Protein AF-A0A831Y1B8-F1 (afdb_monomer_lite)

Secondary structure (DSSP, 8-state):
--SSTTTTTSSS-HHHHSS-----HHHHHHHHHHHHHHH--STT--HHHHHHHHHHHHHHH---HHHHHHHHHHHHHHHHHHHHHHTT-----BTTBEEEEETTEEEEESSSEEEEEPPEEE-PPP-S-----EEEESSHHHHHHHHHT--SEEEEEEEEE-TTS-EEEEEEEEEHHHHHHHHHHHHHSTT-TT--HHHHHHHHHHHHHHHTTHHHHHHHHHHHHHHHHGGGT-HHHHHHHHHHHHHHHHHHT-SS-HHHHHHHHHHHHHHHHHTTHHHHHHHHHHHHHHHHHHHHHHHHHHHHTT--EEEE-TTSSEEEEESSSEEEEETT--EEEE-SS-EEEEEE---S-HHHHHHHHHHHHHTT-EE-TTSBEEEEES-HHHHHHHHTT--EEEEEEEEEEEEETTEEEEEEEEEESSEEEEEETTEEEEEETTEEEEEEE-SSS-HHHHHHHHHHHHHHTT--HHHHHHHHHHEEP-SS-EEEE--GGGGGGGTT-TTEEEETTTTEEEE---HHHHHHHHHHHHHTTHHHHHHHTT-HHHHHHHHHHHHHSSEEEETTEEEEEE-BTBSEEEEEESSHHHHHHHHHHHHHHHHHTT----PEEEEETTEEEEEE-HHHHHHHHHH-HHHHHHHHHHHHHHHT-S-TT--S-STTEEEEEETTEEEEEEEEEEEEEETTEEEEEEEEEEEESSHHHHHHHHHHHHHTT---EEEE-GGG-EEEEE-HHHHTTS-HHHHHHHHHHHHHHHHHS-HHHHHHHHHHHHTS--S--EEEETTEEEEEEEETTTEEEEEEE--HHHHHHHHHHHHHHHHHHHGGGHHHHGGGEEEETTTTEEEE-HHHHHHHHHH-HHHHHHHHHHHH-

pLDDT: mean 72.5, std 19.76, range [21.47, 97.5]

Structure (mmCIF, N/CA/C/O backbone):
data_AF-A0A831Y1B8-F1
#
_entry.id   AF-A0A831Y1B8-F1
#
loop_
_atom_site.group_PDB
_atom_site.id
_atom_site.type_symbol
_atom_site.label_atom_id
_atom_site.label_alt_id
_atom_site.label_comp_id
_atom_site.label_asym_id
_atom_site.label_entity_id
_atom_site.label_seq_id
_atom_site.pdbx_PDB_ins_code
_atom_site.Cartn_x
_atom_site.Cartn_y
_atom_site.Cartn_z
_atom_site.occupancy
_atom_site.B_iso_or_equiv
_atom_site.auth_seq_id
_atom_site.auth_comp_id
_atom_site.auth_asym_id
_atom_site.auth_atom_id
_atom_site.pdbx_PDB_model_num
ATOM 1 N N . MET A 1 1 ? 28.702 -9.984 7.382 1.00 24.59 1 MET A N 1
ATOM 2 C CA . MET A 1 1 ? 27.282 -10.359 7.174 1.00 24.59 1 MET A CA 1
ATOM 3 C C . MET A 1 1 ? 26.274 -9.201 7.376 1.00 24.59 1 MET A C 1
ATOM 5 O O . MET A 1 1 ? 25.138 -9.455 7.733 1.00 24.59 1 MET A O 1
ATOM 9 N N . ILE A 1 2 ? 26.604 -7.933 7.067 1.00 22.05 2 ILE A N 1
ATOM 10 C CA . ILE A 1 2 ? 25.691 -6.769 7.270 1.00 22.05 2 ILE A CA 1
ATOM 11 C C . ILE A 1 2 ? 25.295 -6.071 5.939 1.00 22.05 2 ILE A C 1
ATOM 13 O O . ILE A 1 2 ? 24.715 -4.992 5.914 1.00 22.05 2 ILE A O 1
ATOM 17 N N . LYS A 1 3 ? 25.549 -6.687 4.774 1.00 21.47 3 LYS A N 1
ATOM 18 C CA . LYS A 1 3 ? 25.264 -6.074 3.453 1.00 21.47 3 LYS A CA 1
ATOM 19 C C . LYS A 1 3 ? 24.103 -6.693 2.655 1.00 21.47 3 LYS A C 1
ATOM 21 O O . LYS A 1 3 ? 23.868 -6.262 1.533 1.00 21.47 3 LYS A O 1
ATOM 26 N N . LEU A 1 4 ? 23.337 -7.624 3.230 1.00 23.20 4 LEU A N 1
ATOM 27 C CA . LEU A 1 4 ? 22.201 -8.270 2.546 1.00 23.20 4 LEU A CA 1
ATOM 28 C C . LEU A 1 4 ? 20.822 -7.652 2.856 1.00 23.20 4 LEU A C 1
ATOM 30 O O . LEU A 1 4 ? 19.918 -7.778 2.039 1.00 23.20 4 LEU A O 1
ATOM 34 N N . GLU A 1 5 ? 20.660 -6.883 3.940 1.00 22.89 5 GLU A N 1
ATOM 35 C CA . GLU A 1 5 ? 19.362 -6.254 4.268 1.00 22.89 5 GLU A CA 1
ATOM 36 C C . GLU A 1 5 ? 19.094 -4.922 3.542 1.00 22.89 5 GLU A C 1
ATOM 38 O O . GLU A 1 5 ? 17.942 -4.520 3.395 1.00 22.89 5 GLU A O 1
ATOM 43 N N . LYS A 1 6 ? 20.123 -4.228 3.032 1.00 23.05 6 LYS A N 1
ATOM 44 C CA . LYS A 1 6 ? 19.940 -2.937 2.331 1.00 23.05 6 LYS A CA 1
ATOM 45 C C . LYS A 1 6 ? 19.672 -3.061 0.824 1.00 23.05 6 LYS A C 1
ATOM 47 O O . LYS A 1 6 ? 19.247 -2.083 0.218 1.00 23.05 6 LYS A O 1
ATOM 52 N N . LEU A 1 7 ? 19.861 -4.238 0.220 1.00 23.73 7 LEU A N 1
ATOM 53 C CA . LEU A 1 7 ? 19.617 -4.457 -1.217 1.00 23.73 7 LEU A CA 1
ATOM 54 C C . LEU A 1 7 ? 18.224 -5.025 -1.531 1.00 23.73 7 LEU A C 1
ATOM 56 O O . LEU A 1 7 ? 17.742 -4.840 -2.644 1.00 23.73 7 LEU A O 1
ATOM 60 N N . ALA A 1 8 ? 17.521 -5.591 -0.544 1.00 23.66 8 ALA A N 1
ATOM 61 C CA . ALA A 1 8 ? 16.135 -6.049 -0.698 1.00 23.66 8 ALA A CA 1
ATOM 62 C C . ALA A 1 8 ? 15.103 -4.901 -0.774 1.00 23.66 8 ALA A C 1
ATOM 64 O O . ALA A 1 8 ? 13.941 -5.132 -1.090 1.00 23.66 8 ALA A O 1
ATOM 65 N N . TYR A 1 9 ? 15.513 -3.657 -0.501 1.00 25.27 9 TYR A N 1
ATOM 66 C CA . TYR A 1 9 ? 14.609 -2.504 -0.441 1.00 25.27 9 TYR A CA 1
ATOM 67 C C . TYR A 1 9 ? 14.694 -1.580 -1.679 1.00 25.27 9 TYR A C 1
ATOM 69 O O . TYR A 1 9 ? 13.835 -0.725 -1.869 1.00 25.27 9 TYR A O 1
ATOM 77 N N . ALA A 1 10 ? 15.704 -1.749 -2.548 1.00 24.86 10 ALA A N 1
ATOM 78 C CA . ALA A 1 10 ? 16.023 -0.808 -3.640 1.00 24.86 10 ALA A CA 1
ATOM 79 C C . ALA A 1 10 ? 15.800 -1.356 -5.071 1.00 24.86 10 ALA A C 1
ATOM 81 O O . ALA A 1 10 ? 16.125 -0.693 -6.066 1.00 24.86 10 ALA A O 1
ATOM 82 N N . ALA A 1 11 ? 15.225 -2.551 -5.204 1.00 25.08 11 ALA A N 1
ATOM 83 C CA . ALA A 1 11 ? 14.891 -3.159 -6.486 1.00 25.08 11 ALA A CA 1
ATOM 84 C C . ALA A 1 11 ? 13.439 -3.661 -6.462 1.00 25.08 11 ALA A C 1
ATOM 86 O O . ALA A 1 11 ? 13.122 -4.633 -5.788 1.00 25.08 11 ALA A O 1
ATOM 87 N N . SER A 1 12 ? 12.558 -2.946 -7.174 1.00 31.38 12 SER A N 1
ATOM 88 C CA . SER A 1 12 ? 11.326 -3.473 -7.788 1.00 31.38 12 SER A CA 1
ATOM 89 C C . SER A 1 12 ? 10.500 -4.480 -6.961 1.00 31.38 12 SER A C 1
ATOM 91 O O . SER A 1 12 ? 10.568 -5.681 -7.204 1.00 31.38 12 SER A O 1
ATOM 93 N N . ALA A 1 13 ? 9.660 -3.989 -6.042 1.00 27.12 13 ALA A N 1
ATOM 94 C CA . ALA A 1 13 ? 8.493 -4.736 -5.528 1.00 27.12 13 ALA A CA 1
ATOM 95 C C . ALA A 1 13 ? 7.491 -3.855 -4.751 1.00 27.12 13 ALA A C 1
ATOM 97 O O . ALA A 1 13 ? 6.307 -4.176 -4.685 1.00 27.12 13 ALA A O 1
ATOM 98 N N . ALA A 1 14 ? 7.924 -2.727 -4.181 1.00 24.69 14 ALA A N 1
ATOM 99 C CA . ALA A 1 14 ? 7.110 -1.968 -3.226 1.00 24.69 14 ALA A CA 1
ATOM 100 C C . ALA A 1 14 ? 5.777 -1.373 -3.754 1.00 24.69 14 ALA A C 1
ATOM 102 O O . ALA A 1 14 ? 4.820 -1.383 -2.981 1.00 24.69 14 ALA A O 1
ATOM 103 N N . PRO A 1 15 ? 5.616 -0.942 -5.028 1.00 24.95 15 PRO A N 1
ATOM 104 C CA . PRO A 1 15 ? 4.302 -0.499 -5.515 1.00 24.95 15 PRO A CA 1
ATOM 105 C C . PRO A 1 15 ? 3.287 -1.645 -5.653 1.00 24.95 15 PRO A C 1
ATOM 107 O O . PRO A 1 15 ? 2.088 -1.403 -5.662 1.00 24.95 15 PRO A O 1
ATOM 110 N N . PHE A 1 16 ? 3.748 -2.897 -5.743 1.00 28.59 16 PHE A N 1
ATOM 111 C CA . PHE A 1 16 ? 2.891 -4.058 -6.009 1.00 28.59 16 PHE A CA 1
ATOM 112 C C . PHE A 1 16 ? 2.538 -4.864 -4.754 1.00 28.59 16 PHE A C 1
ATOM 114 O O . PHE A 1 16 ? 1.627 -5.684 -4.796 1.00 28.59 16 PHE A O 1
ATOM 121 N N . VAL A 1 17 ? 3.206 -4.610 -3.623 1.00 27.39 17 VAL A N 1
ATOM 122 C CA . VAL A 1 17 ? 2.866 -5.219 -2.322 1.00 27.39 17 VAL A CA 1
ATOM 123 C C . VAL A 1 17 ? 1.709 -4.475 -1.633 1.00 27.39 17 VAL A C 1
ATOM 125 O O . VAL A 1 17 ? 1.018 -5.047 -0.795 1.00 27.39 17 VAL A O 1
ATOM 128 N N . ALA A 1 18 ? 1.441 -3.221 -2.013 1.00 26.05 18 ALA A N 1
ATOM 129 C CA . ALA A 1 18 ? 0.323 -2.435 -1.483 1.00 26.05 18 ALA A CA 1
ATOM 130 C C . ALA A 1 18 ? -0.993 -2.581 -2.267 1.00 26.05 18 ALA A C 1
ATOM 132 O O . ALA A 1 18 ? -2.015 -2.076 -1.816 1.00 26.05 18 ALA A O 1
ATOM 133 N N . ALA A 1 19 ? -0.994 -3.326 -3.376 1.00 24.91 19 ALA A N 1
ATOM 134 C CA . ALA A 1 19 ? -2.180 -3.589 -4.193 1.00 24.91 19 ALA A CA 1
ATOM 135 C C . ALA A 1 19 ? -3.049 -4.759 -3.691 1.00 24.91 19 ALA A C 1
ATOM 137 O O . ALA A 1 19 ? -3.754 -5.377 -4.481 1.00 24.91 19 ALA A O 1
ATOM 138 N N . GLY A 1 20 ? -2.968 -5.125 -2.406 1.00 25.73 20 GLY A N 1
ATOM 139 C CA . GLY A 1 20 ? -3.859 -6.145 -1.840 1.00 25.73 20 GLY A CA 1
ATOM 140 C C . GLY A 1 20 ? -3.831 -7.498 -2.564 1.00 25.73 20 GLY A C 1
ATOM 141 O O . GLY A 1 20 ? -4.812 -8.230 -2.520 1.00 25.73 20 GLY A O 1
ATOM 142 N N . VAL A 1 21 ? -2.727 -7.867 -3.223 1.00 26.67 21 VAL A N 1
ATOM 143 C CA . VAL A 1 21 ? -2.605 -9.194 -3.836 1.00 26.67 21 VAL A CA 1
ATOM 144 C C . VAL A 1 21 ? -2.256 -10.190 -2.732 1.00 26.67 21 VAL A C 1
ATOM 146 O O . VAL A 1 21 ? -1.092 -10.510 -2.493 1.00 26.67 21 VAL A O 1
ATOM 149 N N . LYS A 1 22 ? -3.286 -10.687 -2.038 1.00 27.70 22 LYS A N 1
ATOM 150 C CA . LYS A 1 22 ? -3.237 -12.060 -1.530 1.00 27.70 22 LYS A CA 1
ATOM 151 C C . LYS A 1 22 ? -2.951 -12.965 -2.729 1.00 27.70 22 LYS A C 1
ATOM 153 O O . LYS A 1 22 ? -3.442 -12.704 -3.828 1.00 27.70 22 LYS A O 1
ATOM 158 N N . ALA A 1 23 ? -2.166 -14.017 -2.517 1.00 31.09 23 ALA A N 1
ATOM 159 C CA . ALA A 1 23 ? -2.258 -15.184 -3.376 1.00 31.09 23 ALA A CA 1
ATOM 160 C C . ALA A 1 23 ? -3.725 -15.623 -3.329 1.00 31.09 23 ALA A C 1
ATOM 162 O O . ALA A 1 23 ? -4.198 -16.145 -2.325 1.00 31.09 23 ALA A O 1
ATOM 163 N N . ASP A 1 24 ? -4.471 -15.242 -4.354 1.00 33.22 24 ASP A N 1
ATOM 164 C CA . ASP A 1 24 ? -5.801 -15.751 -4.596 1.00 33.22 24 ASP A CA 1
ATOM 165 C C . ASP A 1 24 ? -5.585 -17.233 -4.915 1.00 33.22 24 ASP A C 1
ATOM 167 O O . ASP A 1 24 ? -4.891 -17.559 -5.875 1.00 33.22 24 ASP A O 1
ATOM 171 N N . GLU A 1 25 ? -6.057 -18.135 -4.054 1.00 33.66 25 GLU A N 1
ATOM 172 C CA . GLU A 1 25 ? -6.000 -19.580 -4.310 1.00 33.66 25 GLU A CA 1
ATOM 173 C C . GLU A 1 25 ? -6.754 -19.919 -5.602 1.00 33.66 25 GLU A C 1
ATOM 175 O O . GLU A 1 25 ? -6.356 -20.837 -6.310 1.00 33.66 25 GLU A O 1
ATOM 180 N N . GLY A 1 26 ? -7.737 -19.096 -5.986 1.00 33.78 26 GLY A N 1
ATOM 181 C CA . GLY A 1 26 ? -8.346 -19.077 -7.308 1.00 33.78 26 GLY A CA 1
ATOM 182 C C . GLY A 1 26 ? -7.361 -18.701 -8.413 1.00 33.78 26 GLY A C 1
ATOM 183 O O . GLY A 1 26 ? -7.409 -19.341 -9.448 1.00 33.78 26 GLY A O 1
ATOM 184 N N . ARG A 1 27 ? -6.400 -17.788 -8.189 1.00 33.72 27 ARG A N 1
ATOM 185 C CA . ARG A 1 27 ? -5.310 -17.439 -9.134 1.00 33.72 27 ARG A CA 1
ATOM 186 C C . ARG A 1 27 ? -4.089 -18.347 -9.072 1.00 33.72 27 ARG A C 1
ATOM 188 O O . ARG A 1 27 ? -3.327 -18.388 -10.028 1.00 33.72 27 ARG A O 1
ATOM 195 N N . VAL A 1 28 ? -3.876 -19.067 -7.975 1.00 34.53 28 VAL A N 1
ATOM 196 C CA . VAL A 1 28 ? -2.894 -20.159 -7.870 1.00 34.53 28 VAL A CA 1
ATOM 197 C C . VAL A 1 28 ? -3.448 -21.384 -8.592 1.00 34.53 28 VAL A C 1
ATOM 199 O O . VAL A 1 28 ? -2.723 -21.997 -9.365 1.00 34.53 28 VAL A O 1
ATOM 202 N N . ALA A 1 29 ? -4.745 -21.662 -8.441 1.00 36.53 29 ALA A N 1
ATOM 203 C CA . ALA A 1 29 ? -5.489 -22.629 -9.236 1.00 36.53 29 ALA A CA 1
ATOM 204 C C . ALA A 1 29 ? -5.668 -22.169 -10.690 1.00 36.53 29 ALA A C 1
ATOM 206 O O . ALA A 1 29 ? -5.636 -23.004 -11.572 1.00 36.53 29 ALA A O 1
ATOM 207 N N . GLU A 1 30 ? -5.789 -20.872 -10.984 1.00 36.75 30 GLU A N 1
ATOM 208 C CA . GLU A 1 30 ? -5.784 -20.320 -12.348 1.00 36.75 30 GLU A CA 1
ATOM 209 C C . GLU A 1 30 ? -4.371 -20.354 -12.925 1.00 36.75 30 GLU A C 1
ATOM 211 O O . GLU A 1 30 ? -4.202 -20.651 -14.093 1.00 36.75 30 GLU A O 1
ATOM 216 N N . ALA A 1 31 ? -3.324 -20.129 -12.126 1.00 35.47 31 ALA A N 1
ATOM 217 C CA . ALA A 1 31 ? -1.939 -20.270 -12.552 1.00 35.47 31 ALA A CA 1
ATOM 218 C C . ALA A 1 31 ? -1.568 -21.735 -12.787 1.00 35.47 31 ALA A C 1
ATOM 220 O O . ALA A 1 31 ? -0.836 -21.974 -13.742 1.00 35.47 31 ALA A O 1
ATOM 221 N N . ALA A 1 32 ? -2.089 -22.663 -11.978 1.00 37.78 32 ALA A N 1
ATOM 222 C CA . ALA A 1 32 ? -2.003 -24.108 -12.159 1.00 37.78 32 ALA A CA 1
ATOM 223 C C . ALA A 1 32 ? -2.854 -24.572 -13.349 1.00 37.78 32 ALA A C 1
ATOM 225 O O . ALA A 1 32 ? -2.320 -25.264 -14.192 1.00 37.78 32 ALA A O 1
ATOM 226 N N . ARG A 1 33 ? -4.089 -24.082 -13.527 1.00 40.91 33 ARG A N 1
ATOM 227 C CA . ARG A 1 33 ? -4.948 -24.332 -14.704 1.00 40.91 33 ARG A CA 1
ATOM 228 C C . ARG A 1 33 ? -4.435 -23.678 -15.986 1.00 40.91 33 ARG A C 1
ATOM 230 O O . ARG A 1 33 ? -4.711 -24.175 -17.063 1.00 40.91 33 ARG A O 1
ATOM 237 N N . LEU A 1 34 ? -3.692 -22.573 -15.907 1.00 37.69 34 LEU A N 1
ATOM 238 C CA . LEU A 1 34 ? -3.001 -21.931 -17.035 1.00 37.69 34 LEU A CA 1
ATOM 239 C C . LEU A 1 34 ? -1.677 -22.635 -17.344 1.00 37.69 34 LEU A C 1
ATOM 241 O O . LEU A 1 34 ? -1.244 -22.614 -18.485 1.00 37.69 34 LEU A O 1
ATOM 245 N N . VAL A 1 35 ? -1.023 -23.237 -16.345 1.00 38.09 35 VAL A N 1
ATOM 246 C CA . VAL A 1 35 ? 0.110 -24.160 -16.535 1.00 38.09 35 VAL A CA 1
ATOM 247 C C . VAL A 1 35 ? -0.401 -25.447 -17.179 1.00 38.09 35 VAL A C 1
ATOM 249 O O . VAL A 1 35 ? 0.091 -25.821 -18.228 1.00 38.09 35 VAL A O 1
ATOM 252 N N . GLU A 1 36 ? -1.456 -26.053 -16.644 1.00 40.97 36 GLU A N 1
ATOM 253 C CA . GLU A 1 36 ? -2.149 -27.222 -17.193 1.00 40.97 36 GLU A CA 1
ATOM 254 C C . GLU A 1 36 ? -2.807 -26.928 -18.548 1.00 40.97 36 GLU A C 1
ATOM 256 O O . GLU A 1 36 ? -2.823 -27.794 -19.406 1.00 40.97 36 GLU A O 1
ATOM 261 N N . GLY A 1 37 ? -3.307 -25.714 -18.787 1.00 39.16 37 GLY A N 1
ATOM 262 C CA . GLY A 1 37 ? -3.955 -25.300 -20.036 1.00 39.16 37 GLY A CA 1
ATOM 263 C C . GLY A 1 37 ? -2.991 -24.812 -21.123 1.00 39.16 37 GLY A C 1
ATOM 264 O O . GLY A 1 37 ? -3.340 -24.864 -22.299 1.00 39.16 37 GLY A O 1
ATOM 265 N N . ALA A 1 38 ? -1.785 -24.361 -20.762 1.00 37.62 38 ALA A N 1
ATOM 266 C CA . ALA A 1 38 ? -0.689 -24.128 -21.708 1.00 37.62 38 ALA A CA 1
ATOM 267 C C . ALA A 1 38 ? 0.058 -25.431 -22.032 1.00 37.62 38 ALA A C 1
ATOM 269 O O . ALA A 1 38 ? 0.485 -25.618 -23.164 1.00 37.62 38 ALA A O 1
ATOM 270 N N . LEU A 1 39 ? 0.159 -26.348 -21.063 1.00 39.00 39 LEU A N 1
ATOM 271 C CA . LEU A 1 39 ? 0.790 -27.659 -21.230 1.00 39.00 39 LEU A CA 1
ATOM 272 C C . LEU A 1 39 ? -0.173 -28.765 -21.714 1.00 39.00 39 LEU A C 1
ATOM 274 O O . LEU A 1 39 ? 0.279 -29.855 -22.040 1.00 39.00 39 LEU A O 1
ATOM 278 N N . GLY A 1 40 ? -1.486 -28.518 -21.723 1.00 36.81 40 GLY A N 1
ATOM 279 C CA . GLY A 1 40 ? -2.536 -29.515 -21.986 1.00 36.81 40 GLY A CA 1
ATOM 280 C C . GLY A 1 40 ? -3.393 -29.234 -23.221 1.00 36.81 40 GLY A C 1
ATOM 281 O O . GLY A 1 40 ? -4.462 -29.820 -23.369 1.00 36.81 40 GLY A O 1
ATOM 282 N N . LYS A 1 41 ? -2.960 -28.344 -24.123 1.00 38.22 41 LYS A N 1
ATOM 283 C CA . LYS A 1 41 ? -3.668 -28.045 -25.384 1.00 38.22 41 LYS A CA 1
ATOM 284 C C . LYS A 1 41 ? -3.329 -28.994 -26.544 1.00 38.22 41 LYS A C 1
ATOM 286 O O . LYS A 1 41 ? -3.486 -28.630 -27.702 1.00 38.22 41 LYS A O 1
ATOM 291 N N . ALA A 1 42 ? -2.961 -30.232 -26.230 1.00 32.72 42 ALA A N 1
ATOM 292 C CA . ALA A 1 42 ? -3.093 -31.362 -27.140 1.00 32.72 42 ALA A CA 1
ATOM 293 C C . ALA A 1 42 ? -3.988 -32.405 -26.447 1.00 32.72 42 ALA A C 1
ATOM 295 O O . ALA A 1 42 ? -3.629 -32.871 -25.361 1.00 32.72 42 ALA A O 1
ATOM 296 N N . PRO A 1 43 ? -5.153 -32.770 -27.011 1.00 32.88 43 PRO A N 1
ATOM 297 C CA . PRO A 1 43 ? -5.965 -33.841 -26.457 1.00 32.88 43 PRO A CA 1
ATOM 298 C C . PRO A 1 43 ? -5.216 -35.161 -26.683 1.00 32.88 43 PRO A C 1
ATOM 300 O O . PRO A 1 43 ? -5.325 -35.763 -27.745 1.00 32.88 43 PRO A O 1
ATOM 303 N N . GLY A 1 44 ? -4.394 -35.570 -25.709 1.00 33.97 44 GLY A N 1
ATOM 304 C CA . GLY A 1 44 ? -3.692 -36.859 -25.729 1.00 33.97 44 GLY A CA 1
ATOM 305 C C . GLY A 1 44 ? -2.317 -36.928 -25.054 1.00 33.97 44 GLY A C 1
ATOM 306 O O . GLY A 1 44 ? -1.832 -38.035 -24.857 1.00 33.97 44 GLY A O 1
ATOM 307 N N . LEU A 1 45 ? -1.688 -35.811 -24.669 1.00 35.03 45 LEU A N 1
ATOM 308 C CA . LEU A 1 45 ? -0.330 -35.822 -24.097 1.00 35.03 45 LEU A CA 1
ATOM 309 C C . LEU A 1 45 ? -0.314 -35.255 -22.675 1.00 35.03 45 LEU A C 1
ATOM 311 O O . LEU A 1 45 ? -0.754 -34.132 -22.429 1.00 35.03 45 LEU A O 1
ATOM 315 N N . VAL A 1 46 ? 0.204 -36.033 -21.722 1.00 41.00 46 VAL A N 1
ATOM 316 C CA . VAL A 1 46 ? 0.489 -35.538 -20.373 1.00 41.00 46 VAL A CA 1
ATOM 317 C C . VAL A 1 46 ? 1.605 -34.483 -20.499 1.00 41.00 46 VAL A C 1
ATOM 319 O O . VAL A 1 46 ? 2.624 -34.763 -21.121 1.00 41.00 46 VAL A O 1
ATOM 322 N N . PRO A 1 47 ? 1.482 -33.291 -19.885 1.00 41.91 47 PRO A N 1
ATOM 323 C CA . PRO A 1 47 ? 2.496 -32.225 -19.876 1.00 41.91 47 PRO A CA 1
ATOM 324 C C . PRO A 1 47 ? 3.950 -32.643 -19.618 1.00 41.91 47 PRO A C 1
ATOM 326 O O . PRO A 1 47 ? 4.881 -31.993 -20.085 1.00 41.91 47 PRO A O 1
ATOM 329 N N . GLY A 1 48 ? 4.140 -33.697 -18.819 1.00 49.88 48 GLY A N 1
ATOM 330 C CA . GLY A 1 48 ? 5.457 -34.260 -18.537 1.00 49.88 48 GLY A CA 1
ATOM 331 C C . GLY A 1 48 ? 6.052 -34.971 -19.747 1.00 49.88 48 GLY A C 1
ATOM 332 O O . GLY A 1 48 ? 7.248 -34.869 -19.960 1.00 49.88 48 GLY A O 1
ATOM 333 N N . ASP A 1 49 ? 5.223 -35.598 -20.576 1.00 52.34 49 ASP A N 1
ATOM 334 C CA . ASP A 1 49 ? 5.668 -36.439 -21.683 1.00 52.34 49 ASP A CA 1
ATOM 335 C C . ASP A 1 49 ? 6.107 -35.604 -22.885 1.00 52.34 49 ASP A C 1
ATOM 337 O O . ASP A 1 49 ? 7.058 -35.982 -23.541 1.00 52.34 49 ASP A O 1
ATOM 341 N N . ALA A 1 50 ? 5.500 -34.441 -23.151 1.00 55.25 50 ALA A N 1
ATOM 342 C CA . ALA A 1 50 ? 5.928 -33.564 -24.251 1.00 55.25 50 ALA A CA 1
ATOM 343 C C . ALA A 1 50 ? 7.237 -32.812 -23.941 1.00 55.25 50 ALA A C 1
ATOM 345 O O . ALA A 1 50 ? 8.096 -32.676 -24.804 1.00 55.25 50 ALA A O 1
ATOM 346 N N . VAL A 1 51 ? 7.411 -32.345 -22.699 1.00 53.53 51 VAL A N 1
ATOM 347 C CA . VAL A 1 51 ? 8.651 -31.684 -22.249 1.00 53.53 51 VAL A CA 1
ATOM 348 C C . VAL A 1 51 ? 9.778 -32.700 -22.097 1.00 53.53 51 VAL A C 1
ATOM 350 O O . VAL A 1 51 ? 10.904 -32.410 -22.493 1.00 53.53 51 VAL A O 1
ATOM 353 N N . SER A 1 52 ? 9.482 -33.884 -21.549 1.00 60.09 52 SER A N 1
ATOM 354 C CA . SER A 1 52 ? 10.439 -34.989 -21.516 1.00 60.09 52 SER A CA 1
ATOM 355 C C . SER A 1 52 ? 10.754 -35.474 -22.921 1.00 60.09 52 SER A C 1
ATOM 357 O O . SER A 1 52 ? 11.925 -35.607 -23.210 1.00 60.09 52 SER A O 1
ATOM 359 N N . ALA A 1 53 ? 9.780 -35.624 -23.823 1.00 65.06 53 ALA A N 1
ATOM 360 C CA . ALA A 1 53 ? 10.039 -36.013 -25.210 1.00 65.06 53 ALA A CA 1
ATOM 361 C C . ALA A 1 53 ? 10.858 -34.964 -25.966 1.00 65.06 53 ALA A C 1
ATOM 363 O O . ALA A 1 53 ? 11.723 -35.332 -26.746 1.00 65.06 53 ALA A O 1
ATOM 364 N N . GLU A 1 54 ? 10.641 -33.668 -25.731 1.00 63.44 54 GLU A N 1
ATOM 365 C CA . GLU A 1 54 ? 11.449 -32.602 -26.332 1.00 63.44 54 GLU A CA 1
ATOM 366 C C . GLU A 1 54 ? 12.868 -32.577 -25.741 1.00 63.44 54 GLU A C 1
ATOM 368 O O . GLU A 1 54 ? 13.851 -32.487 -26.472 1.00 63.44 54 GLU A O 1
ATOM 373 N N . ALA A 1 55 ? 13.013 -32.728 -24.422 1.00 64.81 55 ALA A N 1
ATOM 374 C CA . ALA A 1 55 ? 14.321 -32.834 -23.779 1.00 64.81 55 ALA A CA 1
ATOM 375 C C . ALA A 1 55 ? 15.053 -34.136 -24.150 1.00 64.81 55 ALA A C 1
ATOM 377 O O . ALA A 1 55 ? 16.270 -34.122 -24.298 1.00 64.81 55 ALA A O 1
ATOM 378 N N . GLU A 1 56 ? 14.336 -35.242 -24.336 1.00 68.12 56 GLU A N 1
ATOM 379 C CA . GLU A 1 56 ? 14.848 -36.533 -24.795 1.00 68.12 56 GLU A CA 1
ATOM 380 C C . GLU A 1 56 ? 15.219 -36.469 -26.272 1.00 68.12 56 GLU A C 1
ATOM 382 O O . GLU A 1 56 ? 16.309 -36.908 -26.607 1.00 68.12 56 GLU A O 1
ATOM 387 N N . ARG A 1 57 ? 14.405 -35.830 -27.127 1.00 79.12 57 ARG A N 1
ATOM 388 C CA . ARG A 1 57 ? 14.725 -35.519 -28.531 1.00 79.12 57 ARG A CA 1
ATOM 389 C C . ARG A 1 57 ? 16.039 -34.757 -28.617 1.00 79.12 57 ARG A C 1
ATOM 391 O O . ARG A 1 57 ? 16.913 -35.122 -29.402 1.00 79.12 57 ARG A O 1
ATOM 398 N N . TRP A 1 58 ? 16.210 -33.747 -27.764 1.00 71.38 58 TRP A N 1
ATOM 399 C CA . TRP A 1 58 ? 17.461 -33.007 -27.673 1.00 71.38 58 TRP A CA 1
ATOM 400 C C . TRP A 1 58 ? 18.611 -33.821 -27.092 1.00 71.38 58 TRP A C 1
ATOM 402 O O . TRP A 1 58 ? 19.693 -33.826 -27.662 1.00 71.38 58 TRP A O 1
ATOM 412 N N . ALA A 1 59 ? 18.403 -34.570 -26.015 1.00 70.88 59 ALA A N 1
ATOM 413 C CA . ALA A 1 59 ? 19.442 -35.426 -25.451 1.00 70.88 59 ALA A CA 1
ATOM 414 C C . ALA A 1 59 ? 19.872 -36.552 -26.416 1.00 70.88 59 ALA A C 1
ATOM 416 O O . ALA A 1 59 ? 21.039 -36.939 -26.410 1.00 70.88 59 ALA A O 1
ATOM 417 N N . SER A 1 60 ? 18.962 -37.056 -27.255 1.00 74.25 60 SER A N 1
ATOM 418 C CA . SER A 1 60 ? 19.230 -38.104 -28.244 1.00 74.25 60 SER A CA 1
ATOM 419 C C . SER A 1 60 ? 19.895 -37.585 -29.514 1.00 74.25 60 SER A C 1
ATOM 421 O O . SER A 1 60 ? 20.685 -38.312 -30.107 1.00 74.25 60 SER A O 1
ATOM 423 N N . GLY A 1 61 ? 19.572 -36.353 -29.925 1.00 68.88 61 GLY A N 1
ATOM 424 C CA . GLY A 1 61 ? 20.107 -35.730 -31.139 1.00 68.88 61 GLY A CA 1
ATOM 425 C C . GLY A 1 61 ? 21.442 -35.014 -30.937 1.00 68.88 61 GLY A C 1
ATOM 426 O O . GLY A 1 61 ? 22.074 -34.647 -31.917 1.00 68.88 61 GLY A O 1
ATOM 427 N N . LEU A 1 62 ? 21.862 -34.810 -29.683 1.00 70.06 62 LEU A N 1
ATOM 428 C CA . LEU A 1 62 ? 23.170 -34.244 -29.366 1.00 70.06 62 LEU A CA 1
ATOM 429 C C . LEU A 1 62 ? 24.269 -35.321 -29.417 1.00 70.06 62 LEU A C 1
ATOM 431 O O . LEU A 1 62 ? 24.017 -36.516 -29.268 1.00 70.06 62 LEU A O 1
ATOM 435 N N . GLY A 1 63 ? 25.516 -34.900 -29.552 1.00 65.94 63 GLY A N 1
ATOM 436 C CA . GLY A 1 63 ? 26.715 -35.726 -29.624 1.00 65.94 63 GLY A CA 1
ATOM 437 C C . GLY A 1 63 ? 27.602 -35.493 -28.408 1.00 65.94 63 GLY A C 1
ATOM 438 O O . GLY A 1 63 ? 28.245 -36.425 -27.935 1.00 65.94 63 GLY A O 1
ATOM 439 N N . ASP A 1 64 ? 27.561 -34.282 -27.841 1.00 67.88 64 ASP A N 1
ATOM 440 C CA . ASP A 1 64 ? 28.340 -33.896 -26.664 1.00 67.88 64 ASP A CA 1
ATOM 441 C C . ASP A 1 64 ? 27.660 -34.317 -25.347 1.00 67.88 64 ASP A C 1
ATOM 443 O O . ASP A 1 64 ? 26.618 -33.788 -24.939 1.00 67.88 64 ASP A O 1
ATOM 447 N N . ASP A 1 65 ? 28.296 -35.247 -24.632 1.00 63.91 65 ASP A N 1
ATOM 448 C CA . ASP A 1 65 ? 27.790 -35.817 -23.380 1.00 63.91 65 ASP A CA 1
ATOM 449 C C . ASP A 1 65 ? 27.608 -34.788 -22.250 1.00 63.91 65 ASP A C 1
ATOM 451 O O . ASP A 1 65 ? 26.785 -34.991 -21.352 1.00 63.91 65 ASP A O 1
ATOM 455 N N . ARG A 1 66 ? 28.318 -33.649 -22.273 1.00 61.69 66 ARG A N 1
ATOM 456 C CA . ARG A 1 66 ? 28.156 -32.587 -21.265 1.00 61.69 66 ARG A CA 1
ATOM 457 C C . ARG A 1 66 ? 26.864 -31.812 -21.498 1.00 61.69 66 ARG A C 1
ATOM 459 O O . ARG A 1 66 ? 26.178 -31.488 -20.525 1.00 61.69 66 ARG A O 1
ATOM 466 N N . VAL A 1 67 ? 26.505 -31.551 -22.758 1.00 60.53 67 VAL A N 1
ATOM 467 C CA . VAL A 1 67 ? 25.224 -30.918 -23.125 1.00 60.53 67 VAL A CA 1
ATOM 468 C C . VAL A 1 67 ? 24.079 -31.884 -22.917 1.00 60.53 67 VAL A C 1
ATOM 470 O O . VAL A 1 67 ? 23.094 -31.500 -22.291 1.00 60.53 67 VAL A O 1
ATOM 473 N N . LYS A 1 68 ? 24.236 -33.153 -23.310 1.00 68.12 68 LYS A N 1
ATOM 474 C CA . LYS A 1 68 ? 23.275 -34.212 -22.973 1.00 68.12 68 LYS A CA 1
ATOM 475 C C . LYS A 1 68 ? 23.019 -34.281 -21.482 1.00 68.12 68 LYS A C 1
ATOM 477 O O . LYS A 1 68 ? 21.871 -34.280 -21.062 1.00 68.12 68 LYS A O 1
ATOM 482 N N . ALA A 1 69 ? 24.067 -34.264 -20.661 1.00 65.69 69 ALA A N 1
ATOM 483 C CA . ALA A 1 69 ? 23.920 -34.280 -19.212 1.00 65.69 69 ALA A CA 1
ATOM 484 C C . ALA A 1 69 ? 23.291 -32.988 -18.662 1.00 65.69 69 ALA A C 1
ATOM 486 O O . ALA A 1 69 ? 22.663 -33.023 -17.605 1.00 65.69 69 ALA A O 1
ATOM 487 N N . ALA A 1 70 ? 23.468 -31.839 -19.320 1.00 60.69 70 ALA A N 1
ATOM 488 C CA . ALA A 1 70 ? 22.788 -30.598 -18.955 1.00 60.69 70 ALA A CA 1
ATOM 489 C C . ALA A 1 70 ? 21.297 -30.645 -19.331 1.00 60.69 70 ALA A C 1
ATOM 491 O O . ALA A 1 70 ? 20.463 -30.290 -18.504 1.00 60.69 70 ALA A O 1
ATOM 492 N N . VAL A 1 71 ? 20.953 -31.154 -20.517 1.00 63.28 71 VAL A N 1
ATOM 493 C CA . VAL A 1 71 ? 19.575 -31.334 -21.005 1.00 63.28 71 VAL A CA 1
ATOM 494 C C . VAL A 1 71 ? 18.837 -32.435 -20.231 1.00 63.28 71 VAL A C 1
ATOM 496 O O . VAL A 1 71 ? 17.704 -32.240 -19.806 1.00 63.28 71 VAL A O 1
ATOM 499 N N . ALA A 1 72 ? 19.491 -33.547 -19.905 1.00 66.56 72 ALA A N 1
ATOM 500 C CA . ALA A 1 72 ? 18.941 -34.581 -19.028 1.00 66.56 72 ALA A CA 1
ATOM 501 C C . ALA A 1 72 ? 18.683 -34.041 -17.610 1.00 66.56 72 ALA A C 1
ATOM 503 O O . ALA A 1 72 ? 17.669 -34.350 -16.986 1.00 66.56 72 ALA A O 1
ATOM 504 N N . ARG A 1 73 ? 19.558 -33.153 -17.115 1.00 63.44 73 ARG A N 1
ATOM 505 C CA . ARG A 1 73 ? 19.322 -32.425 -15.860 1.00 63.44 73 ARG A CA 1
ATOM 506 C C . ARG A 1 73 ? 18.124 -31.482 -15.948 1.00 63.44 73 ARG A C 1
ATOM 508 O O . ARG A 1 73 ? 17.414 -31.360 -14.957 1.00 63.44 73 ARG A O 1
ATOM 515 N N . ILE A 1 74 ? 17.865 -30.853 -17.097 1.00 57.84 74 ILE A N 1
ATOM 516 C CA . ILE A 1 74 ? 16.634 -30.078 -17.329 1.00 57.84 74 ILE A CA 1
ATOM 517 C C . ILE A 1 74 ? 15.408 -30.975 -17.170 1.00 57.84 74 ILE A C 1
ATOM 519 O O . ILE A 1 74 ? 14.502 -30.603 -16.429 1.00 57.84 74 ILE A O 1
ATOM 523 N N . ALA A 1 75 ? 15.393 -32.142 -17.822 1.00 61.41 75 ALA A N 1
ATOM 524 C CA . ALA A 1 75 ? 14.271 -33.078 -17.771 1.00 61.41 75 ALA A CA 1
ATOM 525 C C . ALA A 1 75 ? 13.991 -33.546 -16.334 1.00 61.41 75 ALA A C 1
ATOM 527 O O . ALA A 1 75 ? 12.872 -33.407 -15.843 1.00 61.41 75 ALA A O 1
ATOM 528 N N . GLU A 1 76 ? 15.020 -33.990 -15.610 1.00 61.38 76 GLU A N 1
ATOM 529 C CA . GLU A 1 76 ? 14.881 -34.455 -14.224 1.00 61.38 76 GLU A CA 1
ATOM 530 C C . GLU A 1 76 ? 14.528 -33.325 -13.244 1.00 61.38 76 GLU A C 1
ATOM 532 O O . GLU A 1 76 ? 13.679 -33.495 -12.368 1.00 61.38 76 GLU A O 1
ATOM 537 N N . MET A 1 77 ? 15.108 -32.129 -13.400 1.00 58.44 77 MET A N 1
ATOM 538 C CA . MET A 1 77 ? 14.762 -30.982 -12.554 1.00 58.44 77 MET A CA 1
ATOM 539 C C . MET A 1 77 ? 13.352 -30.462 -12.836 1.00 58.44 77 MET A C 1
ATOM 541 O O . MET A 1 77 ? 12.657 -30.084 -11.895 1.00 58.44 77 MET A O 1
ATOM 545 N N . LEU A 1 78 ? 12.906 -30.453 -14.096 1.00 54.12 78 LEU A N 1
ATOM 546 C CA . LEU A 1 78 ? 11.544 -30.068 -14.463 1.00 54.12 78 LEU A CA 1
ATOM 547 C C . LEU A 1 78 ? 10.522 -31.107 -14.042 1.00 54.12 78 LEU A C 1
ATOM 549 O O . LEU A 1 78 ? 9.451 -30.720 -13.588 1.00 54.12 78 LEU A O 1
ATOM 553 N N . LYS A 1 79 ? 10.856 -32.395 -14.106 1.00 56.88 79 LYS A N 1
ATOM 554 C CA . LYS A 1 79 ? 10.064 -33.477 -13.521 1.00 56.88 79 LYS A CA 1
ATOM 555 C C . LYS A 1 79 ? 9.949 -33.300 -12.010 1.00 56.88 79 LYS A C 1
ATOM 557 O O . LYS A 1 79 ? 8.837 -33.269 -11.495 1.00 56.88 79 LYS A O 1
ATOM 562 N N . GLY A 1 80 ? 11.058 -33.028 -11.324 1.00 57.66 80 GLY A N 1
ATOM 563 C CA . GLY A 1 80 ? 11.071 -32.693 -9.900 1.00 57.66 80 GLY A CA 1
ATOM 564 C C . GLY A 1 80 ? 10.292 -31.415 -9.568 1.00 57.66 80 GLY A C 1
ATOM 565 O O . GLY A 1 80 ? 9.646 -31.344 -8.527 1.00 57.66 80 GLY A O 1
ATOM 566 N N . TRP A 1 81 ? 10.286 -30.411 -10.451 1.00 52.97 81 TRP A N 1
ATOM 567 C CA . TRP A 1 81 ? 9.484 -29.193 -10.299 1.00 52.97 81 TRP A CA 1
ATOM 568 C C . TRP A 1 81 ? 8.007 -29.419 -10.596 1.00 52.97 81 TRP A C 1
ATOM 570 O O . TRP A 1 81 ? 7.180 -28.904 -9.859 1.00 52.97 81 TRP A O 1
ATOM 580 N N . LEU A 1 82 ? 7.653 -30.201 -11.613 1.00 48.44 82 LEU A N 1
ATOM 581 C CA . LEU A 1 82 ? 6.283 -30.618 -11.908 1.00 48.44 82 LEU A CA 1
ATOM 582 C C . LEU A 1 82 ? 5.737 -31.470 -10.769 1.00 48.44 82 LEU A C 1
ATOM 584 O O . LEU A 1 82 ? 4.613 -31.247 -10.345 1.00 48.44 82 LEU A O 1
ATOM 588 N N . GLU A 1 83 ? 6.529 -32.379 -10.209 1.00 48.09 83 GLU A N 1
ATOM 589 C CA . GLU A 1 83 ? 6.186 -33.130 -9.004 1.00 48.09 83 GLU A CA 1
ATOM 590 C C . GLU A 1 83 ? 6.105 -32.226 -7.775 1.00 48.09 83 GLU A C 1
ATOM 592 O O . GLU A 1 83 ? 5.193 -32.383 -6.969 1.00 48.09 83 GLU A O 1
ATOM 597 N N . ALA A 1 84 ? 6.995 -31.242 -7.618 1.00 45.06 84 ALA A N 1
ATOM 598 C CA . ALA A 1 84 ? 6.942 -30.263 -6.533 1.00 45.06 84 ALA A CA 1
ATOM 599 C C . ALA A 1 84 ? 5.733 -29.321 -6.649 1.00 45.06 84 ALA A C 1
ATOM 601 O O . ALA A 1 84 ? 5.127 -29.000 -5.634 1.00 45.06 84 ALA A O 1
ATOM 602 N N . VAL A 1 85 ? 5.338 -28.923 -7.859 1.00 41.91 85 VAL A N 1
ATOM 603 C CA . VAL A 1 85 ? 4.143 -28.116 -8.152 1.00 41.91 85 VAL A CA 1
ATOM 604 C C . VAL A 1 85 ? 2.881 -28.961 -7.959 1.00 41.91 85 VAL A C 1
ATOM 606 O O . VAL A 1 85 ? 1.984 -28.535 -7.238 1.00 41.91 85 VAL A O 1
ATOM 609 N N . LYS A 1 86 ? 2.852 -30.202 -8.468 1.00 40.41 86 LYS A N 1
ATOM 610 C CA . LYS A 1 86 ? 1.790 -31.199 -8.209 1.00 40.41 86 LYS A CA 1
ATOM 611 C C . LYS A 1 86 ? 1.683 -31.574 -6.724 1.00 40.41 86 LYS A C 1
ATOM 613 O O . LYS A 1 86 ? 0.617 -31.961 -6.259 1.00 40.41 86 LYS A O 1
ATOM 618 N N . SER A 1 87 ? 2.769 -31.444 -5.960 1.00 35.66 87 SER A N 1
ATOM 619 C CA . SER A 1 87 ? 2.801 -31.684 -4.511 1.00 35.66 87 SER A CA 1
ATOM 620 C C . SER A 1 87 ? 2.749 -30.410 -3.657 1.00 35.66 87 SER A C 1
ATOM 622 O O . SER A 1 87 ? 2.777 -30.535 -2.436 1.00 35.66 87 SER A O 1
ATOM 624 N N . GLY A 1 88 ? 2.618 -29.218 -4.253 1.00 36.41 88 GLY A N 1
ATOM 625 C CA . GLY A 1 88 ? 2.447 -27.936 -3.552 1.00 36.41 88 GLY A CA 1
ATOM 626 C C . GLY A 1 88 ? 3.686 -27.372 -2.833 1.00 36.41 88 GLY A C 1
ATOM 627 O O . GLY A 1 88 ? 3.555 -26.471 -2.011 1.00 36.41 88 GLY A O 1
ATOM 628 N N . ARG A 1 89 ? 4.895 -27.879 -3.108 1.00 36.25 89 ARG A N 1
ATOM 629 C CA . ARG A 1 89 ? 6.124 -27.617 -2.331 1.00 36.25 89 ARG A CA 1
ATOM 630 C C . ARG A 1 89 ? 6.913 -26.342 -2.692 1.00 36.25 89 ARG A C 1
ATOM 632 O O . ARG A 1 89 ? 7.843 -26.017 -1.962 1.00 36.25 89 ARG A O 1
ATOM 639 N N . TYR A 1 90 ? 6.559 -25.579 -3.735 1.00 33.34 90 TYR A N 1
ATOM 640 C CA . TYR A 1 90 ? 7.209 -24.285 -4.040 1.00 33.34 90 TYR A CA 1
ATOM 641 C C . TYR A 1 90 ? 6.269 -23.257 -4.690 1.00 33.34 90 TYR A C 1
ATOM 643 O O . TYR A 1 90 ? 5.652 -23.568 -5.703 1.00 33.34 90 TYR A O 1
ATOM 651 N N . ALA A 1 91 ? 6.263 -22.011 -4.184 1.00 34.72 91 ALA A N 1
ATOM 652 C CA . ALA A 1 91 ? 6.158 -20.775 -4.984 1.00 34.72 91 ALA A CA 1
ATOM 653 C C . ALA A 1 91 ? 6.329 -19.497 -4.130 1.00 34.72 91 ALA A C 1
ATOM 655 O O . ALA A 1 91 ? 5.619 -19.287 -3.149 1.00 34.72 91 ALA A O 1
ATOM 656 N N . TYR A 1 92 ? 7.214 -18.590 -4.563 1.00 29.61 92 TYR A N 1
ATOM 657 C CA . TYR A 1 92 ? 7.134 -17.158 -4.250 1.00 29.61 92 TYR A CA 1
ATOM 658 C C . TYR A 1 92 ? 6.477 -16.454 -5.443 1.00 29.61 92 TYR A C 1
ATOM 660 O O . TYR A 1 92 ? 6.917 -16.628 -6.579 1.00 29.61 92 TYR A O 1
ATOM 668 N N . HIS A 1 93 ? 5.430 -15.664 -5.197 1.00 30.66 93 HIS A N 1
ATOM 669 C CA . HIS A 1 93 ? 4.688 -14.947 -6.235 1.00 30.66 93 HIS A CA 1
ATOM 670 C C . HIS A 1 93 ? 4.697 -13.439 -5.951 1.00 30.66 93 HIS A C 1
ATOM 672 O O . HIS A 1 93 ? 4.220 -13.002 -4.904 1.00 30.66 93 HIS A O 1
ATOM 678 N N . SER A 1 94 ? 5.169 -12.628 -6.905 1.00 31.16 94 SER A N 1
ATOM 679 C CA . SER A 1 94 ? 4.876 -11.191 -6.957 1.00 31.16 94 SER A CA 1
ATOM 680 C C . SER A 1 94 ? 4.165 -10.864 -8.272 1.00 31.16 94 SER A C 1
ATOM 682 O O . SER A 1 94 ? 4.416 -11.463 -9.315 1.00 31.16 94 SER A O 1
ATOM 684 N N . GLY A 1 95 ? 3.193 -9.961 -8.180 1.00 32.16 95 GLY A N 1
ATOM 685 C CA . GLY A 1 95 ? 1.939 -9.940 -8.934 1.00 32.16 95 GLY A CA 1
ATOM 686 C C . GLY A 1 95 ? 1.914 -9.944 -10.464 1.00 32.16 95 GLY A C 1
ATOM 687 O O . GLY A 1 95 ? 0.808 -9.775 -10.960 1.00 32.16 95 GLY A O 1
ATOM 688 N N . ARG A 1 96 ? 3.012 -10.115 -11.224 1.00 40.84 96 ARG A N 1
ATOM 689 C CA . ARG A 1 96 ? 2.950 -10.317 -12.697 1.00 40.84 96 ARG A CA 1
ATOM 690 C C . ARG A 1 96 ? 3.969 -11.265 -13.311 1.00 40.84 96 ARG A C 1
ATOM 692 O O . ARG A 1 96 ? 3.824 -11.549 -14.490 1.00 40.84 96 ARG A O 1
ATOM 699 N N . ALA A 1 97 ? 4.941 -11.806 -12.588 1.00 37.53 97 ALA A N 1
ATOM 700 C CA . ALA A 1 97 ? 5.793 -12.860 -13.132 1.00 37.53 97 ALA A CA 1
ATOM 701 C C . ALA A 1 97 ? 6.082 -13.902 -12.055 1.00 37.53 97 ALA A C 1
ATOM 703 O O . ALA A 1 97 ? 6.540 -13.549 -10.968 1.00 37.53 97 ALA A O 1
ATOM 704 N N . ALA A 1 98 ? 5.809 -15.176 -12.337 1.00 38.81 98 ALA A N 1
ATOM 705 C CA . ALA A 1 98 ? 6.136 -16.250 -11.403 1.00 38.81 98 ALA A CA 1
ATOM 706 C C . ALA A 1 98 ? 7.581 -16.676 -11.653 1.00 38.81 98 ALA A C 1
ATOM 708 O O . ALA A 1 98 ? 7.861 -17.280 -12.681 1.00 38.81 98 ALA A O 1
ATOM 709 N N . ARG A 1 99 ? 8.504 -16.334 -10.749 1.00 37.53 99 ARG A N 1
ATOM 710 C CA . ARG A 1 99 ? 9.903 -16.759 -10.847 1.00 37.53 99 ARG A CA 1
ATOM 711 C C . ARG A 1 99 ? 10.213 -17.802 -9.781 1.00 37.53 99 ARG A C 1
ATOM 713 O O . ARG A 1 99 ? 10.185 -17.485 -8.596 1.00 37.53 99 ARG A O 1
ATOM 720 N N . ILE A 1 100 ? 10.536 -19.018 -10.200 1.00 42.88 100 ILE A N 1
ATOM 721 C CA . ILE A 1 100 ? 10.898 -20.136 -9.322 1.00 42.88 100 ILE A CA 1
ATOM 722 C C . ILE A 1 100 ? 12.336 -20.501 -9.650 1.00 42.88 100 ILE A C 1
ATOM 724 O O . ILE A 1 100 ? 12.625 -20.803 -10.797 1.00 42.88 100 ILE A O 1
ATOM 728 N N . CYS A 1 101 ? 13.242 -20.436 -8.677 1.00 39.44 101 CYS A N 1
ATOM 729 C CA . CYS A 1 101 ? 14.631 -20.841 -8.873 1.00 39.44 101 CYS A CA 1
ATOM 730 C C . CYS A 1 101 ? 15.010 -21.911 -7.850 1.00 39.44 101 CYS A C 1
ATOM 732 O O . CYS A 1 101 ? 14.718 -21.754 -6.666 1.00 39.44 101 CYS A O 1
ATOM 734 N N . ALA A 1 102 ? 15.692 -22.960 -8.296 1.00 39.09 102 ALA A N 1
ATOM 735 C CA . ALA A 1 102 ? 16.228 -24.020 -7.450 1.00 39.09 102 ALA A CA 1
ATOM 736 C C . ALA A 1 102 ? 17.585 -24.448 -8.011 1.00 39.09 102 ALA A C 1
ATOM 738 O O . ALA A 1 102 ? 17.690 -24.820 -9.181 1.00 39.09 102 ALA A O 1
ATOM 739 N N . GLY A 1 103 ? 18.626 -24.348 -7.181 1.00 48.12 103 GLY A N 1
ATOM 740 C CA . GLY A 1 103 ? 20.004 -24.596 -7.601 1.00 48.12 103 GLY A CA 1
ATOM 741 C C . GLY A 1 103 ? 20.417 -23.697 -8.769 1.00 48.12 103 GLY A C 1
ATOM 742 O O . GLY A 1 103 ? 20.453 -22.470 -8.648 1.00 48.12 103 GLY A O 1
ATOM 743 N N . ASP A 1 104 ? 20.701 -24.329 -9.902 1.00 42.62 104 ASP A N 1
ATOM 744 C CA . ASP A 1 104 ? 21.234 -23.695 -11.105 1.00 42.62 104 ASP A CA 1
ATOM 745 C C . ASP A 1 104 ? 20.153 -23.374 -12.155 1.00 42.62 104 ASP A C 1
ATOM 747 O O . ASP A 1 104 ? 20.483 -22.912 -13.241 1.00 42.62 104 ASP A O 1
ATOM 751 N N . ALA A 1 105 ? 18.867 -23.555 -11.829 1.00 39.00 105 ALA A N 1
ATOM 752 C CA . ALA A 1 105 ? 17.729 -23.335 -12.726 1.00 39.00 105 ALA A CA 1
ATOM 753 C C . ALA A 1 105 ? 16.765 -22.252 -12.219 1.00 39.00 105 ALA A C 1
ATOM 755 O O . ALA A 1 105 ? 16.569 -22.104 -11.011 1.00 39.00 105 ALA A O 1
ATOM 756 N N . CYS A 1 106 ? 16.105 -21.544 -13.140 1.00 43.88 106 CYS A N 1
ATOM 757 C CA . CYS A 1 106 ? 15.063 -20.552 -12.874 1.00 43.88 106 CYS A CA 1
ATOM 758 C C . CYS A 1 106 ? 13.919 -20.615 -13.912 1.00 43.88 106 CYS A C 1
ATOM 760 O O . CYS A 1 106 ? 14.130 -20.225 -15.055 1.00 43.88 106 CYS A O 1
ATOM 762 N N . ALA A 1 107 ? 12.695 -20.989 -13.528 1.00 43.22 107 ALA A N 1
ATOM 763 C CA . ALA A 1 107 ? 11.479 -20.747 -14.318 1.00 43.22 107 ALA A CA 1
ATOM 764 C C . ALA A 1 107 ? 11.000 -19.316 -14.114 1.00 43.22 107 ALA A C 1
ATOM 766 O O . ALA A 1 107 ? 11.036 -18.806 -12.996 1.00 43.22 107 ALA A O 1
ATOM 767 N N . VAL A 1 108 ? 10.516 -18.688 -15.179 1.00 42.03 108 VAL A N 1
ATOM 768 C CA . VAL A 1 108 ? 9.930 -17.351 -15.193 1.00 42.03 108 VAL A CA 1
ATOM 769 C C . VAL A 1 108 ? 8.645 -17.399 -16.027 1.00 42.03 108 VAL A C 1
ATOM 771 O O . VAL A 1 108 ? 8.679 -17.638 -17.228 1.00 42.03 108 VAL A O 1
ATOM 774 N N . LYS A 1 109 ? 7.493 -17.168 -15.396 1.00 39.06 109 LYS A N 1
ATOM 775 C CA . LYS A 1 109 ? 6.194 -17.025 -16.063 1.00 39.06 109 LYS A CA 1
ATOM 776 C C . LYS A 1 109 ? 6.000 -15.582 -16.493 1.00 39.06 109 LYS A C 1
ATOM 778 O O . LYS A 1 109 ? 5.940 -14.699 -15.633 1.00 39.06 109 LYS A O 1
ATOM 783 N N . THR A 1 110 ? 5.833 -15.346 -17.789 1.00 49.94 110 THR A N 1
ATOM 784 C CA . THR A 1 110 ? 5.378 -14.061 -18.329 1.00 49.94 110 THR A CA 1
ATOM 785 C C . THR A 1 110 ? 3.988 -14.199 -18.982 1.00 49.94 110 THR A C 1
ATOM 787 O O . THR A 1 110 ? 3.081 -14.676 -18.301 1.00 49.94 110 THR A O 1
ATOM 790 N N . ARG A 1 111 ? 3.761 -13.755 -20.233 1.00 34.94 111 ARG A N 1
ATOM 791 C CA . ARG A 1 111 ? 2.569 -14.146 -21.030 1.00 34.94 111 ARG A CA 1
ATOM 792 C C . ARG A 1 111 ? 2.664 -15.605 -21.516 1.00 34.94 111 ARG A C 1
ATOM 794 O O . ARG A 1 111 ? 1.628 -16.220 -21.729 1.00 34.94 111 ARG A O 1
ATOM 801 N N . GLU A 1 112 ? 3.883 -16.137 -21.576 1.00 40.41 112 GLU A N 1
ATOM 802 C CA . GLU A 1 112 ? 4.266 -17.534 -21.823 1.00 40.41 112 GLU A CA 1
ATOM 803 C C . GLU A 1 112 ? 5.225 -18.004 -20.706 1.00 40.41 112 GLU A C 1
ATOM 805 O O . GLU A 1 112 ? 5.699 -17.183 -19.908 1.00 40.41 112 GLU A O 1
ATOM 810 N N . TRP A 1 113 ? 5.499 -19.308 -20.592 1.00 44.53 113 TRP A N 1
ATOM 811 C CA . TRP A 1 113 ? 6.510 -19.821 -19.653 1.00 44.53 113 TRP A CA 1
ATOM 812 C C . TRP A 1 113 ? 7.898 -19.840 -20.305 1.00 44.53 113 TRP A C 1
ATOM 814 O O . TRP A 1 113 ? 8.021 -20.167 -21.481 1.00 44.53 113 TRP A O 1
ATOM 824 N N . ALA A 1 114 ? 8.938 -19.509 -19.533 1.00 42.69 114 ALA A N 1
ATOM 825 C CA . ALA A 1 114 ? 10.328 -19.717 -19.929 1.00 42.69 114 ALA A CA 1
ATOM 826 C C . ALA A 1 114 ? 11.162 -20.292 -18.771 1.00 42.69 114 ALA A C 1
ATOM 828 O O . ALA A 1 114 ? 11.026 -19.839 -17.631 1.00 42.69 114 ALA A O 1
ATOM 829 N N . VAL A 1 115 ? 12.028 -21.276 -19.023 1.00 44.50 115 VAL A N 1
ATOM 830 C CA . VAL A 1 115 ? 12.913 -21.876 -18.001 1.00 44.50 115 VAL A CA 1
ATOM 831 C C . VAL A 1 115 ? 14.360 -21.671 -18.399 1.00 44.50 115 VAL A C 1
ATOM 833 O O . VAL A 1 115 ? 14.751 -22.109 -19.466 1.00 44.50 115 VAL A O 1
ATOM 836 N N . TYR A 1 116 ? 15.153 -21.049 -17.531 1.00 43.91 116 TYR A N 1
ATOM 837 C CA . TYR A 1 116 ? 16.557 -20.719 -17.765 1.00 43.91 116 TYR A CA 1
ATOM 838 C C . TYR A 1 116 ? 17.475 -21.566 -16.882 1.00 43.91 116 TYR A C 1
ATOM 840 O O . TYR A 1 116 ? 17.230 -21.670 -15.677 1.00 43.91 116 TYR A O 1
ATOM 848 N N . LEU A 1 117 ? 18.570 -22.087 -17.438 1.00 46.53 117 LEU A N 1
ATOM 849 C CA . LEU A 1 117 ? 19.650 -22.707 -16.666 1.00 46.53 117 LEU A CA 1
ATOM 850 C C . LEU A 1 117 ? 20.902 -21.830 -16.563 1.00 46.53 117 LEU A C 1
ATOM 852 O O . LEU A 1 117 ? 21.163 -20.941 -17.376 1.00 46.53 117 LEU A O 1
ATOM 856 N N . ARG A 1 118 ? 21.714 -22.118 -15.544 1.00 45.12 118 ARG A N 1
ATOM 857 C CA . ARG A 1 118 ? 23.071 -21.600 -15.404 1.00 45.12 118 ARG A CA 1
ATOM 858 C C . ARG A 1 118 ? 23.910 -22.087 -16.595 1.00 45.12 118 ARG A C 1
ATOM 860 O O . ARG A 1 118 ? 23.836 -23.266 -16.934 1.00 45.12 118 ARG A O 1
ATOM 867 N N . PRO A 1 119 ? 24.740 -21.219 -17.196 1.00 46.38 119 PRO A N 1
ATOM 868 C CA . PRO A 1 119 ? 25.543 -21.619 -18.342 1.00 46.38 119 PRO A CA 1
ATOM 869 C C . PRO A 1 119 ? 26.594 -22.660 -17.941 1.00 46.38 119 PRO A C 1
ATOM 871 O O . PRO A 1 119 ? 27.264 -22.484 -16.918 1.00 46.38 119 PRO A O 1
ATOM 874 N N . VAL A 1 120 ? 26.775 -23.684 -18.769 1.00 50.44 120 VAL A N 1
ATOM 875 C CA . VAL A 1 120 ? 27.756 -24.766 -18.606 1.00 50.44 120 VAL A CA 1
ATOM 876 C C . VAL A 1 120 ? 28.928 -24.530 -19.553 1.00 50.44 120 VAL A C 1
ATOM 878 O O . VAL A 1 120 ? 28.714 -24.182 -20.708 1.00 50.44 120 VAL A O 1
ATOM 881 N N . LYS A 1 121 ? 30.165 -24.691 -19.070 1.00 56.84 121 LYS A N 1
ATOM 882 C CA . LYS A 1 121 ? 31.369 -24.622 -19.910 1.00 56.84 121 LYS A CA 1
ATOM 883 C C . LYS A 1 121 ? 31.601 -25.969 -20.597 1.00 56.84 121 LYS A C 1
ATOM 885 O O . LYS A 1 121 ? 31.612 -27.000 -19.925 1.00 56.84 121 LYS A O 1
ATOM 890 N N . ILE A 1 122 ? 31.829 -25.946 -21.901 1.00 57.41 122 ILE A N 1
ATOM 891 C CA . ILE A 1 122 ? 32.118 -27.111 -22.734 1.00 57.41 122 ILE A CA 1
ATOM 892 C C . ILE A 1 122 ? 33.480 -26.902 -23.372 1.00 57.41 122 ILE A C 1
ATOM 894 O O . ILE A 1 122 ? 33.784 -25.809 -23.840 1.00 57.41 122 ILE A O 1
ATOM 898 N N . GLU A 1 123 ? 34.292 -27.951 -23.376 1.00 57.88 123 GLU A N 1
ATOM 899 C CA . GLU A 1 123 ? 35.593 -27.975 -24.034 1.00 57.88 123 GLU A CA 1
ATOM 900 C C . GLU A 1 123 ? 35.526 -29.057 -25.108 1.00 57.88 123 GLU A C 1
ATOM 902 O O . GLU A 1 123 ? 35.606 -30.244 -24.785 1.00 57.88 123 GLU A O 1
ATOM 907 N N . ALA A 1 124 ? 35.314 -28.653 -26.360 1.00 53.06 124 ALA A N 1
ATOM 908 C CA . ALA A 1 124 ? 35.309 -29.573 -27.489 1.00 53.06 124 ALA A CA 1
ATOM 909 C C . ALA A 1 124 ? 36.747 -29.937 -27.908 1.00 53.06 124 ALA A C 1
ATOM 911 O O . ALA A 1 124 ? 37.669 -29.114 -27.839 1.00 53.06 124 ALA A O 1
ATOM 912 N N . GLY A 1 125 ? 36.943 -31.194 -28.319 1.00 48.94 125 GLY A N 1
ATOM 913 C CA . GLY A 1 125 ? 38.210 -31.702 -28.849 1.00 48.94 125 GLY A CA 1
ATOM 914 C C . GLY A 1 125 ? 38.592 -31.019 -30.166 1.00 48.94 125 GLY A C 1
ATOM 915 O O . GLY A 1 125 ? 37.737 -30.700 -30.982 1.00 48.94 125 GLY A O 1
ATOM 916 N N . ARG A 1 126 ? 39.892 -30.765 -30.350 1.00 49.81 126 ARG A N 1
ATOM 917 C CA . ARG A 1 126 ? 40.457 -29.934 -31.429 1.00 49.81 126 ARG A CA 1
ATOM 918 C C . ARG A 1 126 ? 40.022 -30.358 -32.839 1.00 49.81 126 ARG A C 1
ATOM 920 O O . ARG A 1 126 ? 40.359 -31.468 -33.238 1.00 49.81 126 ARG A O 1
ATOM 927 N N . LEU A 1 127 ? 39.513 -29.398 -33.625 1.00 41.25 127 LEU A N 1
ATOM 928 C CA . LEU A 1 127 ? 40.037 -29.016 -34.952 1.00 41.25 127 LEU A CA 1
ATOM 929 C C . LEU A 1 127 ? 39.304 -27.793 -35.547 1.00 41.25 127 LEU A C 1
ATOM 931 O O . LEU A 1 127 ? 38.083 -27.749 -35.566 1.00 41.25 127 LEU A O 1
ATOM 935 N N . GLY A 1 128 ? 40.082 -26.863 -36.118 1.00 44.62 128 GLY A N 1
ATOM 936 C CA . GLY A 1 128 ? 39.627 -25.886 -37.121 1.00 44.62 128 GLY A CA 1
ATOM 937 C C . GLY A 1 128 ? 39.293 -24.485 -36.604 1.00 44.62 128 GLY A C 1
ATOM 938 O O . GLY A 1 128 ? 38.699 -24.336 -35.547 1.00 44.62 128 GLY A O 1
ATOM 939 N N . GLU A 1 129 ? 39.704 -23.449 -37.344 1.00 46.00 129 GLU A N 1
ATOM 940 C CA . GLU A 1 129 ? 39.456 -22.030 -37.048 1.00 46.00 129 GLU A CA 1
ATOM 941 C C . GLU A 1 129 ? 37.972 -21.733 -36.791 1.00 46.00 129 GLU A C 1
ATOM 943 O O . GLU A 1 129 ? 37.135 -21.773 -37.692 1.00 46.00 129 GLU A O 1
ATOM 948 N N . VAL A 1 130 ? 37.654 -21.377 -35.549 1.00 41.38 130 VAL A N 1
ATOM 949 C CA . VAL A 1 130 ? 36.285 -21.079 -35.134 1.00 41.38 130 VAL A CA 1
ATOM 950 C C . VAL A 1 130 ? 36.062 -19.580 -35.204 1.00 41.38 130 VAL A C 1
ATOM 952 O O . VAL A 1 130 ? 36.627 -18.827 -34.411 1.00 41.38 130 VAL A O 1
ATOM 955 N N . LYS A 1 131 ? 35.195 -19.128 -36.113 1.00 44.00 131 LYS A N 1
ATOM 956 C CA . LYS A 1 131 ? 34.645 -17.772 -36.030 1.00 44.00 131 LYS A CA 1
ATOM 957 C C . LYS A 1 131 ? 33.588 -17.716 -34.926 1.00 44.00 131 LYS A C 1
ATOM 959 O O . LYS A 1 131 ? 32.539 -18.350 -35.005 1.00 44.00 131 LYS A O 1
ATOM 964 N N . GLU A 1 132 ? 33.922 -16.946 -33.901 1.00 34.62 132 GLU A N 1
ATOM 965 C CA . GLU A 1 132 ? 33.121 -16.523 -32.754 1.00 34.62 132 GLU A CA 1
ATOM 966 C C . GLU A 1 132 ? 31.724 -16.001 -33.126 1.00 34.62 132 GLU A C 1
ATOM 968 O O . GLU A 1 132 ? 31.618 -15.062 -33.911 1.00 34.62 132 GLU A O 1
ATOM 973 N N . LYS A 1 133 ? 30.661 -16.588 -32.552 1.00 41.59 133 LYS A N 1
ATOM 974 C CA . LYS A 1 133 ? 29.266 -16.116 -32.650 1.00 41.59 133 LYS A CA 1
ATOM 975 C C . LYS A 1 133 ? 28.481 -16.520 -31.400 1.00 41.59 133 LYS A C 1
ATOM 977 O O . LYS A 1 133 ? 28.765 -17.569 -30.819 1.00 41.59 133 LYS A O 1
ATOM 982 N N . TRP A 1 134 ? 27.488 -15.721 -31.008 1.00 40.41 134 TRP A N 1
ATOM 983 C CA . TRP A 1 134 ? 26.417 -16.225 -30.149 1.00 40.41 134 TRP A CA 1
ATOM 984 C C . TRP A 1 134 ? 25.416 -16.949 -31.029 1.00 40.41 134 TRP A C 1
ATOM 986 O O . TRP A 1 134 ? 25.036 -16.446 -32.086 1.00 40.41 134 TRP A O 1
ATOM 996 N N . ILE A 1 135 ? 25.007 -18.138 -30.612 1.00 47.06 135 ILE A N 1
ATOM 997 C CA . ILE A 1 135 ? 24.120 -18.967 -31.423 1.00 47.06 135 ILE A CA 1
ATOM 998 C C . ILE A 1 135 ? 22.952 -19.412 -30.583 1.00 47.06 135 ILE A C 1
ATOM 1000 O O . ILE A 1 135 ? 23.130 -19.956 -29.497 1.00 47.06 135 ILE A O 1
ATOM 1004 N N . VAL A 1 136 ? 21.763 -19.144 -31.113 1.00 51.22 136 VAL A N 1
ATOM 1005 C CA . VAL A 1 136 ? 20.498 -19.657 -30.608 1.00 51.22 136 VAL A CA 1
ATOM 1006 C C . VAL A 1 136 ? 20.131 -20.844 -31.486 1.00 51.22 136 VAL A C 1
ATOM 1008 O O . VAL A 1 136 ? 19.586 -20.654 -32.569 1.00 51.22 136 VAL A O 1
ATOM 1011 N N . ALA A 1 137 ? 20.453 -22.051 -31.033 1.00 54.59 137 ALA A N 1
ATOM 1012 C CA . ALA A 1 137 ? 20.093 -23.270 -31.743 1.00 54.59 137 ALA A CA 1
ATOM 1013 C C . ALA A 1 137 ? 18.642 -23.652 -31.428 1.00 54.59 137 ALA A C 1
ATOM 1015 O O . ALA A 1 137 ? 18.227 -23.619 -30.261 1.00 54.59 137 ALA A O 1
ATOM 1016 N N . ARG A 1 138 ? 17.888 -24.018 -32.470 1.00 59.91 138 ARG A N 1
ATOM 1017 C CA . ARG A 1 138 ? 16.493 -24.494 -32.386 1.00 59.91 138 ARG A CA 1
ATOM 1018 C C . ARG A 1 138 ? 16.371 -26.001 -32.610 1.00 59.91 138 ARG A C 1
ATOM 1020 O O . ARG A 1 138 ? 15.287 -26.559 -32.451 1.00 59.91 138 ARG A O 1
ATOM 1027 N N . SER A 1 139 ? 17.475 -26.661 -32.956 1.00 65.75 139 SER A N 1
ATOM 1028 C CA . SER A 1 139 ? 17.562 -28.117 -33.055 1.00 65.75 139 SER A CA 1
ATOM 1029 C C . SER A 1 139 ? 18.871 -28.666 -32.468 1.00 65.75 139 SER A C 1
ATOM 1031 O O . SER A 1 139 ? 19.870 -27.937 -32.407 1.00 65.75 139 SER A O 1
ATOM 1033 N N . PRO A 1 140 ? 18.880 -29.942 -32.041 1.00 66.25 140 PRO A N 1
ATOM 1034 C CA . PRO A 1 140 ? 20.077 -30.630 -31.552 1.00 66.25 140 PRO A CA 1
ATOM 1035 C C . PRO A 1 140 ? 21.198 -30.666 -32.585 1.00 66.25 140 PRO A C 1
ATOM 1037 O O . PRO A 1 140 ? 22.341 -30.363 -32.261 1.00 66.25 140 PRO A O 1
ATOM 1040 N N . GLU A 1 141 ? 20.853 -30.952 -33.840 1.00 74.19 141 GLU A N 1
ATOM 1041 C CA . GLU A 1 141 ? 21.794 -31.105 -34.947 1.00 74.19 141 GLU A CA 1
ATOM 1042 C C . GLU A 1 141 ? 22.467 -29.768 -35.290 1.00 74.19 141 GLU A C 1
ATOM 1044 O O . GLU A 1 141 ? 23.655 -29.725 -35.598 1.00 74.19 141 GLU A O 1
ATOM 1049 N N . GLU A 1 142 ? 21.727 -28.658 -35.185 1.00 68.94 142 GLU A N 1
ATOM 1050 C CA . GLU A 1 142 ? 22.253 -27.299 -35.356 1.00 68.94 142 GLU A CA 1
ATOM 1051 C C . GLU A 1 142 ? 23.242 -26.927 -34.243 1.00 68.94 142 GLU A C 1
ATOM 1053 O O . GLU A 1 142 ? 24.289 -26.331 -34.510 1.00 68.94 142 GLU A O 1
ATOM 1058 N N . LEU A 1 143 ? 22.933 -27.299 -32.996 1.00 65.19 143 LEU A N 1
ATOM 1059 C CA . LEU A 1 143 ? 23.824 -27.057 -31.866 1.00 65.19 143 LEU A CA 1
ATOM 1060 C C . LEU A 1 143 ? 25.086 -27.919 -31.953 1.00 65.19 143 LEU A C 1
ATOM 1062 O O . LEU A 1 143 ? 26.180 -27.412 -31.726 1.00 65.19 143 LEU A O 1
ATOM 1066 N N . ASP A 1 144 ? 24.951 -29.195 -32.296 1.00 67.38 144 ASP A N 1
ATOM 1067 C CA . ASP A 1 144 ? 26.061 -30.135 -32.438 1.00 67.38 144 ASP A CA 1
ATOM 1068 C C . ASP A 1 144 ? 26.986 -29.791 -33.597 1.00 67.38 144 ASP A C 1
ATOM 1070 O O . ASP A 1 144 ? 28.206 -29.820 -33.434 1.00 67.38 144 ASP A O 1
ATOM 1074 N N . ALA A 1 145 ? 26.430 -29.444 -34.760 1.00 69.38 145 ALA A N 1
ATOM 1075 C CA . ALA A 1 145 ? 27.213 -28.992 -35.904 1.00 69.38 145 ALA A CA 1
ATOM 1076 C C . ALA A 1 145 ? 28.039 -27.752 -35.540 1.00 69.38 145 ALA A C 1
ATOM 1078 O O . ALA A 1 145 ? 29.181 -27.613 -35.983 1.00 69.38 145 ALA A O 1
ATOM 1079 N N . TRP A 1 146 ? 27.494 -26.880 -34.683 1.00 63.69 146 TRP A N 1
ATOM 1080 C CA . TRP A 1 146 ? 28.242 -25.750 -34.157 1.00 63.69 146 TRP A CA 1
ATOM 1081 C C . TRP A 1 146 ? 29.290 -26.157 -33.122 1.00 63.69 146 TRP A C 1
ATOM 1083 O O . TRP A 1 146 ? 30.451 -25.793 -33.274 1.00 63.69 146 TRP A O 1
ATOM 1093 N N . LEU A 1 147 ? 28.913 -26.917 -32.091 1.00 63.88 147 LEU A N 1
ATOM 1094 C CA . LEU A 1 147 ? 29.814 -27.340 -31.013 1.00 63.88 147 LEU A CA 1
ATOM 1095 C C . LEU A 1 147 ? 30.981 -28.188 -31.528 1.00 63.88 147 LEU A C 1
ATOM 1097 O O . LEU A 1 147 ? 32.089 -28.063 -31.023 1.00 63.88 147 LEU A O 1
ATOM 1101 N N . SER A 1 148 ? 30.762 -28.997 -32.564 1.00 65.69 148 SER A N 1
ATOM 1102 C CA . SER A 1 148 ? 31.800 -29.823 -33.196 1.00 65.69 148 SER A CA 1
ATOM 1103 C C . SER A 1 148 ? 32.856 -28.994 -33.929 1.00 65.69 148 SER A C 1
ATOM 1105 O O . SER A 1 148 ? 33.990 -29.436 -34.085 1.00 65.69 148 SER A O 1
ATOM 1107 N N . GLY A 1 149 ? 32.486 -27.793 -34.379 1.00 59.94 149 GLY A N 1
ATOM 1108 C CA . GLY A 1 149 ? 33.381 -26.834 -35.018 1.00 59.94 149 GLY A CA 1
ATOM 1109 C C . GLY A 1 149 ? 33.730 -25.643 -34.129 1.00 59.94 149 GLY A C 1
ATOM 1110 O O . GLY A 1 149 ? 34.376 -24.726 -34.618 1.00 59.94 149 GLY A O 1
ATOM 1111 N N . ALA A 1 150 ? 33.289 -25.613 -32.867 1.00 52.25 150 ALA A N 1
ATOM 1112 C CA . ALA A 1 150 ? 33.519 -24.524 -31.927 1.00 52.25 150 ALA A CA 1
ATOM 1113 C C . ALA A 1 150 ? 34.380 -25.004 -30.758 1.00 52.25 150 ALA A C 1
ATOM 1115 O O . ALA A 1 150 ? 34.156 -26.074 -30.219 1.00 52.25 150 ALA A O 1
ATOM 1116 N N . GLY A 1 151 ? 35.396 -24.229 -30.368 1.00 61.50 151 GLY A N 1
ATOM 1117 C CA . GLY A 1 151 ? 36.292 -24.587 -29.265 1.00 61.50 151 GLY A CA 1
ATOM 1118 C C . GLY A 1 151 ? 35.602 -24.521 -27.893 1.00 61.50 151 GLY A C 1
ATOM 1119 O O . GLY A 1 151 ? 34.459 -24.919 -27.708 1.00 61.50 151 GLY A O 1
ATOM 1120 N N . SER A 1 152 ? 36.292 -23.984 -26.887 1.00 57.62 152 SER A N 1
ATOM 1121 C CA . SER A 1 152 ? 35.690 -23.777 -25.562 1.00 57.62 152 SER A CA 1
ATOM 1122 C C . SER A 1 152 ? 34.491 -22.812 -25.642 1.00 57.62 152 SER A C 1
ATOM 1124 O O . SER A 1 152 ? 34.632 -21.690 -26.139 1.00 57.62 152 SER A O 1
ATOM 1126 N N . ALA A 1 153 ? 33.313 -23.219 -25.160 1.00 58.56 153 ALA A N 1
ATOM 1127 C CA . ALA A 1 153 ? 32.080 -22.426 -25.206 1.00 58.56 153 ALA A CA 1
ATOM 1128 C C . ALA A 1 153 ? 31.244 -22.563 -23.926 1.00 58.56 153 ALA A C 1
ATOM 1130 O O . ALA A 1 153 ? 31.210 -23.609 -23.283 1.00 58.56 153 ALA A O 1
ATOM 1131 N N . TYR A 1 154 ? 30.536 -21.499 -23.556 1.00 54.91 154 TYR A N 1
ATOM 1132 C CA . TYR A 1 154 ? 29.515 -21.517 -22.514 1.00 54.91 154 TYR A CA 1
ATOM 1133 C C . TYR A 1 154 ? 28.137 -21.692 -23.135 1.00 54.91 154 TYR A C 1
ATOM 1135 O O . TYR A 1 154 ? 27.716 -20.877 -23.948 1.00 54.91 154 TYR A O 1
ATOM 1143 N N . VAL A 1 155 ? 27.400 -22.701 -22.694 1.00 53.88 155 VAL A N 1
ATOM 1144 C CA . VAL A 1 155 ? 26.083 -23.043 -23.229 1.00 53.88 155 VAL A CA 1
ATOM 1145 C C . VAL A 1 155 ? 25.016 -22.872 -22.154 1.00 53.88 155 VAL A C 1
ATOM 1147 O O . VAL A 1 155 ? 25.145 -23.396 -21.049 1.00 53.88 155 VAL A O 1
ATOM 1150 N N . ALA A 1 156 ? 23.969 -22.109 -22.462 1.00 54.16 156 ALA A N 1
ATOM 1151 C CA . ALA A 1 156 ? 22.830 -21.835 -21.596 1.00 54.16 156 ALA A CA 1
ATOM 1152 C C . ALA A 1 156 ? 21.528 -22.280 -22.288 1.00 54.16 156 ALA A C 1
ATOM 1154 O O . ALA A 1 156 ? 21.049 -21.603 -23.200 1.00 54.16 156 ALA A O 1
ATOM 1155 N N . PRO A 1 157 ? 20.940 -23.409 -21.870 1.00 55.12 157 PRO A N 1
ATOM 1156 C CA . PRO A 1 157 ? 19.664 -23.862 -22.404 1.00 55.12 157 PRO A CA 1
ATOM 1157 C C . PRO A 1 157 ? 18.492 -23.090 -21.779 1.00 55.12 157 PRO A C 1
ATOM 1159 O O . PRO A 1 157 ? 18.504 -22.747 -20.587 1.00 55.12 157 PRO A O 1
ATOM 1162 N N . ALA A 1 158 ? 17.478 -22.827 -22.600 1.00 54.88 158 ALA A N 1
ATOM 1163 C CA . ALA A 1 158 ? 16.244 -22.161 -22.229 1.00 54.88 158 ALA A CA 1
ATOM 1164 C C . ALA A 1 158 ? 15.022 -22.830 -22.882 1.00 54.88 158 ALA A C 1
ATOM 1166 O O . ALA A 1 158 ? 14.948 -22.952 -24.099 1.00 54.88 158 ALA A O 1
ATOM 1167 N N . LEU A 1 159 ? 14.044 -23.243 -22.080 1.00 52.03 159 LEU A N 1
ATOM 1168 C CA . LEU A 1 159 ? 12.783 -23.811 -22.575 1.00 52.03 159 LEU A CA 1
ATOM 1169 C C . LEU A 1 159 ? 11.728 -22.730 -22.742 1.00 52.03 159 LEU A C 1
ATOM 1171 O O . LEU A 1 159 ? 11.518 -21.962 -21.805 1.00 52.03 159 LEU A O 1
ATOM 1175 N N . PHE A 1 160 ? 11.053 -22.724 -23.887 1.00 48.75 160 PHE A N 1
ATOM 1176 C CA . PHE A 1 160 ? 9.972 -21.818 -24.259 1.00 48.75 160 PHE A CA 1
ATOM 1177 C C . PHE A 1 160 ? 8.671 -22.601 -24.457 1.00 48.75 160 PHE A C 1
ATOM 1179 O O . PHE A 1 160 ? 8.671 -23.729 -24.945 1.00 48.75 160 PHE A O 1
ATOM 1186 N N . PHE A 1 161 ? 7.556 -21.997 -24.052 1.00 49.66 161 PHE A N 1
ATOM 1187 C CA . PHE A 1 161 ? 6.226 -22.596 -24.145 1.00 49.66 161 PHE A CA 1
ATOM 1188 C C . PHE A 1 161 ? 5.337 -21.690 -24.991 1.00 49.66 161 PHE A C 1
ATOM 1190 O O . PHE A 1 161 ? 4.862 -20.669 -24.493 1.00 49.66 161 PHE A O 1
ATOM 1197 N N . GLU A 1 162 ? 5.130 -22.052 -26.255 1.00 49.09 162 GLU A N 1
ATOM 1198 C CA . GLU A 1 162 ? 4.349 -21.234 -27.183 1.00 49.09 162 GLU A CA 1
ATOM 1199 C C . GLU A 1 162 ? 2.855 -21.282 -26.834 1.00 49.09 162 GLU A C 1
ATOM 1201 O O . GLU A 1 162 ? 2.318 -22.314 -26.409 1.00 49.09 162 GLU A O 1
ATOM 1206 N N . GLY A 1 163 ? 2.155 -20.162 -27.039 1.00 39.94 163 GLY A N 1
ATOM 1207 C CA . GLY A 1 163 ? 0.704 -20.011 -26.890 1.00 39.94 163 GLY A CA 1
ATOM 1208 C C . GLY A 1 163 ? -0.139 -20.836 -27.879 1.00 39.94 163 GLY A C 1
ATOM 1209 O O . GLY A 1 163 ? -1.010 -20.292 -28.546 1.00 39.94 163 GLY A O 1
ATOM 1210 N N . GLY A 1 164 ? 0.096 -22.145 -27.961 1.00 42.50 164 GLY A N 1
ATOM 1211 C CA . GLY A 1 164 ? -0.572 -23.099 -28.850 1.00 42.50 164 GLY A CA 1
ATOM 1212 C C . GLY A 1 164 ? -0.451 -24.568 -28.418 1.00 42.50 164 GLY A C 1
ATOM 1213 O O . GLY A 1 164 ? -0.999 -25.428 -29.096 1.00 42.50 164 GLY A O 1
ATOM 1214 N N . GLY A 1 165 ? 0.211 -24.868 -27.289 1.00 45.06 165 GLY A N 1
ATOM 1215 C CA . GLY A 1 165 ? 0.408 -26.239 -26.789 1.00 45.06 165 GLY A CA 1
ATOM 1216 C C . GLY A 1 165 ? 1.735 -26.892 -27.200 1.00 45.06 165 GLY A C 1
ATOM 1217 O O . GLY A 1 165 ? 1.948 -28.058 -26.883 1.00 45.06 165 GLY A O 1
ATOM 1218 N N . GLY A 1 166 ? 2.621 -26.153 -27.878 1.00 49.22 166 GLY A N 1
ATOM 1219 C CA . GLY A 1 166 ? 3.973 -26.587 -28.240 1.00 49.22 166 GLY A CA 1
ATOM 1220 C C . GLY A 1 166 ? 5.028 -26.200 -27.197 1.00 49.22 166 GLY A C 1
ATOM 1221 O O . GLY A 1 166 ? 4.896 -25.194 -26.495 1.00 49.22 166 GLY A O 1
ATOM 1222 N N . VAL A 1 167 ? 6.087 -27.007 -27.109 1.00 53.44 167 VAL A N 1
ATOM 1223 C CA . VAL A 1 167 ? 7.265 -26.771 -26.263 1.00 53.44 167 VAL A CA 1
ATOM 1224 C C . VAL A 1 167 ? 8.482 -26.681 -27.178 1.00 53.44 167 VAL A C 1
ATOM 1226 O O . VAL A 1 167 ? 8.690 -27.576 -27.989 1.00 53.44 167 VAL A O 1
ATOM 1229 N N . GLU A 1 168 ? 9.284 -25.626 -27.042 1.00 55.12 168 GLU A N 1
ATOM 1230 C CA . GLU A 1 168 ? 10.515 -25.438 -27.817 1.00 55.12 168 GLU A CA 1
ATOM 1231 C C . GLU A 1 168 ? 11.697 -25.253 -26.858 1.00 55.12 168 GLU A C 1
ATOM 1233 O O . GLU A 1 168 ? 11.757 -24.287 -26.090 1.00 55.12 168 GLU A O 1
ATOM 1238 N N . LEU A 1 169 ? 12.660 -26.177 -26.878 1.00 57.12 169 LEU A N 1
ATOM 1239 C CA . LEU A 1 169 ? 13.938 -25.972 -26.199 1.00 57.12 169 LEU A CA 1
ATOM 1240 C C . LEU A 1 169 ? 14.852 -25.164 -27.129 1.00 57.12 169 LEU A C 1
ATOM 1242 O O . LEU A 1 169 ? 15.120 -25.579 -28.248 1.00 57.12 169 LEU A O 1
ATOM 1246 N N . ARG A 1 170 ? 15.338 -24.007 -26.671 1.00 57.12 170 ARG A N 1
ATOM 1247 C CA . ARG A 1 170 ? 16.348 -23.206 -27.374 1.00 57.12 170 ARG A CA 1
ATOM 1248 C C . ARG A 1 170 ? 17.627 -23.179 -26.567 1.00 57.12 170 ARG A C 1
ATOM 1250 O O . ARG A 1 170 ? 17.601 -23.047 -25.344 1.00 57.12 170 ARG A O 1
ATOM 1257 N N . VAL A 1 171 ? 18.765 -23.248 -27.237 1.00 54.66 171 VAL A N 1
ATOM 1258 C CA . VAL A 1 171 ? 20.059 -23.251 -26.556 1.00 54.66 171 VAL A CA 1
ATOM 1259 C C . VAL A 1 171 ? 20.897 -22.080 -27.030 1.00 54.66 171 VAL A C 1
ATOM 1261 O O . VAL A 1 171 ? 21.123 -21.932 -28.224 1.00 54.66 171 VAL A O 1
ATOM 1264 N N . VAL A 1 172 ? 21.343 -21.245 -26.085 1.00 51.31 172 VAL A N 1
ATOM 1265 C CA . VAL A 1 172 ? 22.211 -20.098 -26.367 1.00 51.31 172 VAL A CA 1
ATOM 1266 C C . VAL A 1 172 ? 23.651 -20.461 -26.036 1.00 51.31 172 VAL A C 1
ATOM 1268 O O . VAL A 1 172 ? 23.970 -20.724 -24.875 1.00 51.31 172 VAL A O 1
ATOM 1271 N N . ALA A 1 173 ? 24.527 -20.456 -27.033 1.00 54.03 173 ALA A N 1
ATOM 1272 C CA . ALA A 1 173 ? 25.953 -20.690 -26.858 1.00 54.03 173 ALA A CA 1
ATOM 1273 C C . ALA A 1 173 ? 26.760 -19.394 -27.012 1.00 54.03 173 ALA A C 1
ATOM 1275 O O . ALA A 1 173 ? 26.463 -18.575 -27.876 1.00 54.03 173 ALA A O 1
ATOM 1276 N N . VAL A 1 174 ? 27.781 -19.216 -26.171 1.00 51.50 174 VAL A N 1
ATOM 1277 C CA . VAL A 1 174 ? 28.723 -18.087 -26.176 1.00 51.50 174 VAL A CA 1
ATOM 1278 C C . VAL A 1 174 ? 30.134 -18.653 -26.177 1.00 51.50 174 VAL A C 1
ATOM 1280 O O . VAL A 1 174 ? 30.537 -19.275 -25.194 1.00 51.50 174 VAL A O 1
ATOM 1283 N N . SER A 1 175 ? 30.905 -18.462 -27.246 1.00 53.59 175 SER A N 1
ATOM 1284 C CA . SER A 1 175 ? 32.283 -18.966 -27.278 1.00 53.59 175 SER A CA 1
ATOM 1285 C C . SER A 1 175 ? 33.180 -18.225 -26.272 1.00 53.59 175 SER A C 1
ATOM 1287 O O . SER A 1 175 ? 33.005 -17.030 -26.016 1.00 53.59 175 SER A O 1
ATOM 1289 N N . GLU A 1 176 ? 34.170 -18.917 -25.691 1.00 51.91 176 GLU A N 1
ATOM 1290 C CA . GLU A 1 176 ? 35.187 -18.264 -24.848 1.00 51.91 176 GLU A CA 1
ATOM 1291 C C . GLU A 1 176 ? 36.004 -17.248 -25.626 1.00 51.91 176 GLU A C 1
ATOM 1293 O O . GLU A 1 176 ? 36.469 -16.279 -25.044 1.00 51.91 176 GLU A O 1
ATOM 1298 N N . ALA A 1 177 ? 36.094 -17.409 -26.940 1.00 48.25 177 ALA A N 1
ATOM 1299 C CA . ALA A 1 177 ? 36.838 -16.506 -27.781 1.00 48.25 177 ALA A CA 1
ATOM 1300 C C . ALA A 1 177 ? 36.151 -15.110 -27.870 1.00 48.25 177 ALA A C 1
ATOM 1302 O O . ALA A 1 177 ? 36.856 -14.113 -27.756 1.00 48.25 177 ALA A O 1
ATOM 1303 N N . VAL A 1 178 ? 34.803 -15.002 -27.815 1.00 44.03 178 VAL A N 1
ATOM 1304 C CA . VAL A 1 178 ? 34.088 -13.703 -27.637 1.00 44.03 178 VAL A CA 1
ATOM 1305 C C . VAL A 1 178 ? 34.404 -13.075 -26.277 1.00 44.03 178 VAL A C 1
ATOM 1307 O O . VAL A 1 178 ? 34.591 -11.864 -26.150 1.00 44.03 178 VAL A O 1
ATOM 1310 N N . VAL A 1 179 ? 34.457 -13.897 -25.225 1.00 47.16 179 VAL A N 1
ATOM 1311 C CA . VAL A 1 179 ? 34.784 -13.447 -23.862 1.00 47.16 179 VAL A CA 1
ATOM 1312 C C . VAL A 1 179 ? 36.240 -12.985 -23.781 1.00 47.16 179 VAL A C 1
ATOM 1314 O O . VAL A 1 179 ? 36.533 -11.976 -23.137 1.00 47.16 179 VAL A O 1
ATOM 1317 N N . ASP A 1 180 ? 37.139 -13.685 -24.466 1.00 49.03 180 ASP A N 1
ATOM 1318 C CA . ASP A 1 180 ? 38.553 -13.362 -24.565 1.00 49.03 180 ASP A CA 1
ATOM 1319 C C . ASP A 1 180 ? 38.810 -12.177 -25.495 1.00 49.03 180 ASP A C 1
ATOM 1321 O O . ASP A 1 180 ? 39.718 -11.411 -25.209 1.00 49.03 180 ASP A O 1
ATOM 1325 N N . GLU A 1 181 ? 38.002 -11.939 -26.528 1.00 44.25 181 GLU A N 1
ATOM 1326 C CA . GLU A 1 181 ? 38.063 -10.740 -27.370 1.00 44.25 181 GLU A CA 1
ATOM 1327 C C . GLU A 1 181 ? 37.565 -9.504 -26.610 1.00 44.25 181 GLU A C 1
ATOM 1329 O O . GLU A 1 181 ? 38.221 -8.462 -26.619 1.00 44.25 181 GLU A O 1
ATOM 1334 N N . VAL A 1 182 ? 36.472 -9.624 -25.844 1.00 42.84 182 VAL A N 1
ATOM 1335 C CA . VAL A 1 182 ? 36.033 -8.579 -24.901 1.00 42.84 182 VAL A CA 1
ATOM 1336 C C . VAL A 1 182 ? 37.133 -8.299 -23.870 1.00 42.84 182 VAL A C 1
ATOM 1338 O O . VAL A 1 182 ? 37.452 -7.137 -23.620 1.00 42.84 182 VAL A O 1
ATOM 1341 N N . ARG A 1 183 ? 37.771 -9.338 -23.314 1.00 47.38 183 ARG A N 1
ATOM 1342 C CA . ARG A 1 183 ? 38.895 -9.227 -22.366 1.00 47.38 183 ARG A CA 1
ATOM 1343 C C . ARG A 1 183 ? 40.150 -8.608 -23.009 1.00 47.38 183 ARG A C 1
ATOM 1345 O O . ARG A 1 183 ? 40.780 -7.747 -22.398 1.00 47.38 183 ARG A O 1
ATOM 1352 N N . ARG A 1 184 ? 40.498 -9.000 -24.237 1.00 51.22 184 ARG A N 1
ATOM 1353 C CA . ARG A 1 184 ? 41.655 -8.525 -25.021 1.00 51.22 184 ARG A CA 1
ATOM 1354 C C . ARG A 1 184 ? 41.486 -7.061 -25.420 1.00 51.22 184 ARG A C 1
ATOM 1356 O O . ARG A 1 184 ? 42.411 -6.271 -25.242 1.00 51.22 184 ARG A O 1
ATOM 1363 N N . ARG A 1 185 ? 40.294 -6.660 -25.871 1.00 46.53 185 ARG A N 1
ATOM 1364 C CA . ARG A 1 185 ? 39.965 -5.257 -26.175 1.00 46.53 185 ARG A CA 1
ATOM 1365 C C . ARG A 1 185 ? 39.851 -4.398 -24.918 1.00 46.53 185 ARG A C 1
ATOM 1367 O O . ARG A 1 185 ? 40.300 -3.259 -24.947 1.00 46.53 185 ARG A O 1
ATOM 1374 N N . LEU A 1 186 ? 39.356 -4.940 -23.800 1.00 42.62 186 LEU A N 1
ATOM 1375 C CA . LEU A 1 186 ? 39.409 -4.276 -22.487 1.00 42.62 186 LEU A CA 1
ATOM 1376 C C . LEU A 1 186 ? 40.854 -3.991 -22.047 1.00 42.62 186 LEU A C 1
ATOM 1378 O O . LEU A 1 186 ? 41.111 -2.925 -21.494 1.00 42.62 186 LEU A O 1
ATOM 1382 N N . ALA A 1 187 ? 41.796 -4.896 -22.330 1.00 45.44 187 ALA A N 1
ATOM 1383 C CA . ALA A 1 187 ? 43.221 -4.685 -22.069 1.00 45.44 187 ALA A CA 1
ATOM 1384 C C . ALA A 1 187 ? 43.866 -3.640 -23.007 1.00 45.44 187 ALA A C 1
ATOM 1386 O O . ALA A 1 187 ? 44.851 -3.003 -22.633 1.00 45.44 187 ALA A O 1
ATOM 1387 N N . ALA A 1 188 ? 43.303 -3.433 -24.204 1.00 44.97 188 ALA A N 1
ATOM 1388 C CA . ALA A 1 188 ? 43.762 -2.439 -25.177 1.00 44.97 188 ALA A CA 1
ATOM 1389 C C . ALA A 1 188 ? 43.285 -1.002 -24.871 1.00 44.97 188 ALA A C 1
ATOM 1391 O O . ALA A 1 188 ? 43.898 -0.041 -25.343 1.00 44.97 188 ALA A O 1
ATOM 1392 N N . VAL A 1 189 ? 42.241 -0.826 -24.048 1.00 45.81 189 VAL A N 1
ATOM 1393 C CA . VAL A 1 189 ? 41.793 0.491 -23.557 1.00 45.81 189 VAL A CA 1
ATOM 1394 C C . VAL A 1 189 ? 42.778 0.995 -22.488 1.00 45.81 189 VAL A C 1
ATOM 1396 O O . VAL A 1 189 ? 42.570 0.873 -21.281 1.00 45.81 189 VAL A O 1
ATOM 1399 N N . ARG A 1 190 ? 43.909 1.554 -22.937 1.00 36.38 190 ARG A N 1
ATOM 1400 C CA . ARG A 1 190 ? 44.921 2.195 -22.081 1.00 36.38 190 ARG A CA 1
ATOM 1401 C C . ARG A 1 190 ? 44.336 3.426 -21.374 1.00 36.38 190 ARG A C 1
ATOM 1403 O O . ARG A 1 190 ? 43.957 4.387 -22.035 1.00 36.38 190 ARG A O 1
ATOM 1410 N N . GLY A 1 191 ? 44.347 3.427 -20.034 1.00 46.16 191 GLY A N 1
ATOM 1411 C CA . GLY A 1 191 ? 44.198 4.651 -19.226 1.00 46.16 191 GLY A CA 1
ATOM 1412 C C . GLY A 1 191 ? 43.342 4.571 -17.955 1.00 46.16 191 GLY A C 1
ATOM 1413 O O . GLY A 1 191 ? 43.377 5.503 -17.159 1.00 46.16 191 GLY A O 1
ATOM 1414 N N . ALA A 1 192 ? 42.605 3.487 -17.701 1.00 41.09 192 ALA A N 1
ATOM 1415 C CA . ALA A 1 192 ? 41.744 3.381 -16.516 1.00 41.09 192 ALA A CA 1
ATOM 1416 C C . ALA A 1 192 ? 42.390 2.529 -15.404 1.00 41.09 192 ALA A C 1
ATOM 1418 O O . ALA A 1 192 ? 41.966 1.406 -15.116 1.00 41.09 192 ALA A O 1
ATOM 1419 N N . GLY A 1 193 ? 43.446 3.059 -14.780 1.00 34.28 193 GLY A N 1
ATOM 1420 C CA . GLY A 1 193 ? 44.042 2.487 -13.570 1.00 34.28 193 GLY A CA 1
ATOM 1421 C C . GLY A 1 193 ? 43.056 2.560 -12.401 1.00 34.28 193 GLY A C 1
ATOM 1422 O O . GLY A 1 193 ? 42.979 3.571 -11.714 1.00 34.28 193 GLY A O 1
ATOM 1423 N N . GLY A 1 194 ? 42.258 1.509 -12.208 1.00 41.78 194 GLY A N 1
ATOM 1424 C CA . GLY A 1 194 ? 41.278 1.428 -11.116 1.00 41.78 194 GLY A CA 1
ATOM 1425 C C . GLY A 1 194 ? 40.069 0.532 -11.385 1.00 41.78 194 GLY A C 1
ATOM 1426 O O . GLY A 1 194 ? 39.259 0.306 -10.489 1.00 41.78 194 GLY A O 1
ATOM 1427 N N . VAL A 1 195 ? 39.931 0.005 -12.599 1.00 42.84 195 VAL A N 1
ATOM 1428 C CA . VAL A 1 195 ? 38.784 -0.813 -12.986 1.00 42.84 195 VAL A CA 1
ATOM 1429 C C . VAL A 1 195 ? 39.065 -2.298 -12.699 1.00 42.84 195 VAL A C 1
ATOM 1431 O O . VAL A 1 195 ? 40.008 -2.867 -13.235 1.00 42.84 195 VAL A O 1
ATOM 1434 N N . GLN A 1 196 ? 38.264 -2.953 -11.846 1.00 46.06 196 GLN A N 1
ATOM 1435 C CA . GLN A 1 196 ? 38.348 -4.408 -11.627 1.00 46.06 196 GLN A CA 1
ATOM 1436 C C . GLN A 1 196 ? 37.731 -5.157 -12.822 1.00 46.06 196 GLN A C 1
ATOM 1438 O O . GLN A 1 196 ? 36.523 -5.412 -12.854 1.00 46.06 196 GLN A O 1
ATOM 1443 N N . TYR A 1 197 ? 38.565 -5.504 -13.803 1.00 44.53 197 TYR A N 1
ATOM 1444 C CA . TYR A 1 197 ? 38.181 -6.088 -15.098 1.00 44.53 197 TYR A CA 1
ATOM 1445 C C . TYR A 1 197 ? 37.417 -7.427 -15.005 1.00 44.53 197 TYR A C 1
ATOM 1447 O O . TYR A 1 197 ? 36.483 -7.661 -15.780 1.00 44.53 197 TYR A O 1
ATOM 1455 N N . ASP A 1 198 ? 37.700 -8.262 -14.000 1.00 40.16 198 ASP A N 1
ATOM 1456 C CA . ASP A 1 198 ? 36.952 -9.509 -13.760 1.00 40.16 198 ASP A CA 1
ATOM 1457 C C . ASP A 1 198 ? 35.507 -9.252 -13.309 1.00 40.16 198 ASP A C 1
ATOM 1459 O O . ASP A 1 198 ? 34.581 -9.981 -13.679 1.00 40.16 198 ASP A O 1
ATOM 1463 N N . SER A 1 199 ? 35.284 -8.169 -12.555 1.00 40.94 199 SER A N 1
ATOM 1464 C CA . SER A 1 199 ? 33.945 -7.778 -12.110 1.00 40.94 199 SER A CA 1
ATOM 1465 C C . SER A 1 199 ? 33.083 -7.305 -13.283 1.00 40.94 199 SER A C 1
ATOM 1467 O O . SER A 1 199 ? 31.904 -7.653 -13.344 1.00 40.94 199 SER A O 1
ATOM 1469 N N . LEU A 1 200 ? 33.685 -6.603 -14.250 1.00 39.62 200 LEU A N 1
ATOM 1470 C CA . LEU A 1 200 ? 33.038 -6.088 -15.457 1.00 39.62 200 LEU A CA 1
ATOM 1471 C C . LEU A 1 200 ? 32.696 -7.186 -16.455 1.00 39.62 200 LEU A C 1
ATOM 1473 O O . LEU A 1 200 ? 31.580 -7.200 -16.965 1.00 39.62 200 LEU A O 1
ATOM 1477 N N . THR A 1 201 ? 33.590 -8.154 -16.654 1.00 40.25 201 THR A N 1
ATOM 1478 C CA . THR A 1 201 ? 33.347 -9.318 -17.523 1.00 40.25 201 THR A CA 1
ATOM 1479 C C . THR A 1 201 ? 32.220 -10.197 -16.962 1.00 40.25 201 THR A C 1
ATOM 1481 O O . THR A 1 201 ? 31.265 -10.543 -17.660 1.00 40.25 201 THR A O 1
ATOM 1484 N N . ALA A 1 202 ? 32.246 -10.480 -15.652 1.00 40.62 202 ALA A N 1
ATOM 1485 C CA . ALA A 1 202 ? 31.174 -11.208 -14.969 1.00 40.62 202 ALA A CA 1
ATOM 1486 C C . ALA A 1 202 ? 29.857 -10.419 -14.920 1.00 40.62 202 ALA A C 1
ATOM 1488 O O . ALA A 1 202 ? 28.777 -11.007 -14.821 1.00 40.62 202 ALA A O 1
ATOM 1489 N N . SER A 1 203 ? 29.938 -9.090 -14.948 1.00 39.75 203 SER A N 1
ATOM 1490 C CA . SER A 1 203 ? 28.777 -8.221 -14.983 1.00 39.75 203 SER A CA 1
ATOM 1491 C C . SER A 1 203 ? 28.175 -8.160 -16.387 1.00 39.75 203 SER A C 1
ATOM 1493 O O . SER A 1 203 ? 26.956 -8.255 -16.496 1.00 39.75 203 SER A O 1
ATOM 1495 N N . ALA A 1 204 ? 28.973 -8.057 -17.459 1.00 40.81 204 ALA A N 1
ATOM 1496 C CA . ALA A 1 204 ? 28.482 -7.991 -18.841 1.00 40.81 204 ALA A CA 1
ATOM 1497 C C . ALA A 1 204 ? 27.665 -9.247 -19.184 1.00 40.81 204 ALA A C 1
ATOM 1499 O O . ALA A 1 204 ? 26.547 -9.150 -19.689 1.00 40.81 204 ALA A O 1
ATOM 1500 N N . ARG A 1 205 ? 28.140 -10.410 -18.711 1.00 45.06 205 ARG A N 1
ATOM 1501 C CA . ARG A 1 205 ? 27.420 -11.696 -18.703 1.00 45.06 205 ARG A CA 1
ATOM 1502 C C . ARG A 1 205 ? 26.039 -11.638 -18.022 1.00 45.06 205 ARG A C 1
ATOM 1504 O O . ARG A 1 205 ? 25.137 -12.379 -18.393 1.00 45.06 205 ARG A O 1
ATOM 1511 N N . ARG A 1 206 ? 25.855 -10.780 -17.011 1.00 45.34 206 ARG A N 1
ATOM 1512 C CA . ARG A 1 206 ? 24.576 -10.564 -16.299 1.00 45.34 206 ARG A CA 1
ATOM 1513 C C . ARG A 1 206 ? 23.706 -9.481 -16.942 1.00 45.34 206 ARG A C 1
ATOM 1515 O O . ARG A 1 206 ? 22.486 -9.592 -16.850 1.00 45.34 206 ARG A O 1
ATOM 1522 N N . GLY A 1 207 ? 24.311 -8.475 -17.575 1.00 43.16 207 GLY A N 1
ATOM 1523 C CA . GLY A 1 207 ? 23.622 -7.419 -18.321 1.00 43.16 207 GLY A CA 1
ATOM 1524 C C . GLY A 1 207 ? 22.779 -7.993 -19.456 1.00 43.16 207 GLY A C 1
ATOM 1525 O O . GLY A 1 207 ? 21.588 -7.714 -19.517 1.00 43.16 207 GLY A O 1
ATOM 1526 N N . VAL A 1 208 ? 23.354 -8.912 -20.238 1.00 42.44 208 VAL A N 1
ATOM 1527 C CA . VAL A 1 208 ? 22.673 -9.633 -21.331 1.00 42.44 208 VAL A CA 1
ATOM 1528 C C . VAL A 1 208 ? 21.456 -10.443 -20.841 1.00 42.44 208 VAL A C 1
ATOM 1530 O O . VAL A 1 208 ? 20.389 -10.396 -21.444 1.00 42.44 208 VAL A O 1
ATOM 1533 N N . LEU A 1 209 ? 21.554 -11.112 -19.684 1.00 43.09 209 LEU A N 1
ATOM 1534 C CA . LEU A 1 209 ? 20.437 -11.860 -19.076 1.00 43.09 209 LEU A CA 1
ATOM 1535 C C . LEU A 1 209 ? 19.346 -10.960 -18.458 1.00 43.09 209 LEU A C 1
ATOM 1537 O O . LEU A 1 209 ? 18.199 -11.386 -18.310 1.00 43.09 209 LEU A O 1
ATOM 1541 N N . ALA A 1 210 ? 19.689 -9.736 -18.046 1.00 44.00 210 ALA A N 1
ATOM 1542 C CA . ALA A 1 210 ? 18.738 -8.758 -17.505 1.00 44.00 210 ALA A CA 1
ATOM 1543 C C . ALA A 1 210 ? 17.947 -8.041 -18.612 1.00 44.00 210 ALA A C 1
ATOM 1545 O O . ALA A 1 210 ? 16.802 -7.639 -18.402 1.00 44.00 210 ALA A O 1
ATOM 1546 N N . ALA A 1 211 ? 18.558 -7.925 -19.785 1.00 41.28 211 ALA A N 1
ATOM 1547 C CA . ALA A 1 211 ? 18.038 -7.273 -20.970 1.00 41.28 211 ALA A CA 1
ATOM 1548 C C . ALA A 1 211 ? 16.788 -8.013 -21.529 1.00 41.28 211 ALA A C 1
ATOM 1550 O O . ALA A 1 211 ? 15.777 -7.383 -21.838 1.00 41.28 211 ALA A O 1
ATOM 1551 N N . ALA A 1 212 ? 16.763 -9.353 -21.466 1.00 43.16 212 ALA A N 1
ATOM 1552 C CA . ALA A 1 212 ? 15.604 -10.192 -21.818 1.00 43.16 212 ALA A CA 1
ATOM 1553 C C . ALA A 1 212 ? 14.321 -9.940 -20.980 1.00 43.16 212 ALA A C 1
ATOM 1555 O O . ALA A 1 212 ? 13.269 -10.507 -21.267 1.00 43.16 212 ALA A O 1
ATOM 1556 N N . ARG A 1 213 ? 14.372 -9.092 -19.937 1.00 47.88 213 ARG A N 1
ATOM 1557 C CA . ARG A 1 213 ? 13.229 -8.752 -19.064 1.00 47.88 213 ARG A CA 1
ATOM 1558 C C . ARG A 1 213 ? 12.571 -7.402 -19.380 1.00 47.88 213 ARG A C 1
ATOM 1560 O O . ARG A 1 213 ? 11.733 -6.946 -18.604 1.00 47.88 213 ARG A O 1
ATOM 1567 N N . ALA A 1 214 ? 12.905 -6.744 -20.492 1.00 47.62 214 ALA A N 1
ATOM 1568 C CA . ALA A 1 214 ? 12.294 -5.458 -20.854 1.00 47.62 214 ALA A CA 1
ATOM 1569 C C . ALA A 1 214 ? 10.784 -5.530 -21.110 1.00 47.62 214 ALA A C 1
ATOM 1571 O O . ALA A 1 214 ? 10.036 -4.668 -20.639 1.00 47.62 214 ALA A O 1
ATOM 1572 N N . GLY A 1 215 ? 10.309 -6.618 -21.722 1.00 49.00 215 GLY A N 1
ATOM 1573 C CA . GLY A 1 215 ? 8.876 -6.877 -21.894 1.00 49.00 215 GLY A CA 1
ATOM 1574 C C . GLY A 1 215 ? 8.095 -6.988 -20.572 1.00 49.00 215 GLY A C 1
ATOM 1575 O O . GLY A 1 215 ? 6.902 -6.670 -20.522 1.00 49.00 215 GLY A O 1
ATOM 1576 N N . ASP A 1 216 ? 8.753 -7.355 -19.465 1.00 54.25 216 ASP A N 1
ATOM 1577 C CA . ASP A 1 216 ? 8.106 -7.443 -18.152 1.00 54.25 216 ASP A CA 1
ATOM 1578 C C . ASP A 1 216 ? 7.756 -6.071 -17.574 1.00 54.25 216 ASP A C 1
ATOM 1580 O O . ASP A 1 216 ? 6.706 -5.925 -16.942 1.00 54.25 216 ASP A O 1
ATOM 1584 N N . ALA A 1 217 ? 8.585 -5.052 -17.821 1.00 58.00 217 ALA A N 1
ATOM 1585 C CA . ALA A 1 217 ? 8.340 -3.691 -17.348 1.00 58.00 217 ALA A CA 1
ATOM 1586 C C . ALA A 1 217 ? 7.086 -3.090 -18.005 1.00 58.00 217 ALA A C 1
ATOM 1588 O O . ALA A 1 217 ? 6.210 -2.569 -17.309 1.00 58.00 217 ALA A O 1
ATOM 1589 N N . ALA A 1 218 ? 6.944 -3.261 -19.323 1.00 62.28 218 ALA A N 1
ATOM 1590 C CA . ALA A 1 218 ? 5.776 -2.826 -20.088 1.00 62.28 218 ALA A CA 1
ATOM 1591 C C . ALA A 1 218 ? 4.468 -3.429 -19.541 1.00 62.28 218 ALA A C 1
ATOM 1593 O O . ALA A 1 218 ? 3.462 -2.746 -19.323 1.00 62.28 218 ALA A O 1
ATOM 1594 N N . ARG A 1 219 ? 4.501 -4.732 -19.247 1.00 60.62 219 ARG A N 1
ATOM 1595 C CA . ARG A 1 219 ? 3.380 -5.494 -18.683 1.00 60.62 219 ARG A CA 1
ATOM 1596 C C . ARG A 1 219 ? 3.064 -5.097 -17.234 1.00 60.62 219 ARG A C 1
ATOM 1598 O O . ARG A 1 219 ? 1.894 -5.034 -16.839 1.00 60.62 219 ARG A O 1
ATOM 1605 N N . LEU A 1 220 ? 4.089 -4.792 -16.437 1.00 64.31 220 LEU A N 1
ATOM 1606 C CA . LEU A 1 220 ? 3.978 -4.255 -15.074 1.00 64.31 220 LEU A CA 1
ATOM 1607 C C . LEU A 1 220 ? 3.423 -2.829 -15.021 1.00 64.31 220 LEU A C 1
ATOM 1609 O O . LEU A 1 220 ? 2.759 -2.459 -14.055 1.00 64.31 220 LEU A O 1
ATOM 1613 N N . TRP A 1 221 ? 3.605 -2.035 -16.061 1.00 73.81 221 TRP A N 1
ATOM 1614 C CA . TRP A 1 221 ? 2.951 -0.735 -16.141 1.00 73.81 221 TRP A CA 1
ATOM 1615 C C . TRP A 1 221 ? 1.498 -0.888 -16.566 1.00 73.81 221 TRP A C 1
ATOM 1617 O O . TRP A 1 221 ? 0.610 -0.390 -15.875 1.00 73.81 221 TRP A O 1
ATOM 1627 N N . ARG A 1 222 ? 1.245 -1.659 -17.631 1.00 71.12 222 ARG A N 1
ATOM 1628 C CA . ARG A 1 222 ? -0.096 -1.852 -18.200 1.00 71.12 222 ARG A CA 1
ATOM 1629 C C . ARG A 1 222 ? -1.118 -2.278 -17.155 1.00 71.12 222 ARG A C 1
ATOM 1631 O O . ARG A 1 222 ? -1.999 -1.503 -16.819 1.00 71.12 222 ARG A O 1
ATOM 1638 N N . ALA A 1 223 ? -0.927 -3.433 -16.529 1.00 70.12 223 ALA A N 1
ATOM 1639 C CA . ALA A 1 223 ? -1.916 -3.898 -15.562 1.00 70.12 223 ALA A CA 1
ATOM 1640 C C . ALA A 1 223 ? -1.953 -3.059 -14.260 1.00 70.12 223 ALA A C 1
ATOM 1642 O O . ALA A 1 223 ? -2.808 -3.291 -13.414 1.00 70.12 223 ALA A O 1
ATOM 1643 N N . TYR A 1 224 ? -1.000 -2.135 -14.016 1.00 76.81 224 TYR A N 1
ATOM 1644 C CA . TYR A 1 224 ? -1.063 -1.226 -12.862 1.00 76.81 224 TYR A CA 1
ATOM 1645 C C . TYR A 1 224 ? -2.054 -0.133 -13.217 1.00 76.81 224 TYR A C 1
ATOM 1647 O O . TYR A 1 224 ? -2.976 0.106 -12.454 1.00 76.81 224 TYR A O 1
ATOM 1655 N N . MET A 1 225 ? -1.911 0.439 -14.414 1.00 82.50 225 MET A N 1
ATOM 1656 C CA . MET A 1 225 ? -2.866 1.396 -14.956 1.00 82.50 225 MET A CA 1
ATOM 1657 C C . MET A 1 225 ? -4.256 0.776 -15.082 1.00 82.50 225 MET A C 1
ATOM 1659 O O . MET A 1 225 ? -5.202 1.397 -14.629 1.00 82.50 225 MET A O 1
ATOM 1663 N N . ASP A 1 226 ? -4.378 -0.463 -15.566 1.00 76.44 226 ASP A N 1
ATOM 1664 C CA . ASP A 1 226 ? -5.681 -1.139 -15.664 1.00 76.44 226 ASP A CA 1
ATOM 1665 C C . ASP A 1 226 ? -6.288 -1.408 -14.274 1.00 76.44 226 ASP A C 1
ATOM 1667 O O . ASP A 1 226 ? -7.484 -1.226 -14.064 1.00 76.44 226 ASP A O 1
ATOM 1671 N N . GLY A 1 227 ? -5.463 -1.789 -13.290 1.00 76.62 227 GLY A N 1
ATOM 1672 C CA . GLY A 1 227 ? -5.903 -1.958 -11.904 1.00 76.62 227 GLY A CA 1
ATOM 1673 C C . GLY A 1 227 ? -6.367 -0.647 -11.264 1.00 76.62 227 GLY A C 1
ATOM 1674 O O . GLY A 1 227 ? -7.389 -0.627 -10.588 1.00 76.62 227 GLY A O 1
ATOM 1675 N N . VAL A 1 228 ? -5.663 0.454 -11.517 1.00 79.62 228 VAL A N 1
ATOM 1676 C CA . VAL A 1 228 ? -6.050 1.792 -11.049 1.00 79.62 228 VAL A CA 1
ATOM 1677 C C . VAL A 1 228 ? -7.320 2.270 -11.761 1.00 79.62 228 VAL A C 1
ATOM 1679 O O . VAL A 1 228 ? -8.258 2.727 -11.118 1.00 79.62 228 VAL A O 1
ATOM 1682 N N . GLU A 1 229 ? -7.385 2.130 -13.083 1.00 84.56 229 GLU A N 1
ATOM 1683 C CA . GLU A 1 229 ? -8.526 2.562 -13.892 1.00 84.56 229 GLU A CA 1
ATOM 1684 C C . GLU A 1 229 ? -9.789 1.750 -13.593 1.00 84.56 229 GLU A C 1
ATOM 1686 O O . GLU A 1 229 ? -10.895 2.279 -13.687 1.00 84.56 229 GLU A O 1
ATOM 1691 N N . SER A 1 230 ? -9.651 0.498 -13.147 1.00 85.38 230 SER A N 1
ATOM 1692 C CA . SER A 1 230 ? -10.799 -0.315 -12.739 1.00 85.38 230 SER A CA 1
ATOM 1693 C C . SER A 1 230 ? -11.604 0.296 -11.584 1.00 85.38 230 SER A C 1
ATOM 1695 O O . SER A 1 230 ? -12.805 0.074 -11.521 1.00 85.38 230 SER A O 1
ATOM 1697 N N . TYR A 1 231 ? -11.028 1.161 -10.736 1.00 83.19 231 TYR A N 1
ATOM 1698 C CA . TYR A 1 231 ? -11.805 1.916 -9.736 1.00 83.19 231 TYR A CA 1
ATOM 1699 C C . TYR A 1 231 ? -12.826 2.883 -10.370 1.00 83.19 231 TYR A C 1
ATOM 1701 O O . TYR A 1 231 ? -13.827 3.243 -9.749 1.00 83.19 231 TYR A O 1
ATOM 1709 N N . LEU A 1 232 ? -12.618 3.285 -11.627 1.00 89.62 232 LEU A N 1
ATOM 1710 C CA . LEU A 1 232 ? -13.555 4.116 -12.381 1.00 89.62 232 LEU A CA 1
ATOM 1711 C C . LEU A 1 232 ? -14.675 3.310 -13.046 1.00 89.62 232 LEU A C 1
ATOM 1713 O O . LEU A 1 232 ? -15.604 3.931 -13.550 1.00 89.62 232 LEU A O 1
ATOM 1717 N N . THR A 1 233 ? -14.634 1.978 -13.059 1.00 84.69 233 THR A N 1
ATOM 1718 C CA . THR A 1 233 ? -15.605 1.150 -13.804 1.00 84.69 233 THR A CA 1
ATOM 1719 C C . THR A 1 233 ? -16.226 0.028 -12.975 1.00 84.69 233 THR A C 1
ATOM 1721 O O . THR A 1 233 ? -17.402 -0.262 -13.163 1.00 84.69 233 THR A O 1
ATOM 1724 N N . ASP A 1 234 ? -15.486 -0.559 -12.036 1.00 81.81 234 ASP A N 1
ATOM 1725 C CA . ASP A 1 234 ? -15.895 -1.693 -11.205 1.00 81.81 234 ASP A CA 1
ATOM 1726 C C . ASP A 1 234 ? -16.547 -1.223 -9.883 1.00 81.81 234 ASP A C 1
ATOM 1728 O O . ASP A 1 234 ? -15.861 -0.654 -9.021 1.00 81.81 234 ASP A O 1
ATOM 1732 N N . PRO A 1 235 ? -17.858 -1.468 -9.676 1.00 81.00 235 PRO A N 1
ATOM 1733 C CA . PRO A 1 235 ? -18.553 -1.093 -8.447 1.00 81.00 235 PRO A CA 1
ATOM 1734 C C . PRO A 1 235 ? -17.979 -1.754 -7.187 1.00 81.00 235 PRO A C 1
ATOM 1736 O O . PRO A 1 235 ? -17.895 -1.095 -6.152 1.00 81.00 235 PRO A O 1
ATOM 1739 N N . ALA A 1 236 ? -17.516 -3.008 -7.265 1.00 74.44 236 ALA A N 1
ATOM 1740 C CA . ALA A 1 236 ? -16.977 -3.728 -6.107 1.00 74.44 236 ALA A CA 1
ATOM 1741 C C . ALA A 1 236 ? -15.673 -3.089 -5.602 1.00 74.44 236 ALA A C 1
ATOM 1743 O O . ALA A 1 236 ? -15.415 -3.014 -4.398 1.00 74.44 236 ALA A O 1
ATOM 1744 N N . ARG A 1 237 ? -14.862 -2.560 -6.523 1.00 78.38 237 ARG A N 1
ATOM 1745 C CA . ARG A 1 237 ? -13.654 -1.795 -6.185 1.00 78.38 237 ARG A CA 1
ATOM 1746 C C . ARG A 1 237 ? -13.975 -0.427 -5.598 1.00 78.38 237 ARG A C 1
ATOM 1748 O O . ARG A 1 237 ? -13.301 0.011 -4.667 1.00 78.38 237 ARG A O 1
ATOM 1755 N N . ARG A 1 238 ? -15.017 0.250 -6.084 1.00 83.81 238 ARG A N 1
ATOM 1756 C CA . ARG A 1 238 ? -15.494 1.498 -5.461 1.00 83.81 238 ARG A CA 1
ATOM 1757 C C . ARG A 1 238 ? -16.006 1.260 -4.044 1.00 83.81 238 ARG A C 1
ATOM 1759 O O . ARG A 1 238 ? -15.735 2.067 -3.159 1.00 83.81 238 ARG A O 1
ATOM 1766 N N . GLU A 1 239 ? -16.674 0.137 -3.806 1.00 79.62 239 GLU A N 1
ATOM 1767 C CA . GLU A 1 239 ? -17.127 -0.266 -2.473 1.00 79.62 239 GLU A CA 1
ATOM 1768 C C . GLU A 1 239 ? -15.947 -0.552 -1.524 1.00 79.62 239 GLU A C 1
ATOM 1770 O O . GLU A 1 239 ? -16.004 -0.239 -0.336 1.00 79.62 239 GLU A O 1
ATOM 1775 N N . GLU A 1 240 ? -14.827 -1.092 -2.020 1.00 80.00 240 GLU A N 1
ATOM 1776 C CA . GLU A 1 240 ? -13.588 -1.218 -1.235 1.00 80.00 240 GLU A CA 1
ATOM 1777 C C . GLU A 1 240 ? -13.059 0.150 -0.767 1.00 80.00 240 GLU A C 1
ATOM 1779 O O . GLU A 1 240 ? -12.755 0.313 0.420 1.00 80.00 240 GLU A O 1
ATOM 1784 N N . LEU A 1 241 ? -12.993 1.138 -1.670 1.00 83.81 241 LEU A N 1
ATOM 1785 C CA . LEU A 1 241 ? -12.583 2.506 -1.327 1.00 83.81 241 LEU A CA 1
ATOM 1786 C C . LEU A 1 241 ? -13.560 3.164 -0.356 1.00 83.81 241 LEU A C 1
ATOM 1788 O O . LEU A 1 241 ? -13.126 3.814 0.590 1.00 83.81 241 LEU A O 1
ATOM 1792 N N . THR A 1 242 ? -14.860 2.961 -0.571 1.00 87.00 242 THR A N 1
ATOM 1793 C CA . THR A 1 242 ? -15.924 3.516 0.276 1.00 87.00 242 THR A CA 1
ATOM 1794 C C . THR A 1 242 ? -15.808 2.980 1.693 1.00 87.00 242 THR A C 1
ATOM 1796 O O . THR A 1 242 ? -15.728 3.772 2.623 1.00 87.00 242 THR A O 1
ATOM 1799 N N . ARG A 1 243 ? -15.624 1.665 1.870 1.00 82.94 243 ARG A N 1
ATOM 1800 C CA . ARG A 1 243 ? -15.406 1.064 3.196 1.00 82.94 243 ARG A CA 1
ATOM 1801 C C . ARG A 1 243 ? -14.144 1.578 3.888 1.00 82.94 243 ARG A C 1
ATOM 1803 O O . ARG A 1 243 ? -14.138 1.771 5.100 1.00 82.94 243 ARG A O 1
ATOM 1810 N N . GLU A 1 244 ? -13.043 1.781 3.161 1.00 84.06 244 GLU A N 1
ATOM 1811 C CA . GLU A 1 244 ? -11.832 2.365 3.762 1.00 84.06 244 GLU A CA 1
ATOM 1812 C C . GLU A 1 244 ? -12.020 3.842 4.129 1.00 84.06 244 GLU A C 1
ATOM 1814 O O . GLU A 1 244 ? -11.609 4.241 5.219 1.00 84.06 244 GLU A O 1
ATOM 1819 N N . ALA A 1 245 ? -12.653 4.641 3.267 1.00 89.06 245 ALA A N 1
ATOM 1820 C CA . ALA A 1 245 ? -12.961 6.039 3.550 1.00 89.06 245 ALA A CA 1
ATOM 1821 C C . ALA A 1 245 ? -13.906 6.160 4.753 1.00 89.06 245 ALA A C 1
ATOM 1823 O O . ALA A 1 245 ? -13.630 6.926 5.674 1.00 89.06 245 ALA A O 1
ATOM 1824 N N . GLU A 1 246 ? -14.956 5.343 4.798 1.00 85.88 246 GLU A N 1
ATOM 1825 C CA . GLU A 1 246 ? -15.929 5.286 5.884 1.00 85.88 246 GLU A CA 1
ATOM 1826 C C . GLU A 1 246 ? -15.273 4.965 7.228 1.00 85.88 246 GLU A C 1
ATOM 1828 O O . GLU A 1 246 ? -15.522 5.661 8.213 1.00 85.88 246 GLU A O 1
ATOM 1833 N N . ARG A 1 247 ? -14.349 3.992 7.267 1.00 82.25 247 ARG A N 1
ATOM 1834 C CA . ARG A 1 247 ? -13.565 3.690 8.476 1.00 82.25 247 ARG A CA 1
ATOM 1835 C C . ARG A 1 247 ? -12.858 4.925 9.026 1.00 82.25 247 ARG A C 1
ATOM 1837 O O . ARG A 1 247 ? -12.860 5.149 10.236 1.00 82.25 247 ARG A O 1
ATOM 1844 N N . TRP A 1 248 ? -12.227 5.716 8.161 1.00 86.56 248 TRP A N 1
ATOM 1845 C CA . TRP A 1 248 ? -11.497 6.911 8.582 1.00 86.56 248 TRP A CA 1
ATOM 1846 C C . TRP A 1 248 ? -12.413 8.080 8.919 1.00 86.56 248 TRP A C 1
ATOM 1848 O O . TRP A 1 248 ? -12.168 8.757 9.915 1.00 86.56 248 TRP A O 1
ATOM 1858 N N . ILE A 1 249 ? -13.475 8.284 8.147 1.00 84.88 249 ILE A N 1
ATOM 1859 C CA . ILE A 1 249 ? -14.468 9.335 8.372 1.00 84.88 249 ILE A CA 1
ATOM 1860 C C . ILE A 1 249 ? -15.181 9.121 9.705 1.00 84.88 249 ILE A C 1
ATOM 1862 O O . ILE A 1 249 ? -15.212 10.046 10.517 1.00 84.88 249 ILE A O 1
ATOM 1866 N N . ARG A 1 250 ? -15.648 7.896 9.988 1.00 79.38 250 ARG A N 1
ATOM 1867 C CA . ARG A 1 250 ? -16.254 7.533 11.279 1.00 79.38 250 ARG A CA 1
ATOM 1868 C C . ARG A 1 250 ? -15.251 7.691 12.425 1.00 79.38 250 ARG A C 1
ATOM 1870 O O . ARG A 1 250 ? -15.541 8.371 13.405 1.00 79.38 250 ARG A O 1
ATOM 1877 N N . ALA A 1 251 ? -14.040 7.135 12.295 1.00 77.44 251 ALA A N 1
ATOM 1878 C CA . ALA A 1 251 ? -13.034 7.188 13.364 1.00 77.44 251 ALA A CA 1
ATOM 1879 C C . ALA A 1 251 ? -12.562 8.618 13.695 1.00 77.44 251 ALA A C 1
ATOM 1881 O O . ALA A 1 251 ? -12.218 8.919 14.841 1.00 77.44 251 ALA A O 1
ATOM 1882 N N . LEU A 1 252 ? -12.514 9.502 12.700 1.00 83.94 252 LEU A N 1
ATOM 1883 C CA . LEU A 1 252 ? -12.076 10.886 12.874 1.00 83.94 252 LEU A CA 1
ATOM 1884 C C . LEU A 1 252 ? -13.241 11.872 13.046 1.00 83.94 252 LEU A C 1
ATOM 1886 O O . LEU A 1 252 ? -12.973 13.046 13.279 1.00 83.94 252 LEU A O 1
ATOM 1890 N N . ARG A 1 253 ? -14.497 11.403 12.979 1.00 82.75 253 ARG A N 1
ATOM 1891 C CA . ARG A 1 253 ? -15.722 12.222 13.041 1.00 82.75 253 ARG A CA 1
ATOM 1892 C C . ARG A 1 253 ? -15.681 13.390 12.047 1.00 82.75 253 ARG A C 1
ATOM 1894 O O . ARG A 1 253 ? -15.899 14.544 12.408 1.00 82.75 253 ARG A O 1
ATOM 1901 N N . LEU A 1 254 ? -15.324 13.090 10.798 1.00 87.62 254 LEU A N 1
ATOM 1902 C CA . LEU A 1 254 ? -15.204 14.107 9.752 1.00 87.62 254 LEU A CA 1
ATOM 1903 C C . LEU A 1 254 ? -16.586 14.579 9.295 1.00 87.62 254 LEU A C 1
ATOM 1905 O O . LEU A 1 254 ? -17.504 13.777 9.162 1.00 87.62 254 LEU A O 1
ATOM 1909 N N . ASN A 1 255 ? -16.708 15.872 8.992 1.00 89.25 255 ASN A N 1
ATOM 1910 C CA . ASN A 1 255 ? -17.934 16.469 8.457 1.00 89.25 255 ASN A CA 1
ATOM 1911 C C . ASN A 1 255 ? -18.045 16.260 6.930 1.00 89.25 255 ASN A C 1
ATOM 1913 O O . ASN A 1 255 ? -18.014 17.218 6.162 1.00 89.25 255 ASN A O 1
ATOM 1917 N N . THR A 1 256 ? -18.042 15.003 6.485 1.00 90.88 256 THR A N 1
ATOM 1918 C CA . THR A 1 256 ? -18.228 14.589 5.081 1.00 90.88 256 THR A CA 1
ATOM 1919 C C . THR A 1 256 ? -18.682 13.132 5.048 1.00 90.88 256 THR A C 1
ATOM 1921 O O . THR A 1 256 ? -18.436 12.394 6.005 1.00 90.88 256 THR A O 1
ATOM 1924 N N . THR A 1 257 ? -19.304 12.694 3.958 1.00 93.44 257 THR A N 1
ATOM 1925 C CA . THR A 1 257 ? -19.650 11.277 3.760 1.00 93.44 257 THR A CA 1
ATOM 1926 C C . THR A 1 257 ? -18.523 10.507 3.064 1.00 93.44 257 THR A C 1
ATOM 1928 O O . THR A 1 257 ? -17.632 11.089 2.432 1.00 93.44 257 THR A O 1
ATOM 1931 N N . ALA A 1 258 ? -18.530 9.175 3.188 1.00 92.00 258 ALA A N 1
ATOM 1932 C CA . ALA A 1 258 ? -17.560 8.326 2.496 1.00 92.00 258 ALA A CA 1
ATOM 1933 C C . ALA A 1 258 ? -17.712 8.442 0.979 1.00 92.00 258 ALA A C 1
ATOM 1935 O O . ALA A 1 258 ? -16.718 8.536 0.260 1.00 92.00 258 ALA A O 1
ATOM 1936 N N . GLU A 1 259 ? -18.951 8.533 0.513 1.00 93.88 259 GLU A N 1
ATOM 1937 C CA . GLU A 1 259 ? -19.330 8.718 -0.878 1.00 93.88 259 GLU A CA 1
ATOM 1938 C C . GLU A 1 259 ? -18.785 10.037 -1.432 1.00 93.88 259 GLU A C 1
ATOM 1940 O O . GLU A 1 259 ? -18.200 10.042 -2.511 1.00 93.88 259 GLU A O 1
ATOM 1945 N N . GLU A 1 260 ? -18.896 11.143 -0.689 1.00 95.19 260 GLU A N 1
ATOM 1946 C CA . GLU A 1 260 ? -18.343 12.445 -1.088 1.00 95.19 260 GLU A CA 1
ATOM 1947 C C . GLU A 1 260 ? -16.815 12.422 -1.185 1.00 95.19 260 GLU A C 1
ATOM 1949 O O . GLU A 1 260 ? -16.237 12.920 -2.158 1.00 95.19 260 GLU A O 1
ATOM 1954 N N . ALA A 1 261 ? -16.137 11.849 -0.185 1.00 94.25 261 ALA A N 1
ATOM 1955 C CA . ALA A 1 261 ? -14.681 11.737 -0.187 1.00 94.25 261 ALA A CA 1
ATOM 1956 C C . ALA A 1 261 ? -14.194 10.855 -1.347 1.00 94.25 261 ALA A C 1
ATOM 1958 O O . ALA A 1 261 ? -13.224 11.201 -2.033 1.00 94.25 261 ALA A O 1
ATOM 1959 N N . VAL A 1 262 ? -14.887 9.738 -1.599 1.00 96.62 262 VAL A N 1
ATOM 1960 C CA . VAL A 1 262 ? -14.593 8.839 -2.717 1.00 96.62 262 VAL A CA 1
ATOM 1961 C C . VAL A 1 262 ? -14.867 9.506 -4.055 1.00 96.62 262 VAL A C 1
ATOM 1963 O O . VAL A 1 262 ? -14.017 9.424 -4.941 1.00 96.62 262 VAL A O 1
ATOM 1966 N N . ALA A 1 263 ? -15.976 10.230 -4.192 1.00 96.62 263 ALA A N 1
ATOM 1967 C CA . ALA A 1 263 ? -16.302 10.979 -5.398 1.00 96.62 263 ALA A CA 1
ATOM 1968 C C . ALA A 1 263 ? -15.204 11.995 -5.737 1.00 96.62 263 ALA A C 1
ATOM 1970 O O . ALA A 1 263 ? -14.713 11.990 -6.861 1.00 96.62 263 ALA A O 1
ATOM 1971 N N . LYS A 1 264 ? -14.725 12.788 -4.766 1.00 96.00 264 LYS A N 1
ATOM 1972 C CA . LYS A 1 264 ? -13.607 13.731 -4.980 1.00 96.00 264 LYS A CA 1
ATOM 1973 C C . LYS A 1 264 ? -12.335 13.025 -5.464 1.00 96.00 264 LYS A C 1
ATOM 1975 O O . LYS A 1 264 ? -11.684 13.491 -6.398 1.00 96.00 264 LYS A O 1
ATOM 1980 N N . GLY A 1 265 ? -11.977 11.899 -4.842 1.00 96.50 265 GLY A N 1
ATOM 1981 C CA . GLY A 1 265 ? -10.804 11.109 -5.227 1.00 96.50 265 GLY A CA 1
ATOM 1982 C C . GLY A 1 265 ? -10.910 10.509 -6.631 1.00 96.50 265 GLY A C 1
ATOM 1983 O O . GLY A 1 265 ? -9.961 10.582 -7.414 1.00 96.50 265 GLY A O 1
ATOM 1984 N N . LEU A 1 266 ? -12.072 9.942 -6.965 1.00 97.06 266 LEU A N 1
ATOM 1985 C CA . LEU A 1 266 ? -12.331 9.338 -8.270 1.00 97.06 266 LEU A CA 1
ATOM 1986 C C . LEU A 1 266 ? -12.511 10.379 -9.376 1.00 97.06 266 LEU A C 1
ATOM 1988 O O . LEU A 1 266 ? -12.085 10.113 -10.492 1.00 97.06 266 LEU A O 1
ATOM 1992 N N . GLU A 1 267 ? -13.053 11.563 -9.089 1.00 96.75 267 GLU A N 1
ATOM 1993 C CA . GLU A 1 267 ? -13.096 12.683 -10.039 1.00 96.75 267 GLU A CA 1
ATOM 1994 C C . GLU A 1 267 ? -11.683 13.154 -10.400 1.00 96.75 267 GLU A C 1
ATOM 1996 O O . GLU A 1 267 ? -11.382 13.326 -11.579 1.00 96.75 267 GLU A O 1
ATOM 2001 N N . MET A 1 268 ? -10.759 13.249 -9.433 1.00 96.62 268 MET A N 1
ATOM 2002 C CA . MET A 1 268 ? -9.347 13.521 -9.743 1.00 96.62 268 MET A CA 1
ATOM 2003 C C . MET A 1 268 ? -8.728 12.425 -10.616 1.00 96.62 268 MET A C 1
ATOM 2005 O O . MET A 1 268 ? -8.020 12.721 -11.580 1.00 96.62 268 MET A O 1
ATOM 2009 N N . LEU A 1 269 ? -8.995 11.156 -10.297 1.00 96.56 269 LEU A N 1
ATOM 2010 C CA . LEU A 1 269 ? -8.486 10.023 -11.069 1.00 96.56 269 LEU A CA 1
ATOM 2011 C C . LEU A 1 269 ? -9.042 10.005 -12.500 1.00 96.56 269 LEU A C 1
ATOM 2013 O O . LEU A 1 269 ? -8.300 9.778 -13.455 1.00 96.56 269 LEU A O 1
ATOM 2017 N N . LYS A 1 270 ? -10.340 10.272 -12.640 1.00 96.69 270 LYS A N 1
ATOM 2018 C CA . LYS A 1 270 ? -11.051 10.382 -13.911 1.00 96.69 270 LYS A CA 1
ATOM 2019 C C . LYS A 1 270 ? -10.505 11.538 -14.736 1.00 96.69 270 LYS A C 1
ATOM 2021 O O . LYS A 1 270 ? -10.153 11.327 -15.887 1.00 96.69 270 LYS A O 1
ATOM 2026 N N . ALA A 1 271 ? -10.334 12.713 -14.137 1.00 96.12 271 ALA A N 1
ATOM 2027 C CA . ALA A 1 271 ? -9.757 13.865 -14.811 1.00 96.12 271 ALA A CA 1
ATOM 2028 C C . ALA A 1 271 ? -8.334 13.569 -15.306 1.00 96.12 271 ALA A C 1
ATOM 2030 O O . ALA A 1 271 ? -8.023 13.868 -16.454 1.00 96.12 271 ALA A O 1
ATOM 2031 N N . LEU A 1 272 ? -7.493 12.905 -14.497 1.00 95.38 272 LEU A N 1
ATOM 2032 C CA . LEU A 1 272 ? -6.170 12.431 -14.923 1.00 95.38 272 LEU A CA 1
ATOM 2033 C C . LEU A 1 272 ? -6.252 11.461 -16.108 1.00 95.38 272 LEU A C 1
ATOM 2035 O O . LEU A 1 272 ? -5.475 11.606 -17.050 1.00 95.38 272 LEU A O 1
ATOM 2039 N N . ARG A 1 273 ? -7.176 10.494 -16.095 1.00 95.19 273 ARG A N 1
ATOM 2040 C CA . ARG A 1 273 ? -7.411 9.595 -17.236 1.00 95.19 273 ARG A CA 1
ATOM 2041 C C . ARG A 1 273 ? -7.824 10.378 -18.484 1.00 95.19 273 ARG A C 1
ATOM 2043 O O . ARG A 1 273 ? -7.226 10.176 -19.537 1.00 95.19 273 ARG A O 1
ATOM 2050 N N . ASP A 1 274 ? -8.779 11.293 -18.348 1.00 95.00 274 ASP A N 1
ATOM 2051 C CA . ASP A 1 274 ? -9.378 12.045 -19.455 1.00 95.00 274 ASP A CA 1
ATOM 2052 C C . ASP A 1 274 ? -8.378 13.018 -20.117 1.00 95.00 274 ASP A C 1
ATOM 2054 O O . ASP A 1 274 ? -8.546 13.380 -21.277 1.00 95.00 274 ASP A O 1
ATOM 2058 N N . THR A 1 275 ? -7.270 13.366 -19.443 1.00 94.12 275 THR A N 1
ATOM 2059 C CA . THR A 1 275 ? -6.134 14.083 -20.069 1.00 94.12 275 THR A CA 1
ATOM 2060 C C . THR A 1 275 ? -5.362 13.263 -21.113 1.00 94.12 275 THR A C 1
ATOM 2062 O O . THR A 1 275 ? -4.485 13.801 -21.790 1.00 94.12 275 THR 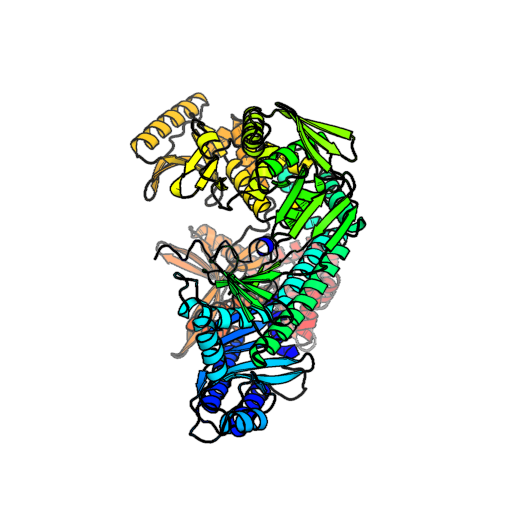A O 1
ATOM 2065 N N . GLY A 1 276 ? -5.614 11.953 -21.206 1.00 93.06 276 GLY A N 1
ATOM 2066 C CA . GLY A 1 276 ? -4.821 11.018 -22.004 1.00 93.06 276 GLY A CA 1
ATOM 2067 C C . GLY A 1 276 ? -3.552 10.513 -21.305 1.00 93.06 276 GLY A C 1
ATOM 2068 O O . GLY A 1 276 ? -2.77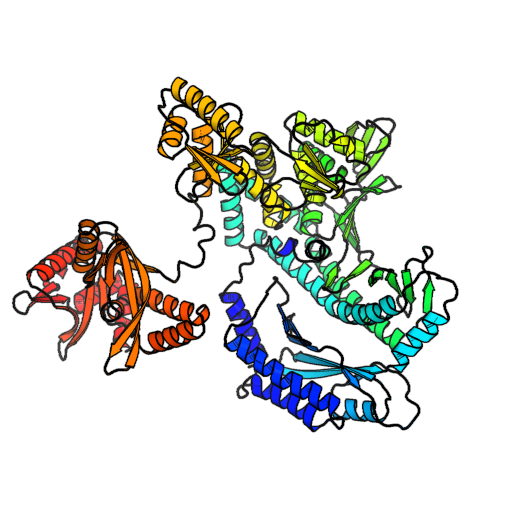4 9.787 -21.921 1.00 93.06 276 GLY A O 1
ATOM 2069 N N . LEU A 1 277 ? -3.324 10.842 -20.024 1.00 94.19 277 LEU A N 1
ATOM 2070 C CA . LEU A 1 277 ? -2.147 10.397 -19.257 1.00 94.19 277 LEU A CA 1
ATOM 2071 C C . LEU A 1 277 ? -1.995 8.874 -19.213 1.00 94.19 277 LEU A C 1
ATOM 2073 O O . LEU A 1 277 ? -0.887 8.363 -19.374 1.00 94.19 277 LEU A O 1
ATOM 2077 N N . PHE A 1 278 ? -3.090 8.142 -19.015 1.00 93.38 278 PHE A N 1
ATOM 2078 C CA . PHE A 1 278 ? -3.059 6.680 -18.934 1.00 93.38 278 PHE A CA 1
ATOM 2079 C C . PHE A 1 278 ? -2.635 6.078 -20.276 1.00 93.38 278 PHE A C 1
ATOM 2081 O O . PHE A 1 278 ? -1.761 5.214 -20.326 1.00 93.38 278 PHE A O 1
ATOM 2088 N N . ASP A 1 279 ? -3.179 6.596 -21.374 1.00 91.19 279 ASP A N 1
ATOM 2089 C CA . ASP A 1 279 ? -2.844 6.134 -22.719 1.00 91.19 279 ASP A CA 1
ATOM 2090 C C . ASP A 1 279 ? -1.430 6.535 -23.131 1.00 91.19 279 ASP A C 1
ATOM 2092 O O . ASP A 1 279 ? -0.708 5.733 -23.725 1.00 91.19 279 ASP A O 1
ATOM 2096 N N . ALA A 1 280 ? -0.991 7.736 -22.758 1.00 91.62 280 ALA A N 1
ATOM 2097 C CA . ALA A 1 280 ? 0.385 8.177 -22.924 1.00 91.62 280 ALA A CA 1
ATOM 2098 C C . ALA A 1 280 ? 1.359 7.232 -22.205 1.00 91.62 280 ALA A C 1
ATOM 2100 O O . ALA A 1 280 ? 2.308 6.739 -22.815 1.00 91.62 280 ALA A O 1
ATOM 2101 N N . LEU A 1 281 ? 1.095 6.905 -20.937 1.00 90.75 281 LEU A N 1
ATOM 2102 C CA . LEU A 1 281 ? 1.922 5.984 -20.159 1.00 90.75 281 LEU A CA 1
ATOM 2103 C C . LEU A 1 281 ? 1.849 4.541 -20.683 1.00 90.75 281 LEU A C 1
ATOM 2105 O O . LEU A 1 281 ? 2.865 3.848 -20.658 1.00 90.75 281 LEU A O 1
ATOM 2109 N N . ARG A 1 282 ? 0.705 4.081 -21.214 1.00 87.44 282 ARG A N 1
ATOM 2110 C CA . ARG A 1 282 ? 0.587 2.786 -21.916 1.00 87.44 282 ARG A CA 1
ATOM 2111 C C . ARG A 1 282 ? 1.431 2.743 -23.180 1.00 87.44 282 ARG A C 1
ATOM 2113 O O . ARG A 1 282 ? 2.144 1.763 -23.378 1.00 87.44 282 ARG A O 1
ATOM 2120 N N . LYS A 1 283 ? 1.380 3.793 -24.004 1.00 88.12 283 LYS A N 1
ATOM 2121 C CA . LYS A 1 283 ? 2.200 3.918 -25.218 1.00 88.12 283 LYS A CA 1
ATOM 2122 C C . LYS A 1 283 ? 3.684 3.958 -24.871 1.00 88.12 283 LYS A C 1
ATOM 2124 O O . LYS A 1 283 ? 4.462 3.227 -25.473 1.00 88.12 283 LYS A O 1
ATOM 2129 N N . MET A 1 284 ? 4.071 4.735 -23.858 1.00 86.44 284 MET A N 1
ATOM 2130 C CA . MET A 1 284 ? 5.447 4.753 -23.355 1.00 86.44 284 MET A CA 1
ATOM 2131 C C . MET A 1 284 ? 5.874 3.378 -22.835 1.00 86.44 284 MET A C 1
ATOM 2133 O O . MET A 1 284 ? 6.968 2.936 -23.151 1.00 86.44 284 MET A O 1
ATOM 2137 N N . ALA A 1 285 ? 5.018 2.676 -22.088 1.00 80.31 285 ALA A N 1
ATOM 2138 C CA . ALA A 1 285 ? 5.298 1.330 -21.595 1.00 80.31 285 ALA A CA 1
ATOM 2139 C C . ALA A 1 285 ? 5.446 0.311 -22.733 1.00 80.31 285 ALA A C 1
ATOM 2141 O O . ALA A 1 285 ? 6.346 -0.519 -22.690 1.00 80.31 285 ALA A O 1
ATOM 2142 N N . GLN A 1 286 ? 4.585 0.366 -23.750 1.00 79.50 286 GLN A N 1
ATOM 2143 C CA . GLN A 1 286 ? 4.688 -0.487 -24.932 1.00 79.50 286 GLN A CA 1
ATOM 2144 C C . GLN A 1 286 ? 6.006 -0.238 -25.667 1.00 79.50 286 GLN A C 1
ATOM 2146 O O . GLN A 1 286 ? 6.764 -1.176 -25.889 1.00 79.50 286 GLN A O 1
ATOM 2151 N N . ARG A 1 287 ? 6.308 1.029 -25.951 1.00 77.38 287 ARG A N 1
ATOM 2152 C CA . ARG A 1 287 ? 7.510 1.430 -26.678 1.00 77.38 287 ARG A CA 1
ATOM 2153 C C . ARG A 1 287 ? 8.786 1.180 -25.873 1.00 77.38 287 ARG A C 1
ATOM 2155 O O . ARG A 1 287 ? 9.810 0.846 -26.442 1.00 77.38 287 ARG A O 1
ATOM 2162 N N . LEU A 1 288 ? 8.711 1.238 -24.543 1.00 72.94 288 LEU A N 1
ATOM 2163 C CA . LEU A 1 288 ? 9.761 0.768 -23.637 1.00 72.94 288 LEU A CA 1
ATOM 2164 C C . LEU A 1 288 ? 10.011 -0.741 -23.781 1.00 72.94 288 LEU A C 1
ATOM 2166 O O . LEU A 1 288 ? 11.152 -1.177 -23.680 1.00 72.94 288 LEU A O 1
ATOM 2170 N N . GLY A 1 289 ? 8.959 -1.535 -23.993 1.00 64.75 289 GLY A N 1
ATOM 2171 C CA . GLY A 1 289 ? 9.085 -2.961 -24.285 1.00 64.75 289 GLY A CA 1
ATOM 2172 C C . GLY A 1 289 ? 9.723 -3.217 -25.650 1.00 64.75 289 GLY A C 1
ATOM 2173 O O . GLY A 1 289 ? 10.648 -4.015 -25.729 1.00 64.75 289 GLY A O 1
ATOM 2174 N N . GLU A 1 290 ? 9.260 -2.515 -26.687 1.00 66.81 290 GLU A N 1
ATOM 2175 C CA . GLU A 1 290 ? 9.762 -2.620 -28.067 1.00 66.81 290 GLU A CA 1
ATOM 2176 C C . GLU A 1 290 ? 11.231 -2.187 -28.168 1.00 66.81 290 GLU A C 1
ATOM 2178 O O . GLU A 1 290 ? 12.085 -3.017 -28.460 1.00 66.81 290 GLU A O 1
ATOM 2183 N N . VAL A 1 291 ? 11.534 -0.928 -27.819 1.00 64.19 291 VAL A N 1
ATOM 2184 C CA . VAL A 1 291 ? 12.900 -0.375 -27.832 1.00 64.19 291 VAL A CA 1
ATOM 2185 C C . VAL A 1 291 ? 13.789 -1.146 -26.871 1.00 64.19 291 VAL A C 1
ATOM 2187 O O . VAL A 1 291 ? 14.915 -1.472 -27.201 1.00 64.19 291 VAL A O 1
ATOM 2190 N N . GLY A 1 292 ? 13.272 -1.499 -25.690 1.00 60.78 292 GLY A N 1
ATOM 2191 C CA . GLY A 1 292 ? 14.009 -2.300 -24.728 1.00 60.78 292 GLY A CA 1
ATOM 2192 C C . GLY A 1 292 ? 14.546 -3.580 -25.359 1.00 60.78 292 GLY A C 1
ATOM 2193 O O . GLY A 1 292 ? 15.750 -3.778 -25.301 1.00 60.78 292 GLY A O 1
ATOM 2194 N N . VAL A 1 293 ? 13.678 -4.396 -25.974 1.00 56.78 293 VAL A N 1
ATOM 2195 C CA . VAL A 1 293 ? 14.038 -5.658 -26.649 1.00 56.78 293 VAL A CA 1
ATOM 2196 C C . VAL A 1 293 ? 14.935 -5.420 -27.865 1.00 56.78 293 VAL A C 1
ATOM 2198 O O . VAL A 1 293 ? 15.962 -6.080 -27.986 1.00 56.78 293 VAL A O 1
ATOM 2201 N N . GLU A 1 294 ? 14.599 -4.458 -28.721 1.00 56.81 294 GLU A N 1
ATOM 2202 C CA . GLU A 1 294 ? 15.372 -4.137 -29.926 1.00 56.81 294 GLU A CA 1
ATOM 2203 C C . GLU A 1 294 ? 16.813 -3.722 -29.591 1.00 56.81 294 GLU A C 1
ATOM 2205 O O . GLU A 1 294 ? 17.768 -4.249 -30.163 1.00 56.81 294 GLU A O 1
ATOM 2210 N N . SER A 1 295 ? 16.986 -2.834 -28.613 1.00 56.38 295 SER A N 1
ATOM 2211 C CA . SER A 1 295 ? 18.297 -2.395 -28.141 1.00 56.38 295 SER A CA 1
ATOM 2212 C C . SER A 1 295 ? 19.113 -3.544 -27.543 1.00 56.38 295 SER A C 1
ATOM 2214 O O . SER A 1 295 ? 20.329 -3.602 -27.729 1.00 56.38 295 SER A O 1
ATOM 2216 N N . VAL A 1 296 ? 18.464 -4.496 -26.852 1.00 55.25 296 VAL A N 1
ATOM 2217 C CA . VAL A 1 296 ? 19.129 -5.726 -26.384 1.00 55.25 296 VAL A CA 1
ATOM 2218 C C . VAL A 1 296 ? 19.640 -6.545 -27.560 1.00 55.25 296 VAL A C 1
ATOM 2220 O O . VAL A 1 296 ? 20.795 -6.961 -27.557 1.00 55.25 296 VAL A O 1
ATOM 2223 N N . GLU A 1 297 ? 18.785 -6.800 -28.548 1.00 53.25 297 GLU A N 1
ATOM 2224 C CA . GLU A 1 297 ? 19.111 -7.632 -29.707 1.00 53.25 297 GLU A CA 1
ATOM 2225 C C . GLU A 1 297 ? 20.219 -7.006 -30.558 1.00 53.25 297 GLU A C 1
ATOM 2227 O O . GLU A 1 297 ? 21.152 -7.698 -30.961 1.00 53.25 297 GLU A O 1
ATOM 2232 N N . LYS A 1 298 ? 20.180 -5.688 -30.776 1.00 55.75 298 LYS A N 1
ATOM 2233 C CA . LYS A 1 298 ? 21.236 -4.942 -31.475 1.00 55.75 298 LYS A CA 1
ATOM 2234 C C . LYS A 1 298 ? 22.557 -4.964 -30.720 1.00 55.75 298 LYS A C 1
ATOM 2236 O O . LYS A 1 298 ? 23.612 -5.153 -31.322 1.00 55.75 298 LYS A O 1
ATOM 2241 N N . MET A 1 299 ? 22.514 -4.816 -29.397 1.00 54.72 299 MET A N 1
ATOM 2242 C CA . MET A 1 299 ? 23.703 -4.929 -28.558 1.00 54.72 299 MET A CA 1
ATOM 2243 C C . MET A 1 299 ? 24.326 -6.317 -28.631 1.00 54.72 299 MET A C 1
ATOM 2245 O O . MET A 1 299 ? 25.547 -6.438 -28.708 1.00 54.72 299 MET A O 1
ATOM 2249 N N . LEU A 1 300 ? 23.485 -7.350 -28.610 1.00 53.09 300 LEU A N 1
ATOM 2250 C CA . LEU A 1 300 ? 23.909 -8.733 -28.769 1.00 53.09 300 LEU A CA 1
ATOM 2251 C C . LEU A 1 300 ? 24.593 -8.930 -30.121 1.00 53.09 300 LEU A C 1
ATOM 2253 O O . LEU A 1 300 ? 25.750 -9.332 -30.139 1.00 53.09 300 LEU A O 1
ATOM 2257 N N . ARG A 1 301 ? 23.968 -8.497 -31.221 1.00 51.56 301 ARG A N 1
ATOM 2258 C CA . ARG A 1 301 ? 24.563 -8.558 -32.568 1.00 51.56 301 ARG A CA 1
ATOM 2259 C C . ARG A 1 301 ? 25.887 -7.800 -32.686 1.00 51.56 301 ARG A C 1
ATOM 2261 O O . ARG A 1 301 ? 26.822 -8.302 -33.298 1.00 51.56 301 ARG A O 1
ATOM 2268 N N . ALA A 1 302 ? 26.004 -6.618 -32.083 1.00 53.06 302 ALA A N 1
ATOM 2269 C CA . ALA A 1 302 ? 27.248 -5.846 -32.110 1.00 53.06 302 ALA A CA 1
ATOM 2270 C C . ALA A 1 302 ? 28.375 -6.520 -31.310 1.00 53.06 302 ALA A C 1
ATOM 2272 O O . ALA A 1 302 ? 29.533 -6.497 -31.731 1.00 53.06 302 ALA A O 1
ATOM 2273 N N . LEU A 1 303 ? 28.042 -7.142 -30.173 1.00 52.59 303 LEU A N 1
ATOM 2274 C CA . LEU A 1 303 ? 28.977 -7.955 -29.389 1.00 52.59 303 LEU A CA 1
ATOM 2275 C C . LEU A 1 303 ? 29.369 -9.240 -30.134 1.00 52.59 303 LEU A C 1
ATOM 2277 O O . LEU A 1 303 ? 30.532 -9.628 -30.091 1.00 52.59 303 LEU A O 1
ATOM 2281 N N . GLU A 1 304 ? 28.419 -9.863 -30.834 1.00 49.31 304 GLU A N 1
ATOM 2282 C CA . GLU A 1 304 ? 28.595 -11.054 -31.676 1.00 49.31 304 GLU A CA 1
ATOM 2283 C C . GLU A 1 304 ? 29.474 -10.797 -32.902 1.00 49.31 304 GLU A C 1
ATOM 2285 O O . GLU A 1 304 ? 30.303 -11.632 -33.243 1.00 49.31 304 GLU A O 1
ATOM 2290 N N . GLY A 1 305 ? 29.304 -9.651 -33.562 1.00 51.19 305 GLY A N 1
ATOM 2291 C CA . GLY A 1 305 ? 30.055 -9.277 -34.761 1.00 51.19 305 GLY A CA 1
ATOM 2292 C C . GLY A 1 305 ? 31.441 -8.693 -34.480 1.00 51.19 305 GLY A C 1
ATOM 2293 O O . GLY A 1 305 ? 32.188 -8.416 -35.414 1.00 51.19 305 GLY A O 1
ATOM 2294 N N . GLY A 1 306 ? 31.796 -8.457 -33.210 1.00 51.69 306 GLY A N 1
ATOM 2295 C CA . GLY A 1 306 ? 33.011 -7.718 -32.856 1.00 51.69 306 GLY A CA 1
ATOM 2296 C C . GLY A 1 306 ? 32.982 -6.252 -33.314 1.00 51.69 306 GLY A C 1
ATOM 2297 O O . GLY A 1 306 ? 34.022 -5.591 -33.341 1.00 51.69 306 GLY A O 1
ATOM 2298 N N . GLU A 1 307 ? 31.804 -5.727 -33.650 1.00 54.41 307 GLU A N 1
ATOM 2299 C CA . GLU A 1 307 ? 31.564 -4.373 -34.166 1.00 54.41 307 GLU A CA 1
ATOM 2300 C C . GLU A 1 307 ? 31.298 -3.364 -33.038 1.00 54.41 307 GLU A C 1
ATOM 2302 O O . GLU A 1 307 ? 30.662 -2.331 -33.234 1.00 54.41 307 GLU A O 1
ATOM 2307 N N . PHE A 1 308 ? 31.783 -3.654 -31.830 1.00 59.25 308 PHE A N 1
ATOM 2308 C CA . PHE A 1 308 ? 31.628 -2.779 -30.678 1.00 59.25 308 PHE A CA 1
ATOM 2309 C C . PHE A 1 308 ? 32.935 -2.066 -30.315 1.00 59.25 308 PHE A C 1
ATOM 2311 O O . PHE A 1 308 ? 34.040 -2.613 -30.405 1.00 59.25 308 PHE A O 1
ATOM 2318 N N . ARG A 1 309 ? 32.796 -0.826 -29.852 1.00 59.88 309 ARG A N 1
ATOM 2319 C CA . ARG A 1 309 ? 33.865 0.002 -29.295 1.00 59.88 309 ARG A CA 1
ATOM 2320 C C . ARG A 1 309 ? 33.682 0.131 -27.792 1.00 59.88 309 ARG A C 1
ATOM 2322 O O . ARG A 1 309 ? 32.561 0.207 -27.290 1.00 59.88 309 ARG A O 1
ATOM 2329 N N . LEU A 1 310 ? 34.803 0.150 -27.081 1.00 60.62 310 LEU A N 1
ATOM 2330 C CA . LEU A 1 310 ? 34.841 0.418 -25.652 1.00 60.62 310 LEU A CA 1
ATOM 2331 C C . LEU A 1 310 ? 35.356 1.835 -25.440 1.00 60.62 310 LEU A C 1
ATOM 2333 O O . LEU A 1 310 ? 36.477 2.157 -25.829 1.00 60.62 310 LEU A O 1
ATOM 2337 N N . GLU A 1 311 ? 34.545 2.667 -24.803 1.00 64.25 311 GLU A N 1
ATOM 2338 C CA . GLU A 1 311 ? 34.903 4.044 -24.479 1.00 64.25 311 GLU A CA 1
ATOM 2339 C C . GLU A 1 311 ? 34.925 4.220 -22.963 1.00 64.25 311 GLU A C 1
ATOM 2341 O O . GLU A 1 311 ? 33.998 3.817 -22.255 1.00 64.25 311 GLU A O 1
ATOM 2346 N N . ALA A 1 312 ? 35.975 4.843 -22.436 1.00 62.75 312 ALA A N 1
ATOM 2347 C CA . ALA A 1 312 ? 35.956 5.292 -21.052 1.00 62.75 312 ALA A CA 1
ATOM 2348 C C . ALA A 1 312 ? 34.981 6.470 -20.924 1.00 62.75 312 ALA A C 1
ATOM 2350 O O . ALA A 1 312 ? 35.004 7.398 -21.734 1.00 62.75 312 ALA A O 1
ATOM 2351 N N . THR A 1 313 ? 34.130 6.476 -19.897 1.00 62.25 313 THR A N 1
ATOM 2352 C CA . THR A 1 313 ? 33.320 7.670 -19.624 1.00 62.25 313 THR A CA 1
ATOM 2353 C C . THR A 1 313 ? 34.211 8.821 -19.141 1.00 62.25 313 THR A C 1
ATOM 2355 O O . THR A 1 313 ? 35.254 8.561 -18.539 1.00 62.25 313 THR A O 1
ATOM 2358 N N . PRO A 1 314 ? 33.790 10.099 -19.271 1.00 61.34 314 PRO A N 1
ATOM 2359 C CA . PRO A 1 314 ? 34.570 11.256 -18.800 1.00 61.34 314 PRO A CA 1
ATOM 2360 C C . PRO A 1 314 ? 34.965 11.194 -17.317 1.00 61.34 314 PRO A C 1
ATOM 2362 O O . PRO A 1 314 ? 35.891 11.857 -16.869 1.00 61.34 314 PRO A O 1
ATOM 2365 N N . THR A 1 315 ? 34.235 10.398 -16.534 1.00 59.09 315 THR A N 1
ATOM 2366 C CA . THR A 1 315 ? 34.472 10.178 -15.106 1.00 59.09 315 THR A CA 1
ATOM 2367 C C . THR A 1 315 ? 35.460 9.047 -14.805 1.00 59.09 315 THR A C 1
ATOM 2369 O O . THR A 1 315 ? 35.816 8.884 -13.640 1.00 59.09 315 THR A O 1
ATOM 2372 N N . GLY A 1 316 ? 35.827 8.219 -15.792 1.00 61.03 316 GLY A N 1
ATOM 2373 C CA . GLY A 1 316 ? 36.660 7.015 -15.644 1.00 61.03 316 GLY A CA 1
ATOM 2374 C C . GLY A 1 316 ? 36.033 5.883 -14.814 1.00 61.03 316 GLY A C 1
ATOM 2375 O O . GLY A 1 316 ? 36.650 4.841 -14.623 1.00 61.03 316 GLY A O 1
ATOM 2376 N N . LYS A 1 317 ? 34.811 6.077 -14.299 1.00 53.88 317 LYS A N 1
ATOM 2377 C CA . LYS A 1 317 ? 34.112 5.157 -13.376 1.00 53.88 317 LYS A CA 1
ATOM 2378 C C . LYS A 1 317 ? 33.153 4.196 -14.076 1.00 53.88 317 LYS A C 1
ATOM 2380 O O . LYS A 1 317 ? 32.500 3.398 -13.402 1.00 53.88 317 LYS A O 1
ATOM 2385 N N . ALA A 1 318 ? 33.015 4.316 -15.389 1.00 61.03 318 ALA A N 1
ATOM 2386 C CA . ALA A 1 318 ? 32.171 3.475 -16.213 1.00 61.03 318 ALA A CA 1
ATOM 2387 C C . ALA A 1 318 ? 32.834 3.242 -17.576 1.00 61.03 318 ALA A C 1
ATOM 2389 O O . ALA A 1 318 ? 33.650 4.048 -18.031 1.00 61.03 318 ALA A O 1
ATOM 2390 N N . ILE A 1 319 ? 32.465 2.136 -18.215 1.00 60.56 319 ILE A N 1
ATOM 2391 C CA . ILE A 1 319 ? 32.855 1.799 -19.583 1.00 60.56 319 ILE A CA 1
ATOM 2392 C C . ILE A 1 319 ? 31.592 1.812 -20.430 1.00 60.56 319 ILE A C 1
ATOM 2394 O O . ILE A 1 319 ? 30.587 1.201 -20.064 1.00 60.56 319 ILE A O 1
ATOM 2398 N N . ARG A 1 320 ? 31.636 2.521 -21.552 1.00 65.12 320 ARG A N 1
ATOM 2399 C CA . ARG A 1 320 ? 30.586 2.504 -22.558 1.00 65.12 320 ARG A CA 1
ATOM 2400 C C . ARG A 1 320 ? 30.912 1.430 -23.585 1.00 65.12 320 ARG A C 1
ATOM 2402 O O . ARG A 1 320 ? 32.008 1.412 -24.133 1.00 65.12 320 ARG A O 1
ATOM 2409 N N . ILE A 1 321 ? 29.968 0.529 -23.800 1.00 66.12 321 ILE A N 1
ATOM 2410 C CA . ILE A 1 321 ? 30.015 -0.523 -24.808 1.00 66.12 321 ILE A CA 1
ATOM 2411 C C . ILE A 1 321 ? 29.112 -0.048 -25.941 1.00 66.12 321 ILE A C 1
ATOM 2413 O O . ILE A 1 321 ? 27.903 0.044 -25.743 1.00 66.12 321 ILE A O 1
ATOM 2417 N N . CYS A 1 322 ? 29.694 0.310 -27.081 1.00 61.38 322 CYS A N 1
ATOM 2418 C CA . CYS A 1 322 ? 28.992 0.942 -28.196 1.00 61.38 322 CYS A CA 1
ATOM 2419 C C . CYS A 1 322 ? 29.044 0.071 -29.447 1.00 61.38 322 CYS A C 1
ATOM 2421 O O . CYS A 1 322 ? 30.124 -0.095 -30.004 1.00 61.38 322 CYS A O 1
ATOM 2423 N N . GLY A 1 323 ? 27.895 -0.459 -29.869 1.00 63.38 323 GLY A N 1
ATOM 2424 C CA . GLY A 1 323 ? 27.658 -0.976 -31.222 1.00 63.38 323 GLY A CA 1
ATOM 2425 C C . GLY A 1 323 ? 26.924 0.074 -32.059 1.00 63.38 323 GLY A C 1
ATOM 2426 O O . GLY A 1 323 ? 27.331 1.233 -32.068 1.00 63.38 323 GLY A O 1
ATOM 2427 N N . GLU A 1 324 ? 25.791 -0.296 -32.668 1.00 58.81 324 GLU A N 1
ATOM 2428 C CA . GLU A 1 324 ? 24.801 0.685 -33.160 1.00 58.81 324 GLU A CA 1
ATOM 2429 C C . GLU A 1 324 ? 24.205 1.522 -32.015 1.00 58.81 324 GLU A C 1
ATOM 2431 O O . GLU A 1 324 ? 23.975 2.720 -32.161 1.00 58.81 324 GLU A O 1
ATOM 2436 N N . GLU A 1 325 ? 24.006 0.903 -30.848 1.00 58.34 325 GLU A N 1
ATOM 2437 C CA . GLU A 1 325 ? 23.591 1.570 -29.615 1.00 58.34 325 GLU A CA 1
ATOM 2438 C C . GLU A 1 325 ? 24.611 1.351 -28.492 1.00 58.34 325 GLU A C 1
ATOM 2440 O O . GLU A 1 325 ? 25.347 0.360 -28.458 1.00 58.34 325 GLU A O 1
ATOM 2445 N N . CYS A 1 326 ? 24.655 2.297 -27.551 1.00 63.34 326 CYS A N 1
ATOM 2446 C CA . CYS A 1 326 ? 25.626 2.306 -26.463 1.00 63.34 326 CYS A CA 1
ATOM 2447 C C . CYS A 1 326 ? 24.994 1.980 -25.104 1.00 63.34 326 CYS A C 1
ATOM 2449 O O . CYS A 1 326 ? 24.080 2.676 -24.655 1.00 63.34 326 CYS A O 1
ATOM 2451 N N . VAL A 1 327 ? 25.584 1.037 -24.366 1.00 65.06 327 VAL A N 1
ATOM 2452 C CA . VAL A 1 327 ? 25.286 0.791 -22.945 1.00 65.06 327 VAL A CA 1
ATOM 2453 C C . VAL A 1 327 ? 26.468 1.186 -22.084 1.00 65.06 327 VAL A C 1
ATOM 2455 O O . VAL A 1 327 ? 27.608 0.801 -22.326 1.00 65.06 327 VAL A O 1
ATOM 2458 N N . SER A 1 328 ? 26.179 1.949 -21.039 1.00 64.50 328 SER A N 1
ATOM 2459 C CA . SER A 1 328 ? 27.154 2.316 -20.022 1.00 64.50 328 SER A CA 1
ATOM 2460 C C . SER A 1 328 ? 27.121 1.297 -18.891 1.00 64.50 328 SER A C 1
ATOM 2462 O O . SER A 1 328 ? 26.056 1.006 -18.346 1.00 64.50 328 SER A O 1
ATOM 2464 N N . VAL A 1 329 ? 28.287 0.791 -18.509 1.00 61.44 329 VAL A N 1
ATOM 2465 C CA . VAL A 1 329 ? 28.466 -0.116 -17.375 1.00 61.44 329 VAL A CA 1
ATOM 2466 C C . VAL A 1 329 ? 29.310 0.582 -16.330 1.00 61.44 329 VAL A C 1
ATOM 2468 O O . VAL A 1 329 ? 30.479 0.881 -16.573 1.00 61.44 329 VAL A O 1
ATOM 2471 N N . ASP A 1 330 ? 28.733 0.859 -15.165 1.00 63.06 330 ASP A N 1
ATOM 2472 C CA . ASP A 1 330 ? 29.496 1.457 -14.073 1.00 63.06 330 ASP A CA 1
ATOM 2473 C C . ASP A 1 330 ? 30.374 0.429 -13.336 1.00 63.06 330 ASP A C 1
ATOM 2475 O O . ASP A 1 330 ? 30.199 -0.787 -13.431 1.00 63.06 330 ASP A O 1
ATOM 2479 N N . GLN A 1 331 ? 31.315 0.927 -12.539 1.00 53.28 331 GLN A N 1
ATOM 2480 C CA . GLN A 1 331 ? 32.179 0.141 -11.648 1.00 53.28 331 GLN A CA 1
ATOM 2481 C C . GLN A 1 331 ? 31.428 -0.757 -10.639 1.00 53.28 331 GLN A C 1
ATOM 2483 O O . GLN A 1 331 ? 32.044 -1.595 -9.987 1.00 53.28 331 GLN A O 1
ATOM 2488 N N . ARG A 1 332 ? 30.112 -0.571 -10.452 1.00 54.56 332 ARG A N 1
ATOM 2489 C CA . ARG A 1 332 ? 29.253 -1.405 -9.594 1.00 54.56 332 ARG A CA 1
ATOM 2490 C C . ARG A 1 332 ? 28.493 -2.467 -10.396 1.00 54.56 332 ARG A C 1
ATOM 2492 O O . ARG A 1 332 ? 27.733 -3.230 -9.798 1.00 54.56 332 ARG A O 1
ATOM 2499 N N . GLY A 1 333 ? 28.698 -2.536 -11.712 1.00 51.78 333 GLY A N 1
ATOM 2500 C CA . GLY A 1 333 ? 28.013 -3.460 -12.606 1.00 51.78 333 GLY A CA 1
ATOM 2501 C C . GLY A 1 333 ? 26.570 -3.059 -12.912 1.00 51.78 333 GLY A C 1
ATOM 2502 O O . GLY A 1 333 ? 25.745 -3.927 -13.193 1.00 51.78 333 GLY A O 1
ATOM 2503 N N . VAL A 1 334 ? 26.236 -1.770 -12.802 1.00 58.06 334 VAL A N 1
ATOM 2504 C CA . VAL A 1 334 ? 24.935 -1.227 -13.203 1.00 58.06 334 VAL A CA 1
ATOM 2505 C C . VAL A 1 334 ? 24.979 -0.893 -14.688 1.00 58.06 334 VAL A C 1
ATOM 2507 O O . VAL A 1 334 ? 25.848 -0.146 -15.134 1.00 58.06 334 VAL A O 1
ATOM 2510 N N . TYR A 1 335 ? 24.025 -1.448 -15.433 1.00 63.03 335 TYR A N 1
ATOM 2511 C CA . TYR A 1 335 ? 23.864 -1.225 -16.865 1.00 63.03 335 TYR A CA 1
ATOM 2512 C C . TYR A 1 335 ? 22.854 -0.118 -17.085 1.00 63.03 335 TYR A C 1
ATOM 2514 O O . TYR A 1 335 ? 21.712 -0.237 -16.633 1.00 63.03 335 TYR A O 1
ATOM 2522 N N . THR A 1 336 ? 23.254 0.914 -17.811 1.00 66.44 336 THR A N 1
ATOM 2523 C CA . THR A 1 336 ? 22.363 1.998 -18.203 1.00 66.4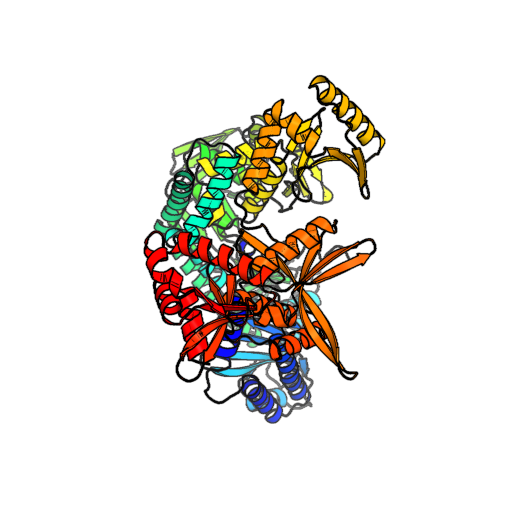4 336 THR A CA 1
ATOM 2524 C C . THR A 1 336 ? 22.353 2.127 -19.714 1.00 66.44 336 THR A C 1
ATOM 2526 O O . THR A 1 336 ? 23.400 2.298 -20.339 1.00 66.44 336 THR A O 1
ATOM 2529 N N . MET A 1 337 ? 21.158 2.065 -20.284 1.00 67.31 337 MET A N 1
ATOM 2530 C CA . MET A 1 337 ? 20.913 2.230 -21.709 1.00 67.31 337 MET A CA 1
ATOM 2531 C C . MET A 1 337 ? 20.137 3.520 -21.924 1.00 67.31 337 MET A C 1
ATOM 2533 O O . MET A 1 337 ? 19.094 3.704 -21.296 1.00 67.31 337 MET A O 1
ATOM 2537 N N . ALA A 1 338 ? 20.655 4.416 -22.761 1.00 67.50 338 ALA A N 1
ATOM 2538 C CA . ALA A 1 338 ? 19.930 5.626 -23.125 1.00 67.50 338 ALA A CA 1
ATOM 2539 C C . ALA A 1 338 ? 18.776 5.262 -24.063 1.00 67.50 338 ALA A C 1
ATOM 2541 O O . ALA A 1 338 ? 18.933 4.407 -24.927 1.00 67.50 338 ALA A O 1
ATOM 2542 N N . LEU A 1 339 ? 17.630 5.910 -23.884 1.00 66.75 339 LEU A N 1
ATOM 2543 C CA . LEU A 1 339 ? 16.475 5.741 -24.753 1.00 66.75 339 LEU A CA 1
ATOM 2544 C C . LEU A 1 339 ? 16.191 7.047 -25.478 1.00 66.75 339 LEU A C 1
ATOM 2546 O O . LEU A 1 339 ? 15.974 8.083 -24.843 1.00 66.75 339 LEU A O 1
ATOM 2550 N N . GLU A 1 340 ? 16.128 6.995 -26.803 1.00 64.31 340 GLU A N 1
ATOM 2551 C CA . GLU A 1 340 ? 15.680 8.132 -27.598 1.00 64.31 340 GLU A CA 1
ATOM 2552 C C . GLU A 1 340 ? 14.156 8.108 -27.795 1.00 64.31 340 GLU A C 1
ATOM 2554 O O . GLU A 1 340 ? 13.523 7.062 -27.927 1.00 64.31 340 GLU A O 1
ATOM 2559 N N . GLY A 1 341 ? 13.531 9.288 -27.785 1.00 62.91 341 GLY A N 1
ATOM 2560 C CA . GLY A 1 341 ? 12.136 9.457 -28.217 1.00 62.91 341 GLY A CA 1
ATOM 2561 C C . GLY A 1 341 ? 11.037 8.966 -27.263 1.00 62.91 341 GLY A C 1
ATOM 2562 O O . GLY A 1 341 ? 9.856 9.136 -27.573 1.00 62.91 341 GLY A O 1
ATOM 2563 N N . LEU A 1 342 ? 11.364 8.421 -26.087 1.00 77.88 342 LEU A N 1
ATOM 2564 C CA . LEU A 1 342 ? 10.369 8.011 -25.086 1.00 77.88 342 LEU A CA 1
ATOM 2565 C C . LEU A 1 342 ? 9.885 9.204 -24.254 1.00 77.88 342 LEU A C 1
ATOM 2567 O O . LEU A 1 342 ? 10.306 9.432 -23.117 1.00 77.88 342 LEU A O 1
ATOM 2571 N N . SER A 1 343 ? 8.972 9.975 -24.844 1.00 87.12 343 SER A N 1
ATOM 2572 C CA . SER A 1 343 ? 8.331 11.111 -24.188 1.00 87.12 343 SER A CA 1
ATOM 2573 C C . SER A 1 343 ? 6.845 11.219 -24.484 1.00 87.12 343 SER A C 1
ATOM 2575 O O . SER A 1 343 ? 6.389 10.822 -25.553 1.00 87.12 343 SER A O 1
ATOM 2577 N N . ALA A 1 344 ? 6.118 11.820 -23.555 1.00 90.81 344 ALA A N 1
ATOM 2578 C CA . ALA A 1 344 ? 4.741 12.235 -23.733 1.00 90.81 344 ALA A CA 1
ATOM 2579 C C . ALA A 1 344 ? 4.542 13.643 -23.170 1.00 90.81 344 ALA A C 1
ATOM 2581 O O . ALA A 1 344 ? 5.235 14.058 -22.239 1.00 90.81 344 ALA A O 1
ATOM 2582 N N . GLU A 1 345 ? 3.584 14.369 -23.730 1.00 93.62 345 GLU A N 1
ATOM 2583 C CA . GLU A 1 345 ? 3.114 15.637 -23.186 1.00 93.62 345 GLU A CA 1
ATOM 2584 C C . GLU A 1 345 ? 1.614 15.514 -22.923 1.00 93.62 345 GLU A C 1
ATOM 2586 O O . GLU A 1 345 ? 0.882 14.984 -23.758 1.00 93.62 345 GLU A O 1
ATOM 2591 N N . VAL A 1 346 ? 1.176 15.948 -21.744 1.00 94.44 346 VAL A N 1
ATOM 2592 C CA . VAL A 1 346 ? -0.230 15.915 -21.327 1.00 94.44 346 VAL A CA 1
ATOM 2593 C C . VAL A 1 346 ? -0.611 17.235 -20.678 1.00 94.44 346 VAL A C 1
ATOM 2595 O O . VAL A 1 346 ? 0.209 17.866 -20.010 1.00 94.44 346 VAL A O 1
ATOM 2598 N N . GLN A 1 347 ? -1.860 17.652 -20.863 1.00 94.06 347 GLN A N 1
ATOM 2599 C CA . GLN A 1 347 ? -2.402 18.852 -20.236 1.00 94.06 347 GLN A CA 1
ATOM 2600 C C . GLN A 1 347 ? -3.125 18.464 -18.948 1.00 94.06 347 GLN A C 1
ATOM 2602 O O . GLN A 1 347 ? -4.203 17.880 -19.010 1.00 94.06 347 GLN A O 1
ATOM 2607 N N . ILE A 1 348 ? -2.562 18.803 -17.789 1.00 93.06 348 ILE A N 1
ATOM 2608 C CA . ILE A 1 348 ? -3.184 18.519 -16.492 1.00 93.06 348 ILE A CA 1
ATOM 2609 C C . ILE A 1 348 ? -4.035 19.723 -16.054 1.00 93.06 348 ILE A C 1
ATOM 2611 O O . ILE A 1 348 ? -3.510 20.838 -15.970 1.00 93.06 348 ILE A O 1
ATOM 2615 N N . PRO A 1 349 ? -5.343 19.550 -15.785 1.00 91.06 349 PRO A N 1
ATOM 2616 C CA . PRO A 1 349 ? -6.168 20.621 -15.235 1.00 91.06 349 PRO A CA 1
ATOM 2617 C C . PRO A 1 349 ? -5.833 20.868 -13.756 1.00 91.06 349 PRO A C 1
ATOM 2619 O O . PRO A 1 349 ? -5.101 20.112 -13.118 1.00 91.06 349 PRO A O 1
ATOM 2622 N N . ARG A 1 350 ? -6.385 21.931 -13.169 1.00 89.81 350 ARG A N 1
ATOM 2623 C CA . ARG A 1 350 ? -6.273 22.168 -11.725 1.00 89.81 350 ARG A CA 1
ATOM 2624 C C . ARG A 1 350 ? -7.189 21.192 -10.978 1.00 89.81 350 ARG A C 1
ATOM 2626 O O . ARG A 1 350 ? -8.404 21.314 -11.058 1.00 89.81 350 ARG A O 1
ATOM 2633 N N . LEU A 1 351 ? -6.594 20.224 -10.275 1.00 92.44 351 LEU A N 1
ATOM 2634 C CA . LEU A 1 351 ? -7.309 19.110 -9.626 1.00 92.44 351 LEU A CA 1
ATOM 2635 C C . LEU A 1 351 ? -7.547 19.297 -8.124 1.00 92.44 351 LEU A C 1
ATOM 2637 O O . LEU A 1 351 ? -8.390 18.621 -7.544 1.00 92.44 351 LEU A O 1
ATOM 2641 N N . LEU A 1 352 ? -6.805 20.205 -7.491 1.00 92.25 352 LEU A N 1
ATOM 2642 C CA . LEU A 1 352 ? -6.909 20.504 -6.066 1.00 92.25 352 LEU A CA 1
ATOM 2643 C C . LEU A 1 352 ? -7.155 22.002 -5.842 1.00 92.25 352 LEU A C 1
ATOM 2645 O O . LEU A 1 352 ? -6.669 22.821 -6.631 1.00 92.25 352 LEU A O 1
ATOM 2649 N N . PRO A 1 353 ? -7.829 22.381 -4.737 1.00 90.44 353 PRO A N 1
ATOM 2650 C CA . PRO A 1 353 ? -7.869 23.768 -4.285 1.00 90.44 353 PRO A CA 1
ATOM 2651 C C . PRO A 1 353 ? -6.456 24.330 -4.101 1.00 90.44 353 PRO A C 1
ATOM 2653 O O . PRO A 1 353 ? -5.560 23.619 -3.640 1.00 90.44 353 PRO A O 1
ATOM 2656 N N . GLU A 1 354 ? -6.267 25.613 -4.411 1.00 87.12 354 GLU A N 1
ATOM 2657 C CA . GLU A 1 354 ? -4.942 26.248 -4.460 1.00 87.12 354 GLU A CA 1
ATOM 2658 C C . GLU A 1 354 ? -4.155 26.099 -3.149 1.00 87.12 354 GLU A C 1
ATOM 2660 O O . GLU A 1 354 ? -3.005 25.665 -3.166 1.00 87.12 354 GLU A O 1
ATOM 2665 N N . GLU A 1 355 ? -4.802 26.329 -2.004 1.00 89.50 355 GLU A N 1
ATOM 2666 C CA . GLU A 1 355 ? -4.188 26.163 -0.679 1.00 89.50 355 GLU A CA 1
ATOM 2667 C C . GLU A 1 355 ? -3.761 24.714 -0.384 1.00 89.50 355 GLU A C 1
ATOM 2669 O O . GLU A 1 355 ? -2.728 24.468 0.242 1.00 89.50 355 GLU A O 1
ATOM 2674 N N . HIS A 1 356 ? -4.520 23.720 -0.856 1.00 91.88 356 HIS A N 1
ATOM 2675 C CA . HIS A 1 356 ? -4.156 22.309 -0.683 1.00 91.88 356 HIS A CA 1
ATOM 2676 C C . HIS A 1 356 ? -3.003 21.915 -1.608 1.00 91.88 356 HIS A C 1
ATOM 2678 O O . HIS A 1 356 ? -2.039 21.287 -1.163 1.00 91.88 356 HIS A O 1
ATOM 2684 N N . ALA A 1 357 ? -3.062 22.333 -2.876 1.00 92.25 357 ALA A N 1
ATOM 2685 C CA . ALA A 1 357 ? -1.985 22.118 -3.836 1.00 92.25 357 ALA A CA 1
ATOM 2686 C C . ALA A 1 357 ? -0.675 22.758 -3.353 1.00 92.25 357 ALA A C 1
ATOM 2688 O O . ALA A 1 357 ? 0.377 22.119 -3.407 1.00 92.25 357 ALA A O 1
ATOM 2689 N N . ARG A 1 358 ? -0.743 23.979 -2.804 1.00 92.94 358 ARG A N 1
ATOM 2690 C CA . ARG A 1 358 ? 0.393 24.707 -2.226 1.00 92.94 358 ARG A CA 1
ATOM 2691 C C . ARG A 1 358 ? 1.041 23.939 -1.077 1.00 92.94 358 ARG A C 1
ATOM 2693 O O . ARG A 1 358 ? 2.253 23.729 -1.107 1.00 92.94 358 ARG A O 1
ATOM 2700 N N . ARG A 1 359 ? 0.259 23.486 -0.091 1.00 95.06 359 ARG A N 1
ATOM 2701 C CA . ARG A 1 359 ? 0.775 22.741 1.073 1.00 95.06 359 ARG A CA 1
ATOM 2702 C C . ARG A 1 359 ? 1.428 21.415 0.680 1.00 95.06 359 ARG A C 1
ATOM 2704 O O . ARG A 1 359 ? 2.520 21.107 1.156 1.00 95.06 359 ARG A O 1
ATOM 2711 N N . LEU A 1 360 ? 0.828 20.671 -0.251 1.00 95.75 360 LEU A N 1
ATOM 2712 C CA . LEU A 1 360 ? 1.437 19.450 -0.790 1.00 95.75 360 LEU A CA 1
ATOM 2713 C C . LEU A 1 360 ? 2.716 19.749 -1.586 1.00 95.75 360 LEU A C 1
ATOM 2715 O O . LEU A 1 360 ? 3.710 19.041 -1.441 1.00 95.75 360 LEU A O 1
ATOM 2719 N N . HIS A 1 361 ? 2.729 20.812 -2.395 1.00 94.12 361 HIS A N 1
ATOM 2720 C CA . HIS A 1 361 ? 3.907 21.214 -3.166 1.00 94.12 361 HIS A CA 1
ATOM 2721 C C . HIS A 1 361 ? 5.076 21.631 -2.257 1.00 94.12 361 HIS A C 1
ATOM 2723 O O . HIS A 1 361 ? 6.211 21.266 -2.550 1.00 94.12 361 HIS A O 1
ATOM 2729 N N . ILE A 1 362 ? 4.831 22.295 -1.118 1.00 94.88 362 ILE A N 1
ATOM 2730 C CA . ILE A 1 362 ? 5.874 22.554 -0.104 1.00 94.88 362 ILE A CA 1
ATOM 2731 C C . ILE A 1 362 ? 6.531 21.234 0.336 1.00 94.88 362 ILE A C 1
ATOM 2733 O O . ILE A 1 362 ? 7.755 21.123 0.337 1.00 94.88 362 ILE A O 1
ATOM 2737 N N . GLY A 1 363 ? 5.741 20.202 0.638 1.00 95.94 363 GLY A N 1
ATOM 2738 C CA . GLY A 1 363 ? 6.283 18.889 0.993 1.00 95.94 363 GLY A CA 1
ATOM 2739 C C . GLY A 1 363 ? 7.063 18.215 -0.140 1.00 95.94 363 GLY A C 1
ATOM 2740 O O . GLY A 1 363 ? 8.140 17.671 0.097 1.00 95.94 363 GLY A O 1
ATOM 2741 N N . TRP A 1 364 ? 6.575 18.299 -1.382 1.00 95.56 364 TRP A N 1
ATOM 2742 C CA . TRP A 1 364 ? 7.284 17.755 -2.546 1.00 95.56 364 TRP A CA 1
ATOM 2743 C C . TRP A 1 364 ? 8.636 18.440 -2.790 1.00 95.56 364 TRP A C 1
ATOM 2745 O O . TRP A 1 364 ? 9.619 17.741 -3.034 1.00 95.56 364 TRP A O 1
ATOM 2755 N N . LEU A 1 365 ? 8.710 19.769 -2.652 1.00 93.81 365 LEU A N 1
ATOM 2756 C CA . LEU A 1 365 ? 9.942 20.568 -2.771 1.00 93.81 365 LEU A CA 1
ATOM 2757 C C . LEU A 1 365 ? 10.979 20.253 -1.683 1.00 93.81 365 LEU A C 1
ATOM 2759 O O . LEU A 1 365 ? 12.184 20.318 -1.935 1.00 93.81 365 LEU A O 1
ATOM 2763 N N . ALA A 1 366 ? 10.528 19.892 -0.480 1.00 93.75 366 ALA A N 1
ATOM 2764 C CA . ALA A 1 366 ? 11.412 19.392 0.572 1.00 93.75 366 ALA A CA 1
ATOM 2765 C C . ALA A 1 366 ? 11.980 17.991 0.249 1.00 93.75 366 ALA A C 1
ATOM 2767 O O . ALA A 1 366 ? 13.061 17.646 0.729 1.00 93.75 366 ALA A O 1
ATOM 2768 N N . SER A 1 367 ? 11.281 17.228 -0.597 1.00 93.19 367 SER A N 1
ATOM 2769 C CA . SER A 1 367 ? 11.486 15.807 -0.897 1.00 93.19 367 SER A CA 1
ATOM 2770 C C . SER A 1 367 ? 12.074 15.576 -2.297 1.00 93.19 367 SER A C 1
ATOM 2772 O O . SER A 1 367 ? 13.017 16.252 -2.687 1.00 93.19 367 SER A O 1
ATOM 2774 N N . ASP A 1 368 ? 11.556 14.625 -3.075 1.00 86.75 368 ASP A N 1
ATOM 2775 C CA . ASP A 1 368 ? 12.089 14.220 -4.380 1.00 86.75 368 ASP A CA 1
ATOM 2776 C C . ASP A 1 368 ? 11.996 15.294 -5.486 1.00 86.75 368 ASP A C 1
ATOM 2778 O O . ASP A 1 368 ? 12.674 15.174 -6.513 1.00 86.75 368 ASP A O 1
ATOM 2782 N N . GLU A 1 369 ? 11.202 16.359 -5.312 1.00 91.50 369 GLU A N 1
ATOM 2783 C CA . GLU A 1 369 ? 11.116 17.429 -6.310 1.00 91.50 369 GLU A CA 1
ATOM 2784 C C . GLU A 1 369 ? 12.405 18.264 -6.329 1.00 91.50 369 GLU A C 1
ATOM 2786 O O . GLU A 1 369 ? 12.965 18.654 -5.302 1.00 91.50 369 GLU A O 1
ATOM 2791 N N . THR A 1 370 ? 12.908 18.533 -7.532 1.00 87.06 370 THR A N 1
ATOM 2792 C CA . THR A 1 370 ? 14.147 19.282 -7.746 1.00 87.06 370 THR A CA 1
ATOM 2793 C C . THR A 1 370 ? 13.905 20.462 -8.674 1.00 87.06 370 THR A C 1
ATOM 2795 O O . THR A 1 370 ? 13.181 20.351 -9.657 1.00 87.06 370 THR A O 1
ATOM 2798 N N . ARG A 1 371 ? 14.560 21.593 -8.407 1.00 87.75 371 ARG A N 1
ATOM 2799 C CA . ARG A 1 371 ? 14.560 22.747 -9.311 1.00 87.75 371 ARG A CA 1
ATOM 2800 C C . ARG A 1 371 ? 15.676 22.614 -10.347 1.00 87.75 371 ARG A C 1
ATOM 2802 O O . ARG A 1 371 ? 16.840 22.472 -9.975 1.00 87.75 371 ARG A O 1
ATOM 2809 N N . SER A 1 372 ? 15.342 22.700 -11.632 1.00 85.75 372 SER A N 1
ATOM 2810 C CA . SER A 1 372 ? 16.335 22.768 -12.709 1.00 85.75 372 SER A CA 1
ATOM 2811 C C . SER A 1 372 ? 17.097 24.099 -12.690 1.00 85.75 372 SER A C 1
ATOM 2813 O O . SER A 1 372 ? 16.639 25.091 -12.117 1.00 85.75 372 SER A O 1
ATOM 2815 N N . SER A 1 373 ? 18.240 24.160 -13.379 1.00 81.56 373 SER A N 1
ATOM 2816 C CA . SER A 1 373 ? 18.966 25.421 -13.607 1.00 81.56 373 SER A CA 1
ATOM 2817 C C . SER A 1 373 ? 18.090 26.476 -14.297 1.00 81.56 373 SER A C 1
ATOM 2819 O O . SER A 1 373 ? 18.117 27.645 -13.922 1.00 81.56 373 SER A O 1
ATOM 2821 N N . SER A 1 374 ? 17.244 26.042 -15.233 1.00 81.81 374 SER A N 1
ATOM 2822 C CA . SER A 1 374 ? 16.239 26.851 -15.934 1.00 81.81 374 SER A CA 1
ATOM 2823 C C . SER A 1 374 ? 14.982 27.173 -15.109 1.00 81.81 374 SER A C 1
ATOM 2825 O O . SER A 1 374 ? 14.086 27.857 -15.600 1.00 81.81 374 SER A O 1
ATOM 2827 N N . GLY A 1 375 ? 14.909 26.720 -13.854 1.00 85.88 375 GLY A N 1
ATOM 2828 C CA . GLY A 1 375 ? 13.819 27.026 -12.930 1.00 85.88 375 GLY A CA 1
ATOM 2829 C C . GLY A 1 375 ? 12.577 26.145 -13.061 1.00 85.88 375 GLY A C 1
ATOM 2830 O O . GLY A 1 375 ? 11.560 26.484 -12.473 1.00 85.88 375 GLY A O 1
ATOM 2831 N N . PHE A 1 376 ? 12.617 25.025 -13.780 1.00 88.69 376 PHE A N 1
ATOM 2832 C CA . PHE A 1 376 ? 11.500 24.074 -13.820 1.00 88.69 376 PHE A CA 1
ATOM 2833 C C . PHE A 1 376 ? 11.497 23.163 -12.591 1.00 88.69 376 PHE A C 1
ATOM 2835 O O . PHE A 1 376 ? 12.558 22.759 -12.110 1.00 88.69 376 PHE A O 1
ATOM 2842 N N . ALA A 1 377 ? 10.306 22.818 -12.107 1.00 90.31 377 ALA A N 1
ATOM 2843 C CA . ALA A 1 377 ? 10.129 21.754 -11.124 1.00 90.31 377 ALA A CA 1
ATOM 2844 C C . ALA A 1 377 ? 10.282 20.391 -11.816 1.00 90.31 377 ALA A C 1
ATOM 2846 O O . ALA A 1 377 ? 9.606 20.118 -12.800 1.00 90.31 377 ALA A O 1
ATOM 2847 N N . ILE A 1 378 ? 11.164 19.529 -11.327 1.00 90.69 378 ILE A N 1
ATOM 2848 C CA . ILE A 1 378 ? 11.425 18.210 -11.905 1.00 90.69 378 ILE A CA 1
ATOM 2849 C C . ILE A 1 378 ? 11.125 17.150 -10.852 1.00 90.69 378 ILE A C 1
ATOM 2851 O O . ILE A 1 378 ? 11.709 17.161 -9.768 1.00 90.69 378 ILE A O 1
ATOM 2855 N N . MET A 1 379 ? 10.268 16.198 -11.208 1.00 92.50 379 MET A N 1
ATOM 2856 C CA . MET A 1 379 ? 10.059 14.959 -10.469 1.00 92.50 379 MET A CA 1
ATOM 2857 C C . MET A 1 379 ? 10.786 13.821 -11.177 1.00 92.50 379 MET A C 1
ATOM 2859 O O . MET A 1 379 ? 10.575 13.582 -12.364 1.00 92.50 379 MET A O 1
ATOM 2863 N N . GLY A 1 380 ? 11.638 13.108 -10.445 1.00 89.06 380 GLY A N 1
ATOM 2864 C CA . GLY A 1 380 ? 12.307 11.906 -10.923 1.00 89.06 380 GLY A CA 1
ATOM 2865 C C . GLY A 1 380 ? 11.904 10.702 -10.084 1.00 89.06 380 GLY A C 1
ATOM 2866 O O . GLY A 1 380 ? 12.406 10.566 -8.976 1.00 89.06 380 GLY A O 1
ATOM 2867 N N . THR A 1 381 ? 11.067 9.803 -10.602 1.00 87.88 381 THR A N 1
ATOM 2868 C CA . THR A 1 381 ? 10.562 8.659 -9.825 1.00 87.88 381 THR A CA 1
ATOM 2869 C C . THR A 1 381 ? 10.581 7.348 -10.606 1.00 87.88 381 THR A C 1
ATOM 2871 O O . THR A 1 381 ? 10.504 7.318 -11.828 1.00 87.88 381 THR A O 1
ATOM 2874 N N . THR A 1 382 ? 10.677 6.234 -9.884 1.00 82.06 382 THR A N 1
ATOM 2875 C CA . THR A 1 382 ? 10.476 4.875 -10.422 1.00 82.06 382 THR A CA 1
ATOM 2876 C C . THR A 1 382 ? 9.073 4.336 -10.118 1.00 82.06 382 THR A C 1
ATOM 2878 O O . THR A 1 382 ? 8.763 3.187 -10.426 1.00 82.06 382 THR A O 1
ATOM 2881 N N . GLN A 1 383 ? 8.221 5.141 -9.475 1.00 85.62 383 GLN A N 1
ATOM 2882 C CA . GLN A 1 383 ? 6.933 4.725 -8.936 1.00 85.62 383 GLN A CA 1
ATOM 2883 C C . GLN A 1 383 ? 5.797 5.498 -9.605 1.00 85.62 383 GLN A C 1
ATOM 2885 O O . GLN A 1 383 ? 5.677 6.711 -9.444 1.00 85.62 383 GLN A O 1
ATOM 2890 N N . LEU A 1 384 ? 4.922 4.780 -10.314 1.00 88.62 384 LEU A N 1
ATOM 2891 C CA . LEU A 1 384 ? 3.803 5.392 -11.033 1.00 88.62 384 LEU A CA 1
ATOM 2892 C C . LEU A 1 384 ? 2.858 6.152 -10.094 1.00 88.62 384 LEU A C 1
ATOM 2894 O O . LEU A 1 384 ? 2.545 7.303 -10.373 1.00 88.62 384 LEU A O 1
ATOM 2898 N N . TRP A 1 385 ? 2.464 5.571 -8.954 1.00 93.44 385 TRP A N 1
ATOM 2899 C CA . TRP A 1 385 ? 1.596 6.250 -7.978 1.00 93.44 385 TRP A CA 1
ATOM 2900 C C . TRP A 1 385 ? 2.163 7.603 -7.518 1.00 93.44 385 TRP A C 1
ATOM 2902 O O . TRP A 1 385 ? 1.404 8.546 -7.312 1.00 93.44 385 TRP A O 1
ATOM 2912 N N . GLN A 1 386 ? 3.491 7.714 -7.389 1.00 93.38 386 GLN A N 1
ATOM 2913 C CA . GLN A 1 386 ? 4.160 8.942 -6.959 1.00 93.38 386 GLN A CA 1
ATOM 2914 C C . GLN A 1 386 ? 4.100 10.012 -8.052 1.00 93.38 386 GLN A C 1
ATOM 2916 O O . GLN A 1 386 ? 3.890 11.179 -7.738 1.00 93.38 386 GLN A O 1
ATOM 2921 N N . LEU A 1 387 ? 4.214 9.616 -9.328 1.00 94.38 387 LEU A N 1
ATOM 2922 C CA . LEU A 1 387 ? 3.974 10.513 -10.457 1.00 94.38 387 LEU A CA 1
ATOM 2923 C C . LEU A 1 387 ? 2.544 11.069 -10.396 1.00 94.38 387 LEU A C 1
ATOM 2925 O O . LEU A 1 387 ? 2.383 12.283 -10.360 1.00 94.38 387 LEU A O 1
ATOM 2929 N N . TYR A 1 388 ? 1.518 10.217 -10.297 1.00 94.50 388 TYR A N 1
ATOM 2930 C CA . TYR A 1 388 ? 0.122 10.672 -10.203 1.00 94.50 388 TYR A CA 1
ATOM 2931 C C . TYR A 1 388 ? -0.110 11.616 -9.011 1.00 94.50 388 TYR A C 1
ATOM 2933 O O . TYR A 1 388 ? -0.670 12.696 -9.182 1.00 94.50 388 TYR A O 1
ATOM 2941 N N . ALA A 1 389 ? 0.379 11.254 -7.820 1.00 95.19 389 ALA A N 1
ATOM 2942 C CA . ALA A 1 389 ? 0.249 12.065 -6.606 1.00 95.19 389 ALA A CA 1
ATOM 2943 C C . ALA A 1 389 ? 1.003 13.405 -6.676 1.00 95.19 389 ALA A C 1
ATOM 2945 O O . ALA A 1 389 ? 0.636 14.362 -5.996 1.00 95.19 389 ALA A O 1
ATOM 2946 N N . TRP A 1 390 ? 2.062 13.488 -7.479 1.00 95.44 390 TRP A N 1
ATOM 2947 C CA . TRP A 1 390 ? 2.767 14.737 -7.734 1.00 95.44 390 TRP A CA 1
ATOM 2948 C C . TRP A 1 390 ? 2.028 15.610 -8.760 1.00 95.44 390 TRP A C 1
ATOM 2950 O O . TRP A 1 390 ? 1.891 16.817 -8.546 1.00 95.44 390 TRP A O 1
ATOM 2960 N N . LEU A 1 391 ? 1.489 15.010 -9.828 1.00 94.56 391 LEU A N 1
ATOM 2961 C CA . LEU A 1 391 ? 0.817 15.718 -10.927 1.00 94.56 391 LEU A CA 1
ATOM 2962 C C . LEU A 1 391 ? -0.430 16.490 -10.491 1.00 94.56 391 LEU A C 1
ATOM 2964 O O . LEU A 1 391 ? -0.662 17.584 -10.991 1.00 94.56 391 LEU A O 1
ATOM 2968 N N . ILE A 1 392 ? -1.187 16.002 -9.507 1.00 93.25 392 ILE A N 1
ATOM 2969 C CA . ILE A 1 392 ? -2.349 16.745 -8.982 1.00 93.25 392 ILE A CA 1
ATOM 2970 C C . ILE A 1 392 ? -1.979 18.097 -8.346 1.00 93.25 392 ILE A C 1
ATOM 2972 O O . ILE A 1 392 ? -2.848 18.940 -8.141 1.00 93.25 392 ILE A O 1
ATOM 2976 N N . THR A 1 393 ? -0.697 18.310 -8.020 1.00 92.06 393 THR A N 1
ATOM 2977 C CA . THR A 1 393 ? -0.181 19.582 -7.483 1.00 92.06 393 THR A CA 1
ATOM 2978 C C . THR A 1 393 ? 0.346 20.520 -8.573 1.00 92.06 393 THR A C 1
ATOM 2980 O O . THR A 1 393 ? 0.819 21.612 -8.258 1.00 92.06 393 THR A O 1
ATOM 2983 N N . LYS A 1 394 ? 0.318 20.088 -9.843 1.00 88.88 394 LYS A N 1
ATOM 2984 C CA . LYS A 1 394 ? 0.963 20.744 -10.986 1.00 88.88 394 LYS A CA 1
ATOM 2985 C C . LYS A 1 394 ? -0.012 20.840 -12.172 1.00 88.88 394 LYS A C 1
ATOM 2987 O O . LYS A 1 394 ? 0.000 19.970 -13.040 1.00 88.88 394 LYS A O 1
ATOM 2992 N N . PRO A 1 395 ? -0.850 21.884 -12.228 1.00 87.25 395 PRO A N 1
ATOM 2993 C CA . PRO A 1 395 ? -1.611 22.182 -13.437 1.00 87.25 395 PRO A CA 1
ATOM 2994 C C . PRO A 1 395 ? -0.693 22.604 -14.601 1.00 87.25 395 PRO A C 1
ATOM 2996 O O . PRO A 1 395 ? 0.453 23.020 -14.399 1.00 87.25 395 PRO A O 1
ATOM 2999 N N . GLY A 1 396 ? -1.209 22.499 -15.826 1.00 88.50 396 GLY A N 1
ATOM 3000 C CA . GLY A 1 396 ? -0.536 22.926 -17.054 1.00 88.50 396 GLY A CA 1
ATOM 3001 C C . GLY A 1 396 ? -0.005 21.774 -17.910 1.00 88.50 396 GLY A C 1
ATOM 3002 O O . GLY A 1 396 ? -0.300 20.599 -17.678 1.00 88.50 396 GLY A O 1
ATOM 3003 N N . ARG A 1 397 ? 0.800 22.114 -18.921 1.00 92.62 397 ARG A N 1
ATOM 3004 C CA . ARG A 1 397 ? 1.469 21.139 -19.790 1.00 92.62 397 ARG A CA 1
ATOM 3005 C C . ARG A 1 397 ? 2.583 20.442 -19.040 1.00 92.62 397 ARG A C 1
ATOM 3007 O O . ARG A 1 397 ? 3.580 21.063 -18.665 1.00 92.62 397 ARG A O 1
ATOM 3014 N N . ILE A 1 398 ? 2.447 19.138 -18.877 1.00 93.56 398 ILE A N 1
ATOM 3015 C CA . ILE A 1 398 ? 3.440 18.279 -18.253 1.00 93.56 398 ILE A CA 1
ATOM 3016 C C . ILE A 1 398 ? 4.133 17.481 -19.338 1.00 93.56 398 ILE A C 1
ATOM 3018 O O . ILE A 1 398 ? 3.489 16.751 -20.089 1.00 93.56 398 ILE A O 1
ATOM 3022 N N . ARG A 1 399 ? 5.462 17.566 -19.367 1.00 93.31 399 ARG A N 1
ATOM 3023 C CA . ARG A 1 399 ? 6.285 16.698 -20.200 1.00 93.31 399 ARG A CA 1
ATOM 3024 C C . ARG A 1 399 ? 6.842 15.562 -19.354 1.00 93.31 399 ARG A C 1
ATOM 3026 O O . ARG A 1 399 ? 7.434 15.806 -18.304 1.00 93.31 399 ARG A O 1
ATOM 3033 N N . ILE A 1 400 ? 6.635 14.331 -19.805 1.00 93.75 400 ILE A N 1
ATOM 3034 C CA . ILE A 1 400 ? 7.057 13.096 -19.141 1.00 93.75 400 ILE A CA 1
ATOM 3035 C C . ILE A 1 400 ? 8.036 12.385 -20.067 1.00 93.75 400 ILE A C 1
ATOM 3037 O O . ILE A 1 400 ? 7.760 12.205 -21.249 1.00 93.75 400 ILE A O 1
ATOM 3041 N N . HIS A 1 401 ? 9.176 11.977 -19.527 1.00 90.12 401 HIS A N 1
ATOM 3042 C CA . HIS A 1 401 ? 10.265 11.362 -20.271 1.00 90.12 401 HIS A CA 1
ATOM 3043 C C . HIS A 1 401 ? 10.832 10.158 -19.543 1.00 90.12 401 HIS A C 1
ATOM 3045 O O . HIS A 1 401 ? 10.870 10.123 -18.311 1.00 90.12 401 HIS A O 1
ATOM 3051 N N . ILE A 1 402 ? 11.351 9.215 -20.319 1.00 83.81 402 ILE A N 1
ATOM 3052 C CA . ILE A 1 402 ? 12.267 8.186 -19.840 1.00 83.81 402 ILE A CA 1
ATOM 3053 C C . ILE A 1 402 ? 13.575 8.406 -20.596 1.00 83.81 402 ILE A C 1
ATOM 3055 O O . ILE A 1 402 ? 13.619 8.223 -21.807 1.00 83.81 402 ILE A O 1
ATOM 3059 N N . TYR A 1 403 ? 14.609 8.858 -19.887 1.00 76.38 403 TYR A N 1
ATOM 3060 C CA . TYR A 1 403 ? 15.926 9.113 -20.483 1.00 76.38 403 TYR A CA 1
ATOM 3061 C C . TYR A 1 403 ? 16.753 7.841 -20.620 1.00 76.38 403 TYR A C 1
ATOM 3063 O O . TYR A 1 403 ? 17.536 7.699 -21.555 1.00 76.38 403 TYR A O 1
ATOM 3071 N N . ASP A 1 404 ? 16.599 6.934 -19.659 1.00 72.19 404 ASP A N 1
ATOM 3072 C CA . ASP A 1 404 ? 17.372 5.714 -19.603 1.00 72.19 404 ASP A CA 1
ATOM 3073 C C . ASP A 1 404 ? 16.607 4.556 -18.961 1.00 72.19 404 ASP A C 1
ATOM 3075 O O . ASP A 1 404 ? 15.609 4.711 -18.244 1.00 72.19 404 ASP A O 1
ATOM 3079 N N . ILE A 1 405 ? 17.112 3.362 -19.248 1.00 71.38 405 ILE A N 1
ATOM 3080 C CA . ILE A 1 405 ? 16.767 2.130 -18.564 1.00 71.38 405 ILE A CA 1
ATOM 3081 C C . ILE A 1 405 ? 17.961 1.697 -17.730 1.00 71.38 405 ILE A C 1
ATOM 3083 O O . ILE A 1 405 ? 19.070 1.569 -18.242 1.00 71.38 405 ILE A O 1
ATOM 3087 N N . THR A 1 406 ? 17.718 1.379 -16.461 1.00 70.75 406 THR A N 1
ATOM 3088 C CA . THR A 1 406 ? 18.684 0.675 -15.620 1.00 70.75 406 THR A CA 1
ATOM 3089 C C . THR A 1 406 ? 18.394 -0.829 -15.628 1.00 70.75 406 THR A C 1
ATOM 3091 O O . THR A 1 406 ? 17.343 -1.256 -15.136 1.00 70.75 406 THR A O 1
ATOM 3094 N N . LEU A 1 407 ? 19.326 -1.652 -16.115 1.00 60.72 407 LEU A N 1
ATOM 3095 C CA . LEU A 1 407 ? 19.225 -3.115 -16.046 1.00 60.72 407 LEU A CA 1
ATOM 3096 C C . LEU A 1 407 ? 19.852 -3.603 -14.733 1.00 60.72 407 LEU A C 1
ATOM 3098 O O . LEU A 1 407 ? 21.041 -3.403 -14.474 1.00 60.72 407 LEU A O 1
ATOM 3102 N N . LYS A 1 408 ? 19.041 -4.240 -13.884 1.00 56.03 408 LYS A N 1
ATOM 3103 C CA . LYS A 1 408 ? 19.456 -4.836 -12.606 1.00 56.03 408 LYS A CA 1
ATOM 3104 C C . LYS A 1 408 ? 19.354 -6.362 -12.685 1.00 56.03 408 LYS A C 1
ATOM 3106 O O . LYS A 1 408 ? 18.597 -6.915 -13.479 1.00 56.03 408 LYS A O 1
ATOM 3111 N N . LYS A 1 409 ? 20.063 -7.064 -11.797 1.00 47.34 409 LYS A N 1
ATOM 3112 C CA . LYS A 1 409 ? 20.039 -8.539 -11.690 1.00 47.34 409 LYS A CA 1
ATOM 3113 C C . LYS A 1 409 ? 18.615 -9.096 -11.490 1.00 47.34 409 LYS A C 1
ATOM 3115 O O . LYS A 1 409 ? 18.271 -10.184 -11.970 1.00 47.34 409 LYS A O 1
ATOM 3120 N N . GLU A 1 410 ? 17.774 -8.348 -10.785 1.00 44.97 410 GLU A N 1
ATOM 3121 C CA . GLU A 1 410 ? 16.394 -8.700 -10.453 1.00 44.97 410 GLU A CA 1
ATOM 3122 C C . GLU A 1 410 ? 15.387 -8.301 -11.546 1.00 44.97 410 GLU A C 1
ATOM 3124 O O . GLU A 1 410 ? 14.305 -8.878 -11.595 1.00 44.97 410 GLU A O 1
ATOM 3129 N N . GLY A 1 411 ? 15.747 -7.413 -12.480 1.00 48.94 411 GLY A N 1
ATOM 3130 C CA . GLY A 1 411 ? 14.873 -6.937 -13.555 1.00 48.94 411 GLY A CA 1
ATOM 3131 C C . GLY A 1 411 ? 15.231 -5.530 -14.032 1.00 48.94 411 GLY A C 1
ATOM 3132 O O . GLY A 1 411 ? 16.279 -4.986 -13.692 1.00 48.94 411 GLY A O 1
ATOM 3133 N N . ILE A 1 412 ? 14.338 -4.927 -14.811 1.00 57.44 412 ILE A N 1
ATOM 3134 C CA . ILE A 1 412 ? 14.517 -3.573 -15.333 1.00 57.44 412 ILE A CA 1
ATOM 3135 C C . ILE A 1 412 ? 13.941 -2.524 -14.372 1.00 57.44 412 ILE A C 1
ATOM 3137 O O . ILE A 1 412 ? 12.880 -2.712 -13.777 1.00 57.44 412 ILE A O 1
ATOM 3141 N N . SER A 1 413 ? 14.638 -1.397 -14.231 1.00 65.88 413 SER A N 1
ATOM 3142 C CA . SER A 1 413 ? 14.187 -0.212 -13.506 1.00 65.88 413 SER A CA 1
ATOM 3143 C C . SER A 1 413 ? 14.241 0.998 -14.432 1.00 65.88 413 SER A C 1
ATOM 3145 O O . SER A 1 413 ? 15.302 1.331 -14.947 1.00 65.88 413 SER A O 1
ATOM 3147 N N . THR A 1 414 ? 13.121 1.695 -14.589 1.00 73.62 414 THR A N 1
ATOM 3148 C CA . THR A 1 414 ? 13.031 2.920 -15.396 1.00 73.62 414 THR A CA 1
ATOM 3149 C C . THR A 1 414 ? 12.703 4.112 -14.520 1.00 73.62 414 THR A C 1
ATOM 3151 O O . THR A 1 414 ? 11.780 4.049 -13.701 1.00 73.62 414 THR A O 1
ATOM 3154 N N . LYS A 1 415 ? 13.437 5.209 -14.701 1.00 82.38 415 LYS A N 1
ATOM 3155 C CA . LYS A 1 415 ? 13.163 6.470 -14.019 1.00 82.38 415 LYS A CA 1
ATOM 3156 C C . LYS A 1 415 ? 12.335 7.369 -14.935 1.00 82.38 415 LYS A C 1
ATOM 3158 O O . LYS A 1 415 ? 12.803 7.797 -15.983 1.00 82.38 415 LYS A O 1
ATOM 3163 N N . LEU A 1 416 ? 11.110 7.661 -14.512 1.00 87.38 416 LEU A N 1
ATOM 3164 C CA . LEU A 1 416 ? 10.273 8.701 -15.093 1.00 87.38 416 LEU A CA 1
ATOM 3165 C C . LEU A 1 416 ? 10.792 10.059 -14.641 1.00 87.38 416 LEU A C 1
ATOM 3167 O O . LEU A 1 416 ? 10.930 10.310 -13.443 1.00 87.38 416 LEU A O 1
ATOM 3171 N N . SER A 1 417 ? 11.036 10.935 -15.601 1.00 89.56 417 SER A N 1
ATOM 3172 C CA . SER A 1 417 ? 11.304 12.344 -15.369 1.00 89.56 417 SER A CA 1
ATOM 3173 C C . SER A 1 417 ? 10.142 13.162 -15.901 1.00 89.56 417 SER A C 1
ATOM 3175 O O . SER A 1 417 ? 9.895 13.184 -17.103 1.00 89.56 417 SER A O 1
ATOM 3177 N N . ALA A 1 418 ? 9.428 13.824 -14.999 1.00 92.69 418 ALA A N 1
ATOM 3178 C CA . ALA A 1 418 ? 8.320 14.699 -15.337 1.00 92.69 418 ALA A CA 1
ATOM 3179 C C . ALA A 1 418 ? 8.644 16.136 -14.932 1.00 92.69 418 ALA A C 1
ATOM 3181 O O . ALA A 1 418 ? 9.206 16.371 -13.861 1.00 92.69 418 ALA A O 1
ATOM 3182 N N . PHE A 1 419 ? 8.286 17.096 -15.777 1.00 92.62 419 PHE A N 1
ATOM 3183 C CA . PHE A 1 419 ? 8.381 18.513 -15.447 1.00 92.62 419 PHE A CA 1
ATOM 3184 C C . PHE A 1 419 ? 7.229 19.302 -16.084 1.00 92.62 419 PHE A C 1
ATOM 3186 O O . PHE A 1 419 ? 6.838 19.014 -17.220 1.00 92.62 419 PHE A O 1
ATOM 3193 N N . PRO A 1 420 ? 6.668 20.297 -15.378 1.00 91.25 420 PRO A N 1
ATOM 3194 C CA . PRO A 1 420 ? 5.662 21.179 -15.931 1.00 91.25 420 PRO A CA 1
ATOM 3195 C C . PRO A 1 420 ? 6.348 22.245 -16.789 1.00 91.25 420 PRO A C 1
ATOM 3197 O O . PRO A 1 420 ? 7.259 22.935 -16.334 1.00 91.25 420 PRO A O 1
ATOM 3200 N N . ARG A 1 421 ? 5.916 22.408 -18.038 1.00 89.19 421 ARG A N 1
ATOM 3201 C CA . ARG A 1 421 ? 6.418 23.468 -18.929 1.00 89.19 421 ARG A CA 1
ATOM 3202 C C . ARG A 1 421 ? 5.866 24.832 -18.544 1.00 89.19 421 ARG A C 1
ATOM 3204 O O . ARG A 1 421 ? 6.545 25.839 -18.731 1.00 89.19 421 ARG A O 1
ATOM 3211 N N . ASP A 1 422 ? 4.665 24.837 -17.982 1.00 85.62 422 ASP A N 1
ATOM 3212 C CA . ASP A 1 422 ? 3.967 26.061 -17.619 1.00 85.62 422 ASP A CA 1
ATOM 3213 C C . ASP A 1 422 ? 4.239 26.484 -16.166 1.00 85.62 422 ASP A C 1
ATOM 3215 O O . ASP A 1 422 ? 3.983 27.635 -15.830 1.00 85.62 422 ASP A O 1
ATOM 3219 N N . LEU A 1 423 ? 4.827 25.624 -15.318 1.00 88.25 423 LEU A N 1
ATOM 3220 C CA . LEU A 1 423 ? 5.174 25.976 -13.936 1.00 88.25 423 LEU A CA 1
ATOM 3221 C C . LEU A 1 423 ? 6.681 26.211 -13.747 1.00 88.25 423 LEU A C 1
ATOM 3223 O O . LEU A 1 423 ? 7.513 25.341 -14.011 1.00 88.25 423 LEU A O 1
ATOM 3227 N N . ARG A 1 424 ? 7.035 27.398 -13.239 1.00 89.50 424 ARG A N 1
ATOM 3228 C CA . ARG A 1 424 ? 8.411 27.824 -12.947 1.00 89.50 424 ARG A CA 1
ATOM 3229 C C . ARG A 1 424 ? 8.593 28.238 -11.491 1.00 89.50 424 ARG A C 1
ATOM 3231 O O . ARG A 1 424 ? 7.753 28.901 -10.896 1.00 89.50 424 ARG A O 1
ATOM 3238 N N . LEU A 1 425 ? 9.750 27.883 -10.955 1.00 90.56 425 LEU A N 1
ATOM 3239 C CA . LEU A 1 425 ? 10.243 28.200 -9.625 1.00 90.56 425 LEU A CA 1
ATOM 3240 C C . LEU A 1 425 ? 11.312 29.292 -9.751 1.00 90.56 425 LEU A C 1
ATOM 3242 O O . LEU A 1 425 ? 12.448 29.023 -10.165 1.00 90.56 425 LEU A O 1
ATOM 3246 N N . ILE A 1 426 ? 10.947 30.529 -9.411 1.00 89.50 426 ILE A N 1
ATOM 3247 C CA . ILE A 1 426 ? 11.821 31.700 -9.541 1.00 89.50 426 ILE A CA 1
ATOM 3248 C C . ILE A 1 426 ? 12.219 32.208 -8.163 1.00 89.50 426 ILE A C 1
ATOM 3250 O O . ILE A 1 426 ? 11.385 32.637 -7.372 1.00 89.50 426 ILE A O 1
ATOM 3254 N N . THR A 1 427 ? 13.519 32.202 -7.891 1.00 87.88 427 THR A N 1
ATOM 3255 C CA . THR A 1 427 ? 14.095 32.760 -6.666 1.00 87.88 427 THR A CA 1
ATOM 3256 C C . THR A 1 427 ? 14.443 34.232 -6.878 1.00 87.88 427 THR A C 1
ATOM 3258 O O . THR A 1 427 ? 15.263 34.541 -7.746 1.00 87.88 427 THR A O 1
ATOM 3261 N N . ARG A 1 428 ? 13.868 35.138 -6.082 1.00 83.88 428 ARG A N 1
ATOM 3262 C CA . ARG A 1 428 ? 14.247 36.559 -6.029 1.00 83.88 428 ARG A CA 1
ATOM 3263 C C . ARG A 1 428 ? 14.476 36.963 -4.574 1.00 83.88 428 ARG A C 1
ATOM 3265 O O . ARG A 1 428 ? 13.541 36.964 -3.781 1.00 83.88 428 ARG A O 1
ATOM 3272 N N . GLY A 1 429 ? 15.722 37.288 -4.227 1.00 83.19 429 GLY A N 1
ATOM 3273 C CA . GLY A 1 429 ? 16.097 37.615 -2.848 1.00 83.19 429 GLY A CA 1
ATOM 3274 C C . GLY A 1 429 ? 15.766 36.476 -1.876 1.00 83.19 429 GLY A C 1
ATOM 3275 O O . GLY A 1 429 ? 16.145 35.330 -2.109 1.00 83.19 429 GLY A O 1
ATOM 3276 N N . SER A 1 430 ? 15.028 36.800 -0.815 1.00 88.00 430 SER A N 1
ATOM 3277 C CA . SER A 1 430 ? 14.538 35.882 0.224 1.00 88.00 430 SER A CA 1
ATOM 3278 C C . SER A 1 430 ? 13.162 35.276 -0.091 1.00 88.00 430 SER A C 1
ATOM 3280 O O . SER A 1 430 ? 12.423 34.890 0.811 1.00 88.00 430 SER A O 1
ATOM 3282 N N . THR A 1 431 ? 12.762 35.210 -1.363 1.00 89.94 431 THR A N 1
ATOM 3283 C CA . THR A 1 431 ? 11.454 34.673 -1.770 1.00 89.94 431 THR A CA 1
ATOM 3284 C C . THR A 1 431 ? 11.585 33.720 -2.955 1.00 89.94 431 THR A C 1
ATOM 3286 O O . THR A 1 431 ? 12.280 34.003 -3.936 1.00 89.94 431 THR A O 1
ATOM 3289 N N . LEU A 1 432 ? 10.883 32.588 -2.883 1.00 91.38 432 LEU A N 1
ATOM 3290 C CA . LEU A 1 432 ? 10.620 31.712 -4.018 1.00 91.38 432 LEU A CA 1
ATOM 3291 C C . LEU A 1 432 ? 9.199 31.974 -4.515 1.00 91.38 432 LEU A C 1
ATOM 3293 O O . LEU A 1 432 ? 8.226 31.700 -3.814 1.00 91.38 432 LEU A O 1
ATOM 3297 N N . SER A 1 433 ? 9.090 32.478 -5.739 1.00 91.44 433 SER A N 1
ATOM 3298 C CA . SER A 1 433 ? 7.826 32.620 -6.452 1.00 91.44 433 SER A CA 1
ATOM 3299 C C . SER A 1 433 ? 7.565 31.367 -7.277 1.00 91.44 433 SER A C 1
ATOM 3301 O O . SER A 1 433 ? 8.393 30.977 -8.105 1.00 91.44 433 SER A O 1
ATOM 3303 N N . VAL A 1 434 ? 6.397 30.764 -7.079 1.00 89.94 434 VAL A N 1
ATOM 3304 C CA . VAL A 1 434 ? 5.876 29.730 -7.970 1.00 89.94 434 VAL A CA 1
ATOM 3305 C C . VAL A 1 434 ? 5.011 30.428 -9.008 1.00 89.94 434 VAL A C 1
ATOM 3307 O O . VAL A 1 434 ? 4.077 31.152 -8.665 1.00 89.94 434 VAL A O 1
ATOM 3310 N N . MET A 1 435 ? 5.362 30.262 -10.278 1.00 89.25 435 MET A N 1
ATOM 3311 C CA . MET A 1 435 ? 4.671 30.880 -11.403 1.00 89.25 435 MET A CA 1
ATOM 3312 C C . MET A 1 435 ? 4.033 29.816 -12.278 1.00 89.25 435 MET A C 1
ATOM 3314 O O . MET A 1 435 ? 4.703 28.849 -12.613 1.00 89.25 435 MET A O 1
ATOM 3318 N N . GLU A 1 436 ? 2.788 30.024 -12.684 1.00 85.44 436 GLU A N 1
ATOM 3319 C CA . GLU A 1 436 ? 2.038 29.198 -13.629 1.00 85.44 436 GLU A CA 1
ATOM 3320 C C . GLU A 1 436 ? 1.690 30.053 -14.857 1.00 85.44 436 GLU A C 1
ATOM 3322 O O . GLU A 1 436 ? 1.106 31.128 -14.726 1.00 85.44 436 GLU A O 1
ATOM 3327 N N . SER A 1 437 ? 2.097 29.625 -16.053 1.00 83.50 437 SER A N 1
ATOM 3328 C CA . SER A 1 437 ? 1.872 30.332 -17.325 1.00 83.50 437 SER A CA 1
ATOM 3329 C C . SER A 1 437 ? 2.259 31.819 -17.281 1.00 83.50 437 SER A C 1
ATOM 3331 O O . SER A 1 437 ? 1.580 32.679 -17.836 1.00 83.50 437 SER A O 1
ATOM 3333 N N . GLY A 1 438 ? 3.351 32.142 -16.578 1.00 82.31 438 GLY A N 1
ATOM 3334 C CA . GLY A 1 438 ? 3.847 33.516 -16.431 1.00 82.31 438 GLY A CA 1
ATOM 3335 C C . GLY A 1 438 ? 3.177 34.347 -15.328 1.00 82.31 438 GLY A C 1
ATOM 3336 O O . GLY A 1 438 ? 3.601 35.476 -15.096 1.00 82.31 438 GLY A O 1
ATOM 3337 N N . ARG A 1 439 ? 2.192 33.805 -14.602 1.00 85.56 439 ARG A N 1
ATOM 3338 C CA . ARG A 1 439 ? 1.534 34.465 -13.462 1.00 85.56 439 ARG A CA 1
ATOM 3339 C C . ARG A 1 439 ? 2.041 33.885 -12.149 1.00 85.56 439 ARG A C 1
ATOM 3341 O O . ARG A 1 439 ? 2.190 32.675 -12.037 1.00 85.56 439 ARG A O 1
ATOM 3348 N N . VAL A 1 440 ? 2.317 34.726 -11.154 1.00 88.00 440 VAL A N 1
ATOM 3349 C CA . VAL A 1 440 ? 2.666 34.248 -9.805 1.00 88.00 440 VAL A CA 1
ATOM 3350 C C . VAL A 1 440 ? 1.410 33.657 -9.171 1.00 88.00 440 VAL A C 1
ATOM 3352 O O . VAL A 1 440 ? 0.426 34.373 -9.029 1.00 88.00 440 VAL A O 1
ATOM 3355 N N . ILE A 1 441 ? 1.449 32.371 -8.812 1.00 87.19 441 ILE A N 1
ATOM 3356 C CA . ILE A 1 441 ? 0.335 31.703 -8.122 1.00 87.19 441 ILE A CA 1
ATOM 3357 C C . ILE A 1 441 ? 0.473 31.831 -6.609 1.00 87.19 441 ILE A C 1
ATOM 3359 O O . ILE A 1 441 ? -0.472 32.188 -5.929 1.00 87.19 441 ILE A O 1
ATOM 3363 N N . TYR A 1 442 ? 1.674 31.627 -6.070 1.00 89.25 442 TYR A N 1
ATOM 3364 C CA . TYR A 1 442 ? 1.964 31.908 -4.669 1.00 89.25 442 TYR A CA 1
ATOM 3365 C C . TYR A 1 442 ? 3.464 32.050 -4.440 1.00 89.25 442 TYR A C 1
ATOM 3367 O O . TYR A 1 442 ? 4.301 31.699 -5.280 1.00 89.25 442 TYR A O 1
ATOM 3375 N N . GLN A 1 443 ? 3.805 32.551 -3.258 1.00 90.31 443 GLN A N 1
ATOM 3376 C CA . GLN A 1 443 ? 5.176 32.758 -2.824 1.00 90.31 443 GLN A CA 1
ATOM 3377 C C . GLN A 1 443 ? 5.458 31.998 -1.527 1.00 90.31 443 GLN A C 1
ATOM 3379 O O . GLN A 1 443 ? 4.556 31.701 -0.732 1.00 90.31 443 GLN A O 1
ATOM 3384 N N . MET A 1 444 ? 6.729 31.664 -1.324 1.00 89.06 444 MET A N 1
ATOM 3385 C CA . MET A 1 444 ? 7.224 31.128 -0.063 1.00 89.06 444 MET A CA 1
ATOM 3386 C C . MET A 1 444 ? 8.518 31.830 0.357 1.00 89.06 444 MET A C 1
ATOM 3388 O O . MET A 1 444 ? 9.337 32.173 -0.504 1.00 89.06 444 MET A O 1
ATOM 3392 N N . PRO A 1 445 ? 8.712 32.046 1.667 1.00 89.69 445 PRO A N 1
ATOM 3393 C CA . PRO A 1 445 ? 9.934 32.645 2.174 1.00 89.69 445 PRO A CA 1
ATOM 3394 C C . PRO A 1 445 ? 11.118 31.689 1.986 1.00 89.69 445 PRO A C 1
ATOM 3396 O O . PRO A 1 445 ? 10.995 30.473 2.142 1.00 89.69 445 PRO A O 1
ATOM 3399 N N . LEU A 1 446 ? 12.274 32.258 1.667 1.00 88.62 446 LEU A N 1
ATOM 3400 C CA . LEU A 1 446 ? 13.564 31.586 1.641 1.00 88.62 446 LEU A CA 1
ATOM 3401 C C . LEU A 1 446 ? 14.447 32.185 2.732 1.00 88.62 446 LEU A C 1
ATOM 3403 O O . LEU A 1 446 ? 14.796 33.363 2.677 1.00 88.62 446 LEU A O 1
ATOM 3407 N N . GLU A 1 447 ? 14.843 31.360 3.696 1.00 83.81 447 GLU A N 1
ATOM 3408 C CA . GLU A 1 447 ? 15.812 31.751 4.730 1.00 83.81 447 GLU A CA 1
ATOM 3409 C C . GLU A 1 447 ? 17.243 31.792 4.177 1.00 83.81 447 GLU A C 1
ATOM 3411 O O . GLU A 1 447 ? 18.129 32.419 4.751 1.00 83.81 447 GLU A O 1
ATOM 3416 N N . SER A 1 448 ? 17.491 31.119 3.050 1.00 82.31 448 SER A N 1
ATOM 3417 C CA . SER A 1 448 ? 18.789 31.106 2.382 1.00 82.31 448 SER A CA 1
ATOM 3418 C C . SER A 1 448 ? 18.653 30.816 0.885 1.00 82.31 448 SER A C 1
ATOM 3420 O O . SER A 1 448 ? 17.583 30.466 0.389 1.00 82.31 448 SER A O 1
ATOM 3422 N N . ARG A 1 449 ? 19.773 30.890 0.154 1.00 81.88 449 ARG A N 1
ATOM 3423 C CA . ARG A 1 449 ? 19.836 30.451 -1.251 1.00 81.88 449 ARG A CA 1
ATOM 3424 C C . ARG A 1 449 ? 19.599 28.942 -1.427 1.00 81.88 449 ARG A C 1
ATOM 3426 O O . ARG A 1 449 ? 19.277 28.523 -2.539 1.00 81.88 449 ARG A O 1
ATOM 3433 N N . ASP A 1 450 ? 19.742 28.123 -0.375 1.00 87.81 450 ASP A N 1
ATOM 3434 C CA . ASP A 1 450 ? 19.351 26.709 -0.428 1.00 87.81 450 ASP A CA 1
ATOM 3435 C C . ASP A 1 450 ? 17.827 26.605 -0.291 1.00 87.81 450 ASP A C 1
ATOM 3437 O O . ASP A 1 450 ? 17.259 26.607 0.807 1.00 87.81 450 ASP A O 1
ATOM 3441 N N . VAL A 1 451 ? 17.168 26.511 -1.449 1.00 88.19 451 VAL A N 1
ATOM 3442 C CA . VAL A 1 451 ? 15.716 26.339 -1.549 1.00 88.19 451 VAL A CA 1
ATOM 3443 C C . VAL A 1 451 ? 15.264 25.111 -0.768 1.00 88.19 451 VAL A C 1
ATOM 3445 O O . VAL A 1 451 ? 14.311 25.203 -0.009 1.00 88.19 451 VAL A O 1
ATOM 3448 N N . LYS A 1 452 ? 15.976 23.984 -0.872 1.00 90.81 452 LYS A N 1
ATOM 3449 C CA . LYS A 1 452 ? 15.554 22.725 -0.250 1.00 90.81 452 LYS A CA 1
ATOM 3450 C C . LYS A 1 452 ? 15.637 22.793 1.270 1.00 90.81 452 LYS A C 1
ATOM 3452 O O . LYS A 1 452 ? 14.709 22.371 1.952 1.00 90.81 452 LYS A O 1
ATOM 3457 N N . ALA A 1 453 ? 16.717 23.363 1.807 1.00 92.44 453 ALA A N 1
ATOM 3458 C CA . ALA A 1 453 ? 16.831 23.605 3.245 1.00 92.44 453 ALA A CA 1
ATOM 3459 C C . ALA A 1 453 ? 15.735 24.559 3.747 1.00 92.44 453 ALA A C 1
ATOM 3461 O O . ALA A 1 453 ? 15.105 24.280 4.766 1.00 92.44 453 ALA A O 1
ATOM 3462 N N . SER A 1 454 ? 15.461 25.635 3.001 1.00 92.44 454 SER A N 1
ATOM 3463 C CA . SER A 1 454 ? 14.399 26.594 3.334 1.00 92.44 454 SER A CA 1
ATOM 3464 C C . SER A 1 454 ? 13.015 25.937 3.320 1.00 92.44 454 SER A C 1
ATOM 3466 O O . SER A 1 454 ? 12.223 26.144 4.235 1.00 92.44 454 SER A O 1
ATOM 3468 N N . THR A 1 455 ? 12.729 25.080 2.337 1.00 93.94 455 THR A N 1
ATOM 3469 C CA . THR A 1 455 ? 11.453 24.363 2.269 1.00 93.94 455 THR A CA 1
ATOM 3470 C C . THR A 1 455 ? 11.319 23.310 3.370 1.00 93.94 455 THR A C 1
ATOM 3472 O O . THR A 1 455 ? 10.241 23.180 3.938 1.00 93.94 455 THR A O 1
ATOM 3475 N N . ILE A 1 456 ? 12.391 22.601 3.744 1.00 95.38 456 ILE A N 1
ATOM 3476 C CA . ILE A 1 456 ? 12.367 21.683 4.899 1.00 95.38 456 ILE A CA 1
ATOM 3477 C C . ILE A 1 456 ? 12.013 22.444 6.182 1.00 95.38 456 ILE A C 1
ATOM 3479 O O . ILE A 1 456 ? 11.154 21.996 6.937 1.00 95.38 456 ILE A O 1
ATOM 3483 N N . ARG A 1 457 ? 12.622 23.612 6.416 1.00 94.50 457 ARG A N 1
ATOM 3484 C CA . ARG A 1 457 ? 12.281 24.463 7.566 1.00 94.50 457 ARG A CA 1
ATOM 3485 C C . ARG A 1 457 ? 10.836 24.937 7.516 1.00 94.50 457 ARG A C 1
ATOM 3487 O O . ARG A 1 457 ? 10.160 24.921 8.537 1.00 94.50 457 ARG A O 1
ATOM 3494 N N . LEU A 1 458 ? 10.340 25.282 6.328 1.00 95.38 458 LEU A N 1
ATOM 3495 C CA . LEU A 1 458 ? 8.938 25.632 6.140 1.00 95.38 458 LEU A CA 1
ATOM 3496 C C . LEU A 1 458 ? 8.014 24.454 6.493 1.00 95.38 458 LEU A C 1
ATOM 3498 O O . LEU A 1 458 ? 7.057 24.661 7.229 1.00 95.38 458 LEU A O 1
ATOM 3502 N N . VAL A 1 459 ? 8.325 23.221 6.069 1.00 96.69 459 VAL A N 1
ATOM 3503 C CA . VAL A 1 459 ? 7.580 22.013 6.484 1.00 96.69 459 VAL A CA 1
ATOM 3504 C C . VAL A 1 459 ? 7.556 21.875 8.008 1.00 96.69 459 VAL A C 1
ATOM 3506 O O . VAL A 1 459 ? 6.495 21.627 8.574 1.00 96.69 459 VAL A O 1
ATOM 3509 N N . LEU A 1 460 ? 8.697 22.063 8.678 1.00 96.00 460 LEU A N 1
ATOM 3510 C CA . LEU A 1 460 ? 8.781 22.000 10.141 1.00 96.00 460 LEU A CA 1
ATOM 3511 C C . LEU A 1 460 ? 7.962 23.112 10.813 1.00 96.00 460 LEU A C 1
ATOM 3513 O O . LEU A 1 460 ? 7.250 22.841 11.770 1.00 96.00 460 LEU A O 1
ATOM 3517 N N . LYS A 1 461 ? 7.971 24.331 10.264 1.00 95.12 461 LYS A N 1
ATOM 3518 C CA . LYS A 1 461 ? 7.155 25.448 10.756 1.00 95.12 461 LYS A CA 1
ATOM 3519 C C . LYS A 1 461 ? 5.653 25.185 10.606 1.00 95.12 461 LYS A C 1
ATOM 3521 O O . LYS A 1 461 ? 4.887 25.520 11.503 1.00 95.12 461 LYS A O 1
ATOM 3526 N N . HIS A 1 462 ? 5.228 24.582 9.493 1.00 95.81 462 HIS A N 1
ATOM 3527 C CA . HIS A 1 462 ? 3.842 24.137 9.318 1.00 95.81 462 HIS A CA 1
ATOM 3528 C C . HIS A 1 462 ? 3.478 23.067 10.353 1.00 95.81 462 HIS A C 1
ATOM 3530 O O . HIS A 1 462 ? 2.431 23.168 10.987 1.00 95.81 462 HIS A O 1
ATOM 3536 N N . LEU A 1 463 ? 4.369 22.100 10.588 1.00 96.06 463 LEU A N 1
ATOM 3537 C CA . LEU A 1 463 ? 4.169 21.072 11.607 1.00 96.06 463 LEU A CA 1
ATOM 3538 C C . LEU A 1 463 ? 4.015 21.677 13.013 1.00 96.06 463 LEU A C 1
ATOM 3540 O O . LEU A 1 463 ? 3.094 21.291 13.728 1.00 96.06 463 LEU A O 1
ATOM 3544 N N . ASP A 1 464 ? 4.856 22.652 13.373 1.00 93.56 464 ASP A N 1
ATOM 3545 C CA . ASP A 1 464 ? 4.791 23.378 14.652 1.00 93.56 464 ASP A CA 1
ATOM 3546 C C . ASP A 1 464 ? 3.497 24.189 14.800 1.00 93.56 464 ASP A C 1
ATOM 3548 O O . ASP A 1 464 ? 2.938 24.283 15.889 1.00 93.56 464 ASP A O 1
ATOM 3552 N N . ALA A 1 465 ? 2.970 24.717 13.692 1.00 95.12 465 ALA A N 1
ATOM 3553 C CA . ALA A 1 465 ? 1.662 25.371 13.632 1.00 95.12 465 ALA A CA 1
ATOM 3554 C C . ALA A 1 465 ? 0.480 24.377 13.626 1.00 95.12 465 ALA A C 1
ATOM 3556 O O . ALA A 1 465 ? -0.677 24.775 13.477 1.00 95.12 465 ALA A O 1
ATOM 3557 N N . GLY A 1 466 ? 0.752 23.076 13.759 1.00 93.56 466 GLY A N 1
ATOM 3558 C CA . GLY A 1 466 ? -0.255 22.026 13.756 1.00 93.56 466 GLY A CA 1
ATOM 3559 C C . GLY A 1 466 ? -0.823 21.709 12.372 1.00 93.56 466 GLY A C 1
ATOM 3560 O O . GLY A 1 466 ? -1.935 21.200 12.294 1.00 93.56 466 GLY A O 1
ATOM 3561 N N . ASP A 1 467 ? -0.119 22.014 11.282 1.00 95.62 467 ASP A N 1
ATOM 3562 C CA . ASP A 1 467 ? -0.472 21.678 9.894 1.00 95.62 467 ASP A CA 1
ATOM 3563 C C . ASP A 1 467 ? 0.472 20.581 9.357 1.00 95.62 467 ASP A C 1
ATOM 3565 O O . ASP A 1 467 ? 1.563 20.868 8.858 1.00 95.62 467 ASP A O 1
ATOM 3569 N N . PRO A 1 468 ? 0.096 19.295 9.473 1.00 96.19 468 PRO A N 1
ATOM 3570 C CA . PRO A 1 468 ? 0.975 18.182 9.127 1.00 96.19 468 PRO A CA 1
ATOM 3571 C C . PRO A 1 468 ? 0.959 17.827 7.630 1.00 96.19 468 PRO A C 1
ATOM 3573 O O . PRO A 1 468 ? 1.721 16.954 7.210 1.00 96.19 468 PRO A O 1
ATOM 3576 N N . LEU A 1 469 ? 0.113 18.455 6.805 1.00 96.50 469 LEU A N 1
ATOM 3577 C CA . LEU A 1 469 ? -0.061 18.070 5.400 1.00 96.50 469 LEU A CA 1
ATOM 3578 C C . LEU A 1 469 ? 1.230 18.192 4.559 1.00 96.50 469 LEU A C 1
ATOM 3580 O O . LEU A 1 469 ? 1.528 17.255 3.809 1.00 96.50 469 LEU A O 1
ATOM 3584 N N . PRO A 1 470 ? 2.064 19.245 4.704 1.00 97.44 470 PRO A N 1
ATOM 3585 C CA . PRO A 1 470 ? 3.361 19.299 4.025 1.00 97.44 470 PRO A CA 1
ATOM 3586 C C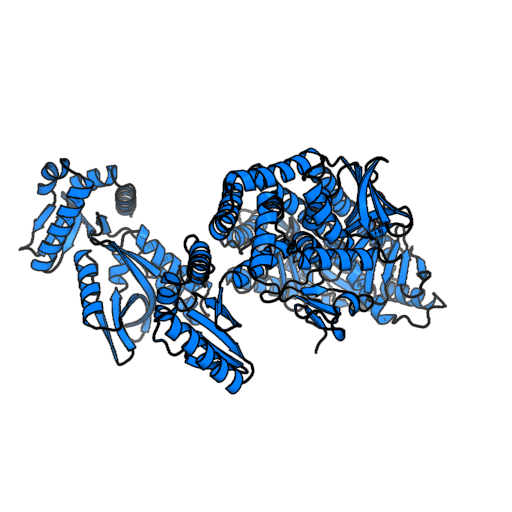 . PRO A 1 470 ? 4.302 18.153 4.433 1.00 97.44 470 PRO A C 1
ATOM 3588 O O . PRO A 1 470 ? 5.034 17.623 3.595 1.00 97.44 470 PRO A O 1
ATOM 3591 N N . LEU A 1 471 ? 4.258 17.712 5.698 1.00 97.50 471 LEU A N 1
ATOM 3592 C CA . LEU A 1 471 ? 5.053 16.573 6.168 1.00 97.50 471 LEU A CA 1
ATOM 3593 C C . LEU A 1 471 ? 4.585 15.255 5.535 1.00 97.50 471 LEU A C 1
ATOM 3595 O O . LEU A 1 471 ? 5.422 14.403 5.241 1.00 97.50 471 LEU A O 1
ATOM 3599 N N . VAL A 1 472 ? 3.281 15.087 5.277 1.00 97.00 472 VAL A N 1
ATOM 3600 C CA . VAL A 1 472 ? 2.759 13.915 4.552 1.00 97.00 472 VAL A CA 1
ATOM 3601 C C . VAL A 1 472 ? 3.381 13.838 3.162 1.00 97.00 472 VAL A C 1
ATOM 3603 O O . VAL A 1 472 ? 3.933 12.800 2.810 1.00 97.00 472 VAL A O 1
ATOM 3606 N N . ALA A 1 473 ? 3.362 14.928 2.390 1.00 97.06 473 ALA A N 1
ATOM 3607 C CA . ALA A 1 473 ? 3.975 14.954 1.061 1.00 97.06 473 ALA A CA 1
ATOM 3608 C C . ALA A 1 473 ? 5.498 14.723 1.114 1.00 97.06 473 ALA A C 1
ATOM 3610 O O . ALA A 1 473 ? 6.021 13.958 0.302 1.00 97.06 473 ALA A O 1
ATOM 3611 N N . TYR A 1 474 ? 6.192 15.269 2.119 1.00 97.19 474 TYR A N 1
ATOM 3612 C CA . TYR A 1 474 ? 7.613 14.974 2.335 1.00 97.19 474 TYR A CA 1
ATOM 3613 C C . TYR A 1 474 ? 7.843 13.478 2.631 1.00 97.19 474 TYR A C 1
ATOM 3615 O O . TYR A 1 474 ? 8.714 12.835 2.047 1.00 97.19 474 TYR A O 1
ATOM 3623 N N . TYR A 1 475 ? 7.004 12.862 3.466 1.00 96.69 475 TYR A N 1
ATOM 3624 C CA . TYR A 1 475 ? 7.056 11.422 3.718 1.00 96.69 475 TYR A CA 1
ATOM 3625 C C . TYR A 1 475 ? 6.744 10.586 2.470 1.00 96.69 475 TYR A C 1
ATOM 3627 O O . TYR A 1 475 ? 7.370 9.547 2.249 1.00 96.69 475 TYR A O 1
ATOM 3635 N N . LEU A 1 476 ? 5.818 11.017 1.613 1.00 95.25 476 LEU A N 1
ATOM 3636 C CA . LEU A 1 476 ? 5.503 10.295 0.381 1.00 95.25 476 LEU A CA 1
ATOM 3637 C C . LEU A 1 476 ? 6.703 10.224 -0.579 1.00 95.25 476 LEU A C 1
ATOM 3639 O O . LEU A 1 476 ? 6.851 9.204 -1.254 1.00 95.25 476 LEU A O 1
ATOM 3643 N N . GLY A 1 477 ? 7.607 11.205 -0.606 1.00 91.81 477 GLY A N 1
ATOM 3644 C CA . GLY A 1 477 ? 8.840 11.099 -1.400 1.00 91.81 477 GLY A CA 1
ATOM 3645 C C . GLY A 1 477 ? 10.024 10.483 -0.644 1.00 91.81 477 GLY A C 1
ATOM 3646 O O . GLY A 1 477 ? 10.532 9.439 -1.051 1.00 91.81 477 GLY A O 1
ATOM 3647 N N . ASP A 1 478 ? 10.352 10.965 0.554 1.00 91.50 478 ASP A N 1
ATOM 3648 C CA . ASP A 1 478 ? 11.603 10.578 1.240 1.00 91.50 478 ASP A CA 1
ATOM 3649 C C . ASP A 1 478 ? 11.379 9.589 2.403 1.00 91.50 478 ASP A C 1
ATOM 3651 O O . ASP A 1 478 ? 12.312 9.174 3.096 1.00 91.50 478 ASP A O 1
ATOM 3655 N N . GLY A 1 479 ? 10.134 9.173 2.634 1.00 89.75 479 GLY A N 1
ATOM 3656 C CA . GLY A 1 479 ? 9.764 8.272 3.719 1.00 89.75 479 GLY A CA 1
ATOM 3657 C C . GLY A 1 479 ? 10.310 6.853 3.576 1.00 89.75 479 GLY A C 1
ATOM 3658 O O . GLY A 1 479 ? 10.172 6.206 2.533 1.00 89.75 479 GLY A O 1
ATOM 3659 N N . ALA A 1 480 ? 10.856 6.322 4.669 1.00 86.44 480 ALA A N 1
ATOM 3660 C CA . ALA A 1 480 ? 11.188 4.909 4.812 1.00 86.44 480 ALA A CA 1
ATOM 3661 C C . ALA A 1 480 ? 10.024 4.166 5.488 1.00 86.44 480 ALA A C 1
ATOM 3663 O O . ALA A 1 480 ? 9.618 4.506 6.602 1.00 86.44 480 ALA A O 1
ATOM 3664 N N . VAL A 1 481 ? 9.487 3.131 4.833 1.00 79.31 481 VAL A N 1
ATOM 3665 C CA . VAL A 1 481 ? 8.351 2.369 5.368 1.00 79.31 481 VAL A CA 1
ATOM 3666 C C . VAL A 1 481 ? 8.822 1.459 6.497 1.00 79.31 481 VAL A C 1
ATOM 3668 O O . VAL A 1 481 ? 9.634 0.555 6.305 1.00 79.31 481 VAL A O 1
ATOM 3671 N N . ARG A 1 482 ? 8.268 1.687 7.687 1.00 72.88 482 ARG A N 1
ATOM 3672 C CA . ARG A 1 482 ? 8.327 0.789 8.841 1.00 72.88 482 ARG A CA 1
ATOM 3673 C C . ARG A 1 482 ? 6.959 0.723 9.499 1.00 72.88 482 ARG A C 1
ATOM 3675 O O . ARG A 1 482 ? 6.159 1.644 9.383 1.00 72.88 482 ARG A O 1
ATOM 3682 N N . SER A 1 483 ? 6.691 -0.377 10.193 1.00 57.69 483 SER A N 1
ATOM 3683 C CA . SER A 1 483 ? 5.396 -0.611 10.836 1.00 57.69 483 SER A CA 1
ATOM 3684 C C . SER A 1 483 ? 5.193 0.166 12.137 1.00 57.69 483 SER A C 1
ATOM 3686 O O . SER A 1 483 ? 4.074 0.177 12.638 1.00 57.69 483 SER A O 1
ATOM 3688 N N . ASP A 1 484 ? 6.247 0.748 12.713 1.00 66.75 484 ASP A N 1
ATOM 3689 C CA . ASP A 1 484 ? 6.251 1.257 14.089 1.00 66.75 484 ASP A CA 1
ATOM 3690 C C . ASP A 1 484 ? 6.692 2.721 14.243 1.00 66.75 484 ASP A C 1
ATOM 3692 O O . ASP A 1 484 ? 6.526 3.284 15.322 1.00 66.75 484 ASP A O 1
ATOM 3696 N N . ARG A 1 485 ? 7.285 3.336 13.209 1.00 80.38 485 ARG A N 1
ATOM 3697 C CA . ARG A 1 485 ? 7.888 4.678 13.284 1.00 80.38 485 ARG A CA 1
ATOM 3698 C C . ARG A 1 485 ? 7.746 5.442 11.970 1.00 80.38 485 ARG A C 1
ATOM 3700 O O . ARG A 1 485 ? 7.892 4.846 10.904 1.00 80.38 485 ARG A O 1
ATOM 3707 N N . LEU A 1 486 ? 7.560 6.761 12.061 1.00 90.69 486 LEU A N 1
ATOM 3708 C CA . LEU A 1 486 ? 7.617 7.675 10.920 1.00 90.69 486 LEU A CA 1
ATOM 3709 C C . LEU A 1 486 ? 9.069 8.094 10.678 1.00 90.69 486 LEU A C 1
ATOM 3711 O O . LEU A 1 486 ? 9.682 8.719 11.540 1.00 90.69 486 LEU A O 1
ATOM 3715 N N . ILE A 1 487 ? 9.636 7.712 9.533 1.00 92.38 487 ILE A N 1
ATOM 3716 C CA . ILE A 1 487 ? 11.056 7.923 9.226 1.00 92.38 487 ILE A CA 1
ATOM 3717 C C . ILE A 1 487 ? 11.202 8.595 7.867 1.00 92.38 487 ILE A C 1
ATOM 3719 O O . ILE A 1 487 ? 10.633 8.106 6.893 1.00 92.38 487 ILE A O 1
ATOM 3723 N N . LEU A 1 488 ? 12.027 9.639 7.796 1.00 93.06 488 LEU A N 1
ATOM 3724 C CA . LEU A 1 488 ? 12.508 10.254 6.559 1.00 93.06 488 LEU A CA 1
ATOM 3725 C C . LEU A 1 488 ? 13.979 9.900 6.325 1.00 93.06 488 LEU A C 1
ATOM 3727 O O . LEU A 1 488 ? 14.784 9.888 7.261 1.00 93.06 488 LEU A O 1
ATOM 3731 N N . ALA A 1 489 ? 14.335 9.617 5.075 1.00 90.19 489 ALA A N 1
ATOM 3732 C CA . ALA A 1 489 ? 15.721 9.588 4.635 1.00 90.19 489 ALA A CA 1
ATOM 3733 C C . ALA A 1 489 ? 16.166 11.023 4.330 1.00 90.19 489 ALA A C 1
ATOM 3735 O O . ALA A 1 489 ? 15.573 11.689 3.492 1.00 90.19 489 ALA A O 1
ATOM 3736 N N . VAL A 1 490 ? 17.206 11.507 5.007 1.00 88.88 490 VAL A N 1
ATOM 3737 C CA . VAL A 1 490 ? 17.669 12.896 4.873 1.00 88.88 490 VAL A CA 1
ATOM 3738 C C . VAL A 1 490 ? 19.177 12.895 4.683 1.00 88.88 490 VAL A C 1
ATOM 3740 O O . VAL A 1 490 ? 19.902 12.276 5.457 1.00 88.88 490 VAL A O 1
ATOM 3743 N N . SER A 1 491 ? 19.675 13.607 3.667 1.00 85.44 491 SER A N 1
ATOM 3744 C CA . SER A 1 491 ? 21.123 13.683 3.426 1.00 85.44 491 SER A CA 1
ATOM 3745 C C . SER A 1 491 ? 21.851 14.287 4.628 1.00 85.44 491 SER A C 1
ATOM 3747 O O . SER A 1 491 ? 21.369 15.280 5.177 1.00 85.44 491 SER A O 1
ATOM 3749 N N . SER A 1 492 ? 23.058 13.804 4.937 1.00 85.38 492 SER A N 1
ATOM 3750 C CA . SER A 1 492 ? 23.891 14.313 6.043 1.00 85.38 492 SER A CA 1
ATOM 3751 C C . SER A 1 492 ? 24.018 15.842 6.077 1.00 85.38 492 SER A C 1
ATOM 3753 O O . SER A 1 492 ? 23.921 16.444 7.139 1.00 85.38 492 SER A O 1
ATOM 3755 N N . ARG A 1 493 ? 24.112 16.497 4.909 1.00 87.50 493 ARG A N 1
ATOM 3756 C CA . ARG A 1 493 ? 24.206 17.967 4.781 1.00 87.50 493 ARG A CA 1
ATOM 3757 C C . ARG A 1 493 ? 23.013 18.740 5.356 1.00 87.50 493 ARG A C 1
ATOM 3759 O O . ARG A 1 493 ? 23.120 19.941 5.551 1.00 87.50 493 ARG A O 1
ATOM 3766 N N . ARG A 1 494 ? 21.875 18.082 5.586 1.00 89.94 494 ARG A N 1
ATOM 3767 C CA . ARG A 1 494 ? 20.607 18.702 6.004 1.00 89.94 494 ARG A CA 1
ATOM 3768 C C . ARG A 1 494 ? 20.097 18.185 7.346 1.00 89.94 494 ARG A C 1
ATOM 3770 O O . ARG A 1 494 ? 19.037 18.608 7.784 1.00 89.94 494 ARG A O 1
ATOM 3777 N N . MET A 1 495 ? 20.832 17.287 8.001 1.00 88.88 495 MET A N 1
ATOM 3778 C CA . MET A 1 495 ? 20.390 16.690 9.267 1.00 88.88 495 MET A CA 1
ATOM 3779 C C . MET A 1 495 ? 20.380 17.701 10.416 1.00 88.88 495 MET A C 1
ATOM 3781 O O . MET A 1 495 ? 19.469 17.656 11.235 1.00 88.88 495 MET A O 1
ATOM 3785 N N . HIS A 1 496 ? 21.287 18.683 10.377 1.00 90.25 496 HIS A N 1
ATOM 3786 C CA . HIS A 1 496 ? 21.330 19.814 11.310 1.00 90.25 496 HIS A CA 1
ATOM 3787 C C . HIS A 1 496 ? 20.017 20.616 11.377 1.00 90.25 496 HIS A C 1
ATOM 3789 O O . HIS A 1 496 ? 19.758 21.293 12.362 1.00 90.25 496 HIS A O 1
ATOM 3795 N N . LEU A 1 497 ? 19.157 20.536 10.351 1.00 92.38 497 LEU A N 1
ATOM 3796 C CA . LEU A 1 497 ? 17.845 21.200 10.339 1.00 92.38 497 LEU A CA 1
ATOM 3797 C C . LEU A 1 497 ? 16.844 20.581 11.328 1.00 92.38 497 LEU A C 1
ATOM 3799 O O . LEU A 1 497 ? 15.819 21.190 11.616 1.00 92.38 497 LEU A O 1
ATOM 3803 N N . PHE A 1 498 ? 17.117 19.366 11.804 1.00 93.00 498 PHE A N 1
ATOM 3804 C CA . PHE A 1 498 ? 16.251 18.601 12.700 1.00 93.00 498 PHE A CA 1
ATOM 3805 C C . PHE A 1 498 ? 16.827 18.484 14.117 1.00 93.00 498 PHE A C 1
ATOM 3807 O O . PHE A 1 498 ? 16.167 17.945 15.003 1.00 93.00 498 PHE A O 1
ATOM 3814 N N . GLU A 1 499 ? 18.060 18.946 14.330 1.00 85.44 499 GLU A N 1
ATOM 3815 C CA . GLU A 1 499 ? 18.728 18.903 15.630 1.00 85.44 499 GLU A CA 1
ATOM 3816 C C . GLU A 1 499 ? 18.064 19.871 16.620 1.00 85.44 499 GLU A C 1
ATOM 3818 O O . GLU A 1 499 ? 17.521 20.906 16.239 1.00 85.44 499 GLU A O 1
ATOM 3823 N N . GLY A 1 500 ? 18.060 19.509 17.906 1.00 80.25 500 GLY A N 1
ATOM 3824 C CA . GLY A 1 500 ? 17.440 20.308 18.972 1.00 80.25 500 GLY A CA 1
ATOM 3825 C C . GLY A 1 500 ? 15.915 20.181 19.087 1.00 80.25 500 GLY A C 1
ATOM 3826 O O . GLY A 1 500 ? 15.338 20.657 20.061 1.00 80.25 500 GLY A O 1
ATOM 3827 N N . ARG A 1 501 ? 15.252 19.496 18.148 1.00 88.88 501 ARG A N 1
ATOM 3828 C CA . ARG A 1 501 ? 13.810 19.225 18.208 1.00 88.88 501 ARG A CA 1
ATOM 3829 C C . ARG A 1 501 ? 13.493 18.033 19.116 1.00 88.88 501 ARG A C 1
ATOM 3831 O O . ARG A 1 501 ? 13.979 16.928 18.886 1.00 88.88 501 ARG A O 1
ATOM 3838 N N . GLY A 1 502 ? 12.640 18.235 20.123 1.00 79.50 502 GLY A N 1
ATOM 3839 C CA . GLY A 1 502 ? 12.258 17.186 21.084 1.00 79.50 502 GLY A CA 1
ATOM 3840 C C . GLY A 1 502 ? 11.394 16.060 20.493 1.00 79.50 502 GLY A C 1
ATOM 3841 O O . GLY A 1 502 ? 11.400 14.932 20.991 1.00 79.50 502 GLY A O 1
ATOM 3842 N N . ASP A 1 503 ? 10.690 16.339 19.397 1.00 82.81 503 ASP A N 1
ATOM 3843 C CA . ASP A 1 503 ? 9.824 15.411 18.663 1.00 82.81 503 ASP A CA 1
ATOM 3844 C C . ASP A 1 503 ? 10.570 14.599 17.588 1.00 82.81 503 ASP A C 1
ATOM 3846 O O . ASP A 1 503 ? 9.966 13.769 16.902 1.00 82.81 503 ASP A O 1
ATOM 3850 N N . VAL A 1 504 ? 11.887 14.788 17.445 1.00 90.31 504 VAL A N 1
ATOM 3851 C CA . VAL A 1 504 ? 12.687 14.174 16.382 1.00 90.31 504 VAL A CA 1
ATOM 3852 C C . VAL A 1 504 ? 13.923 13.464 16.939 1.00 90.31 504 VAL A C 1
ATOM 3854 O O . VAL A 1 504 ? 14.594 13.922 17.854 1.00 90.31 504 VAL A O 1
ATOM 3857 N N . SER A 1 505 ? 14.247 12.303 16.370 1.00 87.50 505 SER A N 1
ATOM 3858 C CA . SER A 1 505 ? 15.494 11.580 16.625 1.00 87.50 505 SER A CA 1
ATOM 3859 C C . SER A 1 505 ? 16.292 11.456 15.331 1.00 87.50 505 SER A C 1
ATOM 3861 O O . SER A 1 505 ? 15.796 10.917 14.338 1.00 87.50 505 SER A O 1
ATOM 3863 N N . VAL A 1 506 ? 17.526 11.958 15.351 1.00 89.12 506 VAL A N 1
ATOM 3864 C CA . VAL A 1 506 ? 18.440 11.981 14.203 1.00 89.12 506 VAL A CA 1
ATOM 3865 C C . VAL A 1 506 ? 19.447 10.834 14.320 1.00 89.12 506 VAL A C 1
ATOM 3867 O O . VAL A 1 506 ? 20.123 10.690 15.333 1.00 89.12 506 VAL A O 1
ATOM 3870 N N . ASP A 1 507 ? 19.545 10.013 13.276 1.00 86.62 507 ASP A N 1
ATOM 3871 C CA . ASP A 1 507 ? 20.527 8.937 13.119 1.00 86.62 507 ASP A CA 1
ATOM 3872 C C . ASP A 1 507 ? 21.442 9.290 11.940 1.00 86.62 507 ASP A C 1
ATOM 3874 O O . ASP A 1 507 ? 21.128 9.012 10.775 1.00 86.62 507 ASP A O 1
ATOM 3878 N N . VAL A 1 508 ? 22.553 9.967 12.255 1.00 84.56 508 VAL A N 1
ATOM 3879 C CA . VAL A 1 508 ? 23.496 10.520 11.270 1.00 84.56 508 VAL A CA 1
ATOM 3880 C C . VAL A 1 508 ? 24.160 9.421 10.441 1.00 84.56 508 VAL A C 1
ATOM 3882 O O . VAL A 1 508 ? 24.284 9.557 9.223 1.00 84.56 508 VAL A O 1
ATOM 3885 N N . GLU A 1 509 ? 24.524 8.304 11.075 1.00 82.19 509 GLU A N 1
ATOM 3886 C CA . GLU A 1 509 ? 25.191 7.177 10.415 1.00 82.19 509 GLU A CA 1
ATOM 3887 C C . GLU A 1 509 ? 24.291 6.552 9.343 1.00 82.19 509 GLU A C 1
ATOM 3889 O O . GLU A 1 509 ? 24.727 6.246 8.229 1.00 82.19 509 GLU A O 1
ATOM 3894 N N . ARG A 1 510 ? 23.000 6.383 9.652 1.00 82.69 510 ARG A N 1
ATOM 3895 C CA . ARG A 1 510 ? 22.035 5.792 8.718 1.00 82.69 510 ARG A CA 1
ATOM 3896 C C . ARG A 1 510 ? 21.335 6.813 7.834 1.00 82.69 510 ARG A C 1
ATOM 3898 O O . ARG A 1 510 ? 20.543 6.380 6.995 1.00 82.69 510 ARG A O 1
ATOM 3905 N N . GLN A 1 511 ? 21.624 8.106 7.997 1.00 88.19 511 GLN A N 1
ATOM 3906 C CA . GLN A 1 511 ? 20.971 9.210 7.290 1.00 88.19 511 GLN A CA 1
ATOM 3907 C C . GLN A 1 511 ? 19.441 9.178 7.439 1.00 88.19 511 GLN A C 1
ATOM 3909 O O . GLN A 1 511 ? 18.689 9.322 6.473 1.00 88.19 511 GLN A O 1
ATOM 3914 N N . LYS A 1 512 ? 18.970 8.930 8.668 1.00 91.06 512 LYS A N 1
ATOM 3915 C CA . LYS A 1 512 ? 17.545 8.791 8.990 1.00 91.06 512 LYS A CA 1
ATOM 3916 C C . LYS A 1 512 ? 17.110 9.778 10.057 1.00 91.06 512 LYS A C 1
ATOM 3918 O O . LYS A 1 512 ? 17.785 9.961 11.062 1.00 91.06 512 LYS A O 1
ATOM 3923 N N . VAL A 1 513 ? 15.931 10.348 9.854 1.00 92.38 513 VAL A N 1
ATOM 3924 C CA . VAL A 1 513 ? 15.255 11.221 10.810 1.00 92.38 513 VAL A CA 1
ATOM 3925 C C . VAL A 1 513 ? 13.945 10.553 11.204 1.00 92.38 513 VAL A C 1
ATOM 3927 O O . VAL A 1 513 ? 13.136 10.223 10.342 1.00 92.38 513 VAL A O 1
ATOM 3930 N N . THR A 1 514 ? 13.755 10.296 12.496 1.00 92.94 514 THR A N 1
ATOM 3931 C CA . THR A 1 514 ? 12.557 9.639 13.035 1.00 92.94 514 THR A CA 1
ATOM 3932 C C . THR A 1 514 ? 11.697 10.647 13.779 1.00 92.94 514 THR A C 1
ATOM 3934 O O . THR A 1 514 ? 12.162 11.232 14.752 1.00 92.94 514 THR A O 1
ATOM 3937 N N . PHE A 1 515 ? 10.440 10.790 13.371 1.00 92.50 515 PHE A N 1
ATOM 3938 C CA . PHE A 1 515 ? 9.464 11.672 14.006 1.00 92.50 515 PHE A CA 1
ATOM 3939 C C . PHE A 1 515 ? 8.632 10.925 15.051 1.00 92.50 515 PHE A C 1
ATOM 3941 O O . PHE A 1 515 ? 8.177 9.797 14.825 1.00 92.50 515 PHE A O 1
ATOM 3948 N N . ARG A 1 516 ? 8.393 11.587 16.183 1.00 87.75 516 ARG A N 1
ATOM 3949 C CA . ARG A 1 516 ? 7.479 11.181 17.255 1.00 87.75 516 ARG A CA 1
ATOM 3950 C C . ARG A 1 516 ? 6.329 12.183 17.321 1.00 87.75 516 ARG A C 1
ATOM 3952 O O . ARG A 1 516 ? 6.275 13.023 18.209 1.00 87.75 516 ARG A O 1
ATOM 3959 N N . LEU A 1 517 ? 5.442 12.109 16.333 1.00 86.06 517 LEU A N 1
ATOM 3960 C CA . LEU A 1 517 ? 4.292 13.007 16.261 1.00 86.06 517 LEU A CA 1
ATOM 3961 C C . LEU A 1 517 ? 3.247 12.655 17.319 1.00 86.06 517 LEU A C 1
ATOM 3963 O O . LEU A 1 517 ? 3.032 11.477 17.619 1.00 86.06 517 LEU A O 1
ATOM 3967 N N . ALA A 1 518 ? 2.558 13.682 17.807 1.00 82.50 518 ALA A N 1
ATOM 3968 C CA . ALA A 1 518 ? 1.370 13.516 18.624 1.00 82.50 518 ALA A CA 1
ATOM 3969 C C . ALA A 1 518 ? 0.219 12.881 17.800 1.00 82.50 518 ALA A C 1
ATOM 3971 O O . ALA A 1 518 ? 0.131 13.114 16.585 1.00 82.50 518 ALA A O 1
ATOM 3972 N N . PRO A 1 519 ? -0.665 12.078 18.420 1.00 82.56 519 PRO A N 1
ATOM 3973 C CA . PRO A 1 519 ? -1.813 11.456 17.752 1.00 82.56 519 PRO A CA 1
ATOM 3974 C C . PRO A 1 519 ? -2.688 12.424 16.955 1.00 82.56 519 PRO A C 1
ATOM 3976 O O . PRO A 1 519 ? -3.180 12.073 15.882 1.00 82.56 519 PRO A O 1
ATOM 3979 N N . GLU A 1 520 ? -2.856 13.647 17.450 1.00 82.62 520 GLU A N 1
ATOM 3980 C CA . GLU A 1 520 ? -3.697 14.692 16.866 1.00 82.62 520 GLU A CA 1
ATOM 3981 C C . GLU A 1 520 ? -3.161 15.120 15.496 1.00 82.62 520 GLU A C 1
ATOM 3983 O O . GLU A 1 520 ? -3.935 15.321 14.560 1.00 82.62 520 GLU A O 1
ATOM 3988 N N . LEU A 1 521 ? -1.834 15.166 15.336 1.00 90.69 521 LEU A N 1
ATOM 3989 C CA . LEU A 1 521 ? -1.188 15.469 14.058 1.00 90.69 521 LEU A CA 1
ATOM 3990 C C . LEU A 1 521 ? -1.373 14.328 13.052 1.00 90.69 521 LEU A C 1
ATOM 3992 O O . LEU A 1 521 ? -1.611 14.583 11.873 1.00 90.69 521 LEU A O 1
ATOM 3996 N N . TYR A 1 522 ? -1.336 13.067 13.494 1.00 91.50 522 TYR A N 1
ATOM 3997 C CA . TYR A 1 522 ? -1.685 11.940 12.622 1.00 91.50 522 TYR A CA 1
ATOM 3998 C C . TYR A 1 522 ? -3.158 11.974 12.203 1.00 91.50 522 TYR A C 1
ATOM 4000 O O . TYR A 1 522 ? -3.456 11.770 11.026 1.00 91.50 522 TYR A O 1
ATOM 4008 N N . ALA A 1 523 ? -4.076 12.239 13.140 1.00 88.81 523 ALA A N 1
ATOM 4009 C CA . ALA A 1 523 ? -5.498 12.400 12.841 1.00 88.81 523 ALA A CA 1
ATOM 4010 C C . ALA A 1 523 ? -5.723 13.509 11.815 1.00 88.81 523 ALA A C 1
ATOM 4012 O O . ALA A 1 523 ? -6.371 13.264 10.801 1.00 88.81 523 ALA A O 1
ATOM 4013 N N . LYS A 1 524 ? -5.145 14.693 12.039 1.00 93.62 524 LYS A N 1
ATOM 4014 C CA . LYS A 1 524 ? -5.300 15.844 11.148 1.00 93.62 524 LYS A CA 1
ATOM 4015 C C . LYS A 1 524 ? -4.715 15.584 9.760 1.00 93.62 524 LYS A C 1
ATOM 4017 O O . LYS A 1 524 ? -5.377 15.859 8.766 1.00 93.62 524 LYS A O 1
ATOM 4022 N N . ALA A 1 525 ? -3.539 14.960 9.678 1.00 95.94 525 ALA A N 1
ATOM 4023 C CA . ALA A 1 525 ? -2.936 14.557 8.407 1.00 95.94 525 ALA A CA 1
ATOM 4024 C C . ALA A 1 525 ? -3.851 13.633 7.590 1.00 95.94 525 ALA A C 1
ATOM 4026 O O . ALA A 1 525 ? -4.026 13.825 6.383 1.00 95.94 525 ALA A O 1
ATOM 4027 N N . VAL A 1 526 ? -4.446 12.629 8.243 1.00 95.69 526 VAL A N 1
ATOM 4028 C CA . VAL A 1 526 ? -5.358 11.697 7.572 1.00 95.69 526 VAL A CA 1
ATOM 4029 C C . VAL A 1 526 ? -6.681 12.372 7.215 1.00 95.69 526 VAL A C 1
ATOM 4031 O O . VAL A 1 526 ? -7.145 12.219 6.087 1.00 95.69 526 VAL A O 1
ATOM 4034 N N . ALA A 1 527 ? -7.242 13.168 8.126 1.00 94.38 527 ALA A N 1
ATOM 4035 C CA . ALA A 1 527 ? -8.468 13.930 7.915 1.00 94.38 527 ALA A CA 1
ATOM 4036 C C . ALA A 1 527 ? -8.373 14.832 6.680 1.00 94.38 527 ALA A C 1
ATOM 4038 O O . ALA A 1 527 ? -9.179 14.708 5.763 1.00 94.38 527 ALA A O 1
ATOM 4039 N N . GLU A 1 528 ? -7.354 15.690 6.614 1.00 95.06 528 GLU A N 1
ATOM 4040 C CA . GLU A 1 528 ? -7.171 16.620 5.496 1.00 95.06 528 GLU A CA 1
ATOM 4041 C C . GLU A 1 528 ? -6.944 15.897 4.163 1.00 95.06 528 GLU A C 1
ATOM 4043 O O . GLU A 1 528 ? -7.432 16.330 3.114 1.00 95.06 528 GLU A O 1
ATOM 4048 N N . SER A 1 529 ? -6.261 14.750 4.203 1.00 96.25 529 SER A N 1
ATOM 4049 C CA . SER A 1 529 ? -6.074 13.915 3.018 1.00 96.25 529 SER A CA 1
ATOM 4050 C C . SER A 1 529 ? -7.410 13.367 2.501 1.00 96.25 529 SER A C 1
ATOM 4052 O O . SER A 1 529 ? -7.662 13.439 1.301 1.00 96.25 529 SER A O 1
ATOM 4054 N N . TYR A 1 530 ? -8.299 12.860 3.364 1.00 95.75 530 TYR A N 1
ATOM 4055 C CA . TYR A 1 530 ? -9.614 12.361 2.929 1.00 95.75 530 TYR A CA 1
ATOM 4056 C C . TYR A 1 530 ? -10.587 13.484 2.540 1.00 95.75 530 TYR A C 1
ATOM 4058 O O . TYR A 1 530 ? -11.256 13.365 1.517 1.00 95.75 530 TYR A O 1
ATOM 4066 N N . LEU A 1 531 ? -10.620 14.602 3.276 1.00 93.88 531 LEU A N 1
ATOM 4067 C CA . LEU A 1 531 ? -11.502 15.747 2.987 1.00 93.88 531 LEU A CA 1
ATOM 4068 C C . LEU A 1 531 ? -11.252 16.366 1.602 1.00 93.88 531 LEU A C 1
ATOM 4070 O O . LEU A 1 531 ? -12.193 16.814 0.936 1.00 93.88 531 LEU A O 1
ATOM 4074 N N . SER A 1 532 ? -9.989 16.369 1.166 1.00 93.06 532 SER A N 1
ATOM 4075 C CA . SER A 1 532 ? -9.568 16.841 -0.160 1.00 93.06 532 SER A CA 1
ATOM 4076 C C . SER A 1 532 ? -9.709 15.792 -1.271 1.00 93.06 532 SER A C 1
ATOM 4078 O O . SER A 1 532 ? -9.475 16.107 -2.433 1.00 93.06 532 SER A O 1
ATOM 4080 N N . GLY A 1 533 ? -10.054 14.542 -0.942 1.00 94.75 533 GLY A N 1
ATOM 4081 C CA . GLY A 1 533 ? -10.040 13.406 -1.870 1.00 94.75 533 GLY A CA 1
ATOM 4082 C C . GLY A 1 533 ? -8.638 12.862 -2.183 1.00 94.75 533 GLY A C 1
ATOM 4083 O O . GLY A 1 533 ? -8.518 11.810 -2.811 1.00 94.75 533 GLY A O 1
ATOM 4084 N N . PHE A 1 534 ? -7.563 13.524 -1.734 1.00 96.12 534 PHE A N 1
ATOM 4085 C CA . PHE A 1 534 ? -6.180 13.108 -1.994 1.00 96.12 534 PHE A CA 1
ATOM 4086 C C . PHE A 1 534 ? -5.858 11.738 -1.384 1.00 96.12 534 PHE A C 1
ATOM 4088 O O . PHE A 1 534 ? -5.219 10.902 -2.017 1.00 96.12 534 PHE A O 1
ATOM 4095 N N . GLY A 1 535 ? -6.346 11.483 -0.170 1.00 96.38 535 GLY A N 1
ATOM 4096 C CA . GLY A 1 535 ? -6.199 10.207 0.526 1.00 96.38 535 GLY A CA 1
ATOM 4097 C C . GLY A 1 535 ? -6.886 9.059 -0.214 1.00 96.38 535 GLY A C 1
ATOM 4098 O O . GLY A 1 535 ? -6.306 7.980 -0.317 1.00 96.38 535 GLY A O 1
ATOM 4099 N N . VAL A 1 536 ? -8.065 9.307 -0.800 1.00 97.31 536 VAL A N 1
ATOM 4100 C CA . VAL A 1 536 ? -8.758 8.309 -1.631 1.00 97.31 536 VAL A CA 1
ATOM 4101 C C . VAL A 1 536 ? -8.015 8.075 -2.942 1.00 97.31 536 VAL A C 1
ATOM 4103 O O . VAL A 1 536 ? -7.848 6.929 -3.352 1.00 97.31 536 VAL A O 1
ATOM 4106 N N . LEU A 1 537 ? -7.506 9.133 -3.578 1.00 97.38 537 LEU A N 1
ATOM 4107 C CA . LEU A 1 537 ? -6.663 8.986 -4.761 1.00 97.38 537 LEU A CA 1
ATOM 4108 C C . LEU A 1 537 ? -5.428 8.123 -4.449 1.00 97.38 537 LEU A C 1
ATOM 4110 O O . LEU A 1 537 ? -5.114 7.210 -5.204 1.00 97.38 537 LEU A O 1
ATOM 4114 N N . LEU A 1 538 ? -4.748 8.351 -3.322 1.00 96.75 538 LEU A N 1
ATOM 4115 C CA . LEU A 1 538 ? -3.607 7.532 -2.897 1.00 96.75 538 LEU A CA 1
ATOM 4116 C C . LEU A 1 538 ? -3.982 6.071 -2.607 1.00 96.75 538 LEU A C 1
ATOM 4118 O O . LEU A 1 538 ? -3.150 5.187 -2.834 1.00 96.75 538 LEU A O 1
ATOM 4122 N N . ASP A 1 539 ? -5.203 5.816 -2.129 1.00 91.62 539 ASP A N 1
ATOM 4123 C CA . ASP A 1 539 ? -5.743 4.466 -1.947 1.00 91.62 539 ASP A CA 1
ATOM 4124 C C . ASP A 1 539 ? -5.983 3.767 -3.288 1.00 91.62 539 ASP A C 1
ATOM 4126 O O . ASP A 1 539 ? -5.489 2.657 -3.487 1.00 91.62 539 ASP A O 1
ATOM 4130 N N . ALA A 1 540 ? -6.634 4.446 -4.236 1.00 90.50 540 ALA A N 1
ATOM 4131 C CA . ALA A 1 540 ? -6.859 3.939 -5.591 1.00 90.50 540 ALA A CA 1
ATOM 4132 C C . ALA A 1 540 ? -5.541 3.700 -6.351 1.00 90.50 540 ALA A C 1
ATOM 4134 O O . ALA A 1 540 ? -5.415 2.753 -7.123 1.00 90.50 540 ALA A O 1
ATOM 4135 N N . LEU A 1 541 ? -4.526 4.533 -6.100 1.00 88.81 541 LEU A N 1
ATOM 4136 C CA . LEU A 1 541 ? -3.175 4.387 -6.648 1.00 88.81 541 LEU A CA 1
ATOM 4137 C C . LEU A 1 541 ? -2.326 3.329 -5.917 1.00 88.81 541 LEU A C 1
ATOM 4139 O O . LEU A 1 541 ? -1.169 3.113 -6.284 1.00 88.81 541 LEU A O 1
ATOM 4143 N N . HIS A 1 542 ? -2.853 2.685 -4.872 1.00 84.81 542 HIS A N 1
ATOM 4144 C CA . HIS A 1 542 ? -2.143 1.697 -4.058 1.00 84.81 542 HIS A CA 1
ATOM 4145 C C . HIS A 1 542 ? -0.794 2.204 -3.512 1.00 84.81 542 HIS A C 1
ATOM 4147 O O . HIS A 1 542 ? 0.226 1.503 -3.536 1.00 84.81 542 HIS A O 1
ATOM 4153 N N . SER A 1 543 ? -0.759 3.438 -3.000 1.00 89.38 543 SER A N 1
ATOM 4154 C CA . SER A 1 543 ? 0.462 3.994 -2.418 1.00 89.38 543 SER A CA 1
ATOM 4155 C C . SER A 1 543 ? 0.869 3.233 -1.151 1.00 89.38 543 SER A C 1
ATOM 4157 O O . SER A 1 543 ? 0.291 3.372 -0.073 1.00 89.38 543 SER A O 1
ATOM 4159 N N . HIS A 1 544 ? 1.936 2.443 -1.260 1.00 81.75 544 HIS A N 1
ATOM 4160 C CA . HIS A 1 544 ? 2.502 1.698 -0.131 1.00 81.75 544 HIS A CA 1
ATOM 4161 C C . HIS A 1 544 ? 2.960 2.589 1.034 1.00 81.75 544 HIS A C 1
ATOM 4163 O O . HIS A 1 544 ? 2.891 2.167 2.190 1.00 81.75 544 HIS A O 1
ATOM 4169 N N . LYS A 1 545 ? 3.401 3.821 0.752 1.00 86.06 545 LYS A N 1
ATOM 4170 C CA . LYS A 1 545 ? 3.761 4.794 1.789 1.00 86.06 545 LYS A CA 1
ATOM 4171 C C . LYS A 1 545 ? 2.524 5.370 2.459 1.00 86.06 545 LYS A C 1
ATOM 4173 O O . LYS A 1 545 ? 2.495 5.440 3.681 1.00 86.06 545 LYS A O 1
ATOM 4178 N N . TRP A 1 546 ? 1.480 5.691 1.698 1.00 93.44 546 TRP A N 1
ATOM 4179 C CA . TRP A 1 546 ? 0.209 6.115 2.281 1.00 93.44 546 TRP A CA 1
ATOM 4180 C C . TRP A 1 546 ? -0.389 5.039 3.192 1.00 93.44 546 TRP A C 1
ATOM 4182 O O . TRP A 1 546 ? -0.727 5.313 4.340 1.00 93.44 546 TRP A O 1
ATOM 4192 N N . LEU A 1 547 ? -0.405 3.781 2.742 1.00 87.19 547 LEU A N 1
ATOM 4193 C CA . LEU A 1 547 ? -0.849 2.649 3.557 1.00 87.19 547 LEU A CA 1
ATOM 4194 C C . LEU A 1 547 ? -0.032 2.511 4.852 1.00 87.19 547 LEU A C 1
ATOM 4196 O O . LEU A 1 547 ? -0.590 2.251 5.920 1.00 87.19 547 LEU A O 1
ATOM 4200 N N . ALA A 1 548 ? 1.289 2.686 4.779 1.00 83.44 548 ALA A N 1
ATOM 4201 C CA . ALA A 1 548 ? 2.151 2.677 5.955 1.00 83.44 548 ALA A CA 1
ATOM 4202 C C . ALA A 1 548 ? 1.844 3.842 6.905 1.00 83.44 548 ALA A C 1
ATOM 4204 O O . ALA A 1 548 ? 1.704 3.621 8.107 1.00 83.44 548 ALA A O 1
ATOM 4205 N N . PHE A 1 549 ? 1.668 5.050 6.370 1.00 90.69 549 PHE A N 1
ATOM 4206 C CA . PHE A 1 549 ? 1.299 6.232 7.141 1.00 90.69 549 PHE A CA 1
ATOM 4207 C C . PHE A 1 549 ? -0.044 6.037 7.850 1.00 90.69 549 PHE A C 1
ATOM 4209 O O . PHE A 1 549 ? -0.132 6.237 9.058 1.00 90.69 549 PHE A O 1
ATOM 4216 N N . LYS A 1 550 ? -1.065 5.529 7.149 1.00 89.38 550 LYS A N 1
ATOM 4217 C CA . LYS A 1 550 ? -2.368 5.181 7.731 1.00 89.38 550 LYS A CA 1
ATOM 4218 C C . LYS A 1 550 ? -2.255 4.143 8.843 1.00 89.38 550 LYS A C 1
ATOM 4220 O O . LYS A 1 550 ? -2.932 4.262 9.858 1.00 89.38 550 LYS A O 1
ATOM 4225 N N . ARG A 1 551 ? -1.376 3.144 8.709 1.00 83.81 551 ARG A N 1
ATOM 4226 C CA . ARG A 1 551 ? -1.105 2.173 9.786 1.00 83.81 551 ARG A CA 1
ATOM 4227 C C . ARG A 1 551 ? -0.444 2.822 11.000 1.00 83.81 551 ARG A C 1
ATOM 4229 O O . ARG A 1 551 ? -0.796 2.463 12.121 1.00 83.81 551 ARG A O 1
ATOM 4236 N N . LEU A 1 552 ? 0.487 3.753 10.793 1.00 84.06 552 LEU A N 1
ATOM 4237 C CA . LEU A 1 552 ? 1.108 4.518 11.878 1.00 84.06 552 LEU A CA 1
ATOM 4238 C C . LEU A 1 552 ? 0.076 5.402 12.576 1.00 84.06 552 LEU A C 1
ATOM 4240 O O . LEU A 1 552 ? -0.066 5.308 13.790 1.00 84.06 552 LEU A O 1
ATOM 4244 N N . ALA A 1 553 ? -0.713 6.157 11.811 1.00 86.88 553 ALA A N 1
ATOM 4245 C CA . ALA A 1 553 ? -1.823 6.946 12.327 1.00 86.88 553 ALA A CA 1
ATOM 4246 C C . ALA A 1 553 ? -2.818 6.065 13.089 1.00 86.88 553 ALA A C 1
ATOM 4248 O O . ALA A 1 553 ? -3.256 6.412 14.179 1.00 86.88 553 ALA A O 1
ATOM 4249 N N . ALA A 1 554 ? -3.120 4.871 12.578 1.00 79.19 554 ALA A N 1
ATOM 4250 C CA . ALA A 1 554 ? -4.032 3.960 13.242 1.00 79.19 554 ALA A CA 1
ATOM 4251 C C . ALA A 1 554 ? -3.518 3.463 14.592 1.00 79.19 554 ALA A C 1
ATOM 4253 O O . ALA A 1 554 ? -4.263 3.433 15.569 1.00 79.19 554 ALA A O 1
ATOM 4254 N N . GLN A 1 555 ? -2.237 3.114 14.658 1.00 75.94 555 GLN A N 1
ATOM 4255 C CA . GLN A 1 555 ? -1.595 2.738 15.911 1.00 75.94 555 GLN A CA 1
ATOM 4256 C C . GLN A 1 555 ? -1.457 3.912 16.874 1.00 75.94 555 GLN A C 1
ATOM 4258 O O . GLN A 1 555 ? -1.535 3.701 18.080 1.00 75.94 555 GLN A O 1
ATOM 4263 N N . SER A 1 556 ? -1.220 5.111 16.345 1.00 76.62 556 SER A N 1
ATOM 4264 C CA . SER A 1 556 ? -1.088 6.328 17.132 1.00 76.62 556 SER A CA 1
ATOM 4265 C C . SER A 1 556 ? -2.423 6.844 17.638 1.00 76.62 556 SER A C 1
ATOM 4267 O O . SER A 1 556 ? -2.408 7.612 18.573 1.00 76.62 556 SER A O 1
ATOM 4269 N N . LEU A 1 557 ? -3.552 6.478 17.033 1.00 74.31 557 LEU A N 1
ATOM 4270 C CA . LEU A 1 557 ? -4.888 6.877 17.493 1.00 74.31 557 LEU A CA 1
ATOM 4271 C C . LEU A 1 557 ? -5.516 5.859 18.450 1.00 74.31 557 LEU A C 1
ATOM 4273 O O . LEU A 1 557 ? -6.572 6.113 19.018 1.00 74.31 557 LEU A O 1
ATOM 4277 N N . ALA A 1 558 ? -4.881 4.699 18.606 1.00 76.00 558 ALA A N 1
ATOM 4278 C CA . ALA A 1 558 ? -5.271 3.663 19.547 1.00 76.00 558 ALA A CA 1
ATOM 4279 C C . ALA A 1 558 ? -4.579 3.903 20.898 1.00 76.00 558 ALA A C 1
ATOM 4281 O O . ALA A 1 558 ? -3.729 3.110 21.304 1.00 76.00 558 ALA A O 1
ATOM 4282 N N . GLY A 1 559 ? -4.890 5.012 21.569 1.00 79.12 559 GLY A N 1
ATOM 4283 C CA . GLY A 1 559 ? -4.292 5.378 22.853 1.00 79.12 559 GLY A CA 1
ATOM 4284 C C . GLY A 1 559 ? -4.720 6.753 23.368 1.00 79.12 559 GLY A C 1
ATOM 4285 O O . GLY A 1 559 ? -5.397 7.497 22.660 1.00 79.12 559 GLY A O 1
ATOM 4286 N N . PHE A 1 560 ? -4.304 7.096 24.584 1.00 82.19 560 PHE A N 1
ATOM 4287 C CA . PHE A 1 560 ? -4.630 8.355 25.270 1.00 82.19 560 PHE A CA 1
ATOM 4288 C C . PHE A 1 560 ? -3.495 8.772 26.220 1.00 82.19 560 PHE A C 1
ATOM 4290 O O . PHE A 1 560 ? -2.597 7.977 26.492 1.00 82.19 560 PHE A O 1
ATOM 4297 N N . GLN A 1 561 ? -3.502 10.012 26.712 1.00 84.00 561 GLN A N 1
ATOM 4298 C CA . GLN A 1 561 ? -2.528 10.493 27.701 1.00 84.00 561 GLN A CA 1
ATOM 4299 C C . GLN A 1 561 ? -3.011 10.201 29.127 1.00 84.00 561 GLN A C 1
ATOM 4301 O O . GLN A 1 561 ? -4.155 10.490 29.454 1.00 84.00 561 GLN A O 1
ATOM 4306 N N . LEU A 1 562 ? -2.136 9.675 29.984 1.00 85.44 562 LEU A N 1
ATOM 4307 C CA . LEU A 1 562 ? -2.391 9.488 31.415 1.00 85.44 562 LEU A CA 1
ATOM 4308 C C . LEU A 1 562 ? -1.091 9.689 32.189 1.00 85.44 562 LEU A C 1
ATOM 4310 O O . LEU A 1 562 ? -0.076 9.082 31.841 1.00 85.44 562 LEU A O 1
ATOM 4314 N N . ALA A 1 563 ? -1.119 10.529 33.229 1.00 86.12 563 ALA A N 1
ATOM 4315 C CA . ALA A 1 563 ? 0.048 10.858 34.057 1.00 86.12 563 ALA A CA 1
ATOM 4316 C C . ALA A 1 563 ? 1.297 11.252 33.230 1.00 86.12 563 ALA A C 1
ATOM 4318 O O . ALA A 1 563 ? 2.417 10.824 33.507 1.00 86.12 563 ALA A O 1
ATOM 4319 N N . GLY A 1 564 ? 1.091 12.038 32.166 1.00 79.31 564 GLY A N 1
ATOM 4320 C CA . GLY A 1 564 ? 2.162 12.540 31.296 1.00 79.31 564 GLY A CA 1
ATOM 4321 C C . GLY A 1 564 ? 2.780 11.512 30.340 1.00 79.31 564 GLY A C 1
ATOM 4322 O O . GLY A 1 564 ? 3.794 11.816 29.714 1.00 79.31 564 GLY A O 1
ATOM 4323 N N . GLN A 1 565 ? 2.207 10.309 30.216 1.00 82.94 565 GLN A N 1
ATOM 4324 C CA . GLN A 1 565 ? 2.634 9.303 29.239 1.00 82.94 565 GLN A CA 1
ATOM 4325 C C . GLN A 1 565 ? 1.487 8.850 28.343 1.00 82.94 565 GLN A C 1
ATOM 4327 O O . GLN A 1 565 ? 0.320 8.831 28.734 1.00 82.94 565 GLN A O 1
ATOM 4332 N N . TYR A 1 566 ? 1.847 8.408 27.139 1.00 80.50 566 TYR A N 1
ATOM 4333 C CA . TYR A 1 566 ? 0.892 7.920 26.156 1.00 80.50 566 TYR A CA 1
ATOM 4334 C C . TYR A 1 566 ? 0.592 6.426 26.346 1.00 80.50 566 TYR A C 1
ATOM 4336 O O . TYR A 1 566 ? 1.416 5.562 26.028 1.00 80.50 566 TYR A O 1
ATOM 4344 N N . VAL A 1 567 ? -0.609 6.115 26.833 1.00 86.06 567 VAL A N 1
ATOM 4345 C CA . VAL A 1 567 ? -1.127 4.758 27.019 1.00 86.06 567 VAL A CA 1
ATOM 4346 C C . VAL A 1 567 ? -1.600 4.207 25.682 1.00 86.06 567 VAL A C 1
ATOM 4348 O O . VAL A 1 567 ? -2.602 4.649 25.125 1.00 86.06 567 VAL A O 1
ATOM 4351 N N . LYS A 1 568 ? -0.905 3.191 25.163 1.00 84.31 568 LYS A N 1
ATOM 4352 C CA . LYS A 1 568 ? -1.287 2.515 23.918 1.00 84.31 568 LYS A CA 1
ATOM 4353 C C . LYS A 1 568 ? -2.332 1.440 24.191 1.00 84.31 568 LYS A C 1
ATOM 4355 O O . LYS A 1 568 ? -2.069 0.493 24.930 1.00 84.31 568 LYS A O 1
ATOM 4360 N N . LEU A 1 569 ? -3.475 1.543 23.532 1.00 84.50 569 LEU A N 1
ATOM 4361 C CA . LEU A 1 569 ? -4.550 0.565 23.569 1.00 84.50 569 LEU A CA 1
ATOM 4362 C C . LEU A 1 569 ? -4.313 -0.581 22.573 1.00 84.50 569 LEU A C 1
ATOM 4364 O O . LEU A 1 569 ? -3.735 -0.424 21.493 1.00 84.50 569 LEU A O 1
ATOM 4368 N N . SER A 1 570 ? -4.776 -1.769 22.940 1.00 77.81 570 SER A N 1
ATOM 4369 C CA . SER A 1 570 ? -4.731 -2.981 22.128 1.00 77.81 570 SER A CA 1
ATOM 4370 C C . SER A 1 570 ? -5.946 -3.848 22.431 1.00 77.81 570 SER A C 1
ATOM 4372 O O . SER A 1 570 ? -6.316 -3.993 23.588 1.00 77.81 570 SER A O 1
ATOM 4374 N N . LEU A 1 571 ? -6.490 -4.501 21.401 1.00 71.12 571 LEU A N 1
ATOM 4375 C CA . LEU A 1 571 ? -7.568 -5.493 21.526 1.00 71.12 571 LEU A CA 1
ATOM 4376 C C . LEU A 1 571 ? -7.113 -6.936 21.247 1.00 71.12 571 LEU A C 1
ATOM 4378 O O . LEU A 1 571 ? -7.920 -7.858 21.216 1.00 71.12 571 LEU A O 1
ATOM 4382 N N . ALA A 1 572 ? -5.806 -7.174 21.068 1.00 66.81 572 ALA A N 1
ATOM 4383 C CA . ALA A 1 572 ? -5.275 -8.499 20.724 1.00 66.81 572 ALA A CA 1
ATOM 4384 C C . ALA A 1 572 ? -5.505 -9.592 21.795 1.00 66.81 572 ALA A C 1
ATOM 4386 O O . ALA A 1 572 ? -5.418 -10.776 21.476 1.00 66.81 572 ALA A O 1
ATOM 4387 N N . LYS A 1 573 ? -5.749 -9.214 23.057 1.00 65.56 573 LYS A N 1
ATOM 4388 C CA . LYS A 1 573 ? -6.011 -10.119 24.195 1.00 65.56 573 LYS A CA 1
ATOM 4389 C C . LYS A 1 573 ? -7.127 -9.557 25.098 1.00 65.56 573 LYS A C 1
ATOM 4391 O O . LYS A 1 573 ? -6.977 -9.558 26.322 1.00 65.56 573 LYS A O 1
ATOM 4396 N N . GLY A 1 574 ? -8.178 -9.009 24.485 1.00 75.12 574 GLY A N 1
ATOM 4397 C CA . GLY A 1 574 ? -9.134 -8.118 25.158 1.00 75.12 574 GLY A CA 1
ATOM 4398 C C . GLY A 1 574 ? -8.617 -6.679 25.217 1.00 75.12 574 GLY A C 1
ATOM 4399 O O . GLY A 1 574 ? -7.474 -6.426 24.813 1.00 75.12 574 GLY A O 1
ATOM 4400 N N . LEU A 1 575 ? -9.457 -5.743 25.670 1.00 83.88 575 LEU A N 1
ATOM 4401 C CA . LEU A 1 575 ? -9.109 -4.322 25.741 1.00 83.88 575 LEU A CA 1
ATOM 4402 C C . LEU A 1 575 ? -8.043 -4.121 26.820 1.00 83.88 575 LEU A C 1
ATOM 4404 O O . LEU A 1 575 ? -8.290 -4.348 27.999 1.00 83.88 575 LEU A O 1
ATOM 4408 N N . ARG A 1 576 ? -6.839 -3.715 26.418 1.00 86.75 576 ARG A N 1
ATOM 4409 C CA . ARG A 1 576 ? -5.732 -3.436 27.341 1.00 86.75 576 ARG A CA 1
ATOM 4410 C C . ARG A 1 576 ? -4.982 -2.183 26.943 1.00 86.75 576 ARG A C 1
ATOM 4412 O O . ARG A 1 576 ? -4.770 -1.941 25.755 1.00 86.75 576 ARG A O 1
ATOM 4419 N N . GLY A 1 577 ? -4.522 -1.447 27.944 1.00 88.19 577 GLY A N 1
ATOM 4420 C CA . GLY A 1 577 ? -3.656 -0.283 27.805 1.00 88.19 577 GLY A CA 1
ATOM 4421 C C . GLY A 1 577 ? -2.243 -0.645 28.233 1.00 88.19 577 GLY A C 1
ATOM 4422 O O . GLY A 1 577 ? -2.066 -1.484 29.116 1.00 88.19 577 GLY A O 1
ATOM 4423 N N . ARG A 1 578 ? -1.229 -0.050 27.605 1.00 89.00 578 ARG A N 1
ATOM 4424 C CA . ARG A 1 578 ? 0.165 -0.258 28.008 1.00 89.00 578 ARG A CA 1
ATOM 4425 C C . ARG A 1 578 ? 1.043 0.973 27.827 1.00 89.00 578 ARG A C 1
ATOM 4427 O O . ARG A 1 578 ? 0.878 1.705 26.849 1.00 89.00 578 ARG A O 1
ATOM 4434 N N . VAL A 1 579 ? 2.044 1.098 28.691 1.00 87.44 579 VAL A N 1
ATOM 4435 C CA . VAL A 1 579 ? 3.177 2.027 28.560 1.00 87.44 579 VAL A CA 1
ATOM 4436 C C . VAL A 1 579 ? 4.468 1.250 28.801 1.00 87.44 579 VAL A C 1
ATOM 4438 O O . VAL A 1 579 ? 4.509 0.422 29.703 1.00 87.44 579 VAL A O 1
ATOM 4441 N N . SER A 1 580 ? 5.501 1.472 27.986 1.00 84.75 580 SER A N 1
ATOM 4442 C CA . SER A 1 580 ? 6.757 0.710 28.051 1.00 84.75 580 SER A CA 1
ATOM 4443 C C . SER A 1 580 ? 7.917 1.588 28.515 1.00 84.75 580 SER A C 1
ATOM 4445 O O . SER A 1 580 ? 8.146 2.655 27.945 1.00 84.75 580 SER A O 1
ATOM 4447 N N . PHE A 1 581 ? 8.699 1.087 29.468 1.00 85.25 581 PHE A N 1
ATOM 4448 C CA . PHE A 1 581 ? 9.869 1.736 30.058 1.00 85.25 581 PHE A CA 1
ATOM 4449 C C . PHE A 1 581 ? 11.116 0.863 29.919 1.00 85.25 581 PHE A C 1
ATOM 4451 O O . PHE A 1 581 ? 11.032 -0.356 29.731 1.00 85.25 581 PHE A O 1
ATOM 4458 N N . ARG A 1 582 ? 12.296 1.486 29.987 1.00 81.94 582 ARG A N 1
ATOM 4459 C CA . ARG A 1 582 ? 13.573 0.760 29.897 1.00 81.94 582 ARG A CA 1
ATOM 4460 C C . ARG A 1 582 ? 13.975 0.148 31.230 1.00 81.94 582 ARG A C 1
ATOM 4462 O O . ARG A 1 582 ? 14.586 -0.915 31.239 1.00 81.94 582 ARG A O 1
ATOM 4469 N N . THR A 1 583 ? 13.632 0.804 32.332 1.00 86.25 583 THR A N 1
ATOM 4470 C CA . THR A 1 583 ? 13.983 0.368 33.684 1.00 86.25 583 THR A CA 1
ATOM 4471 C C . THR A 1 583 ? 12.731 0.063 34.498 1.00 86.25 583 THR A C 1
ATOM 4473 O O . THR A 1 583 ? 11.633 0.532 34.188 1.00 86.25 583 THR A O 1
ATOM 4476 N N . ARG A 1 584 ? 12.905 -0.759 35.536 1.00 89.19 584 ARG A N 1
ATOM 4477 C CA . ARG A 1 584 ? 11.831 -1.108 36.465 1.00 89.19 584 ARG A CA 1
ATOM 4478 C C . ARG A 1 584 ? 11.377 0.112 37.258 1.00 89.19 584 ARG A C 1
ATOM 4480 O O . ARG A 1 584 ? 10.184 0.371 37.327 1.00 89.19 584 ARG A O 1
ATOM 4487 N N . ASP A 1 585 ? 12.332 0.889 37.758 1.00 88.69 585 ASP A N 1
ATOM 4488 C CA . ASP A 1 585 ? 12.080 2.073 38.579 1.00 88.69 585 ASP A CA 1
ATOM 4489 C C . ASP A 1 585 ? 11.265 3.138 37.834 1.00 88.69 585 ASP A C 1
ATOM 4491 O O . ASP A 1 585 ? 10.383 3.763 38.416 1.00 88.69 585 ASP A O 1
ATOM 4495 N N . GLU A 1 586 ? 11.528 3.350 36.538 1.00 87.88 586 GLU A N 1
ATOM 4496 C CA . GLU A 1 586 ? 10.718 4.248 35.702 1.00 87.88 586 GLU A CA 1
ATOM 4497 C C . GLU A 1 586 ? 9.274 3.748 35.575 1.00 87.88 586 GLU A C 1
ATOM 4499 O O . GLU A 1 586 ? 8.335 4.540 35.683 1.00 87.88 586 GLU A O 1
ATOM 4504 N N . ALA A 1 587 ? 9.095 2.438 35.378 1.00 89.69 587 ALA A N 1
ATOM 4505 C CA . ALA A 1 587 ? 7.777 1.824 35.277 1.00 89.69 587 ALA A CA 1
ATOM 4506 C C . ALA A 1 587 ? 7.004 1.896 36.601 1.00 89.69 587 ALA A C 1
ATOM 4508 O O . ALA A 1 587 ? 5.824 2.233 36.592 1.00 89.69 587 ALA A O 1
ATOM 4509 N N . GLU A 1 588 ? 7.657 1.628 37.733 1.00 90.88 588 GLU A N 1
ATOM 4510 C CA . GLU A 1 588 ? 7.046 1.701 39.066 1.00 90.88 588 GLU A CA 1
ATOM 4511 C C . GLU A 1 588 ? 6.665 3.144 39.430 1.00 90.88 588 GLU A C 1
ATOM 4513 O O . GLU A 1 588 ? 5.526 3.390 39.828 1.00 90.88 588 GLU A O 1
ATOM 4518 N N . LYS A 1 589 ? 7.546 4.123 39.172 1.00 91.44 589 LYS A N 1
ATOM 4519 C CA . LYS A 1 589 ? 7.233 5.555 39.352 1.00 91.44 589 LYS A CA 1
ATOM 4520 C C . LYS A 1 589 ? 6.034 5.991 38.516 1.00 91.44 589 LYS A C 1
ATOM 4522 O O . LYS A 1 589 ? 5.169 6.719 39.002 1.00 91.44 589 LYS A O 1
ATOM 4527 N N . TYR A 1 590 ? 5.972 5.556 37.258 1.00 92.94 590 TYR A N 1
ATOM 4528 C CA . TYR A 1 590 ? 4.825 5.853 36.409 1.00 92.94 590 TYR A CA 1
ATOM 4529 C C . TYR A 1 590 ? 3.549 5.160 36.897 1.00 92.94 590 TYR A C 1
ATOM 4531 O O . TYR A 1 590 ? 2.493 5.786 36.902 1.00 92.94 590 TYR A O 1
ATOM 4539 N N . ALA A 1 591 ? 3.626 3.898 37.328 1.00 91.31 591 ALA A N 1
ATOM 4540 C CA . ALA A 1 591 ? 2.476 3.163 37.847 1.00 91.31 591 ALA A CA 1
ATOM 4541 C C . ALA A 1 591 ? 1.881 3.843 39.092 1.00 91.31 591 ALA A C 1
ATOM 4543 O O . ALA A 1 591 ? 0.661 3.976 39.181 1.00 91.31 591 ALA A O 1
ATOM 4544 N N . GLU A 1 592 ? 2.717 4.350 40.005 1.00 91.00 592 GLU A N 1
ATOM 4545 C CA . GLU A 1 592 ? 2.261 5.149 41.151 1.00 91.00 592 GLU A CA 1
ATOM 4546 C C . GLU A 1 592 ? 1.625 6.477 40.728 1.00 91.00 592 GLU A C 1
ATOM 4548 O O . GLU A 1 592 ? 0.566 6.843 41.241 1.00 91.00 592 GLU A O 1
ATOM 4553 N N . ALA A 1 593 ? 2.231 7.196 39.779 1.00 91.31 593 ALA A N 1
ATOM 4554 C CA . ALA A 1 593 ? 1.674 8.448 39.269 1.00 91.31 593 ALA A CA 1
ATOM 4555 C C . ALA A 1 593 ? 0.315 8.224 38.583 1.00 91.31 593 ALA A C 1
ATOM 4557 O O . ALA A 1 593 ? -0.650 8.931 38.869 1.00 91.31 593 ALA A O 1
ATOM 4558 N N . ALA A 1 594 ? 0.215 7.199 37.735 1.00 90.12 594 ALA A N 1
ATOM 4559 C CA . ALA A 1 594 ? -1.025 6.805 37.080 1.00 90.12 594 ALA A CA 1
ATOM 4560 C C . ALA A 1 594 ? -2.089 6.381 38.099 1.00 90.12 594 ALA A C 1
ATOM 4562 O O . ALA A 1 594 ? -3.238 6.792 37.976 1.00 90.12 594 ALA A O 1
ATOM 4563 N N . ARG A 1 595 ? -1.714 5.626 39.141 1.00 90.31 595 ARG A N 1
ATOM 4564 C CA . ARG A 1 595 ? -2.621 5.257 40.235 1.00 90.31 595 ARG A CA 1
ATOM 4565 C C . ARG A 1 595 ? -3.197 6.488 40.937 1.00 90.31 595 ARG A C 1
ATOM 4567 O O . ARG A 1 595 ? -4.405 6.545 41.134 1.00 90.31 595 ARG A O 1
ATOM 4574 N N . ARG A 1 596 ? -2.367 7.483 41.271 1.00 90.19 596 ARG A N 1
ATOM 4575 C CA . ARG A 1 596 ? -2.833 8.729 41.908 1.00 90.19 596 ARG A CA 1
ATOM 4576 C C . ARG A 1 596 ? -3.815 9.498 41.024 1.00 90.19 596 ARG A C 1
ATOM 4578 O O . ARG A 1 596 ? -4.801 10.018 41.533 1.00 90.19 596 ARG A O 1
ATOM 4585 N N . GLU A 1 597 ? -3.568 9.567 39.717 1.00 88.19 597 GLU A N 1
ATOM 4586 C CA . GLU A 1 597 ? -4.504 10.200 38.775 1.00 88.19 597 GLU A CA 1
ATOM 4587 C C . GLU A 1 597 ? -5.826 9.426 38.662 1.00 88.19 597 GLU A C 1
ATOM 4589 O O . GLU A 1 597 ? -6.893 10.032 38.654 1.00 88.19 597 GLU A O 1
ATOM 4594 N N . LEU A 1 598 ? -5.786 8.091 38.654 1.00 89.75 598 LEU A N 1
ATOM 4595 C CA . LEU A 1 598 ? -6.994 7.258 38.645 1.00 89.75 598 LEU A CA 1
ATOM 4596 C C . LEU A 1 598 ? -7.805 7.400 39.944 1.00 89.75 598 LEU A C 1
ATOM 4598 O O . LEU A 1 598 ? -9.030 7.504 39.892 1.00 89.75 598 LEU A O 1
ATOM 4602 N N . GLU A 1 599 ? -7.138 7.476 41.099 1.00 89.88 599 GLU A N 1
ATOM 4603 C CA . GLU A 1 599 ? -7.782 7.690 42.402 1.00 89.88 599 GLU A CA 1
ATOM 4604 C C . GLU A 1 599 ? -8.503 9.047 42.472 1.00 89.88 599 GLU A C 1
ATOM 4606 O O . GLU A 1 599 ? -9.629 9.103 42.968 1.00 89.88 599 GLU A O 1
ATOM 4611 N N . LYS A 1 600 ? -7.929 10.121 41.901 1.00 89.00 600 LYS A N 1
ATOM 4612 C CA . LYS A 1 600 ? -8.604 11.434 41.785 1.00 89.00 600 LYS A CA 1
ATOM 4613 C C . LYS A 1 600 ? -9.912 11.364 40.996 1.00 89.00 600 LYS A C 1
ATOM 4615 O O . LYS A 1 600 ? -10.823 12.142 41.259 1.00 89.00 600 LYS A O 1
ATOM 4620 N N . LEU A 1 601 ? -10.002 10.438 40.043 1.00 86.06 601 LEU A N 1
ATOM 4621 C CA . LEU A 1 601 ? -11.186 10.203 39.215 1.00 86.06 601 LEU A CA 1
ATOM 4622 C C . LEU A 1 601 ? -12.163 9.191 39.845 1.00 86.06 601 LEU A C 1
ATOM 4624 O O . LEU A 1 601 ? -13.125 8.783 39.199 1.00 86.06 601 LEU A O 1
ATOM 4628 N N . GLY A 1 602 ? -11.926 8.753 41.089 1.00 83.00 602 GLY A N 1
ATOM 4629 C CA . GLY A 1 602 ? -12.760 7.763 41.781 1.00 83.00 602 GLY A CA 1
ATOM 4630 C C . GLY A 1 602 ? -12.550 6.320 41.303 1.00 83.00 602 GLY A C 1
ATOM 4631 O O . GLY A 1 602 ? -13.349 5.434 41.613 1.00 83.00 602 GLY A O 1
ATOM 4632 N N . ILE A 1 603 ? -11.479 6.051 40.551 1.00 86.75 603 ILE A N 1
ATOM 4633 C CA . ILE A 1 603 ? -11.169 4.732 39.995 1.00 86.75 603 ILE A CA 1
ATOM 4634 C C . ILE A 1 603 ? -10.075 4.078 40.843 1.00 86.75 603 ILE A C 1
ATOM 4636 O O . ILE A 1 603 ? -8.884 4.309 40.653 1.00 86.75 603 ILE A O 1
ATOM 4640 N N . GLY A 1 604 ? -10.480 3.207 41.769 1.00 78.06 604 GLY A N 1
ATOM 4641 C CA . GLY A 1 604 ? -9.552 2.366 42.531 1.00 78.06 604 GLY A CA 1
ATOM 4642 C C . GLY A 1 604 ? -8.928 1.281 41.651 1.00 78.06 604 GLY A C 1
ATOM 4643 O O . GLY A 1 604 ? -9.492 0.193 41.524 1.00 78.06 604 GLY A O 1
ATOM 4644 N N . ALA A 1 605 ? -7.787 1.581 41.032 1.00 80.12 605 ALA A N 1
ATOM 4645 C CA . ALA A 1 605 ? -7.031 0.657 40.193 1.00 80.12 605 ALA A CA 1
ATOM 4646 C C . ALA A 1 605 ? -5.528 0.759 40.482 1.00 80.12 605 ALA A C 1
ATOM 4648 O O . ALA A 1 605 ? -4.983 1.850 40.633 1.00 80.12 605 ALA A O 1
ATOM 4649 N N . ALA A 1 606 ? -4.857 -0.392 40.527 1.00 79.00 606 ALA A N 1
ATOM 4650 C CA . ALA A 1 606 ? -3.411 -0.493 40.675 1.00 79.00 606 ALA A CA 1
ATOM 4651 C C . ALA A 1 606 ? -2.824 -1.052 39.366 1.00 79.00 606 ALA A C 1
ATOM 4653 O O . ALA A 1 606 ? -2.937 -2.255 39.130 1.00 79.00 606 ALA A O 1
ATOM 4654 N N . PRO A 1 607 ? -2.257 -0.202 38.486 1.00 86.12 607 PRO A N 1
ATOM 4655 C CA . PRO A 1 607 ? -1.660 -0.655 37.233 1.00 86.12 607 PRO A CA 1
ATOM 4656 C C . PRO A 1 607 ? -0.519 -1.645 37.494 1.00 86.12 607 PRO A C 1
ATOM 4658 O O . PRO A 1 607 ? 0.353 -1.390 38.325 1.00 86.12 607 PRO A O 1
ATOM 4661 N N . GLU A 1 608 ? -0.504 -2.768 36.778 1.00 88.25 608 GLU A N 1
ATOM 4662 C CA . GLU A 1 608 ? 0.507 -3.813 36.975 1.00 88.25 608 GLU A CA 1
ATOM 4663 C C . GLU A 1 608 ? 1.794 -3.498 36.206 1.00 88.25 608 GLU A C 1
ATOM 4665 O O . GLU A 1 608 ? 1.746 -3.174 35.018 1.00 88.25 608 GLU A O 1
ATOM 4670 N N . VAL A 1 609 ? 2.954 -3.667 36.850 1.00 90.75 609 VAL A N 1
ATOM 4671 C CA . VAL A 1 609 ? 4.271 -3.591 36.196 1.00 90.75 609 VAL A CA 1
ATOM 4672 C C . VAL A 1 609 ? 4.723 -4.996 35.803 1.00 90.75 609 VAL A C 1
ATOM 4674 O O . VAL A 1 609 ? 4.946 -5.857 36.651 1.00 90.75 609 VAL A O 1
ATOM 4677 N N . VAL A 1 610 ? 4.890 -5.236 34.504 1.00 89.56 610 VAL A N 1
ATOM 4678 C CA . VAL A 1 610 ? 5.209 -6.550 33.937 1.00 89.56 610 VAL A CA 1
ATOM 4679 C C . VAL A 1 610 ? 6.558 -6.507 33.224 1.00 89.56 610 VAL A C 1
ATOM 4681 O O . VAL A 1 610 ? 6.774 -5.712 32.309 1.00 89.56 610 VAL A O 1
ATOM 4684 N N . HIS A 1 611 ? 7.467 -7.409 33.592 1.00 86.69 611 HIS A N 1
ATOM 4685 C CA . HIS A 1 611 ? 8.742 -7.565 32.893 1.00 86.69 611 HIS A CA 1
ATOM 4686 C C . HIS A 1 611 ? 8.547 -8.215 31.516 1.00 86.69 611 HIS A C 1
ATOM 4688 O O . HIS A 1 611 ? 7.917 -9.270 31.388 1.00 86.69 611 HIS A O 1
ATOM 4694 N N . ARG A 1 612 ? 9.121 -7.616 30.467 1.00 71.75 612 ARG A N 1
ATOM 4695 C CA . ARG A 1 612 ? 8.972 -8.087 29.090 1.00 71.75 612 ARG A CA 1
ATOM 4696 C C . ARG A 1 612 ? 10.247 -7.908 28.273 1.00 71.75 612 ARG A C 1
ATOM 4698 O O . ARG A 1 612 ? 10.441 -6.908 27.579 1.00 71.75 612 ARG A O 1
ATOM 4705 N N . GLY A 1 613 ? 11.074 -8.952 28.273 1.00 75.62 613 GLY A N 1
ATOM 4706 C CA . GLY A 1 613 ? 12.325 -8.970 27.516 1.00 75.62 613 GLY A CA 1
ATOM 4707 C C . GLY A 1 613 ? 13.275 -7.882 28.032 1.00 75.62 613 GLY A C 1
ATOM 4708 O O . GLY A 1 613 ? 13.601 -7.924 29.208 1.00 75.62 613 GLY A O 1
ATOM 4709 N N . PRO A 1 614 ? 13.712 -6.914 27.204 1.00 77.88 614 PRO A N 1
ATOM 4710 C CA . PRO A 1 614 ? 14.604 -5.833 27.632 1.00 77.88 614 PRO A CA 1
ATOM 4711 C C . PRO A 1 614 ? 13.876 -4.600 28.218 1.00 77.88 614 PRO A C 1
ATOM 4713 O O . PRO A 1 614 ? 14.475 -3.532 28.299 1.00 77.88 614 PRO A O 1
ATOM 4716 N N . SER A 1 615 ? 12.580 -4.692 28.535 1.00 85.94 615 SER A N 1
ATOM 4717 C CA . SER A 1 615 ? 11.742 -3.551 28.948 1.00 85.94 615 SER A CA 1
ATOM 4718 C C . SER A 1 615 ? 10.699 -3.939 29.997 1.00 85.94 615 SER A C 1
ATOM 4720 O O . SER A 1 615 ? 10.354 -5.115 30.121 1.00 85.94 615 SER A O 1
ATOM 4722 N N . TYR A 1 616 ? 10.159 -2.946 30.702 1.00 89.50 616 TYR A N 1
ATOM 4723 C CA . TYR A 1 616 ? 9.070 -3.090 31.671 1.00 89.50 616 TYR A CA 1
ATOM 4724 C C . TYR A 1 616 ? 7.805 -2.420 31.124 1.00 89.50 616 TYR A C 1
ATOM 4726 O O . TYR A 1 616 ? 7.844 -1.257 30.730 1.00 89.50 616 TYR A O 1
ATOM 4734 N N . ASP A 1 617 ? 6.692 -3.151 31.072 1.00 89.62 617 ASP A N 1
ATOM 4735 C CA . ASP A 1 617 ? 5.396 -2.647 30.610 1.00 89.62 617 ASP A CA 1
ATOM 4736 C C . ASP A 1 617 ? 4.495 -2.370 31.828 1.00 89.62 617 ASP A C 1
ATOM 4738 O O . ASP A 1 617 ? 4.281 -3.264 32.641 1.00 89.62 617 ASP A O 1
ATOM 4742 N N . VAL A 1 618 ? 3.920 -1.171 31.933 1.00 91.94 618 VAL A N 1
ATOM 4743 C CA . VAL A 1 618 ? 2.809 -0.874 32.855 1.00 91.94 618 VAL A CA 1
ATOM 4744 C C . VAL A 1 618 ? 1.498 -1.150 32.130 1.00 91.94 618 VAL A C 1
ATOM 4746 O O . VAL A 1 618 ? 1.273 -0.595 31.051 1.00 91.94 618 VAL A O 1
ATOM 4749 N N . VAL A 1 619 ? 0.657 -2.029 32.676 1.00 90.62 619 VAL A N 1
ATOM 4750 C CA . VAL A 1 619 ? -0.539 -2.566 32.013 1.00 90.62 619 VAL A CA 1
ATOM 4751 C C . VAL A 1 619 ? -1.816 -2.098 32.710 1.00 90.62 619 VAL A C 1
ATOM 4753 O O . VAL A 1 619 ? -1.956 -2.212 33.925 1.00 90.62 619 VAL A O 1
ATOM 4756 N N . PHE A 1 620 ? -2.771 -1.629 31.906 1.00 91.00 620 PHE A N 1
ATOM 4757 C CA . PHE A 1 620 ? -4.122 -1.261 32.327 1.00 91.00 620 PHE A CA 1
ATOM 4758 C C . PHE A 1 620 ? -5.117 -2.304 31.819 1.00 91.00 620 PHE A C 1
ATOM 4760 O O . PHE A 1 620 ? -5.129 -2.628 30.622 1.00 91.00 620 PHE A O 1
ATOM 4767 N N . ASP A 1 621 ? -5.929 -2.840 32.726 1.00 88.56 621 ASP A N 1
ATOM 4768 C CA . ASP A 1 621 ? -6.939 -3.844 32.411 1.00 88.56 621 ASP A CA 1
ATOM 4769 C C . ASP A 1 621 ? -8.199 -3.236 31.771 1.00 88.56 621 ASP A C 1
ATOM 4771 O O . ASP A 1 621 ? -8.412 -2.022 31.738 1.00 88.56 621 ASP A O 1
ATOM 4775 N N . GLU A 1 622 ? -9.049 -4.106 31.230 1.00 88.38 622 GLU A N 1
ATOM 4776 C CA . GLU A 1 622 ? -10.279 -3.696 30.554 1.00 88.38 622 GLU A CA 1
ATOM 4777 C C . GLU A 1 622 ? -11.244 -2.957 31.492 1.00 88.38 622 GLU A C 1
ATOM 4779 O O . GLU A 1 622 ? -11.879 -1.986 31.085 1.00 88.38 622 GLU A O 1
ATOM 4784 N N . LYS A 1 623 ? -11.335 -3.388 32.756 1.00 89.06 623 LYS A N 1
ATOM 4785 C CA . LYS A 1 623 ? -12.243 -2.808 33.753 1.00 89.06 623 LYS A CA 1
ATOM 4786 C C . LYS A 1 623 ? -11.870 -1.360 34.067 1.00 89.06 623 LYS A C 1
ATOM 4788 O O . LYS A 1 623 ? -12.745 -0.497 34.095 1.00 89.06 623 LYS A O 1
ATOM 4793 N N . THR A 1 624 ? -10.581 -1.096 34.263 1.00 89.12 624 THR A N 1
ATOM 4794 C CA . THR A 1 624 ? -10.031 0.241 34.507 1.00 89.12 624 THR A CA 1
ATOM 4795 C C . THR A 1 624 ? -10.280 1.136 33.305 1.00 89.12 624 THR A C 1
ATOM 4797 O O . THR A 1 624 ? -10.782 2.242 33.463 1.00 89.12 624 THR A O 1
ATOM 4800 N N . LEU A 1 625 ? -10.004 0.644 32.095 1.00 89.69 625 LEU A N 1
ATOM 4801 C CA . LEU A 1 625 ? -10.189 1.416 30.867 1.00 89.69 625 LEU A CA 1
ATOM 4802 C C . LEU A 1 625 ? -11.653 1.755 30.574 1.00 89.69 625 LEU A C 1
ATOM 4804 O O . LEU A 1 625 ? -11.927 2.860 30.119 1.00 89.69 625 LEU A O 1
ATOM 4808 N N . ARG A 1 626 ? -12.592 0.839 30.843 1.00 88.88 626 ARG A N 1
ATOM 4809 C CA . ARG A 1 626 ? -14.030 1.101 30.673 1.00 88.88 626 ARG A CA 1
ATOM 4810 C C . ARG A 1 626 ? -14.541 2.149 31.659 1.00 88.88 626 ARG A C 1
ATOM 4812 O O . ARG A 1 626 ? -15.221 3.068 31.229 1.00 88.88 626 ARG A O 1
ATOM 4819 N N . ARG A 1 627 ? -14.143 2.075 32.934 1.00 88.31 627 ARG A N 1
ATOM 4820 C CA . ARG A 1 627 ? -14.462 3.120 33.927 1.00 88.31 627 ARG A CA 1
ATOM 4821 C C . ARG A 1 627 ? -13.848 4.462 33.560 1.00 88.31 627 ARG A C 1
ATOM 4823 O O . ARG A 1 627 ? -14.490 5.494 33.682 1.00 88.31 627 ARG A O 1
ATOM 4830 N N . LEU A 1 628 ? -12.613 4.445 33.068 1.00 88.38 628 LEU A N 1
ATOM 4831 C CA . LEU A 1 628 ? -11.942 5.660 32.631 1.00 88.38 628 LEU A CA 1
ATOM 4832 C C . LEU A 1 628 ? -12.648 6.287 31.417 1.00 88.38 628 LEU A C 1
ATOM 4834 O O . LEU A 1 628 ? -12.742 7.501 31.336 1.00 88.38 628 LEU A O 1
ATOM 4838 N N . ALA A 1 629 ? -13.225 5.479 30.524 1.00 87.88 629 ALA A N 1
ATOM 4839 C CA . ALA A 1 629 ? -14.033 5.956 29.400 1.00 87.88 629 ALA A CA 1
ATOM 4840 C C . ALA A 1 629 ? -15.363 6.619 29.808 1.00 87.88 629 ALA A C 1
ATOM 4842 O O . ALA A 1 629 ? -15.934 7.368 29.020 1.00 87.88 629 ALA A O 1
ATOM 4843 N N . GLU A 1 630 ? -15.883 6.336 31.004 1.00 88.12 630 GLU A N 1
ATOM 4844 C CA . GLU A 1 630 ? -17.101 6.980 31.515 1.00 88.12 630 GLU A CA 1
ATOM 4845 C C . GLU A 1 630 ? -16.823 8.414 31.989 1.00 88.12 630 GLU A C 1
ATOM 4847 O O . GLU A 1 630 ? -17.702 9.268 31.902 1.00 88.12 630 GLU A O 1
ATOM 4852 N N . VAL A 1 631 ? -15.597 8.682 32.455 1.00 85.88 631 VAL A N 1
ATOM 4853 C CA . VAL A 1 631 ? -15.193 9.969 33.051 1.00 85.88 631 VAL A CA 1
ATOM 4854 C C . VAL A 1 631 ? -14.283 10.812 32.155 1.00 85.88 631 VAL A C 1
ATOM 4856 O O . VAL A 1 631 ? -14.233 12.028 32.313 1.00 85.88 631 VAL A O 1
ATOM 4859 N N . ASP A 1 632 ? -13.575 10.190 31.209 1.00 79.56 632 ASP A N 1
ATOM 4860 C CA . ASP A 1 632 ? -12.636 10.841 30.297 1.00 79.56 632 ASP A CA 1
ATOM 4861 C C . ASP A 1 632 ? -13.053 10.606 28.837 1.00 79.56 632 ASP A C 1
ATOM 4863 O O . ASP A 1 632 ? -12.991 9.496 28.289 1.00 79.56 632 ASP A O 1
ATOM 4867 N N . GLU A 1 633 ? -13.463 11.691 28.178 1.00 77.44 633 GLU A N 1
ATOM 4868 C CA . GLU A 1 633 ? -13.894 11.656 26.786 1.00 77.44 633 GLU A CA 1
ATOM 4869 C C . GLU A 1 633 ? -12.769 11.239 25.823 1.00 77.44 633 GLU A C 1
ATOM 4871 O O . GLU A 1 633 ? -13.039 10.533 24.849 1.00 77.44 633 GLU A O 1
ATOM 4876 N N . ALA A 1 634 ? -11.509 11.601 26.077 1.00 73.88 634 ALA A N 1
ATOM 4877 C CA . ALA A 1 634 ? -10.390 11.205 25.225 1.00 73.88 634 ALA A CA 1
ATOM 4878 C C . ALA A 1 634 ? -10.163 9.687 25.273 1.00 73.88 634 ALA A C 1
ATOM 4880 O O . ALA A 1 634 ? -9.855 9.071 24.248 1.00 73.88 634 ALA A O 1
ATOM 4881 N N . VAL A 1 635 ? -10.378 9.071 26.437 1.00 81.38 635 VAL A N 1
ATOM 4882 C CA . VAL A 1 635 ? -10.291 7.616 26.632 1.00 81.38 635 VAL A CA 1
ATOM 4883 C C . VAL A 1 635 ? -11.443 6.909 25.932 1.00 81.38 635 VAL A C 1
ATOM 4885 O O . VAL A 1 635 ? -11.212 5.950 25.189 1.00 81.38 635 VAL A O 1
ATOM 4888 N N . ARG A 1 636 ? -12.668 7.423 26.090 1.00 81.88 636 ARG A N 1
ATOM 4889 C CA . ARG A 1 636 ? -13.849 6.944 25.361 1.00 81.88 636 ARG A CA 1
ATOM 4890 C C . ARG A 1 636 ? -13.618 6.972 23.856 1.00 81.88 636 ARG A C 1
ATOM 4892 O O . ARG A 1 636 ? -13.757 5.948 23.193 1.00 81.88 636 ARG A O 1
ATOM 4899 N N . LEU A 1 637 ? -13.161 8.110 23.336 1.00 74.19 637 LEU A N 1
ATOM 4900 C CA . LEU A 1 637 ? -12.840 8.296 21.923 1.00 74.19 637 LEU A CA 1
ATOM 4901 C C . LEU A 1 637 ? -11.732 7.354 21.450 1.00 74.19 637 LEU A C 1
ATOM 4903 O O . LEU A 1 637 ? -11.816 6.827 20.345 1.00 74.19 637 LEU A O 1
ATOM 4907 N N . ALA A 1 638 ? -10.687 7.129 22.247 1.00 76.44 638 ALA A N 1
ATOM 4908 C CA . ALA A 1 638 ? -9.602 6.218 21.889 1.00 76.44 638 ALA A CA 1
ATOM 4909 C C . ALA A 1 638 ? -10.078 4.758 21.801 1.00 76.44 638 ALA A C 1
ATOM 4911 O O . ALA A 1 638 ? -9.655 4.027 20.900 1.00 76.44 638 ALA A O 1
ATOM 4912 N N . ILE A 1 639 ? -10.980 4.343 22.696 1.00 79.75 639 ILE A N 1
ATOM 4913 C CA . ILE A 1 639 ? -11.602 3.014 22.680 1.00 79.75 639 ILE A CA 1
ATOM 4914 C C . ILE A 1 639 ? -12.570 2.890 21.503 1.00 79.75 639 ILE A C 1
ATOM 4916 O O . ILE A 1 639 ? -12.450 1.928 20.751 1.00 79.75 639 ILE A O 1
ATOM 4920 N N . GLU A 1 640 ? -13.454 3.867 21.281 1.00 73.81 640 GLU A N 1
ATOM 4921 C CA . GLU A 1 640 ? -14.364 3.916 20.125 1.00 73.81 640 GLU A CA 1
ATOM 4922 C C . GLU A 1 640 ? -13.593 3.883 18.802 1.00 73.81 640 GLU A C 1
ATOM 4924 O O . GLU A 1 640 ? -13.910 3.096 17.921 1.00 73.81 640 GLU A O 1
ATOM 4929 N N . ARG A 1 641 ? -12.520 4.671 18.657 1.00 71.19 641 ARG A N 1
ATOM 4930 C CA . ARG A 1 641 ? -11.653 4.673 17.461 1.00 71.19 641 ARG A CA 1
ATOM 4931 C C . ARG A 1 641 ? -10.976 3.332 17.234 1.00 71.19 641 ARG A C 1
ATOM 4933 O O . ARG A 1 641 ? -10.780 2.912 16.091 1.00 71.19 641 ARG A O 1
ATOM 4940 N N . LEU A 1 642 ? -10.558 2.680 18.313 1.00 72.31 642 LEU A N 1
ATOM 4941 C CA . LEU A 1 642 ? -9.958 1.359 18.253 1.00 72.31 642 LEU A CA 1
ATOM 4942 C C . LEU A 1 642 ? -11.016 0.291 17.905 1.00 72.31 642 LEU A C 1
ATOM 4944 O O . LEU A 1 642 ? -10.721 -0.591 17.098 1.00 72.31 642 LEU A O 1
ATOM 4948 N N . ALA A 1 643 ? -12.230 0.406 18.448 1.00 67.25 643 ALA A N 1
ATOM 4949 C CA . ALA A 1 643 ? -13.370 -0.468 18.190 1.00 67.25 643 ALA A CA 1
ATOM 4950 C C . ALA A 1 643 ? -13.931 -0.294 16.773 1.00 67.25 643 ALA A C 1
ATOM 4952 O O . ALA A 1 643 ? -14.055 -1.285 16.075 1.00 67.25 643 ALA A O 1
ATOM 4953 N N . ALA A 1 644 ? -14.125 0.929 16.273 1.00 60.22 644 ALA A N 1
ATOM 4954 C CA . ALA A 1 644 ? -14.565 1.224 14.904 1.00 60.22 644 ALA A CA 1
ATOM 4955 C C . ALA A 1 644 ? -13.599 0.674 13.838 1.00 60.22 644 ALA A C 1
ATOM 4957 O O . ALA A 1 644 ? -13.998 0.309 12.735 1.00 60.22 644 ALA A O 1
ATOM 4958 N N . ARG A 1 645 ? -12.307 0.542 14.168 1.00 58.28 645 ARG A N 1
ATOM 4959 C CA . ARG A 1 645 ? -11.333 -0.158 13.310 1.00 58.28 645 ARG A CA 1
ATOM 4960 C C . ARG A 1 645 ? -11.461 -1.685 13.320 1.00 58.28 645 ARG A C 1
ATOM 4962 O O . ARG A 1 645 ? -10.799 -2.347 12.516 1.00 58.28 645 ARG A O 1
ATOM 4969 N N . LEU A 1 646 ? -12.243 -2.247 14.234 1.00 51.50 646 LEU A N 1
ATOM 4970 C CA . LEU A 1 646 ? -12.496 -3.680 14.389 1.00 51.50 646 LEU A CA 1
ATOM 4971 C C . LEU A 1 646 ? -13.946 -4.073 14.087 1.00 51.50 646 LEU A C 1
ATOM 4973 O O . LEU A 1 646 ? -14.126 -5.172 13.578 1.00 51.50 646 LEU A O 1
ATOM 4977 N N . GLU A 1 647 ? -14.934 -3.209 14.341 1.00 40.62 647 GLU A N 1
ATOM 4978 C CA . GLU A 1 647 ? -16.369 -3.491 14.161 1.00 40.62 647 GLU A CA 1
ATOM 4979 C C . GLU A 1 647 ? -16.773 -3.695 12.695 1.00 40.62 647 GLU A C 1
ATOM 4981 O O . GLU A 1 647 ? -17.756 -4.370 12.431 1.00 40.62 647 GLU A O 1
ATOM 4986 N N . GLU A 1 648 ? -15.945 -3.275 11.736 1.00 34.12 648 GLU A N 1
ATOM 4987 C CA . GLU A 1 648 ? -16.041 -3.726 10.339 1.00 34.12 648 GLU A CA 1
ATOM 4988 C C . GLU A 1 648 ? -14.683 -4.196 9.799 1.00 34.12 648 GLU A C 1
ATOM 4990 O O . GLU A 1 648 ? -14.274 -3.932 8.665 1.00 34.12 648 GLU A O 1
ATOM 4995 N N . ARG A 1 649 ? -13.940 -4.941 10.620 1.00 27.20 649 ARG A N 1
ATOM 4996 C CA . ARG A 1 649 ? -13.049 -5.951 10.055 1.00 27.20 649 ARG A CA 1
ATOM 4997 C C . ARG A 1 649 ? -13.946 -7.112 9.615 1.00 27.20 649 ARG A C 1
ATOM 4999 O O . ARG A 1 649 ? -14.455 -7.805 10.492 1.00 27.20 649 ARG A O 1
ATOM 5006 N N . PRO A 1 650 ? -14.024 -7.476 8.322 1.00 32.31 650 PRO A N 1
ATOM 5007 C CA . PRO A 1 650 ? -13.944 -8.898 8.040 1.00 32.31 650 PRO A CA 1
ATOM 5008 C C . PRO A 1 650 ? -12.615 -9.330 8.661 1.00 32.31 650 PRO A C 1
ATOM 5010 O O . PRO A 1 650 ? -11.560 -8.945 8.162 1.00 32.31 650 PRO A O 1
ATOM 5013 N N . GLU A 1 651 ? -12.675 -9.940 9.847 1.00 26.28 651 GLU A N 1
ATOM 5014 C CA . GLU A 1 651 ? -11.578 -10.598 10.558 1.00 26.28 651 GLU A CA 1
ATOM 5015 C C . GLU A 1 651 ? -10.175 -10.292 9.988 1.00 26.28 651 GLU A C 1
ATOM 5017 O O . GLU A 1 651 ? -9.610 -11.048 9.194 1.00 26.28 651 GLU A O 1
ATOM 5022 N N . GLY A 1 652 ? -9.586 -9.145 10.343 1.00 23.97 652 GLY A N 1
ATOM 5023 C CA . GLY A 1 652 ? -8.226 -8.848 9.889 1.00 23.97 652 GLY A CA 1
ATOM 5024 C C . GLY A 1 652 ? -7.239 -9.905 10.400 1.00 23.97 652 GLY A C 1
ATOM 5025 O O . GLY A 1 652 ? -7.392 -10.421 11.506 1.00 23.97 652 GLY A O 1
ATOM 5026 N N . PRO A 1 653 ? -6.167 -10.164 9.636 1.00 26.66 653 PRO A N 1
ATOM 5027 C CA . PRO A 1 653 ? -5.880 -11.498 9.123 1.00 26.66 653 PRO A CA 1
ATOM 5028 C C . PRO A 1 653 ? -5.853 -12.542 10.244 1.00 26.66 653 PRO A C 1
ATOM 5030 O O . PRO A 1 653 ? -4.864 -12.707 10.965 1.00 26.66 653 PRO A O 1
ATOM 5033 N N . VAL A 1 654 ? -6.944 -13.288 10.361 1.00 27.38 654 VAL A N 1
ATOM 5034 C CA . VAL A 1 654 ? -6.930 -14.575 11.043 1.00 27.38 654 VAL A CA 1
ATOM 5035 C C . VAL A 1 654 ? -5.955 -15.456 10.256 1.00 27.38 654 VAL A C 1
ATOM 5037 O O . VAL A 1 654 ? -6.164 -15.726 9.074 1.00 27.38 654 VAL A O 1
ATOM 5040 N N . LYS A 1 655 ? -4.839 -15.864 10.887 1.00 29.05 655 LYS A N 1
ATOM 5041 C CA . LYS A 1 655 ? -4.062 -17.045 10.446 1.00 29.05 655 LYS A CA 1
ATOM 5042 C C . LYS A 1 655 ? -5.074 -18.109 10.014 1.00 29.05 655 LYS A C 1
ATOM 5044 O O . LYS A 1 655 ? -6.001 -18.269 10.801 1.00 29.05 655 LYS A O 1
ATOM 5049 N N . PRO A 1 656 ? -4.938 -18.803 8.869 1.00 33.12 656 PRO A N 1
ATOM 5050 C CA . PRO A 1 656 ? -5.995 -19.648 8.310 1.00 33.12 656 PRO A CA 1
ATOM 5051 C C . PRO A 1 656 ? -6.522 -20.625 9.374 1.00 33.12 656 PRO A C 1
ATOM 5053 O O . PRO A 1 656 ? -5.914 -21.642 9.681 1.00 33.12 656 PRO A O 1
ATOM 5056 N N . LYS A 1 657 ? -7.617 -20.218 10.016 1.00 39.41 657 LYS A N 1
ATOM 5057 C CA . LYS A 1 657 ? -8.374 -20.907 11.073 1.00 39.41 657 LYS A CA 1
ATOM 5058 C C . LYS A 1 657 ? -9.868 -20.909 10.729 1.00 39.41 657 LYS A C 1
ATOM 5060 O O . LYS A 1 657 ? -10.709 -21.247 11.552 1.00 39.41 657 LYS A O 1
ATOM 5065 N N . ALA A 1 658 ? -10.219 -20.456 9.525 1.00 44.16 658 ALA A N 1
ATOM 5066 C CA . ALA A 1 658 ? -11.567 -20.616 8.995 1.00 44.16 658 ALA A CA 1
ATOM 5067 C C . ALA A 1 658 ? -11.773 -22.049 8.490 1.00 44.16 658 ALA A C 1
ATOM 5069 O O . ALA A 1 658 ? -12.878 -22.569 8.550 1.00 44.16 658 ALA A O 1
ATOM 5070 N N . VAL A 1 659 ? -10.696 -22.706 8.045 1.00 54.31 659 VAL A N 1
ATOM 5071 C CA . VAL A 1 659 ? -10.785 -24.039 7.448 1.00 54.31 659 VAL A CA 1
ATOM 5072 C C . VAL A 1 659 ? -10.812 -25.149 8.500 1.00 54.31 659 VAL A C 1
ATOM 5074 O O . VAL A 1 659 ? -11.290 -26.234 8.217 1.00 54.31 659 VAL A O 1
ATOM 5077 N N . ASP A 1 660 ? -10.365 -24.889 9.735 1.00 65.56 660 ASP A N 1
ATOM 5078 C CA . ASP A 1 660 ? -10.417 -25.855 10.840 1.00 65.56 660 ASP A CA 1
ATOM 5079 C C . ASP A 1 660 ? -11.667 -25.724 11.715 1.00 65.56 660 ASP A C 1
ATOM 5081 O O . ASP A 1 660 ? -11.677 -26.239 12.831 1.00 65.56 660 ASP A O 1
ATOM 5085 N N . LYS A 1 661 ? -12.728 -25.061 11.237 1.00 75.25 661 LYS A N 1
ATOM 5086 C CA . LYS A 1 661 ? -13.994 -24.922 11.963 1.00 75.25 661 LYS A CA 1
ATOM 5087 C C . LYS A 1 661 ? -15.186 -25.335 11.108 1.00 75.25 661 LYS A C 1
ATOM 5089 O O . LYS A 1 661 ? -15.262 -25.006 9.931 1.00 75.25 661 LYS A O 1
ATOM 5094 N N . ILE A 1 662 ? -16.139 -26.008 11.738 1.00 81.62 662 ILE A N 1
ATOM 5095 C CA . ILE A 1 662 ? -17.464 -26.296 11.198 1.00 81.62 662 ILE A CA 1
ATOM 5096 C C . ILE A 1 662 ? -18.501 -25.475 11.965 1.00 81.62 662 ILE A C 1
ATOM 5098 O O . ILE A 1 662 ? -18.426 -25.357 13.191 1.00 81.62 662 ILE A O 1
ATOM 5102 N N . MET A 1 663 ? -19.448 -24.893 11.233 1.00 81.19 663 MET A N 1
ATOM 5103 C CA . MET A 1 663 ? -20.607 -24.206 11.796 1.00 81.19 663 MET A CA 1
ATOM 5104 C C . MET A 1 663 ? -21.803 -25.148 11.723 1.00 81.19 663 MET A C 1
ATOM 5106 O O . MET A 1 663 ? -22.188 -25.560 10.634 1.00 81.19 663 MET A O 1
ATOM 5110 N N . PHE A 1 664 ? -22.379 -25.479 12.872 1.00 79.19 664 PHE A N 1
ATOM 5111 C CA . PHE A 1 664 ? -23.635 -26.206 12.967 1.00 79.19 664 PHE A CA 1
ATOM 5112 C C . PHE A 1 664 ? -24.786 -25.220 13.102 1.00 79.19 664 PHE A C 1
ATOM 5114 O O . PHE A 1 664 ? -24.767 -24.354 13.981 1.00 79.19 664 PHE A O 1
ATOM 5121 N N . GLN A 1 665 ? -25.813 -25.395 12.276 1.00 79.31 665 GLN A N 1
ATOM 5122 C CA . GLN A 1 665 ? -27.109 -24.773 12.517 1.00 79.31 665 GLN A CA 1
ATOM 5123 C C . GLN A 1 665 ? -27.884 -25.622 13.531 1.00 79.31 665 GLN A C 1
ATOM 5125 O O . GLN A 1 665 ? -28.207 -26.780 13.252 1.00 79.31 665 GLN A O 1
ATOM 5130 N N . LEU A 1 666 ? -28.094 -25.078 14.727 1.00 82.19 666 LEU A N 1
ATOM 5131 C CA . LEU A 1 666 ? -28.854 -25.686 15.816 1.00 82.19 666 LEU A CA 1
ATOM 5132 C C . LEU A 1 666 ? -30.230 -25.024 15.921 1.00 82.19 666 LEU A C 1
ATOM 5134 O O . LEU A 1 666 ? -30.454 -23.944 15.374 1.00 82.19 666 LEU A O 1
ATOM 5138 N N . VAL A 1 667 ? -31.142 -25.659 16.655 1.00 76.75 667 VAL A N 1
ATOM 5139 C CA . VAL A 1 667 ? -32.498 -25.133 16.905 1.00 76.75 667 VAL A CA 1
ATOM 5140 C C . VAL A 1 667 ? -32.459 -23.757 17.585 1.00 76.75 667 VAL A C 1
ATOM 5142 O O . VAL A 1 667 ? -33.273 -22.887 17.284 1.00 76.75 667 VAL A O 1
ATOM 5145 N N . ASP A 1 668 ? -31.492 -23.544 18.478 1.00 73.44 668 ASP A N 1
ATOM 5146 C CA . ASP A 1 668 ? -31.354 -22.345 19.312 1.00 73.44 668 ASP A CA 1
ATOM 5147 C C . ASP A 1 668 ? -30.268 -21.364 18.824 1.00 73.44 668 ASP A C 1
ATOM 5149 O O . ASP A 1 668 ? -29.867 -20.459 19.556 1.00 73.44 668 ASP A O 1
ATOM 5153 N N . GLY A 1 669 ? -29.770 -21.538 17.594 1.00 75.38 669 GLY A N 1
ATOM 5154 C CA . GLY A 1 669 ? -28.793 -20.643 16.972 1.00 75.38 669 GLY A CA 1
ATOM 5155 C C . GLY A 1 669 ? -27.632 -21.370 16.297 1.00 75.38 669 GLY A C 1
ATOM 5156 O O . GLY A 1 669 ? -27.725 -22.529 15.906 1.00 75.38 669 GLY A O 1
ATOM 5157 N N . LEU A 1 670 ? -26.507 -20.677 16.127 1.00 78.12 670 LEU A N 1
ATOM 5158 C CA . LEU A 1 670 ? -25.315 -21.233 15.482 1.00 78.12 670 LEU A CA 1
ATOM 5159 C C . LEU A 1 670 ? -24.306 -21.738 16.519 1.00 78.12 670 LEU A C 1
ATOM 5161 O O . LEU A 1 670 ? -24.072 -21.096 17.544 1.00 78.12 670 LEU A O 1
ATOM 5165 N N . ALA A 1 671 ? -23.656 -22.863 16.225 1.00 80.75 671 ALA A N 1
ATOM 5166 C CA . ALA A 1 671 ? -22.579 -23.411 17.042 1.00 80.75 671 ALA A CA 1
ATOM 5167 C C . ALA A 1 671 ? -21.325 -23.682 16.206 1.00 80.75 671 ALA A C 1
ATOM 5169 O O . ALA A 1 671 ? -21.351 -24.456 15.254 1.00 80.75 671 ALA A O 1
ATOM 5170 N N . ALA A 1 672 ? -20.205 -23.070 16.588 1.00 82.00 672 ALA A N 1
ATOM 5171 C CA . ALA A 1 672 ? -18.911 -23.298 15.954 1.00 82.00 672 ALA A CA 1
ATOM 5172 C C . ALA A 1 672 ? -18.138 -24.400 16.690 1.00 82.00 672 ALA A C 1
ATOM 5174 O O . ALA A 1 672 ? -17.919 -24.303 17.898 1.00 82.00 672 ALA A O 1
ATOM 5175 N N . MET A 1 673 ? -17.653 -25.411 15.972 1.00 86.31 673 MET A N 1
ATOM 5176 C CA . MET A 1 673 ? -16.754 -26.435 16.518 1.00 86.31 673 MET A CA 1
ATOM 5177 C C . MET A 1 673 ? -15.497 -26.558 15.666 1.00 86.31 673 MET A C 1
ATOM 5179 O O . MET A 1 673 ? -15.510 -26.268 14.474 1.00 86.31 673 MET A O 1
ATOM 5183 N N . ARG A 1 674 ? -14.388 -26.989 16.267 1.00 87.88 674 ARG A N 1
ATOM 5184 C CA . ARG A 1 674 ? -13.106 -27.136 15.575 1.00 87.88 674 ARG A CA 1
ATOM 5185 C C . ARG A 1 674 ? -12.969 -28.535 14.985 1.00 87.88 674 ARG A C 1
ATOM 5187 O O . ARG A 1 674 ? -13.125 -29.508 15.710 1.00 87.88 674 ARG A O 1
ATOM 5194 N N . LEU A 1 675 ? -12.625 -28.663 13.714 1.00 85.75 675 LEU A N 1
ATOM 5195 C CA . LEU A 1 675 ? -12.332 -29.950 13.093 1.00 85.75 675 LEU A CA 1
ATOM 5196 C C . LEU A 1 675 ? -10.927 -30.423 13.486 1.00 85.75 675 LEU A C 1
ATOM 5198 O O . LEU A 1 675 ? -9.969 -29.645 13.537 1.00 85.75 675 LEU A O 1
ATOM 5202 N N . LYS A 1 676 ? -10.817 -31.708 13.822 1.00 85.25 676 LYS A N 1
ATOM 5203 C CA . LYS A 1 676 ? -9.595 -32.338 14.318 1.00 85.25 676 LYS A CA 1
ATOM 5204 C C . LYS A 1 676 ? -9.405 -33.700 13.660 1.00 85.25 676 LYS A C 1
ATOM 5206 O O . LYS A 1 676 ? -10.222 -34.603 13.835 1.00 85.25 676 LYS A O 1
ATOM 5211 N N . LEU A 1 677 ? -8.286 -33.846 12.957 1.00 81.81 677 LEU A N 1
ATOM 5212 C CA . LEU A 1 677 ? -7.789 -35.132 12.475 1.00 81.81 677 LEU A CA 1
ATOM 5213 C C . LEU A 1 677 ? -7.335 -35.994 13.667 1.00 81.81 677 LEU A C 1
ATOM 5215 O O . LEU A 1 677 ? -6.579 -35.531 14.527 1.00 81.81 677 LEU A O 1
ATOM 5219 N N . THR A 1 678 ? -7.808 -37.231 13.743 1.00 81.25 678 THR A N 1
ATOM 5220 C CA . THR A 1 678 ? -7.483 -38.196 14.806 1.00 81.25 678 THR A CA 1
ATOM 5221 C C . THR A 1 678 ? -7.302 -39.596 14.216 1.00 81.25 678 THR A C 1
ATOM 5223 O O . THR A 1 678 ? -7.528 -39.794 13.025 1.00 81.25 678 THR A O 1
ATOM 5226 N N . TYR A 1 679 ? -6.890 -40.565 15.033 1.00 79.12 679 TYR A N 1
ATOM 5227 C CA . TYR A 1 679 ? -6.740 -41.961 14.623 1.00 79.12 679 TYR A CA 1
ATOM 5228 C C . TYR A 1 679 ? -7.619 -42.862 15.481 1.00 79.12 679 TYR A C 1
ATOM 5230 O O . TYR A 1 679 ? -7.743 -42.644 16.686 1.00 79.12 679 TYR A O 1
ATOM 5238 N N . ILE A 1 680 ? -8.177 -43.896 14.864 1.00 77.75 680 ILE A N 1
ATOM 5239 C CA . ILE A 1 680 ? -8.837 -45.007 15.544 1.00 77.75 680 ILE A CA 1
ATOM 5240 C C . ILE A 1 680 ? -8.057 -46.272 15.197 1.00 77.75 680 ILE A C 1
ATOM 5242 O O . ILE A 1 680 ? -7.756 -46.521 14.031 1.00 77.75 680 ILE A O 1
ATOM 5246 N N . THR A 1 681 ? -7.716 -47.073 16.200 1.00 70.25 681 THR A N 1
ATOM 5247 C CA . THR A 1 681 ? -7.081 -48.375 15.978 1.00 70.25 681 THR A CA 1
ATOM 5248 C C . THR A 1 681 ? -8.171 -49.425 15.805 1.00 70.25 681 THR A C 1
ATOM 5250 O O . THR A 1 681 ? -8.983 -49.617 16.708 1.00 70.25 681 THR A O 1
ATOM 5253 N N . LYS A 1 682 ? -8.193 -50.111 14.661 1.00 70.44 682 LYS A N 1
ATOM 5254 C CA . LYS A 1 682 ? -9.099 -51.237 14.399 1.00 70.44 682 LYS A CA 1
ATOM 5255 C C . LYS A 1 682 ? -8.275 -52.395 13.839 1.00 70.44 682 LYS A C 1
ATOM 5257 O O . LYS A 1 682 ? -7.516 -52.191 12.897 1.00 70.44 682 LYS A O 1
ATOM 5262 N N . GLU A 1 683 ? -8.371 -53.571 14.465 1.00 64.06 683 GLU A N 1
ATOM 5263 C CA . GLU A 1 683 ? -7.657 -54.795 14.041 1.00 64.06 683 GLU A CA 1
ATOM 5264 C C . GLU A 1 683 ? -6.134 -54.595 13.869 1.00 64.06 683 GLU A C 1
ATOM 5266 O O . GLU A 1 683 ? -5.524 -55.031 12.897 1.00 64.06 683 GLU A O 1
ATOM 5271 N N . GLY A 1 684 ? -5.500 -53.861 14.791 1.00 59.34 684 GLY A N 1
ATOM 5272 C CA . GLY A 1 684 ? -4.054 -53.601 14.758 1.00 59.34 684 GLY A CA 1
ATOM 5273 C C . GLY A 1 684 ? -3.588 -52.559 13.729 1.00 59.34 684 GLY A C 1
ATOM 5274 O O . GLY A 1 684 ? -2.410 -52.207 13.723 1.00 59.34 684 GLY A O 1
ATOM 5275 N N . ARG A 1 685 ? -4.482 -51.998 12.900 1.00 64.62 685 ARG A N 1
ATOM 5276 C CA . ARG A 1 685 ? -4.171 -50.915 11.948 1.00 64.62 685 ARG A CA 1
ATOM 5277 C C . ARG A 1 685 ? -4.675 -49.561 12.460 1.00 64.62 685 ARG A C 1
ATOM 5279 O O . ARG A 1 685 ? -5.808 -49.442 12.928 1.00 64.62 685 ARG A O 1
ATOM 5286 N N . LYS A 1 686 ? -3.834 -48.524 12.358 1.00 73.00 686 LYS A N 1
ATOM 5287 C CA . LYS A 1 686 ? -4.214 -47.129 12.644 1.00 73.00 686 LYS A CA 1
ATOM 5288 C C . LYS A 1 686 ? -4.988 -46.570 11.455 1.00 73.00 686 LYS A C 1
ATOM 5290 O O . LYS A 1 686 ? -4.443 -46.475 10.365 1.00 73.00 686 LYS A O 1
ATOM 5295 N N . MET A 1 687 ? -6.242 -46.196 11.676 1.00 74.12 687 MET A N 1
ATOM 5296 C CA . MET A 1 687 ? -7.117 -45.620 10.661 1.00 74.12 687 MET A CA 1
ATOM 5297 C C . MET A 1 687 ? -7.359 -44.135 10.945 1.00 74.12 687 MET A C 1
ATOM 5299 O O . MET A 1 687 ? -7.786 -43.801 12.054 1.00 74.12 687 MET A O 1
ATOM 5303 N N . PRO A 1 688 ? -7.133 -43.235 9.981 1.00 82.62 688 PRO A N 1
ATOM 5304 C CA . PRO A 1 688 ? -7.382 -41.817 10.172 1.00 82.62 688 PRO A CA 1
ATOM 5305 C C . PRO A 1 688 ? -8.871 -41.476 10.109 1.00 82.62 688 PRO A C 1
ATOM 5307 O O . PRO A 1 688 ? -9.638 -42.045 9.331 1.00 82.62 688 PRO A O 1
ATOM 5310 N N . THR A 1 689 ? -9.287 -40.531 10.949 1.00 83.75 689 THR A N 1
ATOM 5311 C CA . THR A 1 689 ? -10.669 -40.057 11.056 1.00 83.75 689 THR A CA 1
ATOM 5312 C C . THR A 1 689 ? -10.722 -38.560 11.372 1.00 83.75 689 THR A C 1
ATOM 5314 O O . THR A 1 689 ? -9.737 -37.965 11.816 1.00 83.75 689 THR A O 1
ATOM 5317 N N . VAL A 1 690 ? -11.884 -37.940 11.174 1.00 87.56 690 VAL A N 1
ATOM 5318 C CA . VAL A 1 690 ? -12.132 -36.524 11.467 1.00 87.56 690 VAL A CA 1
ATOM 5319 C C . VAL A 1 690 ? -13.266 -36.387 12.472 1.00 87.56 690 VAL A C 1
ATOM 5321 O O . VAL A 1 690 ? -14.334 -36.960 12.291 1.00 87.56 690 VAL A O 1
ATOM 5324 N N . ASN A 1 691 ? -13.030 -35.612 13.528 1.00 88.88 691 ASN A N 1
ATOM 5325 C CA . ASN A 1 691 ? -14.029 -35.302 14.547 1.00 88.88 691 ASN A CA 1
ATOM 5326 C C . ASN A 1 691 ? -14.171 -33.784 14.684 1.00 88.88 691 ASN A C 1
ATOM 5328 O O . ASN A 1 691 ? -13.193 -33.054 14.499 1.00 88.88 691 ASN A O 1
ATOM 5332 N N . ALA A 1 692 ? -15.353 -33.302 15.064 1.00 88.69 692 ALA A N 1
ATOM 5333 C CA . ALA A 1 692 ? -15.528 -31.914 15.482 1.00 88.69 692 ALA A CA 1
ATOM 5334 C C . ALA A 1 692 ? -15.439 -31.827 17.009 1.00 88.69 692 ALA A C 1
ATOM 5336 O O . ALA A 1 692 ? -16.062 -32.613 17.720 1.00 88.69 692 ALA A O 1
ATOM 5337 N N . VAL A 1 693 ? -14.651 -30.883 17.519 1.00 88.50 693 VAL A N 1
ATOM 5338 C CA . VAL A 1 693 ? -14.367 -30.721 18.945 1.00 88.50 693 VAL A CA 1
ATOM 5339 C C . VAL A 1 693 ? -14.628 -29.293 19.421 1.00 88.50 693 VAL A C 1
ATOM 5341 O O . VAL A 1 693 ? -14.226 -28.321 18.778 1.00 88.50 693 VAL A O 1
ATOM 5344 N N . ALA A 1 694 ? -15.265 -29.160 20.580 1.00 86.56 694 ALA A N 1
ATOM 5345 C CA . ALA A 1 694 ? -15.404 -27.906 21.317 1.00 86.56 694 ALA A CA 1
ATOM 5346 C C . ALA A 1 694 ? -14.861 -28.092 22.735 1.00 86.56 694 ALA A C 1
ATOM 5348 O O . ALA A 1 694 ? -15.040 -29.149 23.334 1.00 86.56 694 ALA A O 1
ATOM 5349 N N . ARG A 1 695 ? -14.153 -27.088 23.256 1.00 88.31 695 ARG A N 1
ATOM 5350 C CA . ARG A 1 695 ? -13.477 -27.163 24.558 1.00 88.31 695 ARG A CA 1
ATOM 5351 C C . ARG A 1 695 ? -14.128 -26.214 25.544 1.00 88.31 695 ARG A C 1
ATOM 5353 O O . ARG A 1 695 ? -14.362 -25.063 25.194 1.00 88.31 695 ARG A O 1
ATOM 5360 N N . PHE A 1 696 ? -14.320 -26.697 26.761 1.00 82.56 696 PHE A N 1
ATOM 5361 C CA . PHE A 1 696 ? -14.954 -25.980 27.859 1.00 82.56 696 PHE A CA 1
ATOM 5362 C C . PHE A 1 696 ? -14.099 -26.110 29.117 1.00 82.56 696 PHE A C 1
ATOM 5364 O O . PHE A 1 696 ? -13.443 -27.132 29.333 1.00 82.56 696 PHE A O 1
ATOM 5371 N N . SER A 1 697 ? -14.087 -25.068 29.942 1.00 80.88 697 SER A N 1
ATOM 5372 C CA . SER A 1 697 ? -13.407 -25.080 31.242 1.00 80.88 697 SER A CA 1
ATOM 5373 C C . SER A 1 697 ? -14.213 -25.816 32.312 1.00 80.88 697 SER A C 1
ATOM 5375 O O . SER A 1 697 ? -13.608 -26.415 33.196 1.00 80.88 697 SER A O 1
ATOM 5377 N N . ALA A 1 698 ? -15.546 -25.821 32.208 1.00 84.62 698 ALA A N 1
ATOM 5378 C CA . ALA A 1 698 ? -16.457 -26.433 33.174 1.00 84.62 698 ALA A CA 1
ATOM 5379 C C . ALA A 1 698 ? -17.254 -27.605 32.572 1.00 84.62 698 ALA A C 1
ATOM 5381 O O . ALA A 1 698 ? -17.582 -27.605 31.382 1.00 84.62 698 ALA A O 1
ATOM 5382 N N . LEU A 1 699 ? -17.575 -28.608 33.402 1.00 84.81 699 LEU A N 1
ATOM 5383 C CA . LEU A 1 699 ? -18.366 -29.775 32.987 1.00 84.81 699 LEU A CA 1
ATOM 5384 C C . LEU A 1 699 ? -19.797 -29.369 32.627 1.00 84.81 699 LEU A C 1
ATOM 5386 O O . LEU A 1 699 ? -20.312 -29.808 31.604 1.00 84.81 699 LEU A O 1
ATOM 5390 N N . GLU A 1 700 ? -20.409 -28.500 33.434 1.00 81.12 700 GLU A N 1
ATOM 5391 C CA . GLU A 1 700 ? -21.787 -28.038 33.236 1.00 81.12 700 GLU A CA 1
ATOM 5392 C C . GLU A 1 700 ? -21.972 -27.349 31.878 1.00 81.12 700 GLU A C 1
ATOM 5394 O O . GLU A 1 700 ? -22.912 -27.659 31.149 1.00 81.12 700 GLU A O 1
ATOM 5399 N N . GLU A 1 701 ? -21.028 -26.491 31.475 1.00 84.12 701 GLU A N 1
ATOM 5400 C CA . GLU A 1 701 ? -21.029 -25.847 30.155 1.00 84.12 701 GLU A CA 1
ATOM 5401 C C . GLU A 1 701 ? -20.905 -26.871 29.015 1.00 84.12 701 GLU A C 1
ATOM 5403 O O . GLU A 1 701 ? -21.619 -26.786 28.012 1.00 84.12 701 GLU A O 1
ATOM 5408 N N . ALA A 1 702 ? -20.029 -27.872 29.173 1.00 86.56 702 ALA A N 1
ATOM 5409 C CA . ALA A 1 702 ? -19.843 -28.936 28.189 1.00 86.56 702 ALA A CA 1
ATOM 5410 C C . ALA A 1 702 ? -21.098 -29.812 28.044 1.00 86.56 702 ALA A C 1
ATOM 5412 O O . ALA A 1 702 ? -21.484 -30.180 26.930 1.00 86.56 702 ALA A O 1
ATOM 5413 N N . GLU A 1 703 ? -21.760 -30.139 29.154 1.00 86.50 703 GLU A N 1
ATOM 5414 C CA . GLU A 1 703 ? -23.010 -30.896 29.145 1.00 86.50 703 GLU A CA 1
ATOM 5415 C C . GLU A 1 703 ? -24.186 -30.076 28.612 1.00 86.50 703 GLU A C 1
ATOM 5417 O O . GLU A 1 703 ? -25.003 -30.617 27.862 1.00 86.50 703 GLU A O 1
ATOM 5422 N N . GLY A 1 704 ? -24.242 -28.778 28.917 1.00 84.38 704 GLY A N 1
ATOM 5423 C CA . GLY A 1 704 ? -25.192 -27.837 28.326 1.00 84.38 704 GLY A CA 1
ATOM 5424 C C . GLY A 1 704 ? -25.039 -27.774 26.807 1.00 84.38 704 GLY A C 1
ATOM 5425 O O . GLY A 1 704 ? -26.009 -27.955 26.072 1.00 84.38 704 GLY A O 1
ATOM 5426 N N . PHE A 1 705 ? -23.806 -27.646 26.311 1.00 86.12 705 PHE A N 1
ATOM 5427 C CA . PHE A 1 705 ? -23.526 -27.679 24.875 1.00 86.12 705 PHE A CA 1
ATOM 5428 C C . PHE A 1 705 ? -23.870 -29.035 24.234 1.00 86.12 705 PHE A C 1
ATOM 5430 O O . PHE A 1 705 ? -24.464 -29.075 23.154 1.00 86.12 705 PHE A O 1
ATOM 5437 N N . ARG A 1 706 ? -23.591 -30.159 24.915 1.00 88.00 706 ARG A N 1
ATOM 5438 C CA . ARG A 1 706 ? -24.019 -31.503 24.475 1.00 88.00 706 ARG A CA 1
ATOM 5439 C C . ARG A 1 706 ? -25.543 -31.595 24.345 1.00 88.00 706 ARG A C 1
ATOM 5441 O O . ARG A 1 706 ? -26.021 -32.196 23.385 1.00 88.00 706 ARG A O 1
ATOM 5448 N N . ARG A 1 707 ? -26.308 -31.032 25.287 1.00 84.75 707 ARG A N 1
ATOM 5449 C CA . ARG A 1 707 ? -27.783 -31.024 25.230 1.00 84.75 707 ARG A CA 1
ATOM 5450 C C . ARG A 1 707 ? -28.291 -30.252 24.010 1.00 84.75 707 ARG A C 1
ATOM 5452 O O . ARG A 1 707 ? -29.111 -30.790 23.274 1.00 84.75 707 ARG A O 1
ATOM 5459 N N . ARG A 1 708 ? -27.732 -29.070 23.728 1.00 85.56 708 ARG A N 1
ATOM 5460 C CA . ARG A 1 708 ? -28.079 -28.263 22.539 1.00 85.56 708 ARG A CA 1
ATOM 5461 C C . ARG A 1 708 ? -27.856 -29.015 21.221 1.00 85.56 708 ARG A C 1
ATOM 5463 O O . ARG A 1 708 ? -28.711 -29.000 20.335 1.00 85.56 708 ARG A O 1
ATOM 5470 N N . LEU A 1 709 ? -26.732 -29.732 21.112 1.00 86.06 709 LEU A N 1
ATOM 5471 C CA . LEU A 1 709 ? -26.440 -30.589 19.958 1.00 86.06 709 LEU A CA 1
ATOM 5472 C C . LEU A 1 709 ? -27.466 -31.725 19.815 1.00 86.06 709 LEU A C 1
ATOM 5474 O O . LEU A 1 709 ? -27.968 -31.955 18.714 1.00 86.06 709 LEU A O 1
ATOM 5478 N N . ARG A 1 710 ? -27.837 -32.385 20.921 1.00 85.12 710 ARG A N 1
ATOM 5479 C CA . ARG A 1 710 ? -28.820 -33.484 20.919 1.00 85.12 710 ARG A CA 1
ATOM 5480 C C . ARG A 1 710 ? -30.215 -33.036 20.493 1.00 85.12 710 ARG A C 1
ATOM 5482 O O . ARG A 1 710 ? -30.822 -33.721 19.675 1.00 85.12 710 ARG A O 1
ATOM 5489 N N . LEU A 1 711 ? -30.681 -31.883 20.976 1.00 81.62 711 LEU A N 1
ATOM 5490 C CA . LEU A 1 711 ? -31.958 -31.282 20.557 1.00 81.62 711 LEU A CA 1
ATOM 5491 C C . LEU A 1 711 ? -31.987 -30.967 19.054 1.00 81.62 711 LEU A C 1
ATOM 5493 O O . LEU A 1 711 ? -33.028 -31.039 18.413 1.00 81.62 711 LEU A O 1
ATOM 5497 N N . SER A 1 712 ? -30.819 -30.697 18.471 1.00 81.50 712 SER A N 1
ATOM 5498 C CA . SER A 1 712 ? -30.638 -30.458 17.032 1.00 81.50 712 SER A CA 1
ATOM 5499 C C . SER A 1 712 ? -30.395 -31.743 16.224 1.00 81.50 712 SER A C 1
ATOM 5501 O O . SER A 1 712 ? -30.047 -31.706 15.039 1.00 81.50 712 SER A O 1
ATOM 5503 N N . GLY A 1 713 ? -30.551 -32.906 16.864 1.00 76.94 713 GLY A N 1
ATOM 5504 C CA . GLY A 1 713 ? -30.385 -34.217 16.250 1.00 76.94 713 GLY A CA 1
ATOM 5505 C C . GLY A 1 713 ? -28.931 -34.648 16.031 1.00 76.94 713 GLY A C 1
ATOM 5506 O O . GLY A 1 713 ? -28.720 -35.598 15.278 1.00 76.94 713 GLY A O 1
ATOM 5507 N N . ILE A 1 714 ? -27.941 -34.009 16.664 1.00 83.81 714 ILE A N 1
ATOM 5508 C CA . ILE A 1 714 ? -26.516 -34.378 16.585 1.00 83.81 714 ILE A CA 1
ATOM 5509 C C . ILE A 1 714 ? -26.107 -35.125 17.857 1.00 83.81 714 ILE A C 1
ATOM 5511 O O . ILE A 1 714 ? -26.204 -34.588 18.964 1.00 83.81 714 ILE A O 1
ATOM 5515 N N . ASN A 1 715 ? -25.583 -36.346 17.721 1.00 84.38 715 ASN A N 1
ATOM 5516 C CA . ASN A 1 715 ? -25.008 -37.041 18.870 1.00 84.38 715 ASN A CA 1
ATOM 5517 C C . ASN A 1 715 ? -23.576 -36.567 19.147 1.00 84.38 715 ASN A C 1
ATOM 5519 O O . ASN A 1 715 ? -22.732 -36.502 18.256 1.00 84.38 715 ASN A O 1
ATOM 5523 N N . ALA A 1 716 ? -23.293 -36.275 20.416 1.00 87.75 716 ALA A N 1
ATOM 5524 C CA . ALA A 1 716 ? -21.971 -35.876 20.884 1.00 87.75 716 ALA A CA 1
ATOM 5525 C C . ALA A 1 716 ? -21.646 -36.512 22.243 1.00 87.75 716 ALA A C 1
ATOM 5527 O O . ALA A 1 716 ? -22.538 -36.757 23.065 1.00 87.75 716 ALA A O 1
ATOM 5528 N N . SER A 1 717 ? -20.358 -36.742 22.490 1.00 86.75 717 SER A N 1
ATOM 5529 C CA . SER A 1 717 ? -19.815 -37.248 23.757 1.00 86.75 717 SER A CA 1
ATOM 5530 C C . SER A 1 717 ? -18.993 -36.174 24.465 1.00 86.75 717 SER A C 1
ATOM 5532 O O . SER A 1 717 ? -18.269 -35.431 23.808 1.00 86.75 717 SER A O 1
ATOM 5534 N N . VAL A 1 718 ? -19.063 -36.115 25.795 1.00 88.06 718 VAL A N 1
ATOM 5535 C CA . VAL A 1 718 ? -18.194 -35.256 26.617 1.00 88.06 718 VAL A CA 1
ATOM 5536 C C . VAL A 1 718 ? -17.037 -36.110 27.125 1.00 88.06 718 VAL A C 1
ATOM 5538 O O . VAL A 1 718 ? -17.266 -37.165 27.710 1.00 88.06 718 VAL A O 1
ATOM 5541 N N . VAL A 1 719 ? -15.806 -35.660 26.898 1.00 85.50 719 VAL A N 1
ATOM 5542 C CA . VAL A 1 719 ? -14.574 -36.340 27.313 1.00 85.50 719 VAL A CA 1
ATOM 5543 C C . VAL A 1 719 ? -13.802 -35.430 28.270 1.00 85.50 719 VAL A C 1
ATOM 5545 O O . VAL A 1 719 ? -13.541 -34.268 27.953 1.00 85.50 719 VAL A O 1
ATOM 5548 N N . SER A 1 720 ? -13.421 -35.947 29.441 1.00 79.94 720 SER A N 1
ATOM 5549 C CA . SER A 1 720 ? -12.551 -35.224 30.380 1.00 79.94 720 SER A CA 1
ATOM 5550 C C . SER A 1 720 ? -11.108 -35.201 29.870 1.00 79.94 720 SER A C 1
ATOM 5552 O O . SER A 1 720 ? -10.583 -36.223 29.428 1.00 79.94 720 SER A O 1
ATOM 5554 N N . ARG A 1 721 ? -10.447 -34.039 29.944 1.00 79.00 721 ARG A N 1
ATOM 5555 C CA . ARG A 1 721 ? -9.022 -33.869 29.607 1.00 79.00 721 ARG A CA 1
ATOM 5556 C C . ARG A 1 721 ? -8.139 -33.686 30.849 1.00 79.00 721 ARG A C 1
ATOM 5558 O O . ARG A 1 721 ? -7.028 -33.168 30.727 1.00 79.00 721 ARG A O 1
ATOM 5565 N N . GLY A 1 722 ? -8.618 -34.067 32.036 1.00 74.94 722 GLY A N 1
ATOM 5566 C CA . GLY A 1 722 ? -7.920 -33.823 33.304 1.00 74.94 722 GLY A CA 1
ATOM 5567 C C . GLY A 1 722 ? -7.833 -32.323 33.618 1.00 74.94 722 GLY A C 1
ATOM 5568 O O . GLY A 1 722 ? -8.818 -31.607 33.464 1.00 74.94 722 GLY A O 1
ATOM 5569 N N . GLY A 1 723 ? -6.647 -31.815 33.978 1.00 65.75 723 GLY A N 1
ATOM 5570 C CA . GLY A 1 723 ? -6.422 -30.383 34.269 1.00 65.75 723 GLY A CA 1
ATOM 5571 C C . GLY A 1 723 ? -6.606 -29.422 33.078 1.00 65.75 723 GLY A C 1
ATOM 5572 O O . GLY A 1 723 ? -6.454 -28.215 33.232 1.00 65.75 723 GLY A O 1
ATOM 5573 N N . GLY A 1 724 ? -6.915 -29.940 31.882 1.00 64.25 724 GLY A N 1
ATOM 5574 C CA . GLY A 1 724 ? -7.141 -29.171 30.653 1.00 64.25 724 GLY A CA 1
ATOM 5575 C C . GLY A 1 724 ? -8.611 -28.927 30.281 1.00 64.25 724 GLY A C 1
ATOM 5576 O O . GLY A 1 724 ? -8.858 -28.528 29.137 1.00 64.25 724 GLY A O 1
ATOM 5577 N N . GLY A 1 725 ? -9.559 -29.201 31.188 1.00 85.44 725 GLY A N 1
ATOM 5578 C CA . GLY A 1 725 ? -11.003 -28.993 31.002 1.00 85.44 725 GLY A CA 1
ATOM 5579 C C . GLY A 1 725 ? -11.735 -30.166 30.332 1.00 85.44 725 GLY A C 1
ATOM 5580 O O . GLY A 1 725 ? -11.257 -31.301 30.329 1.00 85.44 725 GLY A O 1
ATOM 5581 N N . PHE A 1 726 ? -12.894 -29.890 29.734 1.00 87.25 726 PHE A N 1
ATOM 5582 C CA . PHE A 1 726 ? -13.761 -30.868 29.065 1.00 87.25 726 PHE A CA 1
ATOM 5583 C C . PHE A 1 726 ? -13.798 -30.626 27.549 1.00 87.25 726 PHE A C 1
ATOM 5585 O O . PHE A 1 726 ? -13.737 -29.487 27.081 1.00 87.25 726 PHE A O 1
ATOM 5592 N N . GLU A 1 727 ? -13.875 -31.694 26.755 1.00 87.25 727 GLU A N 1
ATOM 5593 C CA . GLU A 1 727 ? -13.980 -31.630 25.291 1.00 87.25 727 GLU A CA 1
ATOM 5594 C C . GLU A 1 727 ? -15.261 -32.340 24.837 1.00 87.25 727 GLU A C 1
ATOM 5596 O O . GLU A 1 727 ? -15.460 -33.521 25.111 1.00 87.25 727 GLU A O 1
ATOM 5601 N N . VAL A 1 728 ? -16.143 -31.612 24.152 1.00 89.25 728 VAL A N 1
ATOM 5602 C CA . VAL A 1 728 ? -17.319 -32.177 23.483 1.00 89.25 728 VAL A CA 1
ATOM 5603 C C . VAL A 1 728 ? -16.901 -32.600 22.086 1.00 89.25 728 VAL A C 1
ATOM 5605 O O . VAL A 1 728 ? -16.403 -31.776 21.318 1.00 89.25 728 VAL A O 1
ATOM 5608 N N . VAL A 1 729 ? -17.098 -33.875 21.765 1.00 88.44 729 VAL A N 1
ATOM 5609 C CA . VAL A 1 729 ? -16.656 -34.506 20.520 1.00 88.44 729 VAL A CA 1
ATOM 5610 C C . VAL A 1 729 ? -17.869 -34.993 19.733 1.00 88.44 729 VAL A C 1
ATOM 5612 O O . VAL A 1 729 ? -18.662 -35.789 20.240 1.00 88.44 729 VAL A O 1
ATOM 5615 N N . VAL A 1 730 ? -17.988 -34.534 18.487 1.00 89.50 730 VAL A N 1
ATOM 5616 C CA . VAL A 1 730 ? -18.892 -35.087 17.471 1.00 89.50 730 VAL A CA 1
ATOM 5617 C C . VAL A 1 730 ? -18.061 -36.012 16.575 1.00 89.50 730 VAL A C 1
ATOM 5619 O O . VAL A 1 730 ? -17.117 -35.534 15.929 1.00 89.50 730 VAL A O 1
ATOM 5622 N N . PRO A 1 731 ? -18.350 -37.323 16.562 1.00 88.62 731 PRO A N 1
ATOM 5623 C CA . PRO A 1 731 ? -17.564 -38.293 15.814 1.00 88.62 731 PRO A CA 1
ATOM 5624 C C . PRO A 1 731 ? -17.843 -38.218 14.308 1.00 88.62 731 PRO A C 1
ATOM 5626 O O . PRO A 1 731 ? -18.899 -37.747 13.882 1.00 88.62 731 PRO A O 1
ATOM 5629 N N . LYS A 1 732 ? -16.917 -38.756 13.507 1.00 86.38 732 LYS A N 1
ATOM 5630 C CA . LYS A 1 732 ? -17.040 -38.878 12.045 1.00 86.38 732 LYS A CA 1
ATOM 5631 C C . LYS A 1 732 ? -18.419 -39.357 11.575 1.00 86.38 732 LYS A C 1
ATOM 5633 O O . LYS A 1 732 ? -19.000 -38.723 10.702 1.00 86.38 732 LYS A O 1
ATOM 5638 N N . ASP A 1 733 ? -18.953 -40.424 12.164 1.00 82.88 733 ASP A N 1
ATOM 5639 C CA . ASP A 1 733 ? -20.221 -41.031 11.726 1.00 82.88 733 ASP A CA 1
ATOM 5640 C C . ASP A 1 733 ? -21.421 -40.080 11.871 1.00 82.88 733 ASP A C 1
ATOM 5642 O O . ASP A 1 733 ? -22.416 -40.210 11.162 1.00 82.88 733 ASP A O 1
ATOM 5646 N N . GLU A 1 734 ? -21.341 -39.109 12.785 1.00 84.69 734 GLU A N 1
ATOM 5647 C CA . GLU A 1 734 ? -22.350 -38.058 12.938 1.00 84.69 734 GLU A CA 1
ATOM 5648 C C . GLU A 1 734 ? -22.087 -36.885 11.984 1.00 84.69 734 GLU A C 1
ATOM 5650 O O . GLU A 1 734 ? -23.037 -36.308 11.458 1.00 84.69 734 GLU A O 1
ATOM 5655 N N . LEU A 1 735 ? -20.821 -36.583 11.665 1.00 84.94 735 LEU A N 1
ATOM 5656 C CA . LEU A 1 735 ? -20.468 -35.621 10.611 1.00 84.94 735 LEU A CA 1
ATOM 5657 C C . LEU A 1 735 ? -20.930 -36.096 9.217 1.00 84.94 735 LEU A C 1
ATOM 5659 O O . LEU A 1 735 ? -21.345 -35.295 8.382 1.00 84.94 735 LEU A O 1
ATOM 5663 N N . GLU A 1 736 ? -20.931 -37.406 8.968 1.00 82.88 736 GLU A N 1
ATOM 5664 C CA . GLU A 1 736 ? -21.473 -38.012 7.743 1.00 82.88 736 GLU A CA 1
ATOM 5665 C C . GLU A 1 736 ? -23.010 -38.000 7.676 1.00 82.88 736 GLU A C 1
ATOM 5667 O O . GLU A 1 736 ? -23.588 -38.313 6.635 1.00 82.88 736 GLU A O 1
ATOM 5672 N N . LYS A 1 737 ? -23.696 -37.612 8.753 1.00 81.06 737 LYS A N 1
ATOM 5673 C CA . LYS A 1 737 ? -25.156 -37.420 8.784 1.00 81.06 737 LYS A CA 1
ATOM 5674 C C . LYS A 1 737 ? -25.551 -35.945 8.708 1.00 81.06 737 LYS A C 1
ATOM 5676 O O . LYS A 1 737 ? -26.711 -35.619 8.931 1.00 81.06 737 LYS A O 1
ATOM 5681 N N . LEU A 1 738 ? -24.608 -35.048 8.426 1.00 80.12 738 LEU A N 1
ATOM 5682 C CA . LEU A 1 738 ? -24.907 -33.632 8.227 1.00 80.12 738 LEU A CA 1
ATOM 5683 C C . LEU A 1 738 ? -25.500 -33.367 6.842 1.00 80.12 738 LEU A C 1
ATOM 5685 O O . LEU A 1 738 ? -25.413 -34.207 5.942 1.00 80.12 738 LEU A O 1
ATOM 5689 N N . ALA A 1 739 ? -26.086 -32.185 6.670 1.00 72.69 739 ALA A N 1
ATOM 5690 C CA . ALA A 1 739 ? -26.517 -31.737 5.353 1.00 72.69 739 ALA A CA 1
ATOM 5691 C C . ALA A 1 739 ? -25.292 -31.558 4.424 1.00 72.69 739 ALA A C 1
ATOM 5693 O O . ALA A 1 739 ? -24.200 -31.239 4.916 1.00 72.69 739 ALA A O 1
ATOM 5694 N N . PRO A 1 740 ? -25.431 -31.755 3.100 1.00 73.25 740 PRO A N 1
ATOM 5695 C CA . PRO A 1 740 ? -24.331 -31.601 2.141 1.00 73.25 740 PRO A CA 1
ATOM 5696 C C . PRO A 1 740 ? -23.567 -30.274 2.278 1.00 73.25 740 PRO A C 1
ATOM 5698 O O . PRO A 1 740 ? -22.342 -30.241 2.165 1.00 73.25 740 PRO A O 1
ATOM 5701 N N . GLU A 1 741 ? -24.269 -29.188 2.600 1.00 71.31 741 GLU A N 1
ATOM 5702 C CA . GLU A 1 741 ? -23.705 -27.851 2.796 1.00 71.31 741 GLU A CA 1
ATOM 5703 C C . GLU A 1 741 ? -22.758 -27.789 4.005 1.00 71.31 741 GLU A C 1
ATOM 5705 O O . GLU A 1 741 ? -21.702 -27.155 3.951 1.00 71.31 741 GLU A O 1
ATOM 5710 N N . GLU A 1 742 ? -23.106 -28.478 5.093 1.00 73.75 742 GLU A N 1
ATOM 5711 C CA . GLU A 1 742 ? -22.308 -28.538 6.321 1.00 73.75 742 GLU A CA 1
ATOM 5712 C C . GLU A 1 742 ? -21.103 -29.477 6.153 1.00 73.75 742 GLU A C 1
ATOM 5714 O O . GLU A 1 742 ? -20.004 -29.190 6.640 1.00 73.75 742 GLU A O 1
ATOM 5719 N N . LYS A 1 743 ? -21.272 -30.570 5.395 1.00 79.50 743 LYS A N 1
ATOM 5720 C CA . LYS A 1 743 ? -20.187 -31.500 5.040 1.00 79.50 743 LYS A CA 1
ATOM 5721 C C . LYS A 1 743 ? -19.107 -30.854 4.183 1.00 79.50 743 LYS A C 1
ATOM 5723 O O . LYS A 1 743 ? -17.941 -31.230 4.295 1.00 79.50 743 LYS A O 1
ATOM 5728 N N . GLU A 1 744 ? -19.457 -29.847 3.386 1.00 78.69 744 GLU A N 1
ATOM 5729 C CA . GLU A 1 744 ? -18.492 -29.097 2.581 1.00 78.69 744 GLU A CA 1
ATOM 5730 C C . GLU A 1 744 ? -17.441 -28.390 3.455 1.00 78.69 744 GLU A C 1
ATOM 5732 O O . GLU A 1 744 ? -16.316 -28.167 3.016 1.00 78.69 744 GLU A O 1
ATOM 5737 N N . ALA A 1 745 ? -17.756 -28.053 4.713 1.00 79.31 745 ALA A N 1
ATOM 5738 C CA . ALA A 1 745 ? -16.757 -27.540 5.654 1.00 79.31 745 ALA A CA 1
ATOM 5739 C C . ALA A 1 745 ? -15.758 -28.630 6.086 1.00 79.31 745 ALA A C 1
ATOM 5741 O O . ALA A 1 745 ? -14.560 -28.365 6.182 1.00 79.31 745 ALA A O 1
ATOM 5742 N N . VAL A 1 746 ? -16.226 -29.869 6.288 1.00 81.25 746 VAL A N 1
ATOM 5743 C CA . VAL A 1 746 ? -15.368 -31.025 6.609 1.00 81.25 746 VAL A CA 1
ATOM 5744 C C . VAL A 1 746 ? -14.477 -31.388 5.425 1.00 81.25 746 VAL A C 1
ATOM 5746 O O . VAL A 1 746 ? -13.284 -31.632 5.600 1.00 81.25 746 VAL A O 1
ATOM 5749 N N . LYS A 1 747 ? -15.036 -31.362 4.213 1.00 82.25 747 LYS A N 1
ATOM 5750 C CA . LYS A 1 747 ? -14.298 -31.575 2.968 1.00 82.25 747 LYS A CA 1
ATOM 5751 C C . LYS A 1 747 ? -13.197 -30.531 2.790 1.00 82.25 747 LYS A C 1
ATOM 5753 O O . LYS A 1 747 ? -12.031 -30.902 2.690 1.00 82.25 747 LYS A O 1
ATOM 5758 N N . ARG A 1 748 ? -13.544 -29.241 2.885 1.00 81.75 748 ARG A N 1
ATOM 5759 C CA . ARG A 1 748 ? -12.579 -28.131 2.819 1.00 81.75 748 ARG A CA 1
ATOM 5760 C C . ARG A 1 748 ? -11.492 -28.244 3.886 1.00 81.75 748 ARG A C 1
ATOM 5762 O O . ARG A 1 748 ? -10.332 -27.974 3.593 1.00 81.75 748 ARG A O 1
ATOM 5769 N N . TYR A 1 749 ? -11.833 -28.681 5.102 1.00 82.00 749 TYR A N 1
ATOM 5770 C CA . TYR A 1 749 ? -10.850 -28.962 6.151 1.00 82.00 749 TYR A CA 1
ATOM 5771 C C . TYR A 1 749 ? -9.856 -30.047 5.757 1.00 82.00 749 TYR A C 1
ATOM 5773 O O . TYR A 1 749 ? -8.650 -29.834 5.852 1.00 82.00 749 TYR A O 1
ATOM 5781 N N . LEU A 1 750 ? -10.345 -31.208 5.324 1.00 80.38 750 LEU A N 1
ATOM 5782 C CA . LEU A 1 750 ? -9.489 -32.330 4.955 1.00 80.38 750 LEU A CA 1
ATOM 5783 C C . LEU A 1 750 ? -8.627 -32.004 3.732 1.00 80.38 750 LEU A C 1
ATOM 5785 O O . LEU A 1 750 ? -7.439 -32.311 3.739 1.00 80.38 750 LEU A O 1
ATOM 5789 N N . GLU A 1 751 ? -9.180 -31.308 2.740 1.00 79.88 751 GLU A N 1
ATOM 5790 C CA . GLU A 1 751 ? -8.436 -30.810 1.578 1.00 79.88 751 GLU A CA 1
ATOM 5791 C C . GLU A 1 751 ? -7.354 -29.807 1.994 1.00 79.88 751 GLU A C 1
ATOM 5793 O O . GLU A 1 751 ? -6.211 -29.913 1.560 1.00 79.88 751 GLU A O 1
ATOM 5798 N N . HIS A 1 752 ? -7.662 -28.890 2.910 1.00 79.12 752 HIS A N 1
ATOM 5799 C CA . HIS A 1 752 ? -6.686 -27.935 3.428 1.00 79.12 752 HIS A CA 1
ATOM 5800 C C . HIS A 1 752 ? -5.581 -28.602 4.248 1.00 79.12 752 HIS A C 1
ATOM 5802 O O . HIS A 1 752 ? -4.413 -28.244 4.107 1.00 79.12 752 HIS A O 1
ATOM 5808 N N . VAL A 1 753 ? -5.908 -29.583 5.097 1.00 75.81 753 VAL A N 1
ATOM 5809 C CA . VAL A 1 753 ? -4.895 -30.337 5.854 1.00 75.81 753 VAL A CA 1
ATOM 5810 C C . VAL A 1 753 ? -4.056 -31.203 4.911 1.00 75.81 753 VAL A C 1
ATOM 5812 O O . VAL A 1 753 ? -2.850 -31.304 5.116 1.00 75.81 753 VAL A O 1
ATOM 5815 N N . ALA A 1 754 ? -4.643 -31.750 3.844 1.00 72.88 754 ALA A N 1
ATOM 5816 C CA . ALA A 1 754 ? -3.903 -32.445 2.793 1.00 72.88 754 ALA A CA 1
ATOM 5817 C C . ALA A 1 754 ? -2.955 -31.504 2.022 1.00 72.88 754 ALA A C 1
ATOM 5819 O O . ALA A 1 754 ? -1.857 -31.904 1.645 1.00 72.88 754 ALA A O 1
ATOM 5820 N N . GLN A 1 755 ? -3.336 -30.240 1.829 1.00 64.62 755 GLN A N 1
ATOM 5821 C CA . GLN A 1 755 ? -2.534 -29.244 1.108 1.00 64.62 755 GLN A CA 1
ATOM 5822 C C . GLN A 1 755 ? -1.449 -28.572 1.966 1.00 64.62 755 GLN A C 1
ATOM 5824 O O . GLN A 1 755 ? -0.409 -28.185 1.439 1.00 64.62 755 GLN A O 1
ATOM 5829 N N . THR A 1 756 ? -1.687 -28.402 3.270 1.00 61.06 756 THR A N 1
ATOM 5830 C CA . THR A 1 756 ? -0.833 -27.593 4.167 1.00 61.06 756 THR A CA 1
ATOM 5831 C C . THR A 1 756 ? -0.132 -28.387 5.272 1.00 61.06 756 THR A C 1
ATOM 5833 O O . THR A 1 756 ? 0.730 -27.839 5.963 1.00 61.06 756 THR A O 1
ATOM 5836 N N . GLY A 1 757 ? -0.504 -29.655 5.473 1.00 56.94 757 GLY A N 1
ATOM 5837 C CA . GLY A 1 757 ? 0.096 -30.548 6.462 1.00 56.94 757 GLY A CA 1
ATOM 5838 C C . GLY A 1 757 ? 1.501 -31.021 6.083 1.00 56.94 757 GLY A C 1
ATOM 5839 O O . GLY A 1 757 ? 1.874 -31.047 4.912 1.00 56.94 757 GLY A O 1
ATOM 5840 N N . ASP A 1 758 ? 2.278 -31.427 7.091 1.00 65.38 758 ASP A N 1
ATOM 5841 C CA . ASP A 1 758 ? 3.493 -32.225 6.885 1.00 65.38 758 ASP A CA 1
ATOM 5842 C C . ASP A 1 758 ? 3.169 -33.560 6.182 1.00 65.38 758 ASP A C 1
ATOM 5844 O O . ASP A 1 758 ? 2.007 -33.945 6.042 1.00 65.38 758 ASP A O 1
ATOM 5848 N N . GLU A 1 759 ? 4.189 -34.271 5.698 1.00 68.81 759 GLU A N 1
ATOM 5849 C CA . GLU A 1 759 ? 3.989 -35.463 4.861 1.00 68.81 759 GLU A CA 1
ATOM 5850 C C . GLU A 1 759 ? 3.127 -36.545 5.540 1.00 68.81 759 GLU A C 1
ATOM 5852 O O . GLU A 1 759 ? 2.306 -37.191 4.883 1.00 68.81 759 GLU A O 1
ATOM 5857 N N . GLU A 1 760 ? 3.257 -36.701 6.860 1.00 73.50 760 GLU A N 1
ATOM 5858 C CA . GLU A 1 760 ? 2.448 -37.628 7.651 1.00 73.50 760 GLU A CA 1
ATOM 5859 C C . GLU A 1 760 ? 0.986 -37.161 7.727 1.00 73.50 760 GLU A C 1
ATOM 5861 O O . GLU A 1 760 ? 0.071 -37.920 7.394 1.00 73.50 760 GLU A O 1
ATOM 5866 N N . ARG A 1 761 ? 0.731 -35.894 8.079 1.00 74.12 761 ARG A N 1
ATOM 5867 C CA . ARG A 1 761 ? -0.628 -35.330 8.143 1.00 74.12 761 ARG A CA 1
ATOM 5868 C C . ARG A 1 761 ? -1.314 -35.272 6.790 1.00 74.12 761 ARG A C 1
ATOM 5870 O O . ARG A 1 761 ? -2.530 -35.448 6.744 1.00 74.12 761 ARG A O 1
ATOM 5877 N N . ARG A 1 762 ? -0.564 -35.069 5.708 1.00 76.56 762 ARG A N 1
ATOM 5878 C CA . ARG A 1 762 ? -1.095 -35.075 4.346 1.00 76.56 762 ARG A CA 1
ATOM 5879 C C . ARG A 1 762 ? -1.643 -36.444 3.965 1.00 76.56 762 ARG A C 1
ATOM 5881 O O . ARG A 1 762 ? -2.819 -36.536 3.627 1.00 76.56 762 ARG A O 1
ATOM 5888 N N . LYS A 1 763 ? -0.835 -37.506 4.092 1.00 80.50 763 LYS A N 1
ATOM 5889 C CA . LYS A 1 763 ? -1.270 -38.892 3.815 1.00 80.50 763 LYS A CA 1
ATOM 5890 C C . LYS A 1 763 ? -2.497 -39.258 4.655 1.00 80.50 763 LYS A C 1
ATOM 5892 O O . LYS A 1 763 ? -3.461 -39.830 4.157 1.00 80.50 763 LYS A O 1
ATOM 5897 N N . THR A 1 764 ? -2.485 -38.829 5.912 1.00 81.56 764 THR A N 1
ATOM 5898 C CA . THR A 1 764 ? -3.571 -39.040 6.874 1.00 81.56 764 THR A CA 1
ATOM 5899 C C . THR A 1 764 ? -4.865 -38.328 6.465 1.00 81.56 764 THR A C 1
ATOM 5901 O O . THR A 1 764 ? -5.946 -38.907 6.561 1.00 81.56 764 THR A O 1
ATOM 5904 N N . ALA A 1 765 ? -4.781 -37.081 5.996 1.00 81.88 765 ALA A N 1
ATOM 5905 C CA . ALA A 1 765 ? -5.938 -36.310 5.549 1.00 81.88 765 ALA A CA 1
ATOM 5906 C C . ALA A 1 765 ? -6.489 -36.804 4.203 1.00 81.88 765 ALA A C 1
ATOM 5908 O O . ALA A 1 765 ? -7.706 -36.877 4.047 1.00 81.88 765 ALA A O 1
ATOM 5909 N N . GLU A 1 766 ? -5.623 -37.206 3.268 1.00 82.94 766 GLU A N 1
ATOM 5910 C CA . GLU A 1 766 ? -6.022 -37.817 1.992 1.00 82.94 766 GLU A CA 1
ATOM 5911 C C . GLU A 1 766 ? -6.754 -39.151 2.213 1.00 82.94 766 GLU A C 1
ATOM 5913 O O . GLU A 1 766 ? -7.803 -39.391 1.611 1.00 82.94 766 GLU A O 1
ATOM 5918 N N . GLU A 1 767 ? -6.261 -40.004 3.116 1.00 84.69 767 GLU A N 1
ATOM 5919 C CA . GLU A 1 767 ? -6.947 -41.247 3.478 1.00 84.69 767 GLU A CA 1
ATOM 5920 C C . GLU A 1 767 ? -8.269 -40.973 4.216 1.00 84.69 767 GLU A C 1
ATOM 5922 O O . GLU A 1 767 ? -9.284 -41.605 3.912 1.00 84.69 767 GLU A O 1
ATOM 5927 N N . ALA A 1 768 ? -8.302 -40.004 5.139 1.00 83.50 768 ALA A N 1
ATOM 5928 C CA . ALA A 1 768 ? -9.538 -39.608 5.815 1.00 83.50 768 ALA A CA 1
ATOM 5929 C C . ALA A 1 768 ? -10.592 -39.087 4.823 1.00 83.50 768 ALA A C 1
ATOM 5931 O O . ALA A 1 768 ? -11.761 -39.451 4.949 1.00 83.50 768 ALA A O 1
ATOM 5932 N N . LEU A 1 769 ? -10.184 -38.297 3.821 1.00 84.19 769 LEU A N 1
ATOM 5933 C CA . LEU A 1 769 ? -11.061 -37.754 2.781 1.00 84.19 769 LEU A CA 1
ATOM 5934 C C . LEU A 1 769 ? -11.630 -38.854 1.881 1.00 84.19 769 LEU A C 1
ATOM 5936 O O . LEU A 1 769 ? -12.834 -38.882 1.655 1.00 84.19 769 LEU A O 1
ATOM 5940 N N . ARG A 1 770 ? -10.798 -39.807 1.435 1.00 82.62 770 ARG A N 1
ATOM 5941 C CA . ARG A 1 770 ? -11.256 -40.968 0.641 1.00 82.62 770 ARG A CA 1
ATOM 5942 C C . ARG A 1 770 ? -12.305 -41.808 1.363 1.00 82.62 770 ARG A C 1
ATOM 5944 O O . ARG A 1 770 ? -13.096 -42.489 0.722 1.00 82.62 770 ARG A O 1
ATOM 5951 N N . ARG A 1 771 ? -12.281 -41.799 2.695 1.00 80.25 771 ARG A N 1
ATOM 5952 C CA . ARG A 1 771 ? -13.164 -42.606 3.538 1.00 80.25 771 ARG A CA 1
ATOM 5953 C C . ARG A 1 771 ? -14.362 -41.835 4.077 1.00 80.25 771 ARG A C 1
ATOM 5955 O O . ARG A 1 771 ? -15.157 -42.455 4.778 1.00 80.25 771 ARG A O 1
ATOM 5962 N N . PHE A 1 772 ? -14.450 -40.524 3.860 1.00 83.00 772 PHE A N 1
ATOM 5963 C CA . PHE A 1 772 ? -15.529 -39.690 4.382 1.00 83.00 772 PHE A CA 1
ATOM 5964 C C . PHE A 1 772 ? -16.687 -39.630 3.383 1.00 83.00 772 PHE A C 1
ATOM 5966 O O . PHE A 1 772 ? -16.501 -39.234 2.234 1.00 83.00 772 PHE A O 1
ATOM 5973 N N . ASP A 1 773 ? -17.885 -40.011 3.818 1.00 79.81 773 ASP A N 1
ATOM 5974 C CA . ASP A 1 773 ? -19.058 -40.046 2.946 1.00 79.81 773 ASP A CA 1
ATOM 5975 C C . ASP A 1 773 ? -19.704 -38.657 2.768 1.00 79.81 773 ASP A C 1
ATOM 5977 O O . ASP A 1 773 ? -20.346 -38.102 3.672 1.00 79.81 773 ASP A O 1
ATOM 5981 N N . LEU A 1 774 ? -19.561 -38.105 1.561 1.00 76.56 774 LEU A N 1
ATOM 5982 C CA . LEU A 1 774 ? -20.112 -36.808 1.155 1.00 76.56 774 LEU A CA 1
ATOM 5983 C C . LEU A 1 774 ? -21.558 -36.876 0.630 1.00 76.56 774 LEU A C 1
ATOM 5985 O O . LEU A 1 774 ? -22.136 -35.831 0.340 1.00 76.56 774 LEU A O 1
ATOM 5989 N N . GLY A 1 775 ? -22.165 -38.062 0.529 1.00 76.31 775 GLY A N 1
ATOM 5990 C CA . GLY A 1 775 ? -23.531 -38.236 0.033 1.00 76.31 775 GLY A CA 1
ATOM 5991 C C . GLY A 1 775 ? -24.586 -37.554 0.911 1.00 76.31 775 GLY A C 1
ATOM 5992 O O . GLY A 1 775 ? -24.423 -37.414 2.128 1.00 76.31 775 GLY A O 1
ATOM 5993 N N . ALA A 1 776 ? -25.700 -37.135 0.308 1.00 75.62 776 ALA A N 1
ATOM 5994 C CA . ALA A 1 776 ? -26.823 -36.539 1.028 1.00 75.62 776 ALA A CA 1
ATOM 5995 C C . ALA A 1 776 ? -27.561 -37.619 1.839 1.00 75.62 776 ALA A C 1
ATOM 5997 O O . ALA A 1 776 ? -28.377 -38.349 1.294 1.00 75.62 776 ALA A O 1
ATOM 5998 N N . LYS A 1 777 ? -27.264 -37.759 3.138 1.00 78.94 777 LYS A N 1
ATOM 5999 C CA . LYS A 1 777 ? -27.888 -38.770 4.024 1.00 78.94 777 LYS A CA 1
ATOM 6000 C C . LYS A 1 777 ? -28.953 -38.209 4.962 1.00 78.94 777 LYS A C 1
ATOM 6002 O O . LYS A 1 777 ? -29.674 -38.978 5.592 1.00 78.94 777 LYS A O 1
ATOM 6007 N N . ALA A 1 778 ? -29.039 -36.891 5.092 1.00 80.88 778 ALA A N 1
ATOM 6008 C CA . ALA A 1 778 ? -29.956 -36.226 6.002 1.00 80.88 778 ALA A CA 1
ATOM 6009 C C . ALA A 1 778 ? -30.371 -34.862 5.455 1.00 80.88 778 ALA A C 1
ATOM 6011 O O . ALA A 1 778 ? -29.638 -34.252 4.677 1.00 80.88 778 ALA A O 1
ATOM 6012 N N . VAL A 1 779 ? -31.527 -34.387 5.907 1.00 81.62 779 VAL A N 1
ATOM 6013 C CA . VAL A 1 779 ? -32.044 -33.040 5.662 1.00 81.62 779 VAL A CA 1
ATOM 6014 C C . VAL A 1 779 ? -32.020 -32.243 6.966 1.00 81.62 779 VAL A C 1
ATOM 6016 O O . VAL A 1 779 ? -32.258 -32.799 8.042 1.00 81.62 779 VAL A O 1
ATOM 6019 N N . ASN A 1 780 ? -31.712 -30.949 6.874 1.00 83.94 780 ASN A N 1
ATOM 6020 C CA . ASN A 1 780 ? -31.776 -30.014 7.994 1.00 83.94 780 ASN A CA 1
ATOM 6021 C C . ASN A 1 780 ? -33.022 -29.135 7.844 1.00 83.94 780 ASN A C 1
ATOM 6023 O O . ASN A 1 780 ? -33.153 -28.422 6.855 1.00 83.94 780 ASN A O 1
ATOM 6027 N N . ILE A 1 781 ? -33.926 -29.191 8.820 1.00 81.00 781 ILE A N 1
ATOM 6028 C CA . ILE A 1 781 ? -35.157 -28.399 8.856 1.00 81.00 781 ILE A CA 1
ATOM 6029 C C . ILE A 1 781 ? -35.107 -27.540 10.117 1.00 81.00 781 ILE A C 1
ATOM 6031 O O . ILE A 1 781 ? -35.212 -28.058 11.228 1.00 81.00 781 ILE A O 1
ATOM 6035 N N . GLY A 1 782 ? -34.890 -26.232 9.956 1.00 72.56 782 GLY A N 1
ATOM 6036 C CA . GLY A 1 782 ? -34.899 -25.279 11.073 1.00 72.56 782 GLY A CA 1
ATOM 6037 C C . GLY A 1 782 ? -33.863 -25.551 12.176 1.00 72.56 782 GLY A C 1
ATOM 6038 O O . GLY A 1 782 ? -34.067 -25.130 13.310 1.00 72.56 782 GLY A O 1
ATOM 6039 N N . GLY A 1 783 ? -32.769 -26.264 11.876 1.00 75.50 783 GLY A N 1
ATOM 6040 C CA . GLY A 1 783 ? -31.751 -26.676 12.852 1.00 75.50 783 GLY A CA 1
ATOM 6041 C C . GLY A 1 783 ? -31.889 -28.121 13.348 1.00 75.50 783 GLY A C 1
ATOM 6042 O O . GLY A 1 783 ? -31.001 -28.602 14.053 1.00 75.50 783 GLY A O 1
ATOM 6043 N N . VAL A 1 784 ? -32.950 -28.840 12.959 1.00 82.94 784 VAL A N 1
ATOM 6044 C CA . VAL A 1 784 ? -33.172 -30.257 13.288 1.00 82.94 784 VAL A CA 1
ATOM 6045 C C . VAL A 1 784 ? -32.746 -31.150 12.123 1.00 82.94 784 VAL A C 1
ATOM 6047 O O . VAL A 1 784 ? -33.228 -30.998 11.000 1.00 82.94 784 VAL A O 1
ATOM 6050 N N . ARG A 1 785 ? -31.864 -32.122 12.389 1.00 84.94 785 ARG A N 1
ATOM 6051 C CA . ARG A 1 785 ? -31.365 -33.068 11.373 1.00 84.94 785 ARG A CA 1
ATOM 6052 C C . ARG A 1 785 ? -32.111 -34.394 11.394 1.00 84.94 785 ARG A C 1
ATOM 6054 O O . ARG A 1 785 ? -32.137 -35.087 12.415 1.00 84.94 785 ARG A O 1
ATOM 6061 N N . LEU A 1 786 ? -32.643 -34.775 10.236 1.00 84.56 786 LEU A N 1
ATOM 6062 C CA . LEU A 1 786 ? -33.421 -35.997 10.032 1.00 84.56 786 LEU A CA 1
ATOM 6063 C C . LEU A 1 786 ? -32.825 -36.812 8.881 1.00 84.56 786 LEU A C 1
ATOM 6065 O O . LEU A 1 786 ? -32.526 -36.265 7.823 1.00 84.56 786 LEU A O 1
ATOM 6069 N N . GLY A 1 787 ? -32.638 -38.116 9.083 1.00 83.56 787 GLY A N 1
ATOM 6070 C CA . GLY A 1 787 ? -32.035 -39.007 8.092 1.00 83.56 787 GLY A CA 1
ATOM 6071 C C . GLY A 1 787 ? -32.987 -39.289 6.934 1.00 83.56 787 GLY A C 1
ATOM 6072 O O . GLY A 1 787 ? -34.153 -39.589 7.161 1.00 83.56 787 GLY A O 1
ATOM 6073 N N . LEU A 1 788 ? -32.505 -39.209 5.698 1.00 83.56 788 LEU A N 1
ATOM 6074 C CA . LEU A 1 788 ? -33.295 -39.511 4.507 1.00 83.56 788 LEU A CA 1
ATOM 6075 C C . LEU A 1 788 ? -33.314 -41.023 4.262 1.00 83.56 788 LEU A C 1
ATOM 6077 O O . LEU A 1 788 ? -32.265 -41.663 4.192 1.00 83.56 788 LEU A O 1
ATOM 6081 N N . VAL A 1 789 ? -34.513 -41.594 4.150 1.00 82.31 789 VAL A N 1
ATOM 6082 C CA . VAL A 1 789 ? -34.731 -43.032 3.957 1.00 82.31 789 VAL A CA 1
ATOM 6083 C C . VAL A 1 789 ? -35.740 -43.252 2.835 1.00 82.31 789 VAL A C 1
ATOM 6085 O O . VAL A 1 789 ? -36.812 -42.640 2.808 1.00 82.31 789 VAL A O 1
ATOM 6088 N N . HIS A 1 790 ? -35.422 -44.166 1.917 1.00 78.19 790 HIS A N 1
ATOM 6089 C CA . HIS A 1 790 ? -36.344 -44.604 0.874 1.00 78.19 790 HIS A CA 1
ATOM 6090 C C . HIS A 1 790 ? -37.021 -45.918 1.281 1.00 78.19 790 HIS A C 1
ATOM 6092 O O . HIS A 1 790 ? -36.356 -46.941 1.454 1.00 78.19 790 HIS A O 1
ATOM 6098 N N . LYS A 1 791 ? -38.353 -45.922 1.425 1.00 72.06 791 LYS A N 1
ATOM 6099 C CA . LYS A 1 791 ? -39.116 -47.127 1.793 1.00 72.06 791 LYS A CA 1
ATOM 6100 C C . LYS A 1 791 ? -39.975 -47.604 0.623 1.00 72.06 791 LYS A C 1
ATOM 6102 O O . LYS A 1 791 ? -40.802 -46.846 0.112 1.00 72.06 791 LYS A O 1
ATOM 6107 N N . LYS A 1 792 ? -39.816 -48.877 0.228 1.00 58.28 792 LYS A N 1
ATOM 6108 C CA . LYS A 1 792 ? -40.616 -49.513 -0.841 1.00 58.28 792 LYS A CA 1
ATOM 6109 C C . LYS A 1 792 ? -42.118 -49.276 -0.600 1.00 58.28 792 LYS A C 1
ATOM 6111 O O . LYS A 1 792 ? -42.621 -49.552 0.487 1.00 58.28 792 LYS A O 1
ATOM 6116 N N . GLY A 1 793 ? -42.805 -48.707 -1.596 1.00 58.72 793 GLY A N 1
ATOM 6117 C CA . GLY A 1 793 ? -44.245 -48.393 -1.572 1.00 58.72 793 GLY A CA 1
ATOM 6118 C C . GLY A 1 793 ? -44.657 -47.107 -0.834 1.00 58.72 793 GLY A C 1
ATOM 6119 O O . GLY A 1 793 ? -45.814 -46.713 -0.918 1.00 58.72 793 GLY A O 1
ATOM 6120 N N . LYS A 1 794 ? -43.745 -46.432 -0.119 1.00 63.03 794 LYS A N 1
ATOM 6121 C CA . LYS A 1 794 ? -44.050 -45.262 0.734 1.00 63.03 794 LYS A CA 1
ATOM 6122 C C . LYS A 1 794 ? -43.228 -44.001 0.414 1.00 63.03 794 LYS A C 1
ATOM 6124 O O . LYS A 1 794 ? -43.452 -42.971 1.059 1.00 63.03 794 LYS A O 1
ATOM 6129 N N . GLY A 1 795 ? -42.335 -44.082 -0.576 1.00 72.88 795 GLY A N 1
ATOM 6130 C CA . GLY A 1 795 ? -41.514 -42.980 -1.088 1.00 72.88 795 GLY A CA 1
ATOM 6131 C C . GLY A 1 795 ? -40.392 -42.532 -0.143 1.00 72.88 795 GLY A C 1
ATOM 6132 O O . GLY A 1 795 ? -40.117 -43.183 0.866 1.00 72.88 795 GLY A O 1
ATOM 6133 N N . LEU A 1 796 ? -39.751 -41.412 -0.492 1.00 82.44 796 LEU A N 1
ATOM 6134 C CA . LEU A 1 796 ? -38.712 -40.750 0.304 1.00 82.44 796 LEU A CA 1
ATOM 6135 C C . LEU A 1 796 ? -39.301 -40.132 1.581 1.00 82.44 796 LEU A C 1
ATOM 6137 O O . LEU A 1 796 ? -40.309 -39.426 1.518 1.00 82.44 796 LEU A O 1
ATOM 6141 N N . ARG A 1 797 ? -38.677 -40.378 2.733 1.00 86.62 797 ARG A N 1
ATOM 6142 C CA . ARG A 1 797 ? -39.077 -39.832 4.039 1.00 86.62 797 ARG A CA 1
ATOM 6143 C C . ARG A 1 797 ? -37.856 -39.371 4.818 1.00 86.62 797 ARG A C 1
ATOM 6145 O O . ARG A 1 797 ? -36.751 -39.838 4.554 1.00 86.62 797 ARG A O 1
ATOM 6152 N N . ALA A 1 798 ? -38.069 -38.480 5.781 1.00 86.06 798 ALA A N 1
ATOM 6153 C CA . ALA A 1 798 ? -37.036 -38.089 6.730 1.00 86.06 798 ALA A CA 1
ATOM 6154 C C . ALA A 1 798 ? -37.371 -38.678 8.104 1.00 86.06 798 ALA A C 1
ATOM 6156 O O . ALA A 1 798 ? -38.470 -38.474 8.613 1.00 86.06 798 ALA A O 1
ATOM 6157 N N . GLU A 1 799 ? -36.453 -39.439 8.690 1.00 87.44 799 GLU A N 1
ATOM 6158 C CA . GLU A 1 799 ? -36.675 -40.195 9.921 1.00 87.44 799 GLU A CA 1
ATOM 6159 C C . GLU A 1 799 ? -35.562 -39.935 10.948 1.00 87.44 799 GLU A C 1
ATOM 6161 O O . GLU A 1 799 ? -34.394 -39.723 10.608 1.00 87.44 799 GLU A O 1
ATOM 6166 N N . LYS A 1 800 ? -35.907 -39.979 12.237 1.00 85.06 800 LYS A N 1
ATOM 6167 C CA . LYS A 1 800 ? -34.946 -39.975 13.347 1.00 85.06 800 LYS A CA 1
ATOM 6168 C C . LYS A 1 800 ? -35.339 -41.041 14.355 1.00 85.06 800 LYS A C 1
ATOM 6170 O O . LYS A 1 800 ? -36.484 -41.084 14.789 1.00 85.06 800 LYS A O 1
ATOM 6175 N N . TYR A 1 801 ? -34.380 -41.880 14.729 1.00 82.88 801 TYR A N 1
ATOM 6176 C CA . TYR A 1 801 ? -34.553 -42.904 15.755 1.00 82.88 801 TYR A CA 1
ATOM 6177 C C . TYR A 1 801 ? -33.760 -42.537 17.011 1.00 82.88 801 TYR A C 1
ATOM 6179 O O . TYR A 1 801 ? -32.632 -42.045 16.904 1.00 82.88 801 TYR A O 1
ATOM 6187 N N . GLY A 1 802 ? -34.333 -42.773 18.189 1.00 80.81 802 GLY A N 1
ATOM 6188 C CA . GLY A 1 802 ? -33.710 -42.435 19.462 1.00 80.81 802 GLY A CA 1
ATOM 6189 C C . GLY A 1 802 ? -34.546 -42.831 20.674 1.00 80.81 802 GLY A C 1
ATOM 6190 O O . GLY A 1 802 ? -35.522 -43.572 20.577 1.00 80.81 802 GLY A O 1
ATOM 6191 N N . ASP A 1 803 ? -34.123 -42.334 21.831 1.00 79.31 803 ASP A N 1
ATOM 6192 C CA . ASP A 1 803 ? -34.866 -42.477 23.079 1.00 79.31 803 ASP A CA 1
ATOM 6193 C C . ASP A 1 803 ? -36.238 -41.767 22.995 1.00 79.31 803 ASP A C 1
ATOM 6195 O O . ASP A 1 803 ? -36.293 -40.666 22.437 1.00 79.31 803 ASP A O 1
ATOM 6199 N N . PRO A 1 804 ? -37.336 -42.347 23.526 1.00 83.31 804 PRO A N 1
ATOM 6200 C CA . PRO A 1 804 ? -38.668 -41.751 23.429 1.00 83.31 804 PRO A CA 1
ATOM 6201 C C . PRO A 1 804 ? -38.773 -40.318 23.955 1.00 83.31 804 PRO A C 1
ATOM 6203 O O . PRO A 1 804 ? -39.464 -39.497 23.353 1.00 83.31 804 PRO A O 1
ATOM 6206 N N . GLN A 1 805 ? -38.080 -40.000 25.052 1.00 82.19 805 GLN A N 1
ATOM 6207 C CA . GLN A 1 805 ? -38.124 -38.671 25.655 1.00 82.19 805 GLN A CA 1
ATOM 6208 C C . GLN A 1 805 ? -37.404 -37.654 24.764 1.00 82.19 805 GLN A C 1
ATOM 6210 O O . GLN A 1 805 ? -37.943 -36.591 24.467 1.00 82.19 805 GLN A O 1
ATOM 6215 N N . LEU A 1 806 ? -36.234 -38.026 24.240 1.00 80.94 806 LEU A N 1
ATOM 6216 C CA . LEU A 1 806 ? -35.489 -37.190 23.298 1.00 80.94 806 LEU A CA 1
ATOM 6217 C C . LEU A 1 806 ? -36.251 -36.981 21.980 1.00 80.94 806 LEU A C 1
ATOM 6219 O O . LEU A 1 806 ? -36.224 -35.893 21.414 1.00 80.94 806 LEU A O 1
ATOM 6223 N N . ILE A 1 807 ? -36.929 -38.011 21.471 1.00 85.56 807 ILE A N 1
ATOM 6224 C CA . ILE A 1 807 ? -37.727 -37.910 20.243 1.00 85.56 807 ILE A CA 1
ATOM 6225 C C . ILE A 1 807 ? -38.924 -36.975 20.434 1.00 85.56 807 ILE A C 1
ATOM 6227 O O . ILE A 1 807 ? -39.234 -36.206 19.523 1.00 85.56 807 ILE A O 1
ATOM 6231 N N . ALA A 1 808 ? -39.552 -36.989 21.610 1.00 83.75 808 ALA A N 1
ATOM 6232 C CA . ALA A 1 808 ? -40.596 -36.031 21.950 1.00 83.75 808 ALA A CA 1
ATOM 6233 C C . ALA A 1 808 ? -40.054 -34.590 21.990 1.00 83.75 808 ALA A C 1
ATOM 6235 O O . ALA A 1 808 ? -40.648 -33.707 21.377 1.00 83.75 808 ALA A O 1
ATOM 6236 N N . GLU A 1 809 ? -38.896 -34.359 22.620 1.00 83.50 809 GLU A N 1
ATOM 6237 C CA . GLU A 1 809 ? -38.245 -33.038 22.663 1.00 83.50 809 GLU A CA 1
ATOM 6238 C C . GLU A 1 809 ? -37.861 -32.527 21.263 1.00 83.50 809 GLU A C 1
ATOM 6240 O O . GLU A 1 809 ? -38.149 -31.381 20.916 1.00 83.50 809 GLU A O 1
ATOM 6245 N N . ILE A 1 810 ? -37.267 -33.388 20.426 1.00 84.62 810 ILE A N 1
ATOM 6246 C CA . ILE A 1 810 ? -36.917 -33.059 19.035 1.00 84.62 810 ILE A CA 1
ATOM 6247 C C . ILE A 1 810 ? -38.176 -32.744 18.222 1.00 84.62 810 ILE A C 1
ATOM 6249 O O . ILE A 1 810 ? -38.157 -31.822 17.408 1.00 84.62 810 ILE A O 1
ATOM 6253 N N . LYS A 1 811 ? -39.272 -33.486 18.429 1.00 86.62 811 LYS A N 1
ATOM 6254 C CA . LYS A 1 811 ? -40.542 -33.215 17.749 1.00 86.62 811 LYS A CA 1
ATOM 6255 C C . LYS A 1 811 ? -41.079 -31.835 18.114 1.00 86.62 811 LYS A C 1
ATOM 6257 O O . LYS A 1 811 ? -41.426 -31.098 17.201 1.00 86.62 811 LYS A O 1
ATOM 6262 N N . THR A 1 812 ? -41.116 -31.475 19.395 1.00 86.56 812 THR A N 1
ATOM 6263 C CA . THR A 1 812 ? -41.591 -30.151 19.827 1.00 86.56 812 THR A CA 1
ATOM 6264 C C . THR A 1 812 ? -40.746 -29.037 19.208 1.00 86.56 812 THR A C 1
ATOM 6266 O O . THR A 1 812 ? -41.287 -28.137 18.573 1.00 86.56 812 THR A O 1
ATOM 6269 N N . ALA A 1 813 ? -39.416 -29.154 19.281 1.00 84.31 813 ALA A N 1
ATOM 6270 C CA . ALA A 1 813 ? -38.491 -28.198 18.670 1.00 84.31 813 ALA A CA 1
ATOM 6271 C C . ALA A 1 813 ? -38.693 -28.051 17.150 1.00 84.31 813 ALA A C 1
ATOM 6273 O O . ALA A 1 813 ? -38.648 -26.948 16.605 1.00 84.31 813 ALA A O 1
ATOM 6274 N N . LEU A 1 814 ? -38.922 -29.169 16.458 1.00 86.19 814 LEU A N 1
ATOM 6275 C CA . LEU A 1 814 ? -39.214 -29.190 15.029 1.00 86.19 814 LEU A CA 1
ATOM 6276 C C . LEU A 1 814 ? -40.563 -28.528 14.714 1.00 86.19 814 LEU A C 1
ATOM 6278 O O . LEU A 1 814 ? -40.651 -27.772 13.751 1.00 86.19 814 LEU A O 1
ATOM 6282 N N . GLU A 1 815 ? -41.610 -28.810 15.491 1.00 87.50 815 GLU A N 1
ATOM 6283 C CA . GLU A 1 815 ? -42.941 -28.222 15.305 1.00 87.50 815 GLU A CA 1
ATOM 6284 C C . GLU A 1 815 ? -42.923 -26.705 15.513 1.00 87.50 815 GLU A C 1
ATOM 6286 O O . GLU A 1 815 ? -43.487 -25.981 14.693 1.00 87.50 815 GLU A O 1
ATOM 6291 N N . ASP A 1 816 ? -42.210 -26.211 16.527 1.00 85.00 816 ASP A N 1
ATOM 6292 C CA . ASP A 1 816 ? -42.035 -24.774 16.761 1.00 85.00 816 ASP A CA 1
ATOM 6293 C C . ASP A 1 816 ? -41.312 -24.102 15.587 1.00 85.00 816 ASP A C 1
ATOM 6295 O O . ASP A 1 816 ? -41.758 -23.071 15.076 1.00 85.00 816 ASP A O 1
ATOM 6299 N N . LYS A 1 817 ? -40.248 -24.729 15.067 1.00 83.75 817 LYS A N 1
ATOM 6300 C CA . LYS A 1 817 ? -39.529 -24.214 13.893 1.00 83.75 817 LYS A CA 1
ATOM 6301 C C . LYS A 1 817 ? -40.346 -24.267 12.611 1.00 83.75 817 LYS A C 1
ATOM 6303 O O . LYS A 1 817 ? -40.277 -23.349 11.796 1.00 83.75 817 LYS A O 1
ATOM 6308 N N . LEU A 1 818 ? -41.159 -25.299 12.425 1.00 84.69 818 LEU A N 1
ATOM 6309 C CA . LEU A 1 818 ? -42.072 -25.371 11.289 1.00 84.69 818 LEU A CA 1
ATOM 6310 C C . LEU A 1 818 ? -43.201 -24.343 11.400 1.00 84.69 818 LEU A C 1
ATOM 6312 O O . LEU A 1 818 ? -43.608 -23.801 10.375 1.00 84.69 818 LEU A O 1
ATOM 6316 N N . ARG A 1 819 ? -43.658 -24.016 12.612 1.00 86.06 819 ARG A N 1
ATOM 6317 C CA . ARG A 1 819 ? -44.613 -22.929 12.853 1.00 86.06 819 ARG A CA 1
ATOM 6318 C C . ARG A 1 819 ? -44.010 -21.565 12.512 1.00 86.06 819 ARG A C 1
ATOM 6320 O O . ARG A 1 819 ? -44.689 -20.764 11.877 1.00 86.06 819 ARG A O 1
ATOM 6327 N N . GLU A 1 820 ? -42.737 -21.329 12.839 1.00 83.25 820 GLU A N 1
ATOM 6328 C CA . GLU A 1 820 ? -41.999 -20.136 12.388 1.00 83.25 820 GLU A CA 1
ATOM 6329 C C . GLU A 1 820 ? -41.897 -20.071 10.849 1.00 83.25 820 GLU A C 1
ATOM 6331 O O . GLU A 1 820 ? -42.111 -19.015 10.258 1.00 83.25 820 GLU A O 1
ATOM 6336 N N . MET A 1 821 ? -41.595 -21.193 10.184 1.00 80.50 821 MET A N 1
ATOM 6337 C CA . MET A 1 821 ? -41.364 -21.233 8.730 1.00 80.50 821 MET A CA 1
ATOM 6338 C C . MET A 1 821 ? -42.644 -21.198 7.880 1.00 80.50 821 MET A C 1
ATOM 6340 O O . MET A 1 821 ? -42.646 -20.620 6.791 1.00 80.50 821 MET A O 1
ATOM 6344 N N . LEU A 1 822 ? -43.710 -21.867 8.326 1.00 82.25 822 LEU A N 1
ATOM 6345 C CA . LEU A 1 822 ? -44.956 -22.057 7.571 1.00 82.25 822 LEU A CA 1
ATOM 6346 C C . LEU A 1 822 ? -46.098 -21.158 8.071 1.00 82.25 822 LEU A C 1
ATOM 6348 O O . LEU A 1 822 ? -47.117 -21.030 7.391 1.00 82.25 822 LEU A O 1
ATOM 6352 N N . GLY A 1 823 ? -45.948 -20.520 9.236 1.00 83.50 823 GLY A N 1
ATOM 6353 C CA . GLY A 1 823 ? -46.969 -19.656 9.825 1.00 83.50 823 GLY A CA 1
ATOM 6354 C C . GLY A 1 823 ? -48.297 -20.391 10.023 1.00 83.50 823 GLY A C 1
ATOM 6355 O O . GLY A 1 823 ? -48.344 -21.475 10.604 1.00 83.50 823 GLY A O 1
ATOM 6356 N N . HIS A 1 824 ? -49.385 -19.815 9.506 1.00 79.69 824 HIS A N 1
ATOM 6357 C CA . HIS A 1 824 ? -50.732 -20.394 9.594 1.00 79.69 824 HIS A CA 1
ATOM 6358 C C . HIS A 1 824 ? -50.906 -21.697 8.793 1.00 79.69 824 HIS A C 1
ATOM 6360 O O . HIS A 1 824 ? -51.800 -22.478 9.110 1.00 79.69 824 HIS A O 1
ATOM 6366 N N . GLU A 1 825 ? -50.055 -21.969 7.791 1.00 82.62 825 GLU A N 1
ATOM 6367 C CA . GLU A 1 825 ? -50.116 -23.221 7.018 1.00 82.62 825 GLU A CA 1
ATOM 6368 C C . GLU A 1 825 ? -49.734 -24.437 7.882 1.00 82.62 825 GLU A C 1
ATOM 6370 O O . GLU A 1 825 ? -50.143 -25.551 7.570 1.00 82.62 825 GLU A O 1
ATOM 6375 N N . PHE A 1 826 ? -48.985 -24.249 8.976 1.00 85.50 826 PHE A N 1
ATOM 6376 C CA . PHE A 1 826 ? -48.461 -25.344 9.801 1.00 85.50 826 PHE A CA 1
ATOM 6377 C C . PHE A 1 826 ? -49.540 -26.328 10.281 1.00 85.50 826 PHE A C 1
ATOM 6379 O O . PHE A 1 826 ? -49.319 -27.538 10.240 1.00 85.50 826 PHE A O 1
ATOM 6386 N N . GLU A 1 827 ? -50.717 -25.837 10.682 1.00 84.44 827 GLU A N 1
ATOM 6387 C CA . GLU A 1 827 ? -51.792 -26.699 11.198 1.00 84.44 827 GLU A CA 1
ATOM 6388 C C . GLU A 1 827 ? -52.305 -27.700 10.146 1.00 84.44 827 GLU A C 1
ATOM 6390 O O . GLU A 1 827 ? -52.732 -28.792 10.506 1.00 84.44 827 GLU A O 1
ATOM 6395 N N . GLN A 1 828 ? -52.175 -27.395 8.848 1.00 84.88 828 GLN A N 1
ATOM 6396 C CA . GLN A 1 828 ? -52.535 -28.313 7.755 1.00 84.88 828 GLN A CA 1
ATOM 6397 C C . GLN A 1 828 ? -51.498 -29.429 7.540 1.00 84.88 828 GLN A C 1
ATOM 6399 O O . GLN A 1 828 ? -51.805 -30.454 6.936 1.00 84.88 828 GLN A O 1
ATOM 6404 N N . TRP A 1 829 ? -50.267 -29.230 8.019 1.00 84.19 829 TRP A N 1
ATOM 6405 C CA . TRP A 1 829 ? -49.126 -30.123 7.791 1.00 84.19 829 TRP A CA 1
ATOM 6406 C C . TRP A 1 829 ? -48.695 -30.900 9.039 1.00 84.19 829 TRP A C 1
ATOM 6408 O O . TRP A 1 829 ? -47.807 -31.752 8.970 1.00 84.19 829 TRP A O 1
ATOM 6418 N N . LYS A 1 830 ? -49.310 -30.626 10.192 1.00 82.94 830 LYS A N 1
ATOM 6419 C CA . LYS A 1 830 ? -48.963 -31.239 11.479 1.00 82.94 830 LYS A CA 1
ATOM 6420 C C . LYS A 1 830 ? -49.116 -32.765 11.470 1.00 82.94 830 LYS A C 1
ATOM 6422 O O . LYS A 1 830 ? -48.284 -33.469 12.036 1.00 82.94 830 LYS A O 1
ATOM 6427 N N . GLU A 1 831 ? -50.124 -33.291 10.774 1.00 83.44 831 GLU A N 1
ATOM 6428 C CA . GLU A 1 831 ? -50.375 -34.740 10.659 1.00 83.44 831 GLU A CA 1
ATOM 6429 C C . GLU A 1 831 ? -49.285 -35.494 9.872 1.00 83.44 831 GLU A C 1
ATOM 6431 O O . GLU A 1 831 ? -49.148 -36.720 9.978 1.00 83.44 831 GLU A O 1
ATOM 6436 N N . HIS A 1 832 ? -48.458 -34.768 9.112 1.00 85.50 832 HIS A N 1
ATOM 6437 C CA . HIS A 1 832 ? -47.329 -35.311 8.357 1.00 85.50 832 HIS A CA 1
ATOM 6438 C C . HIS A 1 832 ? -46.059 -35.494 9.202 1.00 85.50 832 HIS A C 1
ATOM 6440 O O . HIS A 1 832 ? -45.050 -35.953 8.655 1.00 85.50 832 HIS A O 1
ATOM 6446 N N . ILE A 1 833 ? -46.111 -35.170 10.501 1.00 87.31 833 ILE A N 1
ATOM 6447 C CA . ILE A 1 833 ? -45.057 -35.377 11.503 1.00 87.31 833 ILE A CA 1
ATOM 6448 C C . ILE A 1 833 ? -45.537 -36.439 12.499 1.00 87.31 833 ILE A C 1
ATOM 6450 O O . ILE A 1 833 ? -46.390 -36.189 13.348 1.00 87.31 833 ILE A O 1
ATOM 6454 N N . GLN A 1 834 ? -44.984 -37.646 12.412 1.00 87.12 834 GLN A N 1
ATOM 6455 C CA . GLN A 1 834 ? -45.480 -38.807 13.155 1.00 87.12 834 GLN A CA 1
ATOM 6456 C C . GLN A 1 834 ? -44.416 -39.367 14.091 1.00 87.12 834 GLN A C 1
ATOM 6458 O O . GLN A 1 834 ? -43.252 -39.484 13.713 1.00 87.12 834 GLN A O 1
ATOM 6463 N N . ILE A 1 835 ? -44.826 -39.777 15.293 1.00 85.75 835 ILE A N 1
ATOM 6464 C CA . ILE A 1 835 ? -44.009 -40.634 16.156 1.00 85.75 835 ILE A CA 1
ATOM 6465 C C . ILE A 1 835 ? -44.530 -42.063 16.038 1.00 85.75 835 ILE A C 1
ATOM 6467 O O . ILE A 1 835 ? -45.721 -42.326 16.174 1.00 85.75 835 ILE A O 1
ATOM 6471 N N . THR A 1 836 ? -43.624 -42.993 15.771 1.00 82.44 836 THR A N 1
ATOM 6472 C CA . THR A 1 836 ? -43.901 -44.417 15.574 1.00 82.44 836 THR A CA 1
ATOM 6473 C C . THR A 1 836 ? -42.952 -45.262 16.430 1.00 82.44 836 THR A C 1
ATOM 6475 O O . THR A 1 836 ? -42.087 -44.723 17.124 1.00 82.44 836 THR A O 1
ATOM 6478 N N . GLU A 1 837 ? -43.132 -46.587 16.425 1.00 79.19 837 GLU A N 1
ATOM 6479 C CA . GLU A 1 837 ? -42.285 -47.540 17.170 1.00 79.19 837 GLU A CA 1
ATOM 6480 C C . GLU A 1 837 ? -42.197 -47.230 18.678 1.00 79.19 837 GLU A C 1
ATOM 6482 O O . GLU A 1 837 ? -41.116 -47.140 19.258 1.00 79.19 837 GLU A O 1
ATOM 6487 N N . GLY A 1 838 ? -43.356 -47.031 19.321 1.00 74.56 838 GLY A N 1
ATOM 6488 C CA . GLY A 1 838 ? -43.441 -46.859 20.777 1.00 74.56 838 GLY A CA 1
ATOM 6489 C C . GLY A 1 838 ? -42.750 -45.597 21.301 1.00 74.56 838 GLY A C 1
ATOM 6490 O O . GLY A 1 838 ? -42.148 -45.628 22.370 1.00 74.56 838 GLY A O 1
ATOM 6491 N N . GLY A 1 839 ? -42.777 -44.504 20.533 1.00 80.00 839 GLY A N 1
ATOM 6492 C CA . GLY A 1 839 ? -42.145 -43.240 20.920 1.00 80.00 839 GLY A CA 1
ATOM 6493 C C . GLY A 1 839 ? -40.750 -43.026 20.331 1.00 80.00 839 GLY A C 1
ATOM 6494 O O . GLY A 1 839 ? -40.230 -41.920 20.384 1.00 80.00 839 GLY A O 1
ATOM 6495 N N . ARG A 1 840 ? -40.132 -44.064 19.758 1.00 82.31 840 ARG A N 1
ATOM 6496 C CA . ARG A 1 840 ? -38.693 -44.073 19.439 1.00 82.31 840 ARG A CA 1
ATOM 6497 C C . ARG A 1 840 ? -38.335 -43.552 18.056 1.00 82.31 840 ARG A C 1
ATOM 6499 O O . ARG A 1 840 ? -37.153 -43.338 17.787 1.00 82.31 840 ARG A O 1
ATOM 6506 N N . ARG A 1 841 ? -39.309 -43.368 17.161 1.00 84.00 841 ARG A N 1
ATOM 6507 C CA . ARG A 1 841 ? -39.043 -42.940 15.783 1.00 84.00 841 ARG A CA 1
ATOM 6508 C C . ARG A 1 841 ? -39.907 -41.762 15.360 1.00 84.00 841 ARG A C 1
ATOM 6510 O O . ARG A 1 841 ? -41.116 -41.915 15.230 1.00 84.00 841 ARG A O 1
ATOM 6517 N N . LEU A 1 842 ? -39.276 -40.632 15.057 1.00 87.69 842 LEU A N 1
ATOM 6518 C CA . LEU A 1 842 ? -39.890 -39.483 14.391 1.00 87.69 842 LEU A CA 1
ATOM 6519 C C . LEU A 1 842 ? -39.832 -39.672 12.872 1.00 87.69 842 LEU A C 1
ATOM 6521 O O . LEU A 1 842 ? -38.780 -40.033 12.346 1.00 87.69 842 LEU A O 1
ATOM 6525 N N . VAL A 1 843 ? -40.934 -39.416 12.171 1.00 87.56 843 VAL A N 1
ATOM 6526 C CA . VAL A 1 843 ? -41.067 -39.569 10.716 1.00 87.56 843 VAL A CA 1
ATOM 6527 C C . VAL A 1 843 ? -41.737 -38.334 10.119 1.00 87.56 843 VAL A C 1
ATOM 6529 O O . VAL A 1 843 ? -42.832 -37.962 10.534 1.00 87.56 843 VAL A O 1
ATOM 6532 N N . ILE A 1 844 ? -41.111 -37.756 9.094 1.00 89.88 844 ILE A N 1
ATOM 6533 C CA . ILE A 1 844 ? -41.683 -36.737 8.210 1.00 89.88 844 ILE A CA 1
ATOM 6534 C C . ILE A 1 844 ? -41.950 -37.351 6.836 1.00 89.88 844 ILE A C 1
ATOM 6536 O O . ILE A 1 844 ? -41.086 -37.998 6.232 1.00 89.88 844 ILE A O 1
ATOM 6540 N N . THR A 1 845 ? -43.158 -37.133 6.321 1.00 87.81 845 THR A N 1
ATOM 6541 C CA . THR A 1 845 ? -43.574 -37.660 5.014 1.00 87.81 845 THR A CA 1
ATOM 6542 C C . THR A 1 845 ? -42.997 -36.879 3.823 1.00 87.81 845 THR A C 1
ATOM 6544 O O . THR A 1 845 ? -42.622 -35.711 3.930 1.00 87.81 845 THR A O 1
ATOM 6547 N N . ARG A 1 846 ? -42.999 -37.509 2.638 1.00 84.06 846 ARG A N 1
ATOM 6548 C CA . ARG A 1 846 ? -42.549 -36.896 1.375 1.00 84.06 846 ARG A CA 1
ATOM 6549 C C . ARG A 1 846 ? -43.274 -35.593 1.034 1.00 84.06 846 ARG A C 1
ATOM 6551 O O . ARG A 1 846 ? -42.652 -34.681 0.504 1.00 84.06 846 ARG A O 1
ATOM 6558 N N . GLN A 1 847 ? -44.576 -35.520 1.314 1.00 85.19 847 GLN A N 1
ATOM 6559 C CA . GLN A 1 847 ? -45.417 -34.378 0.944 1.00 85.19 847 GLN A CA 1
ATOM 6560 C C . GLN A 1 847 ? -44.963 -33.108 1.673 1.00 85.19 847 GLN A C 1
ATOM 6562 O O . GLN A 1 847 ? -44.763 -32.072 1.040 1.00 85.19 847 GLN A O 1
ATOM 6567 N N . LEU A 1 848 ? -44.694 -33.218 2.978 1.00 86.12 848 LEU A N 1
ATOM 6568 C CA . LEU A 1 848 ? -44.160 -32.109 3.767 1.00 86.12 848 LEU A CA 1
ATOM 6569 C C . LEU A 1 848 ? -42.735 -31.736 3.322 1.00 86.12 848 LEU A C 1
ATOM 6571 O O . LEU A 1 848 ? -42.430 -30.556 3.176 1.00 86.12 848 LEU A O 1
ATOM 6575 N N . LEU A 1 849 ? -41.879 -32.715 3.003 1.00 84.56 849 LEU A N 1
ATOM 6576 C CA . LEU A 1 849 ? -40.537 -32.441 2.464 1.00 84.56 849 LEU A CA 1
ATOM 6577 C C . LEU A 1 849 ? -40.576 -31.685 1.125 1.00 84.56 849 LEU A C 1
ATOM 6579 O O . LEU A 1 849 ? -39.797 -30.757 0.926 1.00 84.56 849 LEU A O 1
ATOM 6583 N N . GLN A 1 850 ? -41.493 -32.038 0.221 1.00 84.50 850 GLN A N 1
ATOM 6584 C CA . GLN A 1 850 ? -41.677 -31.335 -1.054 1.00 84.50 850 GLN A CA 1
ATOM 6585 C C . GLN A 1 850 ? -42.194 -29.909 -0.853 1.00 84.50 850 GLN A C 1
ATOM 6587 O O . GLN A 1 850 ? -41.735 -28.991 -1.532 1.00 84.50 850 GLN A O 1
ATOM 6592 N N . ARG A 1 851 ? -43.107 -29.700 0.102 1.00 86.62 851 ARG A N 1
ATOM 6593 C CA . ARG A 1 851 ? -43.579 -28.356 0.453 1.00 86.62 851 ARG A CA 1
ATOM 6594 C C . ARG A 1 851 ? -42.448 -27.495 1.014 1.00 86.62 851 ARG A C 1
ATOM 6596 O O . ARG A 1 851 ? -42.307 -26.345 0.603 1.00 86.62 851 ARG A O 1
ATOM 6603 N N . LEU A 1 852 ? -41.619 -28.052 1.897 1.00 83.44 852 LEU A N 1
ATOM 6604 C CA . LEU A 1 852 ? -40.451 -27.359 2.447 1.00 83.44 852 LEU A CA 1
ATOM 6605 C C . LEU A 1 852 ? -39.419 -27.046 1.358 1.00 83.44 852 LEU A C 1
ATOM 6607 O O . LEU A 1 852 ? -38.894 -25.940 1.333 1.00 83.44 852 LEU A O 1
ATOM 6611 N N . ALA A 1 853 ? -39.208 -27.948 0.398 1.00 81.56 853 ALA A N 1
ATOM 6612 C CA . ALA A 1 853 ? -38.323 -27.719 -0.745 1.00 81.56 853 ALA A CA 1
ATOM 6613 C C . ALA A 1 853 ? -38.751 -26.538 -1.639 1.00 81.56 853 ALA A C 1
ATOM 6615 O O . ALA A 1 853 ? -37.906 -25.884 -2.239 1.00 81.56 853 ALA A O 1
ATOM 6616 N N . GLN A 1 854 ? -40.046 -26.220 -1.722 1.00 82.06 854 GLN A N 1
ATOM 6617 C CA . GLN A 1 854 ? -40.513 -25.035 -2.460 1.00 82.06 854 GLN A CA 1
ATOM 6618 C C . GLN A 1 854 ? -40.172 -23.713 -1.754 1.00 82.06 854 GLN A C 1
ATOM 6620 O O . GLN A 1 854 ? -40.152 -22.667 -2.397 1.00 82.06 854 GLN A O 1
ATOM 6625 N N . ARG A 1 855 ? -39.956 -23.745 -0.433 1.00 77.25 855 ARG A N 1
ATOM 6626 C CA . ARG A 1 855 ? -39.674 -22.569 0.408 1.00 77.25 855 ARG A CA 1
ATOM 6627 C C . ARG A 1 855 ? -38.184 -22.434 0.734 1.00 77.25 855 ARG A C 1
ATOM 6629 O O . ARG A 1 855 ? -37.699 -21.314 0.838 1.00 77.25 855 ARG A O 1
ATOM 6636 N N . ASP A 1 856 ? -37.475 -23.553 0.876 1.00 76.50 856 ASP A N 1
ATOM 6637 C CA . ASP A 1 856 ? -36.043 -23.611 1.159 1.00 76.50 856 ASP A CA 1
ATOM 6638 C C . ASP A 1 856 ? -35.265 -24.276 0.003 1.00 76.50 856 ASP A C 1
ATOM 6640 O O . ASP A 1 856 ? -35.310 -25.504 -0.166 1.00 76.50 856 ASP A O 1
ATOM 6644 N N . PRO A 1 857 ? -34.496 -23.485 -0.771 1.00 74.62 857 PRO A N 1
ATOM 6645 C CA . PRO A 1 857 ? -33.640 -23.987 -1.842 1.00 74.62 857 PRO A CA 1
ATOM 6646 C C . PRO A 1 857 ? -32.616 -25.045 -1.397 1.00 74.62 857 PRO A C 1
ATOM 6648 O O . PRO A 1 857 ? -32.257 -25.911 -2.199 1.00 74.62 857 PRO A O 1
ATOM 6651 N N . ASN A 1 858 ? -32.152 -25.020 -0.141 1.00 72.38 858 ASN A N 1
ATOM 6652 C CA . ASN A 1 858 ? -31.179 -25.997 0.369 1.00 72.38 858 ASN A CA 1
ATOM 6653 C C . ASN A 1 858 ? -31.828 -27.366 0.591 1.00 72.38 858 ASN A C 1
ATOM 6655 O O . ASN A 1 858 ? -31.284 -28.398 0.185 1.00 72.38 858 ASN A O 1
ATOM 6659 N N . THR A 1 859 ? -33.040 -27.374 1.150 1.00 77.12 859 THR A N 1
ATOM 6660 C CA . THR A 1 859 ? -33.877 -28.573 1.236 1.00 77.12 859 THR A CA 1
ATOM 6661 C C . THR A 1 859 ? -34.139 -29.155 -0.159 1.00 77.12 859 THR A C 1
ATOM 6663 O O . THR A 1 859 ? -33.941 -30.353 -0.362 1.00 77.12 859 THR A O 1
ATOM 6666 N N . ALA A 1 860 ? -34.483 -28.331 -1.158 1.00 76.50 860 ALA A N 1
ATOM 6667 C CA . ALA A 1 860 ? -34.681 -28.801 -2.536 1.00 76.50 860 ALA A CA 1
ATOM 6668 C C . ALA A 1 860 ? -33.428 -29.457 -3.133 1.00 76.50 860 ALA A C 1
ATOM 6670 O O . ALA A 1 860 ? -33.500 -30.545 -3.710 1.00 76.50 860 ALA A O 1
ATOM 6671 N N . LYS A 1 861 ? -32.269 -28.817 -2.964 1.00 76.94 861 LYS A N 1
ATOM 6672 C CA . LYS A 1 861 ? -30.982 -29.312 -3.460 1.00 76.94 861 LYS A CA 1
ATOM 6673 C C . LYS A 1 861 ? -30.583 -30.633 -2.801 1.00 76.94 861 LYS A C 1
ATOM 6675 O O . LYS A 1 861 ? -30.148 -31.548 -3.498 1.00 76.94 861 LYS A O 1
ATOM 6680 N N . THR A 1 862 ? -30.778 -30.752 -1.488 1.00 77.00 862 THR A N 1
ATOM 6681 C CA . THR A 1 862 ? -30.488 -31.974 -0.724 1.00 77.00 862 THR A CA 1
ATOM 6682 C C . THR A 1 862 ? -31.339 -33.147 -1.210 1.00 77.00 862 THR A C 1
ATOM 6684 O O . THR A 1 862 ? -30.815 -34.239 -1.428 1.00 77.00 862 THR A O 1
ATOM 6687 N N . LEU A 1 863 ? -32.638 -32.923 -1.445 1.00 78.38 863 LEU A N 1
ATOM 6688 C CA . LEU A 1 863 ? -33.538 -33.959 -1.961 1.00 78.38 863 LEU A CA 1
ATOM 6689 C C . LEU A 1 863 ? -33.151 -34.388 -3.384 1.00 78.38 863 LEU A C 1
ATOM 6691 O O . LEU A 1 863 ? -33.073 -35.583 -3.649 1.00 78.38 863 LEU A O 1
ATOM 6695 N N . GLN A 1 864 ? -32.820 -33.444 -4.273 1.00 77.38 864 GLN A N 1
ATOM 6696 C CA . GLN A 1 864 ? -32.354 -33.760 -5.631 1.00 77.38 864 GLN A CA 1
ATOM 6697 C C . GLN A 1 864 ? -31.025 -34.525 -5.645 1.00 77.38 864 GLN A C 1
ATOM 6699 O O . GLN A 1 864 ? -30.827 -35.393 -6.490 1.00 77.38 864 GLN A O 1
ATOM 6704 N N . GLN A 1 865 ? -30.092 -34.199 -4.745 1.00 73.88 865 GLN A N 1
ATOM 6705 C CA . GLN A 1 865 ? -28.822 -34.919 -4.625 1.00 73.88 865 GLN A CA 1
ATOM 6706 C C . GLN A 1 865 ? -29.021 -36.339 -4.094 1.00 73.88 865 GLN A C 1
ATOM 6708 O O . GLN A 1 865 ? -28.365 -37.252 -4.582 1.00 73.88 865 GLN A O 1
ATOM 6713 N N . HIS A 1 866 ? -29.932 -36.525 -3.137 1.00 76.94 866 HIS A N 1
ATOM 6714 C CA . HIS A 1 866 ? -30.274 -37.845 -2.615 1.00 76.94 866 HIS A CA 1
ATOM 6715 C C . HIS A 1 866 ? -31.019 -38.706 -3.643 1.00 76.94 866 HIS A C 1
ATOM 6717 O O . HIS A 1 866 ? -30.787 -39.900 -3.698 1.00 76.94 866 HIS A O 1
ATOM 6723 N N . GLU A 1 867 ? -31.891 -38.124 -4.473 1.00 73.62 867 GLU A N 1
ATOM 6724 C CA . GLU A 1 867 ? -32.599 -38.864 -5.533 1.00 73.62 867 GLU A CA 1
ATOM 6725 C C . GLU A 1 867 ? -31.692 -39.235 -6.727 1.00 73.62 867 GLU A C 1
ATOM 6727 O O . GLU A 1 867 ? -32.036 -40.135 -7.490 1.00 73.62 867 GLU A O 1
ATOM 6732 N N . LYS A 1 868 ? -30.549 -38.553 -6.906 1.00 66.75 868 LYS A N 1
ATOM 6733 C CA . LYS A 1 868 ? -29.549 -38.850 -7.952 1.00 66.75 868 LYS A CA 1
ATOM 6734 C C . LYS A 1 868 ? -28.495 -39.885 -7.537 1.00 66.75 868 LYS A C 1
ATOM 6736 O O . LYS A 1 868 ? -27.804 -40.391 -8.420 1.00 66.75 868 LYS A O 1
ATOM 6741 N N . ALA A 1 869 ? -28.322 -40.105 -6.235 1.00 58.97 869 ALA A N 1
ATOM 6742 C CA . ALA A 1 869 ? -27.366 -41.043 -5.645 1.00 58.97 869 ALA A CA 1
ATOM 6743 C C . ALA A 1 869 ? -28.038 -42.396 -5.390 1.00 58.97 869 ALA A C 1
ATOM 6745 O O . ALA A 1 869 ? -27.336 -43.420 -5.543 1.00 58.97 869 ALA A O 1
#

Radius of gyration: 34.87 Å; chains: 1; bounding box: 98×92×80 Å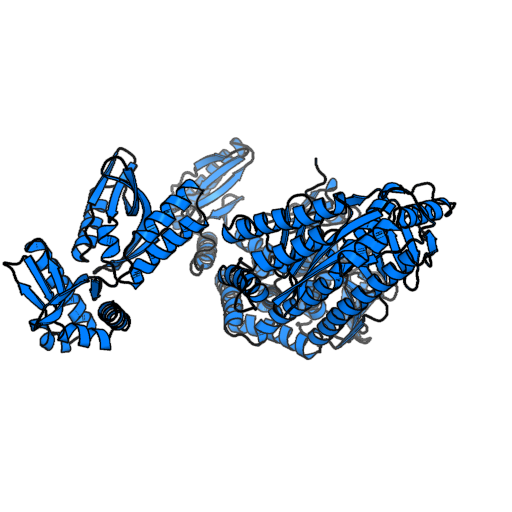

Foldseek 3Di:
DPPPPVVVVPDDALLQVLLPDDVPVVVLVVVVVVVCVLQVLPPPDDSLCQLLVQLVQLLVLADDVVVNVVSVCVSVVVVVVVVCSVQQNDFDDGPAWTWDDDDQKIWIDHVWIKIKGHWDKDAADDDDDDQWFWDWDQHNNSVRVNSNHAGIKTKMWMWTRDPRNHITIIIIIGGVVLLVLVVVQVVVPPDLPPFPSVVQSVLVVLLLVQLVFQLVQLVVLLVLLVLLCVCVPPVVNLVVLLLVQQLLCQLLVFPDHSVRLSCLQVVLVVLCVVQCVSVLSNVLSVVSSVCSNVVSVQLSVCSRVVQWDWDQDPVSQWIWTDHVFIWIQGSNSKIKGFDPPSKDKTFHAQSFDLVLLVLLVLLQLLFQWDADPQFWTKHKDQAPLLVSLNVNSPGGIKMKGFGIWIRDSVHITTIIIITHPQWGFDDDDQKTFIGGNNHGSDIDGHPDPPSNLRSVLVCVVCVVVLNNQSVLSNCLGQFDFDLAWTKGQAQLVNQVSCPPDPQWDADNVRSMITGNDQLSSLSNNCSVCSVRSNLSNSSSSSRSSSVRSVSNSLQNLLWDDALRDTWGWDCPPHTKTKDKAQDQVVLVVSQVSRCVRCVVVVHRDRFDWDDDDRIIMGMDDPVSLVSCVVRDVSSVSSVVSNVSVVVPPPPPDDPPQQLQWFWAQFLVGIDIWGKDWDWDDDPNDTAIAIKTKDFDQDPVVLVVVQVRCLLLVFHWDWDQPDNRGIMIIRGLVRLLQDQLVRVVSVLSNLVVQLSPPDPVSNVRSVRNNVVRHSALQWDGQSSHTFGWDQDVPQGIKTKDFADLVSLVSSLVSRLVSVCVQVPPCSVVQVVQWDQDDVSGMTMGGPVVLVVVCVRDVSSVVSVVRNVVD

Sequence (869 aa):
MIKLEKLAYAASAAPFVAAGVKADEGRVAEAARLVEGALGKAPGLVPGDAVSAEAERWASGLGDDRVKAAVARIAEMLKGWLEAVKSGRYAYHSGRAARICAGDACAVKTREWAVYLRPVKIEAGRLGEVKEKWIVARSPEELDAWLSGAGSAYVAPALFFEGGGGVELRVVAVSEAVVDEVRRRLAAVRGAGGVQYDSLTASARRGVLAAARAGDAARLWRAYMDGVESYLTDPARREELTREAERWIRALRLNTTAEEAVAKGLEMLKALRDTGLFDALRKMAQRLGEVGVESVEKMLRALEGGEFRLEATPTGKAIRICGEECVSVDQRGVYTMALEGLSAEVQIPRLLPEEHARRLHIGWLASDETRSSSGFAIMGTTQLWQLYAWLITKPGRIRIHIYDITLKK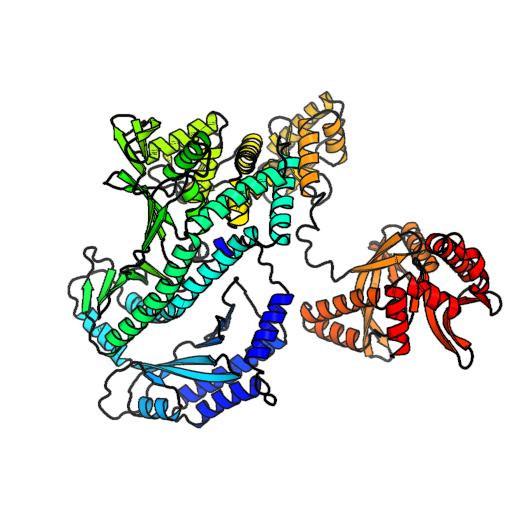EGISTKLSAFPRDLRLITRGSTLSVMESGRVIYQMPLESRDVKASTIRLVLKHLDAGDPLPLVAYYLGDGAVRSDRLILAVSSRRMHLFEGRGDVSVDVERQKVTFRLAPELYAKAVAESYLSGFGVLLDALHSHKWLAFKRLAAQSLAGFQLAGQYVKLSLAKGLRGRVSFRTRDEAEKYAEAARRELEKLGIGAAPEVVHRGPSYDVVFDEKTLRRLAEVDEAVRLAIERLAARLEERPEGPVKPKAVDKIMFQLVDGLAAMRLKLTYITKEGRKMPTVNAVARFSALEEAEGFRRRLRLSGINASVVSRGGGGFEVVVPKDELEKLAPEEKEAVKRYLEHVAQTGDEERRKTAEEALRRFDLGAKAVNIGGVRLGLVHKKGKGLRAEKYGDPQLIAEIKTALEDKLREMLGHEFEQWKEHIQITEGGRRLVITRQLLQRLAQRDPNTAKTLQQHEKA